Protein AF-A0A0D2M598-F1 (afdb_monomer_lite)

Sequence (951 aa):
MISFLEQTLTQDGIIFDVVVFDSAASPRLDLKSVFWNADGSGKYRGYYMYPNLEAIGDLTKAEVLTIWDYQAKTGVRSAKFGVWVTTLGFYPKFDASGSQELGMQFTPVAPLGTSDVPVTAALTAKGLWRTPGDAAQPLTTCAIWANDFALTGIAPGCKPTPMVTLNADPTLGTAFAVPSITGVTVAYDDGRETMGFVHDCAAWSPTCLTLAHVAADWMRNAPNVTVDASTVPVKPPAKNVVMDHRVLVLTVPGFTATDFLERTLRAYGTPYDLYRFDKDASPRLDLQWLLWNADGSGKYSSYIMYPNLEALGHLTKAEVAIVWDYQKKTGARSVKFAAWPSNVGWEPNFSGCSANAGTMTFTAAAPFGISGVRAGAQLSTAGLYRCPGLKTNGPLPTCGMWASDFSDTGIVPACTATSILEVPEGVVGTLVKYGDGRESMAFVFDCATWSTACSLISHVVVAWMNQNIIPGQRRSLLTVQMDDFFLSTACTSCPLKPDGTVSESYQASVADMRSQIAFQEVTVKSWPNTPPGTDIRLDLPYNGNGVLETAYNNGVNSGYLTVPDGGCADNDMYSQLGCNCWAVGWQNCPASAPEYCRTCTKDRPKPLGTGADRVPPLTSLPNGWPKAILSGDPRAVAIMADVDGSGITNKFFWSHHTFTHENLDNATVYDAAQQVRLGNLIASSAHLNLASKPTFSSKCMVTPQISGLVNGDALSGLKSQGIECTTGDNTWAHLRNLANPYQMLYSNVEKNGYDGFAFLPRFATEIYFNCSTAAHIESVYNTLYQSYYGAYSTIDDIVKREAVRVVREGLLAMRHDPYMMHQANMVVDSTGQSLVSRWLKAVLTEFHSVVNWPVQSKKLDDLYAIFKEREARDACKLSYRLEVTPDKKVKTVTVSSGGGACTAPLTTPPGTTADQGTFEAVGADAPTLKVPLAAGGSASFSVGGLSWSLP

Foldseek 3Di:
DCVLLVVLCVVVVHDDDDDDFDLPDVVGDDLLVVQADPVGFGDDLEEEDPAPCQAAASDAPVSVVSVVVSCLVFLFEYEHEQDDCLLLFFDFLDDKDQPDKWWKFFDPPACQDPLPQDRGDTAISHRKIFGWGDPVGGHQWNWGQHDNQNPPIDTFGKDKDATMKTAADCVVDPSRNHITGAWIWIQTPSSYIYIYGGIHDDNVGPNSSSVSSSSVNVRVPRPRGGHPPVDPPPPPAPAWAKEWAEEEEEAAPPDDQCVLLVLLCVLQVGHYDYDHQYLPDVVGDDVLPVQADPVGHGHYLEYEYVAPCVQAVSDAPVSVVSVVVSCQRRVFEYEHEQDAQLLQFFDWDPVPFDQAWFWKAFDPPQQQAQLQWDNGFIFISHRKGFTAGDPPVPGHQWNWGAYPNQNPPTDTFGWHWDATMATPSHGFWIWIQTPSGHIYIYGNIGHHLVGPRSLLVSSSVQCVSSVQKGFGDFAFAEEAEAAAALHWFAAPQADADPVRHGDRTDHFDPVLLVLVLCCQVPVQVPPPLAFFLFHDAYEYAYAQLSLLVLLVVLPFNRPRDDFDQDALCPDPVCVVQVADCQPVDLVPGDPPRPVSSSLRYQFDADDAPDADARGPPCPVAPLHTQQVSSVSGNVLVQLQVCPPCPGSLVRHAYEHAFHHNHAQQRHALVNLLVRLVNVCSCCPPSHSVNVVDPRYDQQEHEYRVQHLQQY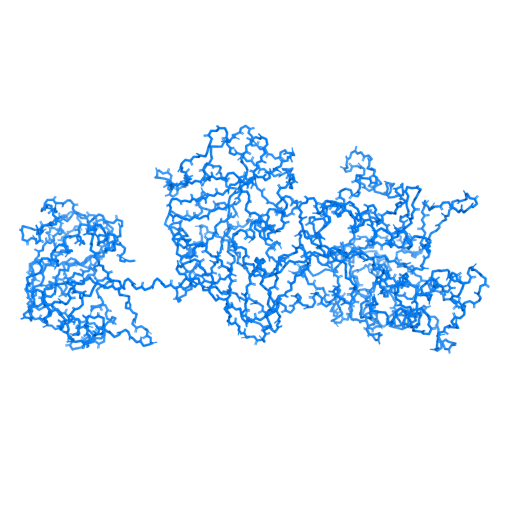LRNLNSPVVRRHQEYEHEPVDPVQADPVRNLAWDFDDCVRRVHGRRTYFYAYEALQDANDQDQVSSQVVCCVVPCVVVVHRDGLLRRLLVRLSVCLSVRRSSVRNHYYYYHSSQSHQDPVSDGNVSSNVVNNCVSNSSTRSHHYHYDHPNVSVVVSVLSVQSVQQVKIKMFTAGPVQFTFKIKIWGPGAWHWTKIFRAPPKDKPAADWDDRRSRGIIGTHTAHTRGMDMITMPPGGRRND

pLDDT: mean 91.68, std 8.37, range [36.38, 98.75]

Radius of gyration: 38.38 Å; chains: 1; bounding box: 100×69×110 Å

Organism: NCBI:txid145388

InterPro domains:
  IPR050788 Yeast SRP1/TIP1 Cell Wall [PTHR31002] (531-928)
  IPR056826 Agd3, deacetylase domain [PF25115] (603-879)
  IPR056827 Agd3, CBM87 [PF25116] (245-464)

Structure (mmCIF, N/CA/C/O backbone):
data_AF-A0A0D2M598-F1
#
_entry.id   AF-A0A0D2M598-F1
#
loop_
_atom_site.group_PDB
_atom_site.id
_atom_site.type_symbol
_atom_site.label_atom_id
_atom_site.label_alt_id
_atom_site.label_comp_id
_atom_site.label_asym_id
_atom_site.label_entity_id
_atom_site.label_seq_id
_atom_site.pdbx_PDB_ins_code
_atom_site.Cartn_x
_atom_site.Cartn_y
_atom_site.Cartn_z
_atom_site.occupancy
_atom_site.B_iso_or_equiv
_atom_site.auth_seq_id
_atom_site.auth_comp_id
_atom_site.auth_asym_id
_atom_site.auth_atom_id
_atom_site.pdbx_PDB_model_num
ATOM 1 N N . MET A 1 1 ? -25.830 -10.371 30.924 1.00 66.12 1 MET A N 1
ATOM 2 C CA . MET A 1 1 ? -26.979 -10.978 31.635 1.00 66.12 1 MET A CA 1
ATOM 3 C C . MET A 1 1 ? -27.139 -10.439 33.058 1.00 66.12 1 MET A C 1
ATOM 5 O O . MET A 1 1 ? -28.248 -10.070 33.401 1.00 66.12 1 MET A O 1
ATOM 9 N N . ILE A 1 2 ? -26.076 -10.304 33.861 1.00 84.94 2 ILE A N 1
ATOM 10 C CA . ILE A 1 2 ? -26.172 -9.863 35.272 1.00 84.94 2 ILE A CA 1
ATOM 11 C C . ILE A 1 2 ? -26.084 -8.342 35.517 1.00 84.94 2 ILE A C 1
ATOM 13 O O . ILE A 1 2 ? -26.041 -7.919 36.666 1.00 84.94 2 ILE A O 1
ATOM 17 N N . SER A 1 3 ? -26.052 -7.502 34.479 1.00 82.31 3 SER A N 1
ATOM 18 C CA . SER A 1 3 ? -25.755 -6.066 34.628 1.00 82.31 3 SER A CA 1
ATOM 19 C C . SER A 1 3 ? -26.746 -5.303 35.516 1.00 82.31 3 SER A C 1
ATOM 21 O O . SER A 1 3 ? -26.381 -4.280 36.083 1.00 82.31 3 SER A O 1
ATOM 23 N N . PHE A 1 4 ? -27.979 -5.800 35.677 1.00 88.75 4 PHE A N 1
ATOM 24 C CA . PHE A 1 4 ? -28.943 -5.229 36.622 1.00 88.75 4 PHE A CA 1
ATOM 25 C C . PHE A 1 4 ? -28.482 -5.394 38.081 1.00 88.75 4 PHE A C 1
ATOM 27 O O . PHE A 1 4 ? -28.639 -4.473 38.870 1.00 88.75 4 PHE A O 1
ATOM 34 N N . LEU A 1 5 ? -27.850 -6.525 38.420 1.00 92.38 5 LEU A N 1
ATOM 35 C CA . LEU A 1 5 ? -27.268 -6.763 39.741 1.00 92.38 5 LEU A CA 1
ATOM 36 C C . LEU A 1 5 ? -26.047 -5.879 39.954 1.00 92.38 5 LEU A C 1
ATOM 38 O O . LEU A 1 5 ? -25.955 -5.208 40.973 1.00 92.38 5 LEU A O 1
ATOM 42 N N . GLU A 1 6 ? -25.132 -5.839 38.984 1.00 86.38 6 GLU A N 1
ATOM 43 C CA . GLU A 1 6 ? -23.928 -5.004 39.077 1.00 86.38 6 GLU A CA 1
ATOM 44 C C . GLU A 1 6 ? -24.300 -3.529 39.274 1.00 86.38 6 GLU A C 1
ATOM 46 O O . GLU A 1 6 ? -23.731 -2.854 40.133 1.00 86.38 6 GLU A O 1
ATOM 51 N N . GLN A 1 7 ? -25.295 -3.046 38.522 1.00 83.06 7 GLN A N 1
ATOM 52 C CA . GLN A 1 7 ? -25.815 -1.688 38.640 1.00 83.06 7 GLN A CA 1
ATOM 53 C C . GLN A 1 7 ? -26.393 -1.423 40.032 1.00 83.06 7 GLN A C 1
ATOM 55 O O . GLN A 1 7 ? -25.989 -0.448 40.662 1.00 83.06 7 GLN A O 1
ATOM 60 N N . THR A 1 8 ? -27.289 -2.281 40.524 1.00 86.19 8 THR A N 1
ATOM 61 C CA . THR A 1 8 ? -27.897 -2.124 41.852 1.00 86.19 8 THR A CA 1
ATOM 62 C C . THR A 1 8 ? -26.851 -2.175 42.964 1.00 86.19 8 THR A C 1
ATOM 64 O O . THR A 1 8 ? -26.790 -1.275 43.792 1.00 86.19 8 THR A O 1
ATOM 67 N N . LEU A 1 9 ? -25.963 -3.172 42.963 1.00 88.12 9 LEU A N 1
ATOM 68 C CA . LEU A 1 9 ? -24.944 -3.315 44.008 1.00 88.12 9 LEU A CA 1
ATOM 69 C C . LEU A 1 9 ? -23.963 -2.141 44.020 1.00 88.12 9 LEU A C 1
ATOM 71 O O . LEU A 1 9 ? -23.585 -1.668 45.091 1.00 88.12 9 LEU A O 1
ATOM 75 N N . THR A 1 10 ? -23.605 -1.625 42.842 1.00 81.19 10 THR A N 1
ATOM 76 C CA . THR A 1 10 ? -22.786 -0.411 42.726 1.00 81.19 10 THR A CA 1
ATOM 77 C C . THR A 1 10 ? -23.517 0.812 43.280 1.00 81.19 10 THR A C 1
ATOM 79 O O . THR A 1 10 ? -22.912 1.604 44.001 1.00 81.19 10 THR A O 1
ATOM 82 N N . GLN A 1 11 ? -24.809 0.970 42.971 1.00 79.81 11 GLN A N 1
ATOM 83 C CA . GLN A 1 11 ? -25.634 2.067 43.492 1.00 79.81 11 GLN A CA 1
ATOM 84 C C . GLN A 1 11 ? -25.767 2.014 45.021 1.00 79.81 11 GLN A C 1
ATOM 86 O O . GLN A 1 11 ? -25.699 3.055 45.671 1.00 79.81 11 GLN A O 1
ATOM 91 N N . ASP A 1 12 ? -25.849 0.813 45.591 1.00 81.44 12 ASP A N 1
ATOM 92 C CA . ASP A 1 12 ? -26.006 0.583 47.034 1.00 81.44 12 ASP A CA 1
ATOM 93 C C . ASP A 1 12 ? -24.686 0.639 47.819 1.00 81.44 12 ASP A C 1
ATOM 95 O O . ASP A 1 12 ? -24.660 0.362 49.028 1.00 81.44 12 ASP A O 1
ATOM 99 N N . GLY A 1 13 ? -23.577 0.939 47.132 1.00 82.38 13 GLY A N 1
ATOM 100 C CA . GLY A 1 13 ? -22.233 0.961 47.706 1.00 82.38 13 GLY A CA 1
ATOM 101 C C . GLY A 1 13 ? -21.770 -0.404 48.221 1.00 82.38 13 GLY A C 1
ATOM 102 O O . GLY A 1 13 ? -20.957 -0.469 49.144 1.00 82.38 13 GLY A O 1
ATOM 103 N N . ILE A 1 14 ? -22.305 -1.497 47.673 1.00 83.69 14 ILE A N 1
ATOM 104 C CA . ILE A 1 14 ? -21.955 -2.861 48.066 1.00 83.69 14 ILE A CA 1
ATOM 105 C C . ILE A 1 14 ? -20.732 -3.305 47.269 1.00 83.69 14 ILE A C 1
ATOM 107 O O . ILE A 1 14 ? -20.705 -3.229 46.044 1.00 83.69 14 ILE A O 1
ATOM 111 N N . ILE A 1 15 ? -19.722 -3.816 47.970 1.00 82.06 15 ILE A N 1
ATOM 112 C CA . ILE A 1 15 ? -18.577 -4.482 47.346 1.00 82.06 15 ILE A CA 1
ATOM 113 C C . ILE A 1 15 ? -19.002 -5.905 46.979 1.00 82.06 15 ILE A C 1
ATOM 115 O O . ILE A 1 15 ? -19.527 -6.629 47.826 1.00 82.06 15 ILE A O 1
ATOM 119 N N . PHE A 1 16 ? -18.776 -6.308 45.730 1.00 86.38 16 PHE A N 1
ATOM 120 C CA . PHE A 1 16 ? -19.166 -7.621 45.223 1.00 86.38 16 PHE A CA 1
ATOM 121 C C . PHE A 1 16 ? -18.102 -8.213 44.298 1.00 86.38 16 PHE A C 1
ATOM 123 O O . PHE A 1 16 ? -17.341 -7.483 43.664 1.00 86.38 16 PHE A O 1
ATOM 130 N N . ASP A 1 17 ? -18.114 -9.542 44.192 1.00 84.56 17 ASP A N 1
ATOM 131 C CA . ASP A 1 17 ? -17.384 -10.301 43.181 1.00 84.56 17 ASP A CA 1
ATOM 132 C C . ASP A 1 17 ? -18.367 -10.895 42.169 1.00 84.56 17 ASP A C 1
ATOM 134 O O . ASP A 1 17 ? -19.483 -11.288 42.515 1.00 84.56 17 ASP A O 1
ATOM 138 N N . VAL A 1 18 ? -17.931 -10.997 40.914 1.00 84.25 18 VAL A N 1
ATOM 139 C CA . VAL A 1 18 ? -18.656 -11.727 39.871 1.00 84.25 18 VAL A CA 1
ATOM 140 C C . VAL A 1 18 ? -17.933 -13.033 39.602 1.00 84.25 18 VAL A C 1
ATOM 142 O O . VAL A 1 18 ? -16.811 -13.049 39.093 1.00 84.25 18 VAL A O 1
ATOM 145 N N . VAL A 1 19 ? -18.607 -14.136 39.909 1.00 82.62 19 VAL A N 1
ATOM 146 C CA . VAL A 1 19 ? -18.120 -15.483 39.628 1.00 82.62 19 VAL A CA 1
ATOM 147 C C . VAL A 1 19 ? -18.883 -16.027 38.429 1.00 82.62 19 VAL A C 1
ATOM 149 O O . VAL A 1 19 ? -20.076 -16.307 38.517 1.00 82.62 19 VAL A O 1
ATOM 152 N N . VAL A 1 20 ? -18.193 -16.160 37.295 1.00 81.62 20 VAL A N 1
ATOM 153 C CA . VAL A 1 20 ? -18.745 -16.813 36.103 1.00 81.62 20 VAL A CA 1
ATOM 154 C C . VAL A 1 20 ? -18.414 -18.295 36.181 1.00 81.62 20 VAL A C 1
ATOM 156 O O . VAL A 1 20 ? -17.242 -18.668 36.227 1.00 81.62 20 VAL A O 1
ATOM 159 N N . PHE A 1 21 ? -19.454 -19.122 36.212 1.00 78.00 21 PHE A N 1
ATOM 160 C CA . PHE A 1 21 ? -19.320 -20.568 36.177 1.00 78.00 21 PHE A CA 1
ATOM 161 C C . PHE A 1 21 ? -19.436 -21.059 34.734 1.00 78.00 21 PHE A C 1
ATOM 163 O O . PHE A 1 21 ? -20.406 -20.734 34.054 1.00 78.00 21 PHE A O 1
ATOM 170 N N . ASP A 1 22 ? -18.452 -21.830 34.282 1.00 79.00 22 ASP A N 1
ATOM 171 C CA . ASP A 1 22 ? -18.467 -22.500 32.984 1.00 79.00 22 ASP A CA 1
ATOM 172 C C . ASP A 1 22 ? -18.407 -24.008 33.230 1.00 79.00 22 ASP A C 1
ATOM 174 O O . ASP A 1 22 ? -17.420 -24.527 33.764 1.00 79.00 22 ASP A O 1
ATOM 178 N N . SER A 1 23 ? -19.483 -24.707 32.866 1.00 77.00 23 SER A N 1
ATOM 179 C CA . SER A 1 23 ? -19.599 -26.147 33.074 1.00 77.00 23 SER A CA 1
ATOM 180 C C . SER A 1 23 ? -18.596 -26.951 32.235 1.00 77.00 23 SER A C 1
ATOM 182 O O . SER A 1 23 ? -18.265 -28.076 32.626 1.00 77.00 23 SER A O 1
ATOM 184 N N . ALA A 1 24 ? -18.045 -26.365 31.163 1.00 76.44 24 ALA A N 1
ATOM 185 C CA . ALA A 1 24 ? -17.050 -26.966 30.275 1.00 76.44 24 ALA A CA 1
ATOM 186 C C . ALA A 1 24 ? -15.587 -26.613 30.621 1.00 76.44 24 ALA A C 1
ATOM 188 O O . ALA A 1 24 ? -14.666 -27.154 30.001 1.00 76.44 24 ALA A O 1
ATOM 189 N N . ALA A 1 25 ? -15.340 -25.734 31.600 1.00 70.88 25 ALA A N 1
ATOM 190 C CA . ALA A 1 25 ? -13.988 -25.303 31.954 1.00 70.88 25 ALA A CA 1
ATOM 191 C C . ALA A 1 25 ? -13.120 -26.448 32.512 1.00 70.88 25 ALA A C 1
ATOM 193 O O . ALA A 1 25 ? -13.571 -27.267 33.315 1.00 70.88 25 ALA A O 1
ATOM 194 N N . SER A 1 26 ? -11.837 -26.470 32.127 1.00 69.62 26 SER A N 1
ATOM 195 C CA . SER A 1 26 ? -10.838 -27.421 32.630 1.00 69.62 26 SER A CA 1
ATOM 196 C C . SER A 1 26 ? -9.553 -26.692 33.066 1.00 69.62 26 SER A C 1
ATOM 198 O O . SER A 1 26 ? -8.838 -26.180 32.201 1.00 69.62 26 SER A O 1
ATOM 200 N N . PRO A 1 27 ? -9.216 -26.670 34.373 1.00 74.56 27 PRO A N 1
ATOM 201 C CA . PRO A 1 27 ? -9.972 -27.269 35.476 1.00 74.56 27 PRO A CA 1
ATOM 202 C C . PRO A 1 27 ? -11.294 -26.528 35.749 1.00 74.56 27 PRO A C 1
ATOM 204 O O . PRO A 1 27 ? -11.369 -25.311 35.575 1.00 74.56 27 PRO A O 1
ATOM 207 N N . ARG A 1 28 ? -12.322 -27.260 36.209 1.00 78.19 28 ARG A N 1
ATOM 208 C CA . ARG A 1 28 ? -13.562 -26.650 36.724 1.00 78.19 28 ARG A CA 1
ATOM 209 C C . ARG A 1 28 ? -13.243 -25.757 37.920 1.00 78.19 28 ARG A C 1
ATOM 211 O O . ARG A 1 28 ? -12.304 -26.014 38.676 1.00 78.19 28 ARG A O 1
ATOM 218 N N . LEU A 1 29 ? -14.054 -24.720 38.096 1.00 82.62 29 LEU A N 1
ATOM 219 C CA . LEU A 1 29 ? -13.936 -23.801 39.219 1.00 82.62 29 LEU A CA 1
ATOM 220 C C . LEU A 1 29 ? -14.186 -24.530 40.550 1.00 82.62 29 LEU A C 1
ATOM 222 O O . LEU A 1 29 ? -15.255 -25.101 40.756 1.00 82.62 29 LEU A O 1
ATOM 226 N N . ASP A 1 30 ? -13.230 -24.463 41.478 1.00 87.69 30 ASP A N 1
ATOM 227 C CA . ASP A 1 30 ? -13.405 -25.004 42.829 1.00 87.69 30 ASP A CA 1
ATOM 228 C C . ASP A 1 30 ? -14.284 -24.074 43.679 1.00 87.69 30 ASP A C 1
ATOM 230 O O . ASP A 1 30 ? -13.799 -23.129 44.311 1.00 87.69 30 ASP A O 1
ATOM 234 N N . LEU A 1 31 ? -15.584 -24.368 43.730 1.00 87.75 31 LEU A N 1
ATOM 235 C CA . LEU A 1 31 ? -16.558 -23.598 44.506 1.00 87.75 31 LEU A CA 1
ATOM 236 C C . LEU A 1 31 ? -16.271 -23.580 46.010 1.00 87.75 31 LEU A C 1
ATOM 238 O O . LEU A 1 31 ? -16.665 -22.629 46.686 1.00 87.75 31 LEU A O 1
ATOM 242 N N . LYS A 1 32 ? -15.548 -24.563 46.557 1.00 88.44 32 LYS A N 1
ATOM 243 C CA . LYS A 1 32 ? -15.158 -24.513 47.968 1.00 88.44 32 LYS A CA 1
ATOM 244 C C . LYS A 1 32 ? -14.199 -23.351 48.201 1.00 88.44 32 LYS A C 1
ATOM 246 O O . LYS A 1 32 ? -14.426 -22.555 49.106 1.00 88.44 32 LYS A O 1
ATOM 251 N N . SER A 1 33 ? -13.182 -23.211 47.352 1.00 86.50 33 SER A N 1
ATOM 252 C CA . SER A 1 33 ? -12.244 -22.084 47.410 1.00 86.50 33 SER A CA 1
ATOM 253 C C . SER A 1 33 ? -12.900 -20.733 47.115 1.00 86.50 33 SER A C 1
ATOM 255 O O . SER A 1 33 ? -12.413 -19.706 47.587 1.00 86.50 33 SER A O 1
ATOM 257 N N . VAL A 1 34 ? -14.005 -20.713 46.362 1.00 88.00 34 VAL A N 1
ATOM 258 C CA . VAL A 1 34 ? -14.767 -19.487 46.090 1.00 88.00 34 VAL A CA 1
ATOM 259 C C . VAL A 1 34 ? -15.427 -18.980 47.365 1.00 88.00 34 VAL A C 1
ATOM 261 O O . VAL A 1 34 ? -15.239 -17.822 47.711 1.00 88.00 34 VAL A O 1
ATOM 264 N N . PHE A 1 35 ? -16.159 -19.831 48.085 1.00 88.62 35 PHE A N 1
ATOM 265 C CA . PHE A 1 35 ? -16.960 -19.402 49.237 1.00 88.62 35 PHE A CA 1
ATOM 266 C C . PHE A 1 35 ? -16.198 -19.385 50.570 1.00 88.62 35 PHE A C 1
ATOM 268 O O . PHE A 1 35 ? -16.558 -18.629 51.477 1.00 88.62 35 PHE A O 1
ATOM 275 N N . TRP A 1 36 ? -15.134 -20.180 50.689 1.00 86.62 36 TRP A N 1
ATOM 276 C CA . TRP A 1 36 ? -14.396 -20.374 51.934 1.00 86.62 36 TRP A CA 1
ATOM 277 C C . TRP A 1 36 ? -12.954 -19.871 51.846 1.00 86.62 36 TRP A C 1
ATOM 279 O O . TRP A 1 36 ? -12.265 -20.029 50.834 1.00 86.62 36 TRP A O 1
ATOM 289 N N . ASN A 1 37 ? -12.476 -19.289 52.941 1.00 83.62 37 ASN A N 1
ATOM 290 C CA . ASN A 1 37 ? -11.058 -19.074 53.195 1.00 83.62 37 ASN A CA 1
ATOM 291 C C . ASN A 1 37 ? -10.379 -20.392 53.600 1.00 83.62 37 ASN A C 1
ATOM 293 O O . ASN A 1 37 ? -11.028 -21.357 54.011 1.00 83.62 37 ASN A O 1
ATOM 297 N N . ALA A 1 38 ? -9.048 -20.433 53.503 1.00 81.69 38 ALA A N 1
ATOM 298 C CA . ALA A 1 38 ? -8.265 -21.618 53.864 1.00 81.69 38 ALA A CA 1
ATOM 299 C C . ALA A 1 38 ? -8.375 -21.986 55.358 1.00 81.69 38 ALA A C 1
ATOM 301 O O . ALA A 1 38 ? -8.193 -23.147 55.715 1.00 81.69 38 ALA A O 1
ATOM 302 N N . ASP A 1 39 ? -8.697 -21.015 56.216 1.00 83.44 39 ASP A N 1
ATOM 303 C CA . ASP A 1 39 ? -8.928 -21.196 57.654 1.00 83.44 39 ASP A CA 1
ATOM 304 C C . ASP A 1 39 ? -10.354 -21.673 57.997 1.00 83.44 39 ASP A C 1
ATOM 306 O O . ASP A 1 39 ? -10.672 -21.890 59.165 1.00 83.44 39 ASP A O 1
ATOM 310 N N . GLY A 1 40 ? -11.211 -21.860 56.988 1.00 82.81 40 GLY A N 1
ATOM 311 C CA . GLY A 1 40 ? -12.597 -22.286 57.157 1.00 82.81 40 GLY A CA 1
ATOM 312 C C . GLY A 1 40 ? -13.577 -21.157 57.482 1.00 82.81 40 GLY A C 1
ATOM 313 O O . GLY A 1 40 ? -14.751 -21.445 57.703 1.00 82.81 40 GLY A O 1
ATOM 314 N N . SER A 1 41 ? -13.147 -19.892 57.487 1.00 86.31 41 SER A N 1
ATOM 315 C CA . SER A 1 41 ? -14.058 -18.746 57.556 1.00 86.31 41 SER A CA 1
ATOM 316 C C . SER A 1 41 ? -14.738 -18.490 56.204 1.00 86.31 41 SER A C 1
ATOM 318 O O . SER A 1 41 ? -14.197 -18.794 55.137 1.00 86.31 41 SER A O 1
ATOM 320 N N . GLY A 1 42 ? -15.965 -17.967 56.230 1.00 87.81 42 GLY A N 1
ATOM 321 C CA . GLY A 1 42 ? -16.692 -17.617 55.011 1.00 87.81 42 GLY A CA 1
ATOM 322 C C . GLY A 1 42 ? -16.267 -16.271 54.421 1.00 87.81 42 GLY A C 1
ATOM 323 O O . GLY A 1 42 ? -15.949 -15.360 55.181 1.00 87.81 42 GLY A O 1
ATOM 324 N N . LYS A 1 43 ? -16.318 -16.129 53.087 1.00 87.31 43 LYS A N 1
ATOM 325 C CA . LYS A 1 43 ? -15.870 -14.918 52.359 1.00 87.31 43 LYS A CA 1
ATOM 326 C C . LYS A 1 43 ? -16.945 -13.859 52.084 1.00 87.31 43 LYS A C 1
ATOM 328 O O . LYS A 1 43 ? -16.646 -12.672 52.057 1.00 87.31 43 LYS A O 1
ATOM 333 N N . TYR A 1 44 ? -18.191 -14.265 51.851 1.00 89.75 44 TYR A N 1
ATOM 334 C CA . TYR A 1 44 ? -19.263 -13.410 51.330 1.00 89.75 44 TYR A CA 1
ATOM 335 C C . TYR A 1 44 ? -20.445 -13.283 52.296 1.00 89.75 44 TYR A C 1
ATOM 337 O O . TYR A 1 44 ? -20.967 -14.272 52.782 1.00 89.75 44 TYR A O 1
ATOM 345 N N . ARG A 1 45 ? -20.969 -12.074 52.531 1.00 89.31 45 ARG A N 1
ATOM 346 C CA . ARG A 1 45 ? -22.171 -11.888 53.382 1.00 89.31 45 ARG A CA 1
ATOM 347 C C . ARG A 1 45 ? -23.496 -12.328 52.744 1.00 89.31 45 ARG A C 1
ATOM 349 O O . ARG A 1 45 ? -24.516 -12.367 53.424 1.00 89.31 45 ARG A O 1
ATOM 356 N N . GLY A 1 46 ? -23.486 -12.640 51.458 1.00 92.25 46 GLY A N 1
ATOM 357 C CA . GLY A 1 46 ? -24.630 -13.109 50.688 1.00 92.25 46 GLY A CA 1
ATOM 358 C C . GLY A 1 46 ? -24.209 -13.329 49.242 1.00 92.25 46 GLY A C 1
ATOM 359 O O . GLY A 1 46 ? -23.119 -12.910 48.846 1.00 92.25 46 GLY A O 1
ATOM 360 N N . TYR A 1 47 ? -25.046 -13.993 48.453 1.00 93.88 47 TYR A N 1
ATOM 361 C CA . TYR A 1 47 ? -24.758 -14.203 47.036 1.00 93.88 47 TYR A CA 1
ATOM 362 C C . TYR A 1 47 ? -26.018 -14.161 46.176 1.00 93.88 47 TYR A C 1
ATOM 364 O O . TYR A 1 47 ? -27.113 -14.538 46.601 1.00 93.88 47 TYR A O 1
ATOM 372 N N . TYR A 1 48 ? -25.823 -13.727 44.933 1.00 95.00 48 TYR A N 1
ATOM 373 C CA . TYR A 1 48 ? -26.822 -13.803 43.878 1.00 95.00 48 TYR A CA 1
ATOM 374 C C . TYR A 1 48 ? -26.534 -14.982 42.956 1.00 95.00 48 TYR A C 1
ATOM 376 O O . TYR A 1 48 ? -25.378 -15.352 42.761 1.00 95.00 48 TYR A O 1
ATOM 384 N N . MET A 1 49 ? -27.576 -15.531 42.339 1.00 92.62 49 MET A N 1
ATOM 385 C CA . MET A 1 49 ? -27.440 -16.534 41.287 1.00 92.62 49 MET A CA 1
ATOM 386 C C . MET A 1 49 ? -28.344 -16.185 40.102 1.00 92.62 49 MET A C 1
ATOM 388 O O . MET A 1 49 ? -29.560 -16.037 40.268 1.00 92.62 49 MET A O 1
ATOM 392 N N . TYR A 1 50 ? -27.744 -16.027 38.917 1.00 90.06 50 TYR A N 1
ATOM 393 C CA . TYR A 1 50 ? -28.470 -15.785 37.671 1.00 90.06 50 TYR A CA 1
ATOM 394 C C . TYR A 1 50 ? -27.715 -16.308 36.431 1.00 90.06 50 TYR A C 1
ATOM 396 O O . TYR A 1 50 ? -26.577 -15.883 36.207 1.00 90.06 50 TYR A O 1
ATOM 404 N N . PRO A 1 51 ? -28.349 -17.151 35.592 1.00 85.50 51 PRO A N 1
ATOM 405 C CA . PRO A 1 51 ? -29.591 -17.885 35.883 1.00 85.50 51 PRO A CA 1
ATOM 406 C C . PRO A 1 51 ? -29.412 -18.830 37.088 1.00 85.50 51 PRO A C 1
ATOM 408 O O . PRO A 1 51 ? -28.318 -18.934 37.642 1.00 85.50 51 PRO A O 1
ATOM 411 N N . ASN A 1 52 ? -30.474 -19.503 37.536 1.00 87.00 52 ASN A N 1
ATOM 412 C CA . ASN A 1 52 ? -30.394 -20.443 38.659 1.00 87.00 52 ASN A CA 1
ATOM 413 C C . ASN A 1 52 ? -29.564 -21.699 38.312 1.00 87.00 52 ASN A C 1
ATOM 415 O O . ASN A 1 52 ? -30.125 -22.735 37.950 1.00 87.00 52 ASN A O 1
ATOM 419 N N . LEU A 1 53 ? -28.237 -21.601 38.455 1.00 87.06 53 LEU A N 1
ATOM 420 C CA . LEU A 1 53 ? -27.252 -22.640 38.119 1.00 87.06 53 LEU A CA 1
ATOM 421 C C . LEU A 1 53 ? -27.557 -23.996 38.776 1.00 87.06 53 LEU A C 1
ATOM 423 O O . LEU A 1 53 ? -27.301 -25.043 38.186 1.00 87.06 53 LEU A O 1
ATOM 427 N N . GLU A 1 54 ? -28.144 -23.983 39.977 1.00 86.94 54 GLU A N 1
ATOM 428 C CA . GLU A 1 54 ? -28.532 -25.198 40.703 1.00 86.94 54 GLU A CA 1
ATOM 429 C C . GLU A 1 54 ? -29.617 -26.005 39.975 1.00 86.94 54 GLU A C 1
ATOM 431 O O . GLU A 1 54 ? -29.618 -27.230 40.049 1.00 86.94 54 GLU A O 1
ATOM 436 N N . ALA A 1 55 ? -30.544 -25.334 39.283 1.00 79.62 55 ALA A N 1
ATOM 437 C CA . ALA A 1 55 ? -31.712 -25.969 38.670 1.00 79.62 55 ALA A CA 1
ATOM 438 C C . ALA A 1 55 ? -31.568 -26.206 37.164 1.00 79.62 55 ALA A C 1
ATOM 440 O O . ALA A 1 55 ? -32.209 -27.110 36.637 1.00 79.62 55 ALA A O 1
ATOM 441 N N . ILE A 1 56 ? -30.730 -25.428 36.473 1.00 80.25 56 ILE A N 1
ATOM 442 C CA . ILE A 1 56 ? -30.500 -25.605 35.029 1.00 80.25 56 ILE A CA 1
ATOM 443 C C . ILE A 1 56 ? -29.498 -26.726 34.708 1.00 80.25 56 ILE A C 1
ATOM 445 O O . ILE A 1 56 ? -29.386 -27.130 33.556 1.00 80.25 56 ILE A O 1
ATOM 449 N N . GLY A 1 57 ? -28.813 -27.265 35.723 1.00 75.88 57 GLY A N 1
ATOM 450 C CA . GLY A 1 57 ? -27.948 -28.441 35.587 1.00 75.88 57 GLY A CA 1
ATOM 451 C C . GLY A 1 57 ? -26.490 -28.160 35.252 1.00 75.88 57 GLY A C 1
ATOM 452 O O . GLY A 1 57 ? -25.794 -29.093 34.877 1.00 75.88 57 GLY A O 1
ATOM 453 N N . ASP A 1 58 ? -26.016 -26.924 35.420 1.00 85.56 58 ASP A N 1
ATOM 454 C CA . ASP A 1 58 ? -24.590 -26.599 35.257 1.00 85.56 58 ASP A CA 1
ATOM 455 C C . ASP A 1 58 ? -23.740 -27.011 36.472 1.00 85.56 58 ASP A C 1
ATOM 457 O O . ASP A 1 58 ? -22.528 -27.229 36.354 1.00 85.56 58 ASP A O 1
ATOM 461 N N . LEU A 1 59 ? -24.374 -27.136 37.642 1.00 87.62 59 LEU A N 1
ATOM 462 C CA . LEU A 1 59 ? -23.747 -27.607 38.873 1.00 87.62 59 LEU A CA 1
ATOM 463 C C . LEU A 1 59 ? -24.032 -29.091 39.104 1.00 87.62 59 LEU A C 1
ATOM 465 O O . LEU A 1 59 ? -25.171 -29.549 39.033 1.00 87.62 59 LEU A O 1
ATOM 469 N N . THR A 1 60 ? -22.997 -29.821 39.498 1.00 88.06 60 THR A N 1
ATOM 470 C CA . THR A 1 60 ? -23.112 -31.183 40.016 1.00 88.06 60 THR A CA 1
ATOM 471 C C . THR A 1 60 ? -23.771 -31.183 41.398 1.00 88.06 60 THR A C 1
ATOM 473 O O . THR A 1 60 ? -23.758 -30.189 42.130 1.00 88.06 60 THR A O 1
ATOM 476 N N . LYS A 1 61 ? -24.279 -32.344 41.832 1.00 87.81 61 LYS A N 1
ATOM 477 C CA . LYS A 1 61 ? -24.879 -32.504 43.169 1.00 87.81 61 LYS A CA 1
ATOM 478 C C . LYS A 1 61 ? -23.940 -32.061 44.303 1.00 87.81 61 LYS A C 1
ATOM 480 O O . LYS A 1 61 ? -24.387 -31.439 45.260 1.00 87.81 61 LYS A O 1
ATOM 485 N N . ALA A 1 62 ? -22.645 -32.371 44.201 1.00 88.06 62 ALA A N 1
ATOM 486 C CA . ALA A 1 62 ? -21.652 -32.019 45.219 1.00 88.06 62 ALA A CA 1
ATOM 487 C C . ALA A 1 62 ? -21.383 -30.507 45.283 1.00 88.06 62 ALA A C 1
ATOM 489 O O . ALA A 1 62 ? -21.205 -29.950 46.365 1.00 88.06 62 ALA A O 1
ATOM 490 N N . GLU A 1 63 ? -21.395 -29.833 44.136 1.00 91.56 63 GLU A N 1
ATOM 491 C CA . GLU A 1 63 ? -21.228 -28.383 44.039 1.00 91.56 63 GLU A CA 1
ATOM 492 C C . GLU A 1 63 ? -22.438 -27.641 44.616 1.00 91.56 63 GLU A C 1
ATOM 494 O O . GLU A 1 63 ? -22.256 -26.725 45.417 1.00 91.56 63 GLU A O 1
ATOM 499 N N . VAL A 1 64 ? -23.664 -28.092 44.320 1.00 91.38 64 VAL A N 1
ATOM 500 C CA . VAL A 1 64 ? -24.883 -27.547 44.949 1.00 91.38 64 VAL A CA 1
ATOM 501 C C . VAL A 1 64 ? -24.813 -27.693 46.471 1.00 91.38 64 VAL A C 1
ATOM 503 O O . VAL A 1 64 ? -25.003 -26.721 47.200 1.00 91.38 64 VAL A O 1
ATOM 506 N N . LEU A 1 65 ? -24.455 -28.884 46.962 1.00 91.12 65 LEU A N 1
ATOM 507 C CA . LEU A 1 65 ? -24.288 -29.126 48.397 1.00 91.12 65 LEU A CA 1
ATOM 508 C C . LEU A 1 65 ? -23.163 -28.283 49.015 1.00 91.12 65 LEU A C 1
ATOM 510 O O . LEU A 1 65 ? -23.272 -27.910 50.176 1.00 91.12 65 LEU A O 1
ATOM 514 N N . THR A 1 66 ? -22.120 -27.931 48.258 1.00 92.31 66 THR A N 1
ATOM 515 C CA . THR A 1 66 ? -21.041 -27.041 48.726 1.00 92.31 66 THR A CA 1
ATOM 516 C C . THR A 1 66 ? -21.548 -25.616 48.957 1.00 92.31 66 THR A C 1
ATOM 518 O O . THR A 1 66 ? -21.227 -25.003 49.976 1.00 92.31 66 THR A O 1
ATOM 521 N N . ILE A 1 67 ? -22.377 -25.098 48.047 1.00 93.50 67 ILE A N 1
ATOM 522 C CA . ILE A 1 67 ? -23.012 -23.778 48.187 1.00 93.50 67 ILE A CA 1
ATOM 523 C C . ILE A 1 67 ? -24.019 -23.786 49.347 1.00 93.50 67 ILE A C 1
ATOM 525 O O . ILE A 1 67 ? -24.116 -22.829 50.114 1.00 93.50 67 ILE A O 1
ATOM 529 N N . TRP A 1 68 ? -24.774 -24.871 49.508 1.00 93.06 68 TRP A N 1
ATOM 530 C CA . TRP A 1 68 ? -25.751 -24.992 50.589 1.00 93.06 68 TRP A CA 1
ATOM 531 C C . TRP A 1 68 ? -25.085 -25.132 51.960 1.00 93.06 68 TRP A C 1
ATOM 533 O O . TRP A 1 68 ? -25.508 -24.476 52.909 1.00 93.06 68 TRP A O 1
ATOM 543 N N . ASP A 1 69 ? -24.011 -25.916 52.059 1.00 92.56 69 ASP A N 1
ATOM 544 C CA . ASP A 1 69 ? -23.194 -26.035 53.270 1.00 92.56 69 ASP A CA 1
ATOM 545 C C . ASP A 1 69 ? -22.650 -24.671 53.712 1.00 92.56 69 ASP A C 1
ATOM 547 O O . ASP A 1 69 ? -22.677 -24.347 54.899 1.00 92.56 69 ASP A O 1
ATOM 551 N N . TYR A 1 70 ? -22.247 -23.833 52.749 1.00 94.00 70 TYR A N 1
ATOM 552 C CA . TYR A 1 70 ? -21.857 -22.451 53.007 1.00 94.00 70 TYR A CA 1
ATOM 553 C C . TYR A 1 70 ? -22.972 -21.647 53.677 1.00 94.00 70 TYR A C 1
ATOM 555 O O . TYR A 1 70 ? -22.750 -21.076 54.746 1.00 94.00 70 TYR A O 1
ATOM 563 N N . GLN A 1 71 ? -24.182 -21.654 53.112 1.00 93.94 71 GLN A N 1
ATOM 564 C CA . GLN A 1 71 ? -25.328 -20.960 53.708 1.00 93.94 71 GLN A CA 1
ATOM 565 C C . GLN A 1 71 ? -25.670 -21.467 55.105 1.00 93.94 71 GLN A C 1
ATOM 567 O O . GLN A 1 71 ? -25.816 -20.666 56.025 1.00 93.94 71 GLN A O 1
ATOM 572 N N . ALA A 1 72 ? -25.770 -22.786 55.269 1.00 92.00 72 ALA A N 1
ATOM 573 C CA . ALA A 1 72 ? -26.192 -23.398 56.524 1.00 92.00 72 ALA A CA 1
ATOM 574 C C . ALA A 1 72 ? -25.202 -23.115 57.666 1.00 92.00 72 ALA A C 1
ATOM 576 O O . ALA A 1 72 ? -25.612 -22.865 58.797 1.00 92.00 72 ALA A O 1
ATOM 577 N N . LYS A 1 73 ? -23.894 -23.114 57.381 1.00 91.44 73 LYS A N 1
ATOM 578 C CA . LYS A 1 73 ? -22.852 -22.883 58.395 1.00 91.44 73 LYS A CA 1
ATOM 579 C C . LYS A 1 73 ? -22.599 -21.414 58.714 1.00 91.44 73 LYS A C 1
ATOM 581 O O . LYS A 1 73 ? -22.150 -21.119 59.818 1.00 91.44 73 LYS A O 1
ATOM 586 N N . THR A 1 74 ? -22.827 -20.516 57.756 1.00 92.12 74 THR A N 1
ATOM 587 C CA . THR A 1 74 ? -22.494 -19.088 57.913 1.00 92.12 74 THR A CA 1
ATOM 588 C C . THR A 1 74 ? -23.712 -18.205 58.167 1.00 92.12 74 THR A C 1
ATOM 590 O O . THR A 1 74 ? -23.546 -17.030 58.478 1.00 92.12 74 THR A O 1
ATOM 593 N N . GLY A 1 75 ? -24.931 -18.735 58.015 1.00 92.19 75 GLY A N 1
ATOM 594 C CA . GLY A 1 75 ? -26.176 -17.972 58.145 1.00 92.19 75 GLY A CA 1
ATOM 595 C C . GLY A 1 75 ? -26.432 -16.995 56.993 1.00 92.19 75 GLY A C 1
ATOM 596 O O . GLY A 1 75 ? -27.315 -16.144 57.093 1.00 92.19 75 GLY A O 1
ATOM 597 N N . VAL A 1 76 ? -25.661 -17.069 55.902 1.00 94.38 76 VAL A N 1
ATOM 598 C CA . VAL A 1 76 ? -25.808 -16.137 54.776 1.00 94.38 76 VAL A CA 1
ATOM 599 C C . VAL A 1 76 ? -27.040 -16.452 53.932 1.00 94.38 76 VAL A C 1
ATOM 601 O O . VAL A 1 76 ? -27.346 -17.598 53.583 1.00 94.38 76 VAL A O 1
ATOM 604 N N . ARG A 1 77 ? -27.728 -15.384 53.543 1.00 96.12 77 ARG A N 1
ATOM 605 C CA . ARG A 1 77 ? -28.887 -15.425 52.652 1.00 96.12 77 ARG A CA 1
ATOM 606 C C . ARG A 1 77 ? -28.460 -15.423 51.186 1.00 96.12 77 ARG A C 1
ATOM 608 O O . ARG A 1 77 ? -27.368 -14.965 50.849 1.00 96.12 77 ARG A O 1
ATOM 615 N N . SER A 1 78 ? -29.338 -15.915 50.315 1.00 96.25 78 SER A N 1
ATOM 616 C CA . SER A 1 78 ? -29.130 -15.876 48.864 1.00 96.25 78 SER A CA 1
ATOM 617 C C . SER A 1 78 ? -30.321 -15.316 48.108 1.00 96.25 78 SER A C 1
ATOM 619 O O . SER A 1 78 ? -31.460 -15.430 48.559 1.00 96.25 78 SER A O 1
ATOM 621 N N . ALA A 1 79 ? -30.066 -14.737 46.938 1.00 96.25 79 ALA A N 1
ATOM 622 C CA . ALA A 1 79 ? -31.101 -14.264 46.031 1.00 96.25 79 ALA A CA 1
ATOM 623 C C . ALA A 1 79 ? -30.939 -14.880 44.638 1.00 96.25 79 ALA A C 1
ATOM 625 O O . ALA A 1 79 ? -29.834 -14.964 44.103 1.00 96.25 79 ALA A O 1
ATOM 626 N N . LYS A 1 80 ? -32.038 -15.333 44.037 1.00 94.44 80 LYS A N 1
ATOM 627 C CA . LYS A 1 80 ? -32.023 -16.077 42.772 1.00 94.44 80 LYS A CA 1
ATOM 628 C C . LYS A 1 80 ? -33.052 -15.506 41.803 1.00 94.44 80 LYS A C 1
ATOM 630 O O . LYS A 1 80 ? -34.194 -15.269 42.189 1.00 94.44 80 LYS A O 1
ATOM 635 N N . PHE A 1 81 ? -32.651 -15.322 40.550 1.00 93.50 81 PHE A N 1
ATOM 636 C CA . PHE A 1 81 ? -33.506 -14.833 39.460 1.00 93.50 81 PHE A CA 1
ATOM 637 C C . PHE A 1 81 ? -33.605 -15.886 38.348 1.00 93.50 81 PHE A C 1
ATOM 639 O O . PHE A 1 81 ? -32.724 -16.743 38.238 1.00 93.50 81 PHE A O 1
ATOM 646 N N . GLY A 1 82 ? -34.662 -15.840 37.532 1.00 89.12 82 GLY A N 1
ATOM 647 C CA . GLY A 1 82 ? -34.905 -16.846 36.487 1.00 89.12 82 GLY A CA 1
ATOM 648 C C . GLY A 1 82 ? -35.108 -18.252 37.062 1.00 89.12 82 GLY A C 1
ATOM 649 O O . GLY A 1 82 ? -34.575 -19.234 36.548 1.00 89.12 82 GLY A O 1
ATOM 650 N N . VAL A 1 83 ? -35.788 -18.349 38.207 1.00 89.00 83 VAL A N 1
ATOM 651 C CA . VAL A 1 83 ? -35.920 -19.596 38.970 1.00 89.00 83 VAL A CA 1
ATOM 652 C C . VAL A 1 83 ? -37.192 -20.348 38.583 1.00 89.00 83 VAL A C 1
ATOM 654 O O . VAL A 1 83 ? -38.271 -19.765 38.530 1.00 89.00 83 VAL A O 1
ATOM 657 N N . TRP A 1 84 ? -37.107 -21.668 38.419 1.00 87.12 84 TRP A N 1
ATOM 658 C CA . TRP A 1 84 ? -38.304 -22.504 38.312 1.00 87.12 84 TRP A CA 1
ATOM 659 C C . TRP A 1 84 ? -39.080 -22.539 39.632 1.00 87.12 84 TRP A C 1
ATOM 661 O O . TRP A 1 84 ? -38.537 -22.850 40.688 1.00 87.12 84 TRP A O 1
ATOM 671 N N . VAL A 1 85 ? -40.380 -22.260 39.581 1.00 88.69 85 VAL A N 1
ATOM 672 C CA . VAL A 1 85 ? -41.207 -22.052 40.784 1.00 88.69 85 VAL A CA 1
ATOM 673 C C . VAL A 1 85 ? -41.304 -23.260 41.726 1.00 88.69 85 VAL A C 1
ATOM 675 O O . VAL A 1 85 ? -41.436 -23.093 42.939 1.00 88.69 85 VAL A O 1
ATOM 678 N N . THR A 1 86 ? -41.122 -24.474 41.208 1.00 88.62 86 THR A N 1
ATOM 679 C CA . THR A 1 86 ? -41.064 -25.702 42.015 1.00 88.62 86 THR A CA 1
ATOM 680 C C . THR A 1 86 ? -39.869 -25.726 42.964 1.00 88.62 86 THR A C 1
ATOM 682 O O . THR A 1 86 ? -39.990 -26.229 44.082 1.00 88.62 86 THR A O 1
ATOM 685 N N . THR A 1 87 ? -38.739 -25.114 42.589 1.00 89.38 87 THR A N 1
ATOM 686 C CA . THR A 1 87 ? -37.571 -24.996 43.478 1.00 89.38 87 THR A CA 1
ATOM 687 C C . THR A 1 87 ? -37.784 -23.947 44.570 1.00 89.38 87 THR A C 1
ATOM 689 O O . THR A 1 87 ? -36.959 -23.827 45.469 1.00 89.38 87 THR A O 1
ATOM 692 N N . LEU A 1 88 ? -38.871 -23.173 44.491 1.00 92.19 88 LEU A N 1
ATOM 693 C CA . LEU A 1 88 ? -39.303 -22.204 45.500 1.00 92.19 88 LEU A CA 1
ATOM 694 C C . LEU A 1 88 ? -40.556 -22.663 46.254 1.00 92.19 88 LEU A C 1
ATOM 696 O O . LEU A 1 88 ? -41.143 -21.874 46.987 1.00 92.19 88 LEU A O 1
ATOM 700 N N . GLY A 1 89 ? -40.963 -23.922 46.087 1.00 92.50 89 GLY A N 1
ATOM 701 C CA . GLY A 1 89 ? -42.006 -24.528 46.905 1.00 92.50 89 GLY A CA 1
ATOM 702 C C . GLY A 1 89 ? -43.437 -24.286 46.419 1.00 92.50 89 GLY A C 1
ATOM 703 O O . GLY A 1 89 ? -44.351 -24.288 47.236 1.00 92.50 89 GLY A O 1
ATOM 704 N N . PHE A 1 90 ? -43.663 -24.101 45.117 1.00 93.62 90 PHE A N 1
ATOM 705 C CA . PHE A 1 90 ? -45.013 -24.018 44.544 1.00 93.62 90 PHE A CA 1
ATOM 706 C C . PHE A 1 90 ? -45.121 -24.796 43.232 1.00 93.62 90 PHE A C 1
ATOM 708 O O . PHE A 1 90 ? -44.168 -24.844 42.452 1.00 93.62 90 PHE A O 1
ATOM 715 N N . TYR A 1 91 ? -46.292 -25.370 42.952 1.00 91.75 91 TYR A N 1
ATOM 716 C CA . TYR A 1 91 ? -46.585 -25.882 41.611 1.00 91.75 91 TYR A CA 1
ATOM 717 C C . TYR A 1 91 ? -46.728 -24.726 40.604 1.00 91.75 91 TYR A C 1
ATOM 719 O O . TYR A 1 91 ? -47.214 -23.650 40.971 1.00 91.75 91 TYR A O 1
ATOM 727 N N . PRO A 1 92 ? -46.305 -24.912 39.340 1.00 90.19 92 PRO A N 1
ATOM 728 C CA . PRO A 1 92 ? -46.502 -23.908 38.305 1.00 90.19 92 PRO A CA 1
ATOM 729 C C . PRO A 1 92 ? -47.990 -23.746 38.011 1.00 90.19 92 PRO A C 1
ATOM 731 O O . PRO A 1 92 ? -48.715 -24.724 37.842 1.00 90.19 92 PRO A O 1
ATOM 734 N N . LYS A 1 93 ? -48.443 -22.496 37.937 1.00 87.06 93 LYS A N 1
ATOM 735 C CA . LYS A 1 93 ? -49.837 -22.168 37.634 1.00 87.06 93 LYS A CA 1
ATOM 736 C C . LYS A 1 93 ? -50.142 -22.257 36.141 1.00 87.06 93 LYS A C 1
ATOM 738 O O . LYS A 1 93 ? -51.235 -22.653 35.751 1.00 87.06 93 LYS A O 1
ATOM 743 N N . PHE A 1 94 ? -49.186 -21.846 35.315 1.00 83.50 94 PHE A N 1
ATOM 744 C CA . PHE A 1 94 ? -49.224 -21.950 33.862 1.00 83.50 94 PHE A CA 1
ATOM 745 C C . PHE A 1 94 ? -47.802 -21.912 33.299 1.00 83.50 94 PHE A C 1
ATOM 747 O O . PHE A 1 94 ? -46.875 -21.426 33.956 1.00 83.50 94 PHE A O 1
ATOM 754 N N . ASP A 1 95 ? -47.651 -22.440 32.085 1.00 69.38 95 ASP A N 1
ATOM 755 C CA . ASP A 1 95 ? -46.377 -22.478 31.375 1.00 69.38 95 ASP A CA 1
ATOM 756 C C . ASP A 1 95 ? -45.891 -21.084 30.986 1.00 69.38 95 ASP A C 1
ATOM 758 O O . ASP A 1 95 ? -46.645 -20.112 30.900 1.00 69.38 95 ASP A O 1
ATOM 762 N N . ALA A 1 96 ? -44.587 -20.993 30.771 1.00 64.88 96 ALA A N 1
ATOM 763 C CA . ALA A 1 96 ? -43.903 -19.726 30.759 1.00 64.88 96 ALA A CA 1
ATOM 764 C C . ALA A 1 96 ? -44.307 -18.784 29.617 1.00 64.88 96 ALA A C 1
ATOM 766 O O . ALA A 1 96 ? -44.386 -19.181 28.453 1.00 64.88 96 ALA A O 1
ATOM 767 N N . SER A 1 97 ? -44.494 -17.503 29.940 1.00 63.47 97 SER A N 1
ATOM 768 C CA . SER A 1 97 ? -44.963 -16.502 28.980 1.00 63.47 97 SER A CA 1
ATOM 769 C C . SER A 1 97 ? -44.323 -15.129 29.212 1.00 63.47 97 SER A C 1
ATOM 771 O O . SER A 1 97 ? -44.372 -14.606 30.324 1.00 63.47 97 SER A O 1
ATOM 773 N N . GLY A 1 98 ? -43.761 -14.518 28.163 1.00 60.81 98 GLY A N 1
ATOM 774 C CA . GLY A 1 98 ? -43.212 -13.150 28.200 1.00 60.81 98 GLY A CA 1
ATOM 775 C C . GLY A 1 98 ? -44.081 -12.089 27.509 1.00 60.81 98 GLY A C 1
ATOM 776 O O . GLY A 1 98 ? -43.738 -10.912 27.541 1.00 60.81 98 GLY A O 1
ATOM 777 N N . SER A 1 99 ? -45.185 -12.487 26.867 1.00 63.16 99 SER A N 1
ATOM 778 C CA . SER A 1 99 ? -45.969 -11.624 25.968 1.00 63.16 99 SER A CA 1
ATOM 779 C C . SER A 1 99 ? -47.057 -10.797 26.654 1.00 63.16 99 SER A C 1
ATOM 781 O O . SER A 1 99 ? -47.587 -9.872 26.046 1.00 63.16 99 SER A O 1
ATOM 783 N N . GLN A 1 100 ? -47.432 -11.133 27.889 1.00 76.31 100 GLN A N 1
ATOM 784 C CA . GLN A 1 100 ? -48.518 -10.470 28.609 1.00 76.31 100 GLN A CA 1
ATOM 785 C C . GLN A 1 100 ? -47.976 -9.390 29.543 1.00 76.31 100 GLN A C 1
ATOM 787 O O . GLN A 1 100 ? -47.054 -9.622 30.327 1.00 76.31 100 GLN A O 1
ATOM 792 N N . GLU A 1 101 ? -48.609 -8.228 29.503 1.00 81.06 101 GLU A N 1
ATOM 793 C CA . GLU A 1 101 ? -48.312 -7.086 30.358 1.00 81.06 101 GLU A CA 1
ATOM 794 C C . GLU A 1 101 ? -49.128 -7.187 31.647 1.00 81.06 101 GLU A C 1
ATOM 796 O O . GLU A 1 101 ? -50.296 -6.816 31.682 1.00 81.06 101 GLU A O 1
ATOM 801 N N . LEU A 1 102 ? -48.523 -7.721 32.708 1.00 86.38 102 LEU A N 1
ATOM 802 C CA . LEU A 1 102 ? -49.167 -7.849 34.015 1.00 86.38 102 LEU A CA 1
ATOM 803 C C . LEU A 1 102 ? -48.464 -6.969 35.041 1.00 86.38 102 LEU A C 1
ATOM 805 O O . LEU A 1 102 ? -47.235 -6.972 35.142 1.00 86.38 102 LEU A O 1
ATOM 809 N N . GLY A 1 103 ? -49.252 -6.248 35.837 1.00 90.94 103 GLY A N 1
ATOM 810 C CA . GLY A 1 103 ? -48.737 -5.578 37.027 1.00 90.94 103 GLY A CA 1
ATOM 811 C C . GLY A 1 103 ? -48.259 -6.594 38.065 1.00 90.94 103 GLY A C 1
ATOM 812 O O . GLY A 1 103 ? -48.780 -7.708 38.150 1.00 90.94 103 GLY A O 1
ATOM 813 N N . MET A 1 104 ? -47.270 -6.200 38.858 1.00 94.00 104 MET A N 1
ATOM 814 C CA . MET A 1 104 ? -46.786 -6.953 40.011 1.00 94.00 104 MET A CA 1
ATOM 815 C C . MET A 1 104 ? -46.936 -6.115 41.279 1.00 94.00 104 MET A C 1
ATOM 817 O O . MET A 1 104 ? -46.893 -4.885 41.229 1.00 94.00 104 MET A O 1
ATOM 821 N N . GLN A 1 105 ? -47.116 -6.781 42.415 1.00 94.50 105 GLN A N 1
ATOM 822 C CA . GLN A 1 105 ? -47.295 -6.129 43.711 1.00 94.50 105 GLN A CA 1
ATOM 823 C C . GLN A 1 105 ? -46.581 -6.896 44.816 1.00 94.50 105 GLN A C 1
ATOM 825 O O . GLN A 1 105 ? -46.609 -8.133 44.850 1.00 94.50 105 GLN A O 1
ATOM 830 N N . PHE A 1 106 ? -45.978 -6.152 45.744 1.00 96.75 106 PHE A N 1
ATOM 831 C CA . PHE A 1 106 ? -45.510 -6.717 47.001 1.00 96.75 106 PHE A CA 1
ATOM 832 C C . PHE A 1 106 ? -46.698 -7.113 47.876 1.00 96.75 106 PHE A C 1
ATOM 834 O O . PHE A 1 106 ? -47.702 -6.408 47.966 1.00 96.75 106 PHE A O 1
ATOM 841 N N . THR A 1 107 ? -46.574 -8.251 48.546 1.00 94.81 107 THR A N 1
ATOM 842 C CA . THR A 1 107 ? -47.528 -8.653 49.581 1.00 94.81 107 THR A CA 1
ATOM 843 C C . THR A 1 107 ? -47.242 -7.901 50.889 1.00 94.81 107 THR A C 1
ATOM 845 O O . THR A 1 107 ? -46.114 -7.449 51.100 1.00 94.81 107 THR A O 1
ATOM 848 N N . PRO A 1 108 ? -48.203 -7.830 51.830 1.00 93.12 108 PRO A N 1
ATOM 849 C CA . PRO A 1 108 ? -47.968 -7.239 53.151 1.00 93.12 108 PRO A CA 1
ATOM 850 C C . PRO A 1 108 ? -46.864 -7.920 53.975 1.00 93.12 108 PRO A C 1
ATOM 852 O O . PRO A 1 108 ? -46.384 -7.337 54.941 1.00 93.12 108 PRO A O 1
ATOM 855 N N . VAL A 1 109 ? -46.478 -9.150 53.617 1.00 92.94 109 VAL A N 1
ATOM 856 C CA . VAL A 1 109 ? -45.424 -9.926 54.291 1.00 92.94 109 VAL A CA 1
ATOM 857 C C . VAL A 1 109 ? -44.079 -9.862 53.558 1.00 92.94 109 VAL A C 1
ATOM 859 O O . VAL A 1 109 ? -43.135 -10.543 53.953 1.00 92.94 109 VAL A O 1
ATOM 862 N N . ALA A 1 110 ? -43.971 -9.062 52.489 1.00 94.38 110 ALA A N 1
ATOM 863 C CA . ALA A 1 110 ? -42.717 -8.875 51.773 1.00 94.38 110 ALA A CA 1
ATOM 864 C C . ALA A 1 110 ? -41.652 -8.266 52.705 1.00 94.38 110 ALA A C 1
ATOM 866 O O . ALA A 1 110 ? -41.923 -7.259 53.367 1.00 94.38 110 ALA A O 1
ATOM 867 N N . PRO A 1 111 ? -40.434 -8.832 52.766 1.00 92.94 111 PRO A N 1
ATOM 868 C CA . PRO A 1 111 ? -39.392 -8.353 53.666 1.00 92.94 111 PRO A CA 1
ATOM 869 C C . PRO A 1 111 ? -38.684 -7.128 53.069 1.00 92.94 111 PRO A C 1
ATOM 871 O O . PRO A 1 111 ? -37.524 -7.197 52.678 1.00 92.94 111 PRO A O 1
ATOM 874 N N . LEU A 1 112 ? -39.400 -6.005 52.990 1.00 92.12 112 LEU A N 1
ATOM 875 C CA . LEU A 1 112 ? -38.902 -4.753 52.407 1.00 92.12 112 LEU A CA 1
ATOM 876 C C . LEU A 1 112 ? -37.836 -4.070 53.279 1.00 92.12 112 LEU A C 1
ATOM 878 O O . LEU A 1 112 ? -37.090 -3.235 52.779 1.00 92.12 112 LEU A O 1
ATOM 882 N N . GLY A 1 113 ? -37.742 -4.443 54.559 1.00 86.31 113 GLY A N 1
ATOM 883 C CA . GLY A 1 113 ? -36.638 -4.064 55.440 1.00 86.31 113 GLY A CA 1
ATOM 884 C C . GLY A 1 113 ? -36.360 -2.559 55.467 1.00 86.31 113 GLY A C 1
ATOM 885 O O . GLY A 1 113 ? -37.268 -1.758 55.684 1.00 86.31 113 GLY A O 1
ATOM 886 N N . THR A 1 114 ? -35.096 -2.202 55.253 1.00 87.31 114 THR A N 1
ATOM 887 C CA . THR A 1 114 ? -34.589 -0.822 55.167 1.00 87.31 114 THR A CA 1
ATOM 888 C C . THR A 1 114 ? -34.322 -0.383 53.726 1.00 87.31 114 THR A C 1
ATOM 890 O O . THR A 1 114 ? -33.615 0.591 53.507 1.00 87.31 114 THR A O 1
ATOM 893 N N . SER A 1 115 ? -34.896 -1.076 52.737 1.00 88.56 115 SER A N 1
ATOM 894 C CA . SER A 1 115 ? -34.669 -0.798 51.308 1.00 88.56 115 SER A CA 1
ATOM 895 C C . SER A 1 115 ? -35.292 0.507 50.793 1.00 88.56 115 SER A C 1
ATOM 897 O O . SER A 1 115 ? -35.185 0.802 49.610 1.00 88.56 115 SER A O 1
ATOM 899 N N . ASP A 1 116 ? -36.036 1.244 51.623 1.00 89.19 116 ASP A N 1
ATOM 900 C CA . ASP A 1 116 ? -36.845 2.408 51.226 1.00 89.19 116 ASP A CA 1
ATOM 901 C C . ASP A 1 116 ? -37.869 2.143 50.094 1.00 89.19 116 ASP A C 1
ATOM 903 O O . ASP A 1 116 ? -38.535 3.063 49.610 1.00 89.19 116 ASP A O 1
ATOM 907 N N . VAL A 1 117 ? -38.072 0.880 49.694 1.00 92.56 117 VAL A N 1
ATOM 908 C CA . VAL A 1 117 ? -39.078 0.482 48.706 1.00 92.56 117 VAL A CA 1
ATOM 909 C C . VAL A 1 117 ? -40.434 0.338 49.403 1.00 92.56 117 VAL A C 1
ATOM 911 O O . VAL A 1 117 ? -40.587 -0.517 50.278 1.00 92.56 117 VAL A O 1
ATOM 914 N N . PRO A 1 118 ? -41.461 1.126 49.030 1.00 92.94 118 PRO A N 1
ATOM 915 C CA . PRO A 1 118 ? -42.782 0.990 49.626 1.00 92.94 118 PRO A CA 1
ATOM 916 C C . PRO A 1 118 ? -43.490 -0.272 49.115 1.00 92.94 118 PRO A C 1
ATOM 918 O O . PRO A 1 118 ? -43.337 -0.663 47.959 1.00 92.94 118 PRO A O 1
ATOM 921 N N . VAL A 1 119 ? -44.371 -0.857 49.935 1.00 93.31 119 VAL A N 1
ATOM 922 C CA . VAL A 1 119 ? -45.215 -2.005 49.527 1.00 93.31 119 VAL A CA 1
ATOM 923 C C . VAL A 1 119 ? -46.099 -1.691 48.308 1.00 93.31 119 VAL A C 1
ATOM 925 O O . VAL A 1 119 ? -46.508 -2.585 47.575 1.00 93.31 119 VAL A O 1
ATOM 928 N N . THR A 1 120 ? -46.357 -0.405 48.055 1.00 92.31 120 THR A N 1
ATOM 929 C CA . THR A 1 120 ? -47.121 0.115 46.914 1.00 92.31 120 THR A CA 1
ATOM 930 C C . THR A 1 120 ? -46.273 0.392 45.667 1.00 92.31 120 THR A C 1
ATOM 932 O O . THR A 1 120 ? -46.788 0.982 44.716 1.00 92.31 120 THR A O 1
ATOM 935 N N . ALA A 1 121 ? -44.989 0.013 45.647 1.00 90.75 121 ALA A N 1
ATOM 936 C CA . ALA A 1 121 ? -44.114 0.222 44.496 1.00 90.75 121 ALA A CA 1
ATOM 937 C C . ALA A 1 121 ? -44.730 -0.357 43.211 1.00 90.75 121 ALA A C 1
ATOM 939 O O . ALA A 1 121 ? -45.181 -1.502 43.174 1.00 90.75 121 ALA A O 1
ATOM 940 N N . ALA A 1 122 ? -44.746 0.450 42.147 1.00 87.00 122 ALA A N 1
ATOM 941 C CA . ALA A 1 122 ? -45.301 0.053 40.861 1.00 87.00 122 ALA A CA 1
ATOM 942 C C . ALA A 1 122 ? -44.337 -0.903 40.145 1.00 87.00 122 ALA A C 1
ATOM 944 O O . ALA A 1 122 ? -43.342 -0.477 39.558 1.00 87.00 122 ALA A O 1
ATOM 945 N N . LEU A 1 123 ? -44.636 -2.200 40.196 1.00 94.06 123 LEU A N 1
ATOM 946 C CA . LEU A 1 123 ? -43.871 -3.238 39.512 1.00 94.06 123 LEU A CA 1
ATOM 947 C C . LEU A 1 123 ? -44.628 -3.739 38.275 1.00 94.06 123 LEU A C 1
ATOM 949 O O . LEU A 1 123 ? -45.861 -3.755 38.239 1.00 94.06 123 LEU A O 1
ATOM 953 N N . THR A 1 124 ? -43.893 -4.173 37.252 1.00 90.50 124 THR A N 1
ATOM 954 C CA . THR A 1 124 ? -44.467 -4.694 36.006 1.00 90.50 124 THR A CA 1
ATOM 955 C C . THR A 1 124 ? -43.672 -5.876 35.473 1.00 90.50 124 THR A C 1
ATOM 957 O O . THR A 1 124 ? -42.444 -5.899 35.528 1.00 90.50 124 THR A O 1
ATOM 960 N N . ALA A 1 125 ? -44.386 -6.859 34.930 1.00 86.94 125 ALA A N 1
ATOM 961 C CA . ALA A 1 125 ? -43.813 -8.017 34.253 1.00 86.94 125 ALA A CA 1
ATOM 962 C C . ALA A 1 125 ? -43.596 -7.790 32.748 1.00 86.94 125 ALA A C 1
ATOM 964 O O . ALA A 1 125 ? -43.320 -8.743 32.016 1.00 86.94 125 ALA A O 1
ATOM 965 N N . LYS A 1 126 ? -43.713 -6.537 32.291 1.00 84.25 126 LYS A N 1
ATOM 966 C CA . LYS A 1 126 ? -43.440 -6.102 30.918 1.00 84.25 126 LYS A CA 1
ATOM 967 C C . LYS A 1 126 ? -42.146 -6.692 30.384 1.00 84.25 126 LYS A C 1
ATOM 969 O O . LYS A 1 126 ? -41.086 -6.381 30.917 1.00 84.25 126 LYS A O 1
ATOM 974 N N . GLY A 1 127 ? -42.232 -7.510 29.335 1.00 82.44 127 GLY A N 1
ATOM 975 C CA . GLY A 1 127 ? -41.073 -8.101 28.655 1.00 82.44 127 GLY A CA 1
ATOM 976 C C . GLY A 1 127 ? -40.228 -9.071 29.493 1.00 82.44 127 GLY A C 1
ATOM 977 O O . GLY A 1 127 ? -39.131 -9.422 29.064 1.00 82.44 127 GLY A O 1
ATOM 978 N N . LEU A 1 128 ? -40.701 -9.497 30.672 1.00 85.19 128 LEU A N 1
ATOM 979 C CA . LEU A 1 128 ? -40.011 -10.470 31.524 1.00 85.19 128 LEU A CA 1
ATOM 980 C C . LEU A 1 128 ? -40.633 -11.858 31.348 1.00 85.19 128 LEU A C 1
ATOM 982 O O . LEU A 1 128 ? -41.803 -12.073 31.685 1.00 85.19 128 LEU A O 1
ATOM 986 N N . TRP A 1 129 ? -39.847 -12.806 30.840 1.00 86.12 129 TRP A N 1
ATOM 987 C CA . TRP A 1 129 ? -40.234 -14.217 30.802 1.00 86.12 129 TRP A CA 1
ATOM 988 C C . TRP A 1 129 ? -40.353 -14.764 32.226 1.00 86.12 129 TRP A C 1
ATOM 990 O O . TRP A 1 129 ? -39.570 -14.372 33.090 1.00 86.12 129 TRP A O 1
ATOM 1000 N N . ARG A 1 130 ? -41.347 -15.619 32.498 1.00 86.94 130 ARG A N 1
ATOM 1001 C CA . ARG A 1 130 ? -41.674 -16.057 33.865 1.00 86.94 130 ARG A CA 1
ATOM 1002 C C . ARG A 1 130 ? -42.483 -17.343 33.929 1.00 86.94 130 ARG A C 1
ATOM 1004 O O . ARG A 1 130 ? -43.285 -17.586 33.032 1.00 86.94 130 ARG A O 1
ATOM 1011 N N . THR A 1 131 ? -42.368 -18.070 35.042 1.00 87.00 131 THR A N 1
ATOM 1012 C CA . THR A 1 131 ? -43.181 -19.257 35.390 1.00 87.00 131 THR A CA 1
ATOM 1013 C C . THR A 1 131 ? -43.881 -19.068 36.742 1.00 87.00 131 THR A C 1
ATOM 1015 O O . THR A 1 131 ? -43.312 -19.421 37.776 1.00 87.00 131 THR A O 1
ATOM 1018 N N . PRO A 1 132 ? -45.084 -18.472 36.794 1.00 90.25 132 PRO A N 1
ATOM 1019 C CA . PRO A 1 132 ? -45.719 -18.128 38.065 1.00 90.25 132 PRO A CA 1
ATOM 1020 C C . PRO A 1 132 ? -46.187 -19.342 38.871 1.00 90.25 132 PRO A C 1
ATOM 1022 O O . PRO A 1 132 ? -46.635 -20.340 38.311 1.00 90.25 132 PRO A O 1
ATOM 1025 N N . GLY A 1 133 ? -46.134 -19.232 40.197 1.00 92.00 133 GLY A N 1
ATOM 1026 C CA . GLY A 1 133 ? -46.594 -20.266 41.125 1.00 92.00 133 GLY A CA 1
ATOM 1027 C C . GLY A 1 133 ? -48.078 -20.163 41.454 1.00 92.00 133 GLY A C 1
ATOM 1028 O O . GLY A 1 133 ? -48.638 -19.061 41.516 1.00 92.00 133 GLY A O 1
ATOM 1029 N N . ASP A 1 134 ? -48.711 -21.306 41.700 1.00 91.62 134 ASP A N 1
ATOM 1030 C CA . ASP A 1 134 ? -50.081 -21.381 42.199 1.00 91.62 134 ASP A CA 1
ATOM 1031 C C . ASP A 1 134 ? -50.108 -21.282 43.732 1.00 91.62 134 ASP A C 1
ATOM 1033 O O . ASP A 1 134 ? -49.660 -22.179 44.446 1.00 91.62 134 ASP A O 1
ATOM 1037 N N . ALA A 1 135 ? -50.673 -20.188 44.247 1.00 86.12 135 ALA A N 1
ATOM 1038 C CA . ALA A 1 135 ? -50.802 -19.957 45.684 1.00 86.12 135 ALA A CA 1
ATOM 1039 C C . ALA A 1 135 ? -51.703 -20.982 46.391 1.00 86.12 135 ALA A C 1
ATOM 1041 O O . ALA A 1 135 ? -51.573 -21.164 47.600 1.00 86.12 135 ALA A O 1
ATOM 1042 N N . ALA A 1 136 ? -52.595 -21.659 45.660 1.00 87.75 136 ALA A N 1
ATOM 1043 C CA . ALA A 1 136 ? -53.437 -22.718 46.209 1.00 87.75 136 ALA A CA 1
ATOM 1044 C C . ALA A 1 136 ? -52.694 -24.056 46.369 1.00 87.75 136 ALA A C 1
ATOM 1046 O O . ALA A 1 136 ? -53.230 -24.975 46.989 1.00 87.75 136 ALA A O 1
ATOM 1047 N N . GLN A 1 137 ? -51.478 -24.178 45.824 1.00 90.19 137 GLN A N 1
ATOM 1048 C CA . GLN A 1 137 ? -50.718 -25.428 45.793 1.00 90.19 137 GLN A CA 1
ATOM 1049 C C . GLN A 1 137 ? -49.266 -25.245 46.282 1.00 90.19 137 GLN A C 1
ATOM 1051 O O . GLN A 1 137 ? -48.318 -25.423 45.506 1.00 90.19 137 GLN A O 1
ATOM 1056 N N . PRO A 1 138 ? -49.059 -24.895 47.570 1.00 91.50 138 PRO A N 1
ATOM 1057 C CA . PRO A 1 138 ? -47.728 -24.892 48.164 1.00 91.50 138 PRO A CA 1
ATOM 1058 C C . PRO A 1 138 ? -47.174 -26.319 48.274 1.00 91.50 138 PRO A C 1
ATOM 1060 O O . PRO A 1 138 ? -47.890 -27.271 48.588 1.00 91.50 138 PRO A O 1
ATOM 1063 N N . LEU A 1 139 ? -45.871 -26.454 48.058 1.00 91.69 139 LEU A N 1
ATOM 1064 C CA . LEU A 1 139 ? -45.106 -27.674 48.280 1.00 91.69 139 LEU A CA 1
ATOM 1065 C C . LEU A 1 139 ? -44.483 -27.650 49.677 1.00 91.69 139 LEU A C 1
ATOM 1067 O O . LEU A 1 139 ? -44.057 -26.608 50.168 1.00 91.69 139 LEU A O 1
ATOM 1071 N N . THR A 1 140 ? -44.358 -28.824 50.294 1.00 89.00 140 THR A N 1
ATOM 1072 C CA . THR A 1 140 ? -43.636 -29.000 51.568 1.00 89.00 140 THR A CA 1
ATOM 1073 C C . THR A 1 140 ? -42.129 -29.201 51.378 1.00 89.00 140 THR A C 1
ATOM 1075 O O . THR A 1 140 ? -41.379 -29.234 52.351 1.00 89.00 140 THR A O 1
ATOM 1078 N N . THR A 1 141 ? -41.677 -29.360 50.131 1.00 91.00 141 THR A N 1
ATOM 1079 C CA . THR A 1 141 ? -40.270 -29.550 49.760 1.00 91.00 141 THR A CA 1
ATOM 1080 C C . THR A 1 141 ? -39.909 -28.673 48.570 1.00 91.00 141 THR A C 1
ATOM 1082 O O . THR A 1 141 ? -40.647 -28.639 47.584 1.00 91.00 141 THR A O 1
ATOM 1085 N N . CYS A 1 142 ? -38.742 -28.040 48.618 1.00 90.25 142 CYS A N 1
ATOM 1086 C CA . CYS A 1 142 ? -38.228 -27.182 47.551 1.00 90.25 142 CYS A CA 1
ATOM 1087 C C . CYS A 1 142 ? -37.196 -27.971 46.749 1.00 90.25 142 CYS A C 1
ATOM 1089 O O . CYS A 1 142 ? -35.988 -27.829 46.941 1.00 90.25 142 CYS A O 1
ATOM 1091 N N . ALA A 1 143 ? -37.693 -28.894 45.926 1.00 85.81 143 ALA A N 1
ATOM 1092 C CA . ALA A 1 143 ? -36.858 -29.893 45.280 1.00 85.81 143 ALA A CA 1
ATOM 1093 C C . ALA A 1 143 ? -36.143 -29.353 44.038 1.00 85.81 143 ALA A C 1
ATOM 1095 O O . ALA A 1 143 ? -36.737 -28.658 43.214 1.00 85.81 143 ALA A O 1
ATOM 1096 N N . ILE A 1 144 ? -34.878 -29.740 43.890 1.00 85.88 144 ILE A N 1
ATOM 1097 C CA . ILE A 1 144 ? -34.069 -29.499 42.699 1.00 85.88 144 ILE A CA 1
ATOM 1098 C C . ILE A 1 144 ? -33.824 -30.830 41.994 1.00 85.88 144 ILE A C 1
ATOM 1100 O O . ILE A 1 144 ? -33.290 -31.777 42.581 1.00 85.88 144 ILE A O 1
ATOM 1104 N N . TRP A 1 145 ? -34.205 -30.869 40.720 1.00 81.75 145 TRP A N 1
ATOM 1105 C CA . TRP A 1 145 ? -34.005 -31.989 39.810 1.00 81.75 145 TRP A CA 1
ATOM 1106 C C . TRP A 1 145 ? -33.286 -31.446 38.577 1.00 81.75 145 TRP A C 1
ATOM 1108 O O . TRP A 1 145 ? -33.914 -30.824 37.727 1.00 81.75 145 TRP A O 1
ATOM 1118 N N . ALA A 1 146 ? -31.968 -31.621 38.516 1.00 79.19 146 ALA A N 1
ATOM 1119 C CA . ALA A 1 146 ? -31.140 -31.120 37.421 1.00 79.19 146 ALA A CA 1
ATOM 1120 C C . ALA A 1 146 ? -30.380 -32.272 36.748 1.00 79.19 146 ALA A C 1
ATOM 1122 O O . ALA A 1 146 ? -30.217 -33.324 37.366 1.00 79.19 146 ALA A O 1
ATOM 1123 N N . ASN A 1 147 ? -29.940 -32.088 35.498 1.00 69.94 147 ASN A N 1
ATOM 1124 C CA . ASN A 1 147 ? -29.466 -33.155 34.598 1.00 69.94 147 ASN A CA 1
ATOM 1125 C C . ASN A 1 147 ? -28.546 -34.194 35.268 1.00 69.94 147 ASN A C 1
ATOM 1127 O O . ASN A 1 147 ? -28.832 -35.390 35.214 1.00 69.94 147 ASN A O 1
ATOM 1131 N N . ASP A 1 148 ? -27.520 -33.747 35.992 1.00 68.06 148 ASP A N 1
ATOM 1132 C CA . ASP A 1 148 ? -26.513 -34.623 36.608 1.00 68.06 148 ASP A CA 1
ATOM 1133 C C . ASP A 1 148 ? -27.014 -35.415 37.832 1.00 68.06 148 ASP A C 1
ATOM 1135 O O . ASP A 1 148 ? -26.339 -36.321 38.324 1.00 68.06 148 ASP A O 1
ATOM 1139 N N . PHE A 1 149 ? -28.198 -35.093 38.359 1.00 77.94 149 PHE A N 1
ATOM 1140 C CA . PHE A 1 149 ? -28.803 -35.781 39.504 1.00 77.94 149 PHE A CA 1
ATOM 1141 C C . PHE A 1 149 ? -30.330 -35.906 39.410 1.00 77.94 149 PHE A C 1
ATOM 1143 O O . PHE A 1 149 ? -30.997 -36.080 40.433 1.00 77.94 149 PHE A O 1
ATOM 1150 N N . ALA A 1 150 ? -30.884 -35.914 38.195 1.00 76.00 150 ALA A N 1
ATOM 1151 C CA . ALA A 1 150 ? -32.325 -35.919 37.934 1.00 76.00 150 ALA A CA 1
ATOM 1152 C C . ALA A 1 150 ? -33.067 -37.125 38.541 1.00 76.00 150 ALA A C 1
ATOM 1154 O O . ALA A 1 150 ? -34.252 -37.030 38.834 1.00 76.00 150 ALA A O 1
ATOM 1155 N N . LEU A 1 151 ? -32.376 -38.248 38.775 1.00 76.38 151 LEU A N 1
ATOM 1156 C CA . LEU A 1 151 ? -32.957 -39.446 39.398 1.00 76.38 151 LEU A CA 1
ATOM 1157 C C . LEU A 1 151 ? -32.880 -39.453 40.929 1.00 76.38 151 LEU A C 1
ATOM 1159 O O . LEU A 1 151 ? -33.648 -40.162 41.572 1.00 76.38 151 LEU A O 1
ATOM 1163 N N . THR A 1 152 ? -31.938 -38.713 41.521 1.00 79.69 152 THR A N 1
ATOM 1164 C CA . THR A 1 152 ? -31.732 -38.728 42.983 1.00 79.69 152 THR A CA 1
ATOM 1165 C C . THR A 1 152 ? -32.239 -37.468 43.666 1.00 79.69 152 THR A C 1
ATOM 1167 O O . THR A 1 152 ? -32.559 -37.531 44.849 1.00 79.69 152 THR A O 1
ATOM 1170 N N . GLY A 1 153 ? -32.307 -36.352 42.933 1.00 81.12 153 GLY A N 1
ATOM 1171 C CA . GLY A 1 153 ? -32.771 -35.055 43.406 1.00 81.12 153 GLY A CA 1
ATOM 1172 C C . GLY A 1 153 ? -32.017 -34.513 44.619 1.00 81.12 153 GLY A C 1
ATOM 1173 O O . GLY A 1 153 ? -31.156 -35.165 45.229 1.00 81.12 153 GLY A O 1
ATOM 1174 N N . ILE A 1 154 ? -32.373 -33.290 44.991 1.00 86.50 154 ILE A N 1
ATOM 1175 C CA . ILE A 1 154 ? -32.176 -32.776 46.345 1.00 86.50 154 ILE A CA 1
ATOM 1176 C C . ILE A 1 154 ? -33.493 -32.126 46.769 1.00 86.50 154 ILE A C 1
ATOM 1178 O O . ILE A 1 154 ? -33.905 -31.140 46.167 1.00 86.50 154 ILE A O 1
ATOM 1182 N N . ALA A 1 155 ? -34.174 -32.690 47.768 1.00 87.06 155 ALA A N 1
ATOM 1183 C CA . ALA A 1 155 ? -35.513 -32.267 48.187 1.00 87.06 155 ALA A CA 1
ATOM 1184 C C . ALA A 1 155 ? -35.538 -31.872 49.674 1.00 87.06 155 ALA A C 1
ATOM 1186 O O . ALA A 1 155 ? -36.070 -32.618 50.497 1.00 87.06 155 ALA A O 1
ATOM 1187 N N . PRO A 1 156 ? -34.931 -30.731 50.048 1.00 89.69 156 PRO A N 1
ATOM 1188 C CA . PRO A 1 156 ? -35.003 -30.238 51.416 1.00 89.69 156 PRO A CA 1
ATOM 1189 C C . PRO A 1 156 ? -36.443 -29.832 51.755 1.00 89.69 156 PRO A C 1
ATOM 1191 O O . PRO A 1 156 ? -37.168 -29.296 50.907 1.00 89.69 156 PRO A O 1
ATOM 1194 N N . GLY A 1 157 ? -36.842 -30.057 53.007 1.00 92.81 157 GLY A N 1
ATOM 1195 C CA . GLY A 1 157 ? -38.057 -29.455 53.539 1.00 92.81 157 GLY A CA 1
ATOM 1196 C C . GLY A 1 157 ? -37.922 -27.933 53.551 1.00 92.81 157 GLY A C 1
ATOM 1197 O O . GLY A 1 157 ? -36.838 -27.391 53.802 1.00 92.81 157 GLY A O 1
ATOM 1198 N N . CYS A 1 158 ? -38.998 -27.242 53.180 1.00 93.88 158 CYS A N 1
ATOM 1199 C CA . CYS A 1 158 ? -38.993 -25.790 53.074 1.00 93.88 158 CYS A CA 1
ATOM 1200 C C . CYS A 1 158 ? -40.341 -25.169 53.441 1.00 93.88 158 CYS A C 1
ATOM 1202 O O . CYS A 1 158 ? -41.393 -25.806 53.375 1.00 93.88 158 CYS A O 1
ATOM 1204 N N . LYS A 1 159 ? -40.294 -23.890 53.813 1.00 95.94 159 LYS A N 1
ATOM 1205 C CA . LYS A 1 159 ? -41.442 -23.047 54.147 1.00 95.94 159 LYS A CA 1
ATOM 1206 C C . LYS A 1 159 ? -41.431 -21.822 53.234 1.00 95.94 159 LYS A C 1
ATOM 1208 O O . LYS A 1 159 ? -40.758 -20.835 53.547 1.00 95.94 159 LYS A O 1
ATOM 1213 N N . PRO A 1 160 ? -42.115 -21.891 52.082 1.00 95.31 160 PRO A N 1
ATOM 1214 C CA . PRO A 1 160 ? -42.149 -20.789 51.139 1.00 95.31 160 PRO A CA 1
ATOM 1215 C C . PRO A 1 160 ? -43.176 -19.729 51.567 1.00 95.31 160 PRO A C 1
ATOM 1217 O O . PRO A 1 160 ? -44.306 -20.042 51.936 1.00 95.31 160 PRO A O 1
ATOM 1220 N N . THR A 1 161 ? -42.783 -18.460 51.503 1.00 95.81 161 THR A N 1
ATOM 1221 C CA . THR A 1 161 ? -43.607 -17.293 51.835 1.00 95.81 161 THR A CA 1
ATOM 1222 C C . THR A 1 161 ? -43.715 -16.396 50.600 1.00 95.81 161 THR A C 1
ATOM 1224 O O . THR A 1 161 ? -42.714 -15.806 50.182 1.00 95.81 161 THR A O 1
ATOM 1227 N N . PRO A 1 162 ? -44.898 -16.289 49.970 1.00 95.38 162 PRO A N 1
ATOM 1228 C CA . PRO A 1 162 ? -45.095 -15.406 48.826 1.00 95.38 162 PRO A CA 1
ATOM 1229 C C . PRO A 1 162 ? -44.845 -13.951 49.215 1.00 95.38 162 PRO A C 1
ATOM 1231 O O . PRO A 1 162 ? -45.462 -13.448 50.148 1.00 95.38 162 PRO A O 1
ATOM 1234 N N . MET A 1 163 ? -43.972 -13.266 48.479 1.00 95.69 163 MET A N 1
ATOM 1235 C CA . MET A 1 163 ? -43.650 -11.856 48.725 1.00 95.69 163 MET A CA 1
ATOM 1236 C C . MET A 1 163 ? -43.991 -10.944 47.547 1.00 95.69 163 MET A C 1
ATOM 1238 O O . MET A 1 163 ? -44.301 -9.780 47.776 1.00 95.69 163 MET A O 1
ATOM 1242 N N . VAL A 1 164 ? -43.998 -11.459 46.313 1.00 96.06 164 VAL A N 1
ATOM 1243 C CA . VAL A 1 164 ? -44.427 -10.718 45.119 1.00 96.06 164 VAL A CA 1
ATOM 1244 C C . VAL A 1 164 ? -45.467 -11.543 44.379 1.00 96.06 164 VAL A C 1
ATOM 1246 O O . VAL A 1 164 ? -45.270 -12.737 44.128 1.00 96.06 164 VAL A O 1
ATOM 1249 N N . THR A 1 165 ? -46.565 -10.896 44.008 1.00 94.50 165 THR A N 1
ATOM 1250 C CA . THR A 1 165 ? -47.646 -11.497 43.224 1.00 94.50 165 THR A CA 1
ATOM 1251 C C . THR A 1 165 ? -47.822 -10.770 41.900 1.00 94.50 165 THR A C 1
ATOM 1253 O O . THR A 1 165 ? -47.578 -9.570 41.800 1.00 94.50 165 THR A O 1
ATOM 1256 N N . LEU A 1 166 ? -48.225 -11.512 40.876 1.00 92.25 166 LEU A N 1
ATOM 1257 C CA . LEU A 1 166 ? -48.759 -10.983 39.629 1.00 92.25 166 LEU A CA 1
ATOM 1258 C C . LEU A 1 166 ? -50.241 -10.685 39.819 1.00 92.25 166 LEU A C 1
ATOM 1260 O O . LEU A 1 166 ? -50.975 -11.506 40.380 1.00 92.25 166 LEU A O 1
ATOM 1264 N N . ASN A 1 167 ? -50.669 -9.534 39.317 1.00 91.62 167 ASN A N 1
ATOM 1265 C CA . ASN A 1 167 ? -52.063 -9.122 39.347 1.00 91.62 167 ASN A CA 1
ATOM 1266 C C . ASN A 1 167 ? -52.927 -10.077 38.516 1.00 91.62 167 ASN A C 1
ATOM 1268 O O . ASN A 1 167 ? -52.490 -10.597 37.488 1.00 91.62 167 ASN A O 1
ATOM 1272 N N . ALA A 1 168 ? -54.169 -10.273 38.956 1.00 89.50 168 ALA A N 1
ATOM 1273 C CA . ALA A 1 168 ? -55.161 -10.973 38.158 1.00 89.50 168 ALA A CA 1
ATOM 1274 C C . ALA A 1 168 ? -55.584 -10.110 36.963 1.00 89.50 168 ALA A C 1
ATOM 1276 O O . ALA A 1 168 ? -55.864 -8.921 37.122 1.00 89.50 168 ALA A O 1
ATOM 1277 N N . ASP A 1 169 ? -55.697 -10.732 35.798 1.00 89.06 169 ASP A N 1
ATOM 1278 C CA . ASP A 1 169 ? -56.321 -10.149 34.619 1.00 89.06 169 ASP A CA 1
ATOM 1279 C C . ASP A 1 169 ? -57.206 -11.207 33.943 1.00 89.06 169 ASP A C 1
ATOM 1281 O O . ASP A 1 169 ? -56.734 -11.996 33.118 1.00 89.06 169 ASP A O 1
ATOM 1285 N N . PRO A 1 170 ? -58.508 -11.254 34.285 1.00 88.12 170 PRO A N 1
ATOM 1286 C CA . PRO A 1 170 ? -59.440 -12.209 33.695 1.00 88.12 170 PRO A CA 1
ATOM 1287 C C . PRO A 1 170 ? -59.560 -12.101 32.168 1.00 88.12 170 PRO A C 1
ATOM 1289 O O . PRO A 1 170 ? -60.007 -13.057 31.535 1.00 88.12 170 PRO A O 1
ATOM 1292 N N . THR A 1 171 ? -59.167 -10.971 31.561 1.00 88.06 171 THR A N 1
ATOM 1293 C CA . THR A 1 171 ? -59.250 -10.774 30.104 1.00 88.06 171 THR A CA 1
ATOM 1294 C C . THR A 1 171 ? -58.239 -11.624 29.335 1.00 88.06 171 THR A C 1
ATOM 1296 O O . THR A 1 171 ? -58.461 -11.934 28.166 1.00 88.06 171 THR A O 1
ATOM 1299 N N . LEU A 1 172 ? -57.172 -12.074 30.001 1.00 83.38 172 LEU A N 1
ATOM 1300 C CA . LEU A 1 172 ? -56.124 -12.914 29.417 1.00 83.38 172 LEU A CA 1
ATOM 1301 C C . LEU A 1 172 ? -56.428 -14.420 29.515 1.00 83.38 172 LEU A C 1
ATOM 1303 O O . LEU A 1 172 ? -55.640 -15.240 29.043 1.00 83.38 172 LEU A O 1
ATOM 1307 N N . GLY A 1 173 ? -57.568 -14.797 30.105 1.00 86.12 173 GLY A N 1
ATOM 1308 C CA . GLY A 1 173 ? -58.028 -16.180 30.242 1.00 86.12 173 GLY A CA 1
ATOM 1309 C C . GLY A 1 173 ? -58.070 -16.679 31.689 1.00 86.12 173 GLY A C 1
ATOM 1310 O O . GLY A 1 173 ? -57.613 -16.026 32.626 1.00 86.12 173 GLY A O 1
ATOM 1311 N N . THR A 1 174 ? -58.623 -17.878 31.884 1.00 84.56 174 THR A N 1
ATOM 1312 C CA . THR A 1 174 ? -58.885 -18.458 33.216 1.00 84.56 174 THR A CA 1
ATOM 1313 C C . THR A 1 174 ? -57.623 -18.648 34.063 1.00 84.56 174 THR A C 1
ATOM 1315 O O . THR A 1 174 ? -57.691 -18.515 35.283 1.00 84.56 174 THR A O 1
ATOM 1318 N N . ALA A 1 175 ? -56.463 -18.875 33.438 1.00 79.62 175 ALA A N 1
ATOM 1319 C CA . ALA A 1 175 ? -55.172 -18.993 34.121 1.00 79.62 175 ALA A CA 1
ATOM 1320 C C . ALA A 1 175 ? -54.727 -17.691 34.826 1.00 79.62 175 ALA A C 1
ATOM 1322 O O . ALA A 1 175 ? -54.035 -17.740 35.847 1.00 79.62 175 ALA A O 1
ATOM 1323 N N . PHE A 1 176 ? -55.175 -16.533 34.326 1.00 85.75 176 PHE A N 1
ATOM 1324 C CA . PHE A 1 176 ? -54.845 -15.198 34.837 1.00 85.75 176 PHE A CA 1
ATOM 1325 C C . PHE A 1 176 ? -55.959 -14.593 35.701 1.00 85.75 176 PHE A C 1
ATOM 1327 O O . PHE A 1 176 ? -55.786 -13.516 36.262 1.00 85.75 176 PHE A O 1
ATOM 1334 N N . ALA A 1 177 ? -57.096 -15.279 35.853 1.00 85.62 177 ALA A N 1
ATOM 1335 C CA . ALA A 1 177 ? -58.268 -14.756 36.559 1.00 85.62 177 ALA A CA 1
ATOM 1336 C C . ALA A 1 177 ? -58.064 -14.567 38.074 1.00 85.62 177 ALA A C 1
ATOM 1338 O O . ALA A 1 177 ? -58.861 -13.896 38.727 1.00 85.62 177 ALA A O 1
ATOM 1339 N N . VAL A 1 178 ? -56.999 -15.141 38.636 1.00 87.12 178 VAL A N 1
ATOM 1340 C CA . VAL A 1 178 ? -56.605 -14.976 40.042 1.00 87.12 178 VAL A CA 1
ATOM 1341 C C . VAL A 1 178 ? -55.117 -14.635 40.135 1.00 87.12 178 VAL A C 1
ATOM 1343 O O . VAL A 1 178 ? -54.366 -15.016 39.231 1.00 87.12 178 VAL A O 1
ATOM 1346 N N . PRO A 1 179 ? -54.656 -13.959 41.203 1.00 89.94 179 PRO A N 1
ATOM 1347 C CA . PRO A 1 179 ? -53.241 -13.640 41.371 1.00 89.94 179 PRO A CA 1
ATOM 1348 C C . PRO A 1 179 ? -52.356 -14.891 41.372 1.00 89.94 179 PRO A C 1
ATOM 1350 O O . PRO A 1 179 ? -52.799 -15.994 41.711 1.00 89.94 179 PRO A O 1
ATOM 1353 N N . SER A 1 180 ? -51.100 -14.739 40.968 1.00 92.00 180 SER A N 1
ATOM 1354 C CA . SER A 1 180 ? -50.108 -15.823 40.965 1.00 92.00 180 SER A CA 1
ATOM 1355 C C . SER A 1 180 ? -48.797 -15.369 41.579 1.00 92.00 180 SER A C 1
ATOM 1357 O O . SER A 1 180 ? -48.488 -14.181 41.598 1.00 92.00 180 SER A O 1
ATOM 1359 N N . ILE A 1 181 ? -48.013 -16.306 42.088 1.00 93.81 181 ILE A N 1
ATOM 1360 C CA . ILE A 1 181 ? -46.793 -15.998 42.828 1.00 93.81 181 ILE A CA 1
ATOM 1361 C C . ILE A 1 181 ? -45.654 -15.770 41.846 1.00 93.81 181 ILE A C 1
ATOM 1363 O O . ILE A 1 181 ? -45.447 -16.576 40.943 1.00 93.81 181 ILE A O 1
ATOM 1367 N N . THR A 1 182 ? -44.902 -14.688 42.030 1.00 93.44 182 THR A N 1
ATOM 1368 C CA . THR A 1 182 ? -43.745 -14.383 41.180 1.00 93.44 182 THR A CA 1
ATOM 1369 C C . THR A 1 182 ? -42.460 -14.069 41.947 1.00 93.44 182 THR A C 1
ATOM 1371 O O . THR A 1 182 ? -41.382 -14.045 41.353 1.00 93.44 182 THR A O 1
ATOM 1374 N N . GLY A 1 183 ? -42.561 -13.882 43.263 1.00 95.69 183 GLY A N 1
ATOM 1375 C CA . GLY A 1 183 ? -41.427 -13.749 44.167 1.00 95.69 183 GLY A CA 1
ATOM 1376 C C . GLY A 1 183 ? -41.734 -14.402 45.510 1.00 95.69 183 GLY A C 1
ATOM 1377 O O . GLY A 1 183 ? -42.841 -14.248 46.036 1.00 95.69 183 GLY A O 1
ATOM 1378 N N . VAL A 1 184 ? -40.766 -15.129 46.062 1.00 96.25 184 VAL A N 1
ATOM 1379 C CA . VAL A 1 184 ? -40.913 -15.958 47.268 1.00 96.25 184 VAL A CA 1
ATOM 1380 C C . VAL A 1 184 ? -39.690 -15.798 48.163 1.00 96.25 184 VAL A C 1
ATOM 1382 O O . VAL A 1 184 ? -38.568 -15.792 47.662 1.00 96.25 184 VAL A O 1
ATOM 1385 N N . THR A 1 185 ? -39.878 -15.733 49.478 1.00 96.06 185 THR A N 1
ATOM 1386 C CA . THR A 1 185 ? -38.814 -16.071 50.433 1.00 96.06 185 THR A CA 1
ATOM 1387 C C . THR A 1 185 ? -38.999 -17.491 50.940 1.00 96.06 185 THR A C 1
ATOM 1389 O O . THR A 1 185 ? -40.102 -17.913 51.273 1.00 96.06 185 THR A O 1
ATOM 1392 N N . VAL A 1 186 ? -37.921 -18.260 50.970 1.00 95.69 186 VAL A N 1
ATOM 1393 C CA . VAL A 1 186 ? -37.926 -19.676 51.326 1.00 95.69 186 VAL A CA 1
ATOM 1394 C C . VAL A 1 186 ? -37.017 -19.868 52.527 1.00 95.69 186 VAL A C 1
ATOM 1396 O O . VAL A 1 186 ? -35.820 -19.597 52.429 1.00 95.69 186 VAL A O 1
ATOM 1399 N N . ALA A 1 187 ? -37.578 -20.356 53.631 1.00 95.00 187 ALA A N 1
ATOM 1400 C CA . ALA A 1 187 ? -36.811 -20.866 54.765 1.00 95.00 187 ALA A CA 1
ATOM 1401 C C . ALA A 1 187 ? -36.718 -22.393 54.663 1.00 95.00 187 ALA A C 1
ATOM 1403 O O . ALA A 1 187 ? -37.743 -23.062 54.522 1.00 95.00 187 ALA A O 1
ATOM 1404 N N . TYR A 1 188 ? -35.511 -22.943 54.714 1.00 94.62 188 TYR A N 1
ATOM 1405 C CA . TYR A 1 188 ? -35.261 -24.383 54.644 1.00 94.62 188 TYR A CA 1
ATOM 1406 C C . TYR A 1 188 ? -35.075 -24.972 56.046 1.00 94.62 188 TYR A C 1
ATOM 1408 O O . TYR A 1 188 ? -34.628 -24.286 56.967 1.00 94.62 188 TYR A O 1
ATOM 1416 N N . ASP A 1 189 ? -35.381 -26.259 56.211 1.00 91.50 189 ASP A N 1
ATOM 1417 C CA . ASP A 1 189 ? -35.258 -26.948 57.508 1.00 91.50 189 ASP A CA 1
ATOM 1418 C C . ASP A 1 189 ? -33.807 -27.033 58.021 1.00 91.50 189 ASP A C 1
ATOM 1420 O O . ASP A 1 189 ? -33.576 -27.195 59.217 1.00 91.50 189 ASP A O 1
ATOM 1424 N N . ASP A 1 190 ? -32.826 -26.891 57.127 1.00 89.38 190 ASP A N 1
ATOM 1425 C CA . ASP A 1 190 ? -31.390 -26.853 57.433 1.00 89.38 190 ASP A CA 1
ATOM 1426 C C . ASP A 1 190 ? -30.877 -25.445 57.802 1.00 89.38 190 ASP A C 1
ATOM 1428 O O . ASP A 1 190 ? -29.670 -25.234 57.925 1.00 89.38 190 ASP A O 1
ATOM 1432 N N . GLY A 1 191 ? -31.783 -24.479 57.993 1.00 89.31 191 GLY A N 1
ATOM 1433 C CA . GLY A 1 191 ? -31.469 -23.112 58.409 1.00 89.31 191 GLY A CA 1
ATOM 1434 C C . GLY A 1 191 ? -31.102 -22.165 57.268 1.00 89.31 191 GLY A C 1
ATOM 1435 O O . GLY A 1 191 ? -30.872 -20.983 57.519 1.00 89.31 191 GLY A O 1
ATOM 1436 N N . ARG A 1 192 ? -31.064 -22.635 56.014 1.00 94.19 192 ARG A N 1
ATOM 1437 C CA . ARG A 1 192 ? -30.836 -21.756 54.861 1.00 94.19 192 ARG A CA 1
ATOM 1438 C C . ARG A 1 192 ? -32.044 -20.868 54.595 1.00 94.19 192 ARG A C 1
ATOM 1440 O O . ARG A 1 192 ? -33.191 -21.254 54.818 1.00 94.19 192 ARG A O 1
ATOM 1447 N N . GLU A 1 193 ? -31.781 -19.705 54.013 1.00 95.50 193 GLU A N 1
ATOM 1448 C CA . GLU A 1 193 ? -32.808 -18.782 53.539 1.00 95.50 193 GLU A CA 1
ATOM 1449 C C . GLU A 1 193 ? -32.480 -18.303 52.113 1.00 95.50 193 GLU A C 1
ATOM 1451 O O . GLU A 1 193 ? -31.339 -17.932 51.808 1.00 95.50 193 GLU A O 1
ATOM 1456 N N . THR A 1 194 ? -33.487 -18.282 51.235 1.00 95.75 194 THR A N 1
ATOM 1457 C CA . THR A 1 194 ? -33.356 -17.792 49.853 1.00 95.75 194 THR A CA 1
ATOM 1458 C C . THR A 1 194 ? -34.528 -16.904 49.458 1.00 95.75 194 THR A C 1
ATOM 1460 O O . THR A 1 194 ? -35.681 -17.245 49.699 1.00 95.75 194 THR A O 1
ATOM 1463 N N . MET A 1 195 ? -34.239 -15.805 48.771 1.00 97.06 195 MET A N 1
ATOM 1464 C CA . MET A 1 195 ? -35.212 -15.005 48.039 1.00 97.06 195 MET A CA 1
ATOM 1465 C C . MET A 1 195 ? -35.185 -15.411 46.562 1.00 97.06 195 MET A C 1
ATOM 1467 O O . MET A 1 195 ? -34.145 -15.342 45.916 1.00 97.06 195 MET A O 1
ATOM 1471 N N . GLY A 1 196 ? -36.304 -15.874 46.020 1.00 95.56 196 GLY A N 1
ATOM 1472 C CA . GLY A 1 196 ? -36.391 -16.366 44.649 1.00 95.56 196 GLY A CA 1
ATOM 1473 C C . GLY A 1 196 ? -37.402 -15.596 43.815 1.00 95.56 196 GLY A C 1
ATOM 1474 O O . GLY A 1 196 ? -38.518 -15.337 44.267 1.00 95.56 196 GLY A O 1
ATOM 1475 N N . PHE A 1 197 ? -37.020 -15.289 42.579 1.00 95.06 197 PHE A N 1
ATOM 1476 C CA . PHE A 1 197 ? -37.863 -14.660 41.570 1.00 95.06 197 PHE A CA 1
ATOM 1477 C C . PHE A 1 197 ? -38.002 -15.587 40.367 1.00 95.06 197 PHE A C 1
ATOM 1479 O O . PHE A 1 197 ? -37.008 -16.044 39.798 1.00 95.06 197 PHE A O 1
ATOM 1486 N N . VAL A 1 198 ? -39.245 -15.858 39.971 1.00 92.06 198 VAL A N 1
ATOM 1487 C CA . VAL A 1 198 ? -39.559 -16.838 38.910 1.00 92.06 198 VAL A CA 1
ATOM 1488 C C . VAL A 1 198 ? -39.565 -16.237 37.508 1.00 92.06 198 VAL A C 1
ATOM 1490 O O . VAL A 1 198 ? -40.085 -16.839 36.570 1.00 92.06 198 VAL A O 1
ATOM 1493 N N . HIS A 1 199 ? -39.041 -15.022 37.381 1.00 89.31 199 HIS A N 1
ATOM 1494 C CA . HIS A 1 199 ? -38.914 -14.305 36.127 1.00 89.31 199 HIS A CA 1
ATOM 1495 C C . HIS A 1 199 ? -37.446 -14.018 35.820 1.00 89.31 199 HIS A C 1
ATOM 1497 O O . HIS A 1 199 ? -36.627 -13.834 36.729 1.00 89.31 199 HIS A O 1
ATOM 1503 N N . ASP A 1 200 ? -37.131 -13.947 34.534 1.00 86.38 200 ASP A N 1
ATOM 1504 C CA . ASP A 1 200 ? -35.843 -13.458 34.064 1.00 86.38 200 ASP A CA 1
ATOM 1505 C C . ASP A 1 200 ? -35.677 -11.977 34.397 1.00 86.38 200 ASP A C 1
ATOM 1507 O O . ASP A 1 200 ? -36.640 -11.270 34.723 1.00 86.38 200 ASP A O 1
ATOM 1511 N N . CYS A 1 201 ? -34.434 -11.504 34.329 1.00 88.19 201 CYS A N 1
ATOM 1512 C CA . CYS A 1 201 ? -34.129 -10.110 34.587 1.00 88.19 201 CYS A CA 1
ATOM 1513 C C . CYS A 1 201 ? -33.136 -9.492 33.611 1.00 88.19 201 CYS A C 1
ATOM 1515 O O . CYS A 1 201 ? -32.269 -10.147 33.032 1.00 88.19 201 CYS A O 1
ATOM 1517 N N . ALA A 1 202 ? -33.286 -8.180 33.437 1.00 81.31 202 ALA A N 1
ATOM 1518 C CA . ALA A 1 202 ? -32.478 -7.370 32.544 1.00 81.31 202 ALA A CA 1
ATOM 1519 C C . ALA A 1 202 ? -32.353 -5.938 33.076 1.00 81.31 202 ALA A C 1
ATOM 1521 O O . ALA A 1 202 ? -33.261 -5.428 33.731 1.00 81.31 202 ALA A O 1
ATOM 1522 N N . ALA A 1 203 ? -31.241 -5.271 32.753 1.00 82.75 203 ALA A N 1
ATOM 1523 C CA . ALA A 1 203 ? -30.930 -3.931 33.268 1.00 82.75 203 ALA A CA 1
ATOM 1524 C C . ALA A 1 203 ? -31.881 -2.827 32.782 1.00 82.75 203 ALA A C 1
ATOM 1526 O O . ALA A 1 203 ? -31.963 -1.776 33.404 1.00 82.75 203 ALA A O 1
ATOM 1527 N N . TRP A 1 204 ? -32.621 -3.057 31.693 1.00 82.81 204 TRP A N 1
ATOM 1528 C CA . TRP A 1 204 ? -33.627 -2.105 31.223 1.00 82.81 204 TRP A CA 1
ATOM 1529 C C . TRP A 1 204 ? -34.907 -2.116 32.071 1.00 82.81 204 TRP A C 1
ATOM 1531 O O . TRP A 1 204 ? -35.695 -1.181 31.956 1.00 82.81 204 TRP A O 1
ATOM 1541 N N . SER A 1 205 ? -35.141 -3.151 32.889 1.00 86.88 205 SER A N 1
ATOM 1542 C CA . SER A 1 205 ? -36.371 -3.299 33.672 1.00 86.88 205 SER A CA 1
ATOM 1543 C C . SER A 1 205 ? -36.232 -2.624 35.039 1.00 86.88 205 SER A C 1
ATOM 1545 O O . SER A 1 205 ? -35.469 -3.114 35.879 1.00 86.88 205 SER A O 1
ATOM 1547 N N . PRO A 1 206 ? -37.008 -1.558 35.327 1.00 88.88 206 PRO A N 1
ATOM 1548 C CA . PRO A 1 206 ? -37.019 -0.942 36.651 1.00 88.88 206 PRO A CA 1
ATOM 1549 C C . PRO A 1 206 ? -37.418 -1.939 37.737 1.00 88.88 206 PRO A C 1
ATOM 1551 O O . PRO A 1 206 ? -36.869 -1.908 38.831 1.00 88.88 206 PRO A O 1
ATOM 1554 N N . THR A 1 207 ? -38.313 -2.880 37.420 1.00 93.62 207 THR A N 1
ATOM 1555 C CA . THR A 1 207 ? -38.702 -3.933 38.359 1.00 93.62 207 THR A CA 1
ATOM 1556 C C . THR A 1 207 ? -37.521 -4.815 38.748 1.00 93.62 207 THR A C 1
ATOM 1558 O O . THR A 1 207 ? -37.349 -5.089 39.929 1.00 93.62 207 THR A O 1
ATOM 1561 N N . CYS A 1 208 ? -36.657 -5.203 37.810 1.00 93.56 208 CYS A N 1
ATOM 1562 C CA . CYS A 1 208 ? -35.470 -5.991 38.147 1.00 93.56 208 CYS A CA 1
ATOM 1563 C C . CYS A 1 208 ? -34.491 -5.234 39.045 1.00 93.56 208 CYS A C 1
ATOM 1565 O O . CYS A 1 208 ? -33.958 -5.826 39.981 1.00 93.56 208 CYS A O 1
ATOM 1567 N N . LEU A 1 209 ? -34.299 -3.933 38.810 1.00 92.12 209 LEU A N 1
ATOM 1568 C CA . LEU A 1 209 ? -33.472 -3.086 39.674 1.00 92.12 209 LEU A CA 1
ATOM 1569 C C . LEU A 1 209 ? -34.074 -2.966 41.083 1.00 92.12 209 LEU A C 1
ATOM 1571 O O . LEU A 1 209 ? -33.359 -3.133 42.068 1.00 92.12 209 LEU A O 1
ATOM 1575 N N . THR A 1 210 ? -35.391 -2.753 41.192 1.00 94.56 210 THR A N 1
ATOM 1576 C CA . THR A 1 210 ? -36.099 -2.684 42.482 1.00 94.56 210 THR A CA 1
ATOM 1577 C C . THR A 1 210 ? -36.026 -4.004 43.247 1.00 94.56 210 THR A C 1
ATOM 1579 O O . THR A 1 210 ? -35.732 -4.010 44.438 1.00 94.56 210 THR A O 1
ATOM 1582 N N . LEU A 1 211 ? -36.264 -5.136 42.583 1.00 96.06 211 LEU A N 1
ATOM 1583 C CA . LEU A 1 211 ? -36.222 -6.453 43.222 1.00 96.06 211 LEU A CA 1
ATOM 1584 C C . LEU A 1 211 ? -34.800 -6.848 43.634 1.00 96.06 211 LEU A C 1
ATOM 1586 O O . LEU A 1 211 ? -34.621 -7.430 44.702 1.00 96.06 211 LEU A O 1
ATOM 1590 N N . ALA A 1 212 ? -33.788 -6.491 42.836 1.00 95.44 212 ALA A N 1
ATOM 1591 C CA . ALA A 1 212 ? -32.388 -6.642 43.221 1.00 95.44 212 ALA A CA 1
ATOM 1592 C C . ALA A 1 212 ? -32.050 -5.804 44.462 1.00 95.44 212 ALA A C 1
ATOM 1594 O O . ALA A 1 212 ? -31.355 -6.293 45.346 1.00 95.44 212 ALA A O 1
ATOM 1595 N N . HIS A 1 213 ? -32.582 -4.584 44.563 1.00 94.12 213 HIS A N 1
ATOM 1596 C CA . HIS A 1 213 ? -32.339 -3.703 45.705 1.00 94.12 213 HIS A CA 1
ATOM 1597 C C . HIS A 1 213 ? -32.974 -4.250 46.993 1.00 94.12 213 HIS A C 1
ATOM 1599 O O . HIS A 1 213 ? -32.312 -4.355 48.025 1.00 94.12 213 HIS A O 1
ATOM 1605 N N . VAL A 1 214 ? -34.228 -4.715 46.918 1.00 95.62 214 VAL A N 1
ATOM 1606 C CA . VAL A 1 214 ? -34.905 -5.392 48.042 1.00 95.62 214 VAL A CA 1
ATOM 1607 C C . VAL A 1 214 ? -34.142 -6.648 48.471 1.00 95.62 214 VAL A C 1
ATOM 1609 O O . VAL A 1 214 ? -33.952 -6.885 49.663 1.00 95.62 214 VAL A O 1
ATOM 1612 N N . ALA A 1 215 ? -33.658 -7.443 47.514 1.00 95.88 215 ALA A N 1
ATOM 1613 C CA . ALA A 1 215 ? -32.841 -8.614 47.809 1.00 95.88 215 ALA A CA 1
ATOM 1614 C C . ALA A 1 215 ? -31.511 -8.243 48.487 1.00 95.88 215 ALA A C 1
ATOM 1616 O O . ALA A 1 215 ? -31.093 -8.926 49.425 1.00 95.88 215 ALA A O 1
ATOM 1617 N N . ALA A 1 216 ? -30.866 -7.156 48.055 1.00 94.00 216 ALA A N 1
ATOM 1618 C CA . ALA A 1 216 ? -29.619 -6.665 48.633 1.00 94.00 216 ALA A CA 1
ATOM 1619 C C . ALA A 1 216 ? -29.799 -6.262 50.099 1.00 94.00 216 ALA A C 1
ATOM 1621 O O . ALA A 1 216 ? -29.011 -6.680 50.951 1.00 94.00 216 ALA A O 1
ATOM 1622 N N . ASP A 1 217 ? -30.852 -5.497 50.399 1.00 93.94 217 ASP A N 1
ATOM 1623 C CA . ASP A 1 217 ? -31.203 -5.098 51.764 1.00 93.94 217 ASP A CA 1
ATOM 1624 C C . ASP A 1 217 ? -31.519 -6.316 52.643 1.00 93.94 217 ASP A C 1
ATOM 1626 O O . ASP A 1 217 ? -30.949 -6.486 53.725 1.00 93.94 217 ASP A O 1
ATOM 1630 N N . TRP A 1 218 ? -32.353 -7.230 52.145 1.00 94.62 218 TRP A N 1
ATOM 1631 C CA . TRP A 1 218 ? -32.742 -8.429 52.883 1.00 94.62 218 TRP A CA 1
ATOM 1632 C C . TRP A 1 218 ? -31.552 -9.337 53.217 1.00 94.62 218 TRP A C 1
ATOM 1634 O O . TRP A 1 218 ? -31.471 -9.868 54.331 1.00 94.62 218 TRP A O 1
ATOM 1644 N N . MET A 1 219 ? -30.608 -9.501 52.285 1.00 93.75 219 MET A N 1
ATOM 1645 C CA . MET A 1 219 ? -29.379 -10.260 52.527 1.00 93.75 219 MET A CA 1
ATOM 1646 C C . MET A 1 219 ? -28.441 -9.547 53.503 1.00 93.75 219 MET A C 1
ATOM 1648 O O . MET A 1 219 ? -27.877 -10.192 54.385 1.00 93.75 219 MET A O 1
ATOM 1652 N N . ARG A 1 220 ? -28.305 -8.218 53.398 1.00 88.81 220 ARG A N 1
ATOM 1653 C CA . ARG A 1 220 ? -27.487 -7.403 54.314 1.00 88.81 220 ARG A CA 1
ATOM 1654 C C . ARG A 1 220 ? -27.962 -7.530 55.765 1.00 88.81 220 ARG A C 1
ATOM 1656 O O . ARG A 1 220 ? -27.135 -7.578 56.675 1.00 88.81 220 ARG A O 1
ATOM 1663 N N . ASN A 1 221 ? -29.275 -7.640 55.950 1.00 88.38 221 ASN A N 1
ATOM 1664 C CA . ASN A 1 221 ? -29.958 -7.734 57.239 1.00 88.38 221 ASN A CA 1
ATOM 1665 C C . ASN A 1 221 ? -30.162 -9.186 57.732 1.00 88.38 221 ASN A C 1
ATOM 1667 O O . ASN A 1 221 ? -31.044 -9.450 58.554 1.00 88.38 221 ASN A O 1
ATOM 1671 N N . ALA A 1 222 ? -29.378 -10.150 57.234 1.00 88.00 222 ALA A N 1
ATOM 1672 C CA . ALA A 1 222 ? -29.397 -11.528 57.722 1.00 88.00 222 ALA A CA 1
ATOM 1673 C C . ALA A 1 222 ? -28.958 -11.613 59.205 1.00 88.00 222 ALA A C 1
ATOM 1675 O O . ALA A 1 222 ? -27.892 -11.095 59.561 1.00 88.00 222 ALA A O 1
ATOM 1676 N N . PRO A 1 223 ? -29.744 -12.257 60.090 1.00 77.56 223 PRO A N 1
ATOM 1677 C CA . PRO A 1 223 ? -29.358 -12.441 61.483 1.00 77.56 223 PRO A CA 1
ATOM 1678 C C . PRO A 1 223 ? -28.236 -13.485 61.598 1.00 77.56 223 PRO A C 1
ATOM 1680 O O . PRO A 1 223 ? -28.251 -14.497 60.909 1.00 77.56 223 PRO A O 1
ATOM 1683 N N . ASN A 1 224 ? -27.293 -13.268 62.521 1.00 79.75 224 ASN A N 1
ATOM 1684 C CA . ASN A 1 224 ? -26.255 -14.244 62.896 1.00 79.75 224 ASN A CA 1
ATOM 1685 C C . ASN A 1 224 ? -25.300 -14.683 61.764 1.00 79.75 224 ASN A C 1
ATOM 1687 O O . ASN A 1 224 ? -24.900 -15.843 61.715 1.00 79.75 224 ASN A O 1
ATOM 1691 N N . VAL A 1 225 ? -24.891 -13.759 60.885 1.00 83.62 225 VAL A N 1
ATOM 1692 C CA . VAL A 1 225 ? -23.910 -14.057 59.827 1.00 83.62 225 VAL A CA 1
ATOM 1693 C C . VAL A 1 225 ? -22.489 -14.202 60.384 1.00 83.62 225 VAL A C 1
ATOM 1695 O O . VAL A 1 225 ? -21.935 -13.247 60.936 1.00 83.62 225 VAL A O 1
ATOM 1698 N N . THR A 1 226 ? -21.872 -15.364 60.175 1.00 82.25 226 THR A N 1
ATOM 1699 C CA . THR A 1 226 ? -20.496 -15.698 60.580 1.00 82.25 226 THR A CA 1
ATOM 1700 C C . THR A 1 226 ? -19.570 -15.789 59.362 1.00 82.25 226 THR A C 1
ATOM 1702 O O . THR A 1 226 ? -19.318 -16.857 58.809 1.00 82.25 226 THR A O 1
ATOM 1705 N N . VAL A 1 227 ? -19.038 -14.639 58.939 1.00 80.81 227 VAL A N 1
ATOM 1706 C CA . VAL A 1 227 ? -18.052 -14.517 57.846 1.00 80.81 227 VAL A CA 1
ATOM 1707 C C . VAL A 1 227 ? -16.888 -13.628 58.276 1.00 80.81 227 VAL A C 1
ATOM 1709 O O . VAL A 1 227 ? -17.071 -12.746 59.119 1.00 80.81 227 VAL A O 1
ATOM 1712 N N . ASP A 1 228 ? -15.705 -13.836 57.701 1.00 77.75 228 ASP A N 1
ATOM 1713 C CA . ASP A 1 228 ? -14.566 -12.948 57.934 1.00 77.75 228 ASP A CA 1
ATOM 1714 C C . ASP A 1 228 ? -14.715 -11.683 57.077 1.00 77.75 228 ASP A C 1
ATOM 1716 O O . ASP A 1 228 ? -14.460 -11.676 55.876 1.00 77.75 228 ASP A O 1
ATOM 1720 N N . ALA A 1 229 ? -15.163 -10.597 57.707 1.00 56.78 229 ALA A N 1
ATOM 1721 C CA . ALA A 1 229 ? -15.316 -9.298 57.057 1.00 56.78 229 ALA A CA 1
ATOM 1722 C C . ALA A 1 229 ? -14.007 -8.481 57.001 1.00 56.78 229 ALA A C 1
ATOM 1724 O O . ALA A 1 229 ? -14.027 -7.351 56.511 1.00 56.78 229 ALA A O 1
ATOM 1725 N N . SER A 1 230 ? -12.888 -8.999 57.529 1.00 54.75 230 SER A N 1
ATOM 1726 C CA . SER A 1 230 ? -11.607 -8.279 57.588 1.00 54.75 230 SER A CA 1
ATOM 1727 C C . SER A 1 230 ? -10.799 -8.365 56.289 1.00 54.75 230 SER A C 1
ATOM 1729 O O . SER A 1 230 ? -9.990 -7.478 56.004 1.00 54.75 230 SER A O 1
ATOM 1731 N N . THR A 1 231 ? -11.068 -9.363 55.446 1.00 49.06 231 THR A N 1
ATOM 1732 C CA . THR A 1 231 ? -10.519 -9.433 54.092 1.00 49.06 231 THR A CA 1
ATOM 1733 C C . THR A 1 231 ? -11.413 -8.647 53.139 1.00 49.06 231 THR A C 1
ATOM 1735 O O . THR A 1 231 ? -12.373 -9.184 52.590 1.00 49.06 231 THR A O 1
ATOM 1738 N N . VAL A 1 232 ? -11.102 -7.366 52.917 1.00 47.41 232 VAL A N 1
ATO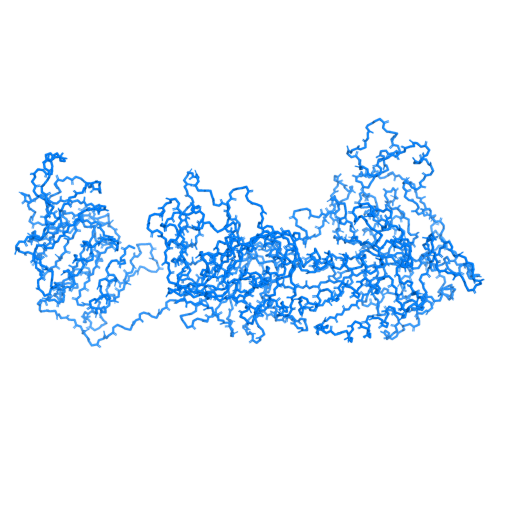M 1739 C CA . VAL A 1 232 ? -11.611 -6.660 51.731 1.00 47.41 232 VAL A CA 1
ATOM 1740 C C . VAL A 1 232 ? -11.147 -7.471 50.517 1.00 47.41 232 VAL A C 1
ATOM 1742 O O . VAL A 1 232 ? -9.933 -7.657 50.375 1.00 47.41 232 VAL A O 1
ATOM 1745 N N . PRO A 1 233 ? -12.048 -7.982 49.659 1.00 41.59 233 PRO A N 1
ATOM 1746 C CA . PRO A 1 233 ? -11.634 -8.674 48.452 1.00 41.59 233 PRO A CA 1
ATOM 1747 C C . PRO A 1 233 ? -10.734 -7.731 47.658 1.00 41.59 233 PRO A C 1
ATOM 1749 O O . PRO A 1 233 ? -11.132 -6.620 47.299 1.00 41.59 233 PRO A O 1
ATOM 1752 N N . VAL A 1 234 ? -9.485 -8.140 47.428 1.00 38.97 234 VAL A N 1
ATOM 1753 C CA . VAL A 1 234 ? -8.634 -7.461 46.454 1.00 38.97 234 VAL A CA 1
ATOM 1754 C C . VAL A 1 234 ? -9.399 -7.550 45.144 1.00 38.97 234 VAL A C 1
ATOM 1756 O O . VAL A 1 234 ? -9.598 -8.660 44.650 1.00 38.97 234 VAL A O 1
ATOM 1759 N N . LYS A 1 235 ? -9.857 -6.400 44.618 1.00 36.59 235 LYS A N 1
ATOM 1760 C CA . LYS A 1 235 ? -10.468 -6.298 43.287 1.00 36.59 235 LYS A CA 1
ATOM 1761 C C . LYS A 1 235 ? -9.666 -7.216 42.364 1.00 36.59 235 LYS A C 1
ATOM 1763 O O . LYS A 1 235 ? -8.458 -6.972 42.250 1.00 36.59 235 LYS A O 1
ATOM 1768 N N . PRO A 1 236 ? -10.273 -8.263 41.766 1.00 36.38 236 PRO A N 1
ATOM 1769 C CA . PRO A 1 236 ? -9.553 -9.162 40.882 1.00 36.38 236 PRO A CA 1
ATOM 1770 C C . PRO A 1 236 ? -8.732 -8.306 39.919 1.00 36.38 236 PRO A C 1
ATOM 1772 O O . PRO A 1 236 ? -9.294 -7.345 39.371 1.00 36.38 236 PRO A O 1
ATOM 1775 N N . PRO A 1 237 ? -7.414 -8.549 39.780 1.00 40.81 237 PRO A N 1
ATOM 1776 C CA . PRO A 1 237 ? -6.595 -7.737 38.899 1.00 40.81 237 PRO A CA 1
ATOM 1777 C C . PRO A 1 237 ? -7.298 -7.695 37.549 1.00 40.81 237 PRO A C 1
ATOM 1779 O O . PRO A 1 237 ? -7.722 -8.735 37.035 1.00 40.81 237 PRO A O 1
ATOM 1782 N N . ALA A 1 238 ? -7.522 -6.481 37.043 1.00 55.56 238 ALA A N 1
ATOM 1783 C CA . ALA A 1 238 ? -8.218 -6.307 35.783 1.00 55.56 238 ALA A CA 1
ATOM 1784 C C . ALA A 1 238 ? -7.531 -7.203 34.742 1.00 55.56 238 ALA A C 1
ATOM 1786 O O . ALA A 1 238 ? -6.302 -7.229 34.640 1.00 55.56 238 ALA A O 1
ATOM 1787 N N . LYS A 1 239 ? -8.320 -8.035 34.060 1.00 71.38 239 LYS A N 1
ATOM 1788 C CA . LYS A 1 239 ? -7.771 -8.980 33.090 1.00 71.38 239 LYS A CA 1
ATOM 1789 C C . LYS A 1 239 ? -7.178 -8.200 31.925 1.00 71.38 239 LYS A C 1
ATOM 1791 O O . LYS A 1 239 ? -7.701 -7.153 31.543 1.00 71.38 239 LYS A O 1
ATOM 1796 N N . ASN A 1 240 ? -6.104 -8.733 31.357 1.00 87.56 240 ASN A N 1
ATOM 1797 C CA . ASN A 1 240 ? -5.556 -8.191 30.126 1.00 87.56 240 ASN A CA 1
ATOM 1798 C C . ASN A 1 240 ? -6.603 -8.323 29.015 1.00 87.56 240 ASN A C 1
ATOM 1800 O O . ASN A 1 240 ? -7.284 -9.345 28.903 1.00 87.56 240 ASN A O 1
ATOM 1804 N N . VAL A 1 241 ? -6.727 -7.284 28.200 1.00 92.75 241 VAL A N 1
ATOM 1805 C CA . VAL A 1 241 ? -7.537 -7.304 26.988 1.00 92.75 241 VAL A CA 1
ATOM 1806 C C . VAL A 1 241 ? -6.731 -8.022 25.916 1.00 92.75 241 VAL A C 1
ATOM 1808 O O . VAL A 1 241 ? -5.620 -7.609 25.586 1.00 92.75 241 VAL A O 1
ATOM 1811 N N . VAL A 1 242 ? -7.291 -9.097 25.368 1.00 94.44 242 VAL A N 1
ATOM 1812 C CA . VAL A 1 242 ? -6.694 -9.837 24.255 1.00 94.44 242 VAL A CA 1
ATOM 1813 C C . VAL A 1 242 ? -7.535 -9.599 23.012 1.00 94.44 242 VAL A C 1
ATOM 1815 O O . VAL A 1 242 ? -8.759 -9.740 23.052 1.00 94.44 242 VAL A O 1
ATOM 1818 N N . MET A 1 243 ? -6.887 -9.238 21.909 1.00 96.06 243 MET A N 1
ATOM 1819 C CA . MET A 1 243 ? -7.574 -9.020 20.638 1.00 96.06 243 MET A CA 1
ATOM 1820 C C . MET A 1 243 ? -6.675 -9.287 19.437 1.00 96.06 243 MET A C 1
ATOM 1822 O O . MET A 1 243 ? -5.463 -9.063 19.481 1.00 96.06 243 MET A O 1
ATOM 1826 N N . ASP A 1 244 ? -7.282 -9.718 18.341 1.00 98.12 244 ASP A N 1
ATOM 1827 C CA . ASP A 1 244 ? -6.624 -9.844 17.052 1.00 98.12 244 ASP A CA 1
ATOM 1828 C C . ASP A 1 244 ? -6.370 -8.447 16.466 1.00 98.12 244 ASP A C 1
ATOM 1830 O O . ASP A 1 244 ? -7.247 -7.579 16.411 1.00 98.12 244 ASP A O 1
ATOM 1834 N N . HIS A 1 245 ? -5.134 -8.214 16.028 1.00 98.12 245 HIS A N 1
ATOM 1835 C CA . HIS A 1 245 ? -4.707 -6.953 15.438 1.00 98.12 245 HIS A CA 1
ATOM 1836 C C . HIS A 1 245 ? -5.052 -6.913 13.955 1.00 98.12 245 HIS A C 1
ATOM 1838 O O . HIS A 1 245 ? -4.215 -7.121 13.072 1.00 98.12 245 HIS A O 1
ATOM 1844 N N . ARG A 1 246 ? -6.344 -6.718 13.710 1.00 97.75 246 ARG A N 1
ATOM 1845 C CA . ARG A 1 246 ? -6.985 -6.764 12.401 1.00 97.75 246 ARG A CA 1
ATOM 1846 C C . ARG A 1 246 ? -7.992 -5.629 12.268 1.00 97.75 246 ARG A C 1
ATOM 1848 O O . ARG A 1 246 ? -8.668 -5.275 13.232 1.00 97.75 246 ARG A O 1
ATOM 1855 N N . VAL A 1 247 ? -8.120 -5.091 11.059 1.00 98.69 247 VAL A N 1
ATOM 1856 C CA . VAL A 1 247 ? -9.068 -4.013 10.743 1.00 98.69 247 VAL A CA 1
ATOM 1857 C C . VAL A 1 247 ? -10.376 -4.594 10.208 1.00 98.69 247 VAL A C 1
ATOM 1859 O O . VAL A 1 247 ? -10.360 -5.396 9.277 1.00 98.69 247 VAL A O 1
ATOM 1862 N N . LEU A 1 248 ? -11.517 -4.155 10.728 1.00 98.62 248 LEU A N 1
ATOM 1863 C CA . LEU A 1 248 ? -12.825 -4.450 10.138 1.00 98.62 248 LEU A CA 1
ATOM 1864 C C . LEU A 1 248 ? -13.295 -3.283 9.260 1.00 98.62 248 LEU A C 1
ATOM 1866 O O . LEU A 1 248 ? -13.489 -2.177 9.752 1.00 98.62 248 LEU A O 1
ATOM 1870 N N . VAL A 1 249 ? -13.536 -3.512 7.972 1.00 98.31 249 VAL A N 1
ATOM 1871 C CA . VAL A 1 249 ? -14.217 -2.563 7.082 1.00 98.31 249 VAL A CA 1
ATOM 1872 C C . VAL A 1 249 ? -15.681 -2.981 6.970 1.00 98.31 249 VAL A C 1
ATOM 1874 O O . VAL A 1 249 ? -15.998 -4.009 6.374 1.00 98.31 249 VAL A O 1
ATOM 1877 N N . LEU A 1 250 ? -16.574 -2.184 7.552 1.00 96.81 250 LEU A N 1
ATOM 1878 C CA . LEU A 1 250 ? -18.021 -2.346 7.462 1.00 96.81 250 LEU A CA 1
ATOM 1879 C C . LEU A 1 250 ? -18.585 -1.410 6.394 1.00 96.81 250 LEU A C 1
ATOM 1881 O O . LEU A 1 250 ? -18.434 -0.188 6.456 1.00 96.81 250 LEU A O 1
ATOM 1885 N N . THR A 1 251 ? -19.265 -1.993 5.419 1.00 96.69 251 THR A N 1
ATOM 1886 C CA . THR A 1 251 ? -19.973 -1.267 4.361 1.00 96.69 251 THR A CA 1
ATOM 1887 C C . THR A 1 251 ? -21.298 -1.964 4.051 1.00 96.69 251 THR A C 1
ATOM 1889 O O . THR A 1 251 ? -21.714 -2.840 4.804 1.00 96.69 251 THR A O 1
ATOM 1892 N N . VAL A 1 252 ? -21.981 -1.595 2.972 1.00 95.94 252 VAL A N 1
ATOM 1893 C CA . VAL A 1 252 ? -23.270 -2.174 2.558 1.00 95.94 252 VAL A CA 1
ATOM 1894 C C . VAL A 1 252 ? -23.155 -2.882 1.200 1.00 95.94 252 VAL A C 1
ATOM 1896 O O . VAL A 1 252 ? -22.212 -2.616 0.444 1.00 95.94 252 VAL A O 1
ATOM 1899 N N . PRO A 1 253 ? -24.072 -3.807 0.856 1.00 95.81 253 PRO A N 1
ATOM 1900 C CA . PRO A 1 253 ? -24.109 -4.428 -0.467 1.00 95.81 253 PRO A CA 1
ATOM 1901 C C . PRO A 1 253 ? -24.101 -3.394 -1.603 1.00 95.81 253 PRO A C 1
ATOM 1903 O O . PRO A 1 253 ? -24.770 -2.368 -1.529 1.00 95.81 253 PRO A O 1
ATOM 1906 N N . GLY A 1 254 ? -23.321 -3.657 -2.655 1.00 92.06 254 GLY A N 1
ATOM 1907 C CA . GLY A 1 254 ? -23.206 -2.775 -3.825 1.00 92.06 254 GLY A CA 1
ATOM 1908 C C . GLY A 1 254 ? -22.339 -1.521 -3.642 1.00 92.06 254 GLY A C 1
ATOM 1909 O O . GLY A 1 254 ? -22.016 -0.876 -4.635 1.00 92.06 254 GLY A O 1
ATOM 1910 N N . PHE A 1 255 ? -21.906 -1.186 -2.422 1.00 91.94 255 PHE A N 1
ATOM 1911 C CA . PHE A 1 255 ? -21.032 -0.036 -2.184 1.00 91.94 255 PHE A CA 1
ATOM 1912 C C . PHE A 1 255 ? -19.567 -0.369 -2.515 1.00 91.94 255 PHE A C 1
ATOM 1914 O O . PHE A 1 255 ? -19.038 -1.396 -2.077 1.00 91.94 255 PHE A O 1
ATOM 1921 N N . THR A 1 256 ? -18.913 0.488 -3.307 1.00 88.38 256 THR A N 1
ATOM 1922 C CA . THR A 1 256 ? -17.564 0.238 -3.858 1.00 88.38 256 THR A CA 1
ATOM 1923 C C . THR A 1 256 ? -16.517 1.285 -3.477 1.00 88.38 256 THR A C 1
ATOM 1925 O O . THR A 1 256 ? -15.337 1.077 -3.742 1.00 88.38 256 THR A O 1
ATOM 1928 N N . ALA A 1 257 ? -16.904 2.391 -2.836 1.00 91.50 257 ALA A N 1
ATOM 1929 C CA . ALA A 1 257 ? -15.994 3.499 -2.523 1.00 91.50 257 ALA A CA 1
ATOM 1930 C C . ALA A 1 257 ? -15.036 3.215 -1.339 1.00 91.50 257 ALA A C 1
ATOM 1932 O O . ALA A 1 257 ? -14.355 4.107 -0.844 1.00 91.50 257 ALA A O 1
ATOM 1933 N N . THR A 1 258 ? -14.960 1.968 -0.863 1.00 94.25 258 THR A N 1
ATOM 1934 C CA . THR A 1 258 ? -13.977 1.510 0.138 1.00 94.25 258 THR A CA 1
ATOM 1935 C C . THR A 1 258 ? -12.598 1.220 -0.460 1.00 94.25 258 THR A C 1
ATOM 1937 O O . THR A 1 258 ? -11.627 1.032 0.277 1.00 94.25 258 THR A O 1
ATOM 1940 N N . ASP A 1 259 ? -12.495 1.236 -1.789 1.00 93.19 259 ASP A N 1
ATOM 1941 C CA . ASP A 1 259 ? -11.312 0.882 -2.569 1.00 93.19 259 ASP A CA 1
ATOM 1942 C C . ASP A 1 259 ? -10.027 1.615 -2.140 1.00 93.19 259 ASP A C 1
ATOM 1944 O O . ASP A 1 259 ? -8.943 1.026 -2.148 1.00 93.19 259 ASP A O 1
ATOM 1948 N N . PHE A 1 260 ? -10.116 2.879 -1.713 1.00 94.88 260 PHE A N 1
ATOM 1949 C CA . PHE A 1 260 ? -8.938 3.660 -1.314 1.00 94.88 260 PHE A CA 1
ATOM 1950 C C . PHE A 1 260 ? -8.336 3.177 0.007 1.00 94.88 260 PHE A C 1
ATOM 1952 O O . PHE A 1 260 ? -7.114 3.168 0.151 1.00 94.88 260 PHE A O 1
ATOM 1959 N N . LEU A 1 261 ? -9.177 2.728 0.943 1.00 95.31 261 LEU A N 1
ATOM 1960 C CA . LEU A 1 261 ? -8.750 2.155 2.220 1.00 95.31 261 LEU A CA 1
ATOM 1961 C C . LEU A 1 261 ? -8.210 0.748 2.018 1.00 95.31 261 LEU A C 1
ATOM 1963 O O . LEU A 1 261 ? -7.145 0.419 2.539 1.00 95.31 261 LEU A O 1
ATOM 1967 N N . GLU A 1 262 ? -8.916 -0.063 1.229 1.00 96.00 262 GLU A N 1
ATOM 1968 C CA . GLU A 1 262 ? -8.485 -1.416 0.880 1.00 96.00 262 GLU A CA 1
ATOM 1969 C C . GLU A 1 262 ? -7.119 -1.386 0.195 1.00 96.00 262 GLU A C 1
ATOM 1971 O O . GLU A 1 262 ? -6.232 -2.159 0.561 1.00 96.00 262 GLU A O 1
ATOM 1976 N N . ARG A 1 263 ? -6.905 -0.452 -0.743 1.00 96.06 263 ARG A N 1
ATOM 1977 C CA . ARG A 1 263 ? -5.601 -0.240 -1.381 1.00 96.06 263 ARG A CA 1
ATOM 1978 C C . ARG A 1 263 ? -4.523 0.029 -0.339 1.00 96.06 263 ARG A C 1
ATOM 1980 O O . ARG A 1 263 ? -3.510 -0.659 -0.352 1.00 96.06 263 ARG A O 1
ATOM 1987 N N . THR A 1 264 ? -4.742 0.959 0.585 1.00 97.38 264 THR A N 1
ATOM 1988 C CA . THR A 1 264 ? -3.746 1.302 1.610 1.00 97.38 264 THR A CA 1
ATOM 1989 C C . THR A 1 264 ? -3.469 0.140 2.562 1.00 97.38 264 THR A C 1
ATOM 1991 O O . THR A 1 264 ? -2.307 -0.197 2.783 1.00 97.38 264 THR A O 1
ATOM 1994 N N . LEU A 1 265 ? -4.497 -0.549 3.065 1.00 97.81 265 LEU A N 1
ATOM 1995 C CA . LEU A 1 265 ? -4.333 -1.723 3.936 1.00 97.81 265 LEU A CA 1
ATOM 1996 C C . LEU A 1 265 ? -3.556 -2.846 3.231 1.00 97.81 265 LEU A C 1
ATOM 1998 O O . LEU A 1 265 ? -2.592 -3.383 3.785 1.00 97.81 265 LEU A O 1
ATOM 2002 N N . ARG A 1 266 ? -3.897 -3.145 1.969 1.00 96.62 266 ARG A N 1
ATOM 2003 C CA . ARG A 1 266 ? -3.169 -4.117 1.130 1.00 96.62 266 ARG A CA 1
ATOM 2004 C C . ARG A 1 266 ? -1.736 -3.688 0.836 1.00 96.62 266 ARG A C 1
ATOM 2006 O O . ARG A 1 266 ? -0.861 -4.550 0.733 1.00 96.62 266 ARG A O 1
ATOM 2013 N N . ALA A 1 267 ? -1.498 -2.391 0.683 1.00 96.88 267 ALA A N 1
ATOM 2014 C CA . ALA A 1 267 ? -0.179 -1.835 0.443 1.00 96.88 267 ALA A CA 1
ATOM 2015 C C . ALA A 1 267 ? 0.742 -2.095 1.648 1.00 96.88 267 ALA A C 1
ATOM 2017 O O . ALA A 1 267 ? 1.819 -2.666 1.472 1.00 96.88 267 ALA A O 1
ATOM 2018 N N . TYR A 1 268 ? 0.283 -1.789 2.872 1.00 97.56 268 TYR A N 1
ATOM 2019 C CA . TYR A 1 268 ? 1.015 -2.121 4.105 1.00 97.56 268 TYR A CA 1
ATOM 2020 C C . TYR A 1 268 ? 1.174 -3.639 4.284 1.00 97.56 268 TYR A C 1
ATOM 2022 O O . TYR A 1 268 ? 2.211 -4.120 4.751 1.00 97.56 268 TYR A O 1
ATOM 2030 N N . GLY A 1 269 ? 0.161 -4.408 3.873 1.00 96.38 269 GLY A N 1
ATOM 2031 C CA . GLY A 1 269 ? -0.001 -5.815 4.243 1.00 96.38 269 GLY A CA 1
ATOM 2032 C C . GLY A 1 269 ? -0.736 -5.995 5.572 1.00 96.38 269 GLY A C 1
ATOM 2033 O O . GLY A 1 269 ? -0.598 -7.039 6.200 1.00 96.38 269 GLY A O 1
ATOM 2034 N N . THR A 1 270 ? -1.487 -4.981 6.010 1.00 97.38 270 THR A N 1
ATOM 2035 C CA . THR A 1 270 ? -2.282 -5.028 7.239 1.00 97.38 270 THR A CA 1
ATOM 2036 C C . THR A 1 270 ? -3.476 -5.965 7.051 1.00 97.38 270 THR A C 1
ATOM 2038 O O . THR A 1 270 ? -4.258 -5.750 6.120 1.00 97.38 270 THR A O 1
ATOM 2041 N N . PRO A 1 271 ? -3.661 -6.984 7.913 1.00 97.38 271 PRO A N 1
ATOM 2042 C CA . PRO A 1 271 ? -4.830 -7.848 7.855 1.00 97.38 271 PRO A CA 1
ATOM 2043 C C . PRO A 1 271 ? -6.116 -7.044 8.043 1.00 97.38 271 PRO A C 1
ATOM 2045 O O . PRO A 1 271 ? -6.242 -6.249 8.978 1.00 97.38 271 PRO A O 1
ATOM 2048 N N . TYR A 1 272 ? -7.096 -7.289 7.178 1.00 98.12 272 TYR A N 1
ATOM 2049 C CA . TYR A 1 272 ? -8.423 -6.703 7.305 1.00 98.12 272 TYR A CA 1
ATOM 2050 C C . TYR A 1 272 ? -9.509 -7.680 6.858 1.00 98.12 272 TYR A C 1
ATOM 2052 O O . TYR A 1 272 ? -9.221 -8.676 6.191 1.00 98.12 272 TYR A O 1
ATOM 2060 N N . ASP A 1 273 ? -10.740 -7.425 7.281 1.00 97.88 273 ASP A N 1
ATOM 2061 C CA . ASP A 1 273 ? -11.956 -8.023 6.734 1.00 97.88 273 ASP A CA 1
ATOM 2062 C C . ASP A 1 273 ? -12.806 -6.937 6.086 1.00 97.88 273 ASP A C 1
ATOM 2064 O O . ASP A 1 273 ? -12.898 -5.832 6.615 1.00 97.88 273 ASP A O 1
ATOM 2068 N N . LEU A 1 274 ? -13.466 -7.266 4.978 1.00 96.88 274 LEU A N 1
ATOM 2069 C CA . LEU A 1 274 ? -14.504 -6.433 4.382 1.00 96.88 274 LEU A CA 1
ATOM 2070 C C . LEU A 1 274 ? -15.850 -7.138 4.539 1.00 96.88 274 LEU A C 1
ATOM 2072 O O . LEU A 1 274 ? -16.113 -8.132 3.862 1.00 96.88 274 LEU A O 1
ATOM 2076 N N . TYR A 1 275 ? -16.711 -6.600 5.397 1.00 96.50 275 TYR A N 1
ATOM 2077 C CA . TYR A 1 275 ? -18.074 -7.085 5.585 1.00 96.50 275 TYR A CA 1
ATOM 2078 C C . TYR A 1 275 ? -19.076 -6.110 4.977 1.00 96.50 275 TYR A C 1
ATOM 2080 O O . TYR A 1 275 ? -19.124 -4.927 5.319 1.00 96.50 275 TYR A O 1
ATOM 2088 N N . ARG A 1 276 ? -19.905 -6.635 4.071 1.00 95.44 276 ARG A N 1
ATOM 2089 C CA . ARG A 1 276 ? -21.042 -5.924 3.484 1.00 95.44 276 ARG A CA 1
ATOM 2090 C C . ARG A 1 276 ? -22.282 -6.253 4.301 1.00 95.44 276 ARG A C 1
ATOM 2092 O O . ARG A 1 276 ? -22.893 -7.298 4.105 1.00 95.44 276 ARG A O 1
ATOM 2099 N N . PHE A 1 277 ? -22.596 -5.388 5.254 1.00 95.62 277 PHE A N 1
ATOM 2100 C CA . PHE A 1 277 ? -23.738 -5.525 6.137 1.00 95.62 277 PHE A CA 1
ATOM 2101 C C . PHE A 1 277 ? -25.033 -5.285 5.359 1.00 95.62 277 PHE A C 1
ATOM 2103 O O . PHE A 1 277 ? -25.352 -4.155 4.983 1.00 95.62 277 PHE A O 1
ATOM 2110 N N . ASP A 1 278 ? -25.771 -6.360 5.114 1.00 95.31 278 ASP A N 1
ATOM 2111 C CA . ASP A 1 278 ? -27.102 -6.297 4.531 1.00 95.31 278 ASP A CA 1
ATOM 2112 C C . ASP A 1 278 ? -28.144 -6.214 5.647 1.00 95.31 278 ASP A C 1
ATOM 2114 O O . ASP A 1 278 ? -28.322 -7.150 6.431 1.00 95.31 278 ASP A O 1
ATOM 2118 N N . LYS A 1 279 ? -28.835 -5.073 5.721 1.00 92.31 279 LYS A N 1
ATOM 2119 C CA . LYS A 1 279 ? -29.867 -4.859 6.734 1.00 92.31 279 LYS A CA 1
ATOM 2120 C C . LYS A 1 279 ? -31.107 -5.739 6.508 1.00 92.31 279 LYS A C 1
ATOM 2122 O O . LYS A 1 279 ? -31.863 -5.956 7.452 1.00 92.31 279 LYS A O 1
ATOM 2127 N N . ASP A 1 280 ? -31.308 -6.235 5.292 1.00 93.06 280 ASP A N 1
ATOM 2128 C CA . ASP A 1 280 ? -32.489 -7.003 4.896 1.00 93.06 280 ASP A CA 1
ATOM 2129 C C . ASP A 1 280 ? -32.205 -8.519 4.830 1.00 93.06 280 ASP A C 1
ATOM 2131 O O . ASP A 1 280 ? -33.095 -9.307 4.504 1.00 93.06 280 ASP A O 1
ATOM 2135 N N . ALA A 1 281 ? -30.985 -8.953 5.175 1.00 91.94 281 ALA A N 1
ATOM 2136 C CA . ALA A 1 281 ? -30.614 -10.366 5.204 1.00 91.94 281 ALA A CA 1
ATOM 2137 C C . ALA A 1 281 ? -31.353 -11.161 6.298 1.00 91.94 281 ALA A C 1
ATOM 2139 O O . ALA A 1 281 ? -31.581 -10.675 7.408 1.00 91.94 281 ALA A O 1
ATOM 2140 N N . SER A 1 282 ? -31.664 -12.427 5.994 1.00 89.12 282 SER A N 1
ATOM 2141 C CA . SER A 1 282 ? -32.301 -13.381 6.910 1.00 89.12 282 SER A CA 1
ATOM 2142 C C . SER A 1 282 ? -31.563 -14.736 6.899 1.00 89.12 282 SER A C 1
ATOM 2144 O O . SER A 1 282 ? -31.606 -15.424 5.877 1.00 89.12 282 SER A O 1
ATOM 2146 N N . PRO A 1 283 ? -30.927 -15.159 8.012 1.00 86.62 283 PRO A N 1
ATOM 2147 C CA . PRO A 1 283 ? -30.797 -14.414 9.261 1.00 86.62 283 PRO A CA 1
ATOM 2148 C C . PRO A 1 283 ? -29.893 -13.187 9.094 1.00 86.62 283 PRO A C 1
ATOM 2150 O O . PRO A 1 283 ? -28.976 -13.166 8.272 1.00 86.62 283 PRO A O 1
ATOM 2153 N N . ARG A 1 284 ? -30.162 -12.165 9.904 1.00 86.12 284 ARG A N 1
ATOM 2154 C CA . ARG A 1 284 ? -29.338 -10.961 9.985 1.00 86.12 284 ARG A CA 1
ATOM 2155 C C . ARG A 1 284 ? -27.984 -11.295 10.624 1.00 86.12 284 ARG A C 1
ATOM 2157 O O . ARG A 1 284 ? -27.903 -12.207 11.446 1.00 86.12 284 ARG A O 1
ATOM 2164 N N . LEU A 1 285 ? -26.921 -10.584 10.239 1.00 88.62 285 LEU A N 1
ATOM 2165 C CA . LEU A 1 285 ? -25.570 -10.846 10.747 1.00 88.62 285 LEU A CA 1
ATOM 2166 C C . LEU A 1 285 ? -25.489 -10.601 12.261 1.00 88.62 285 LEU A C 1
ATOM 2168 O O . LEU A 1 285 ? -25.745 -9.493 12.725 1.00 88.62 285 LEU A O 1
ATOM 2172 N N . ASP A 1 286 ? -25.059 -11.613 13.014 1.00 88.44 286 ASP A N 1
ATOM 2173 C CA . ASP A 1 286 ? -24.791 -11.483 14.445 1.00 88.44 286 ASP A CA 1
ATOM 2174 C C . ASP A 1 286 ? -23.499 -10.680 14.682 1.00 88.44 286 ASP A C 1
ATOM 2176 O O . ASP A 1 286 ? -22.385 -11.156 14.444 1.00 88.44 286 ASP A O 1
ATOM 2180 N N . LEU A 1 287 ? -23.651 -9.446 15.168 1.00 86.69 287 LEU A N 1
ATOM 2181 C CA . LEU A 1 287 ? -22.525 -8.565 15.476 1.00 86.69 287 LEU A CA 1
ATOM 2182 C C . LEU A 1 287 ? -21.716 -9.017 16.695 1.00 86.69 287 LEU A C 1
ATOM 2184 O O . LEU A 1 287 ? -20.524 -8.718 16.765 1.00 86.69 287 LEU A O 1
ATOM 2188 N N . GLN A 1 288 ? -22.313 -9.749 17.639 1.00 87.56 288 GLN A N 1
ATOM 2189 C CA . GLN A 1 288 ? -21.574 -10.306 18.770 1.00 87.56 288 GLN A CA 1
ATOM 2190 C C . GLN A 1 288 ? -20.604 -11.375 18.264 1.00 87.56 288 GLN A C 1
ATOM 2192 O O . GLN A 1 288 ? -19.417 -11.331 18.589 1.00 87.56 288 GLN A O 1
ATOM 2197 N N . TRP A 1 289 ? -21.085 -12.276 17.403 1.00 87.94 289 TRP A N 1
ATOM 2198 C CA . TRP A 1 289 ? -20.235 -13.253 16.726 1.00 87.94 289 TRP A CA 1
ATOM 2199 C C . TRP A 1 289 ? -19.204 -12.592 15.811 1.00 87.94 289 TRP A C 1
ATOM 2201 O O . TRP A 1 289 ? -18.058 -13.036 15.774 1.00 87.94 289 TRP A O 1
ATOM 2211 N N . LEU A 1 290 ? -19.566 -11.532 15.080 1.00 94.50 290 LEU A N 1
ATOM 2212 C CA . LEU A 1 290 ? -18.624 -10.821 14.213 1.00 94.50 290 LEU A CA 1
ATOM 2213 C C . LEU A 1 290 ? -17.450 -10.254 15.013 1.00 94.50 290 LEU A C 1
ATOM 2215 O O . LEU A 1 290 ? -16.310 -10.383 14.585 1.00 94.50 290 LEU A O 1
ATOM 2219 N N . LEU A 1 291 ? -17.722 -9.624 16.155 1.00 94.00 291 LEU A N 1
ATOM 2220 C CA . LEU A 1 291 ? -16.733 -8.843 16.898 1.00 94.00 291 LEU A CA 1
ATOM 2221 C C . LEU A 1 291 ? -15.917 -9.672 17.897 1.00 94.00 291 LEU A C 1
ATOM 2223 O O . LEU A 1 291 ? -14.787 -9.297 18.205 1.00 94.00 291 LEU A O 1
ATOM 2227 N N . TRP A 1 292 ? -16.448 -10.796 18.384 1.00 91.88 292 TRP A N 1
ATOM 2228 C CA . TRP A 1 292 ? -15.815 -11.596 19.433 1.00 91.88 292 TRP A CA 1
ATOM 2229 C C . TRP A 1 292 ? -15.463 -13.011 18.972 1.00 91.88 292 TRP A C 1
ATOM 2231 O O . TRP A 1 292 ? -16.191 -13.661 18.217 1.00 91.88 292 TRP A O 1
ATOM 2241 N N . ASN A 1 293 ? -14.327 -13.505 19.453 1.00 82.25 293 ASN A N 1
ATOM 2242 C CA . ASN A 1 293 ? -13.981 -14.919 19.421 1.00 82.25 293 ASN A CA 1
ATOM 2243 C C . ASN A 1 293 ? -14.729 -15.670 20.534 1.00 82.25 293 ASN A C 1
ATOM 2245 O O . ASN A 1 293 ? -15.166 -15.080 21.522 1.00 82.25 293 ASN A O 1
ATOM 2249 N N . ALA A 1 294 ? -14.857 -16.991 20.386 1.00 75.75 294 ALA A N 1
ATOM 2250 C CA . ALA A 1 294 ? -15.541 -17.838 21.368 1.00 75.75 294 ALA A CA 1
ATOM 2251 C C . ALA A 1 294 ? -14.860 -17.833 22.753 1.00 75.75 294 ALA A C 1
ATOM 2253 O O . ALA A 1 294 ? -15.526 -18.035 23.761 1.00 75.75 294 ALA A O 1
ATOM 2254 N N . ASP A 1 295 ? -13.553 -17.556 22.803 1.00 74.75 295 ASP A N 1
ATOM 2255 C CA . ASP A 1 295 ? -12.768 -17.418 24.037 1.00 74.75 295 ASP A CA 1
ATOM 2256 C C . ASP A 1 295 ? -12.930 -16.046 24.725 1.00 74.75 295 ASP A C 1
ATOM 2258 O O . ASP A 1 295 ? -12.303 -15.783 25.752 1.00 74.75 295 ASP A O 1
ATOM 2262 N N . GLY A 1 296 ? -13.756 -15.157 24.163 1.00 78.62 296 GLY A N 1
ATOM 2263 C CA . GLY A 1 296 ? -13.981 -13.806 24.671 1.00 78.62 296 GLY A CA 1
ATOM 2264 C C . GLY A 1 296 ? -12.914 -12.784 24.270 1.00 78.62 296 GLY A C 1
ATOM 2265 O O . GLY A 1 296 ? -12.991 -11.643 24.723 1.00 78.62 296 GLY A O 1
ATOM 2266 N N . SER A 1 297 ? -11.939 -13.138 23.425 1.00 86.31 297 SER A N 1
ATOM 2267 C CA . SER A 1 297 ? -11.015 -12.167 22.821 1.00 86.31 297 SER A CA 1
ATOM 2268 C C . SER A 1 297 ? -11.676 -11.386 21.678 1.00 86.31 297 SER A C 1
ATOM 2270 O O . SER A 1 297 ? -12.590 -11.876 21.010 1.00 86.31 297 SER A O 1
ATOM 2272 N N . GLY A 1 298 ? -11.236 -10.148 21.448 1.00 94.12 298 GLY A N 1
ATOM 2273 C CA . GLY A 1 298 ? -11.745 -9.328 20.343 1.00 94.12 298 GLY A CA 1
ATOM 2274 C C . GLY A 1 298 ? -11.175 -9.762 18.989 1.00 94.12 298 GLY A C 1
ATOM 2275 O O . GLY A 1 298 ? -9.992 -10.070 18.895 1.00 94.12 298 GLY A O 1
ATOM 2276 N N . LYS A 1 299 ? -11.978 -9.755 17.922 1.00 97.06 299 LYS A N 1
ATOM 2277 C CA . LYS A 1 299 ? -11.532 -10.102 16.552 1.00 97.06 299 LYS A CA 1
ATOM 2278 C C . LYS A 1 299 ? -10.872 -8.951 15.793 1.00 97.06 299 LYS A C 1
ATOM 2280 O O . LYS A 1 299 ? -10.237 -9.175 14.764 1.00 97.06 299 LYS A O 1
ATOM 2285 N N . TYR A 1 300 ? -11.052 -7.721 16.269 1.00 98.56 300 TYR A N 1
ATOM 2286 C CA . TYR A 1 300 ? -10.621 -6.517 15.563 1.00 98.56 300 TYR A CA 1
ATOM 2287 C C . TYR A 1 300 ? -10.071 -5.452 16.504 1.00 98.56 300 TYR A C 1
ATOM 2289 O O . TYR A 1 300 ? -10.719 -5.042 17.464 1.00 98.56 300 TYR A O 1
ATOM 2297 N N . SER A 1 301 ? -8.908 -4.912 16.184 1.00 97.44 301 SER A N 1
ATOM 2298 C CA . SER A 1 301 ? -8.301 -3.819 16.944 1.00 97.44 301 SER A CA 1
ATOM 2299 C C . SER A 1 301 ? -8.834 -2.445 16.530 1.00 97.44 301 SER A C 1
ATOM 2301 O O . SER A 1 301 ? -8.651 -1.453 17.234 1.00 97.44 301 SER A O 1
ATOM 2303 N N . SER A 1 302 ? -9.499 -2.368 15.377 1.00 98.31 302 SER A N 1
ATOM 2304 C CA . SER A 1 302 ? -10.129 -1.157 14.857 1.00 98.31 302 SER A CA 1
ATOM 2305 C C . SER A 1 302 ? -11.187 -1.494 13.811 1.00 98.31 302 SER A C 1
ATOM 2307 O O . SER A 1 302 ? -11.190 -2.589 13.240 1.00 98.31 302 SER A O 1
ATOM 2309 N N . TYR A 1 303 ? -12.083 -0.546 13.538 1.00 98.44 303 TYR A N 1
ATOM 2310 C CA . TYR A 1 303 ? -13.043 -0.690 12.448 1.00 98.44 303 TYR A CA 1
ATOM 2311 C C . TYR A 1 303 ? -13.316 0.618 11.709 1.00 98.44 303 TYR A C 1
ATOM 2313 O O . TYR A 1 303 ? -13.178 1.715 12.248 1.00 98.44 303 TYR A O 1
ATOM 2321 N N . ILE A 1 304 ? -13.726 0.493 10.453 1.00 98.44 304 ILE A N 1
ATOM 2322 C CA . ILE A 1 304 ? -14.076 1.591 9.560 1.00 98.44 304 ILE A CA 1
ATOM 2323 C C . ILE A 1 304 ? -15.515 1.386 9.088 1.00 98.44 304 ILE A C 1
ATOM 2325 O O . ILE A 1 304 ? -15.898 0.269 8.754 1.00 98.44 304 ILE A O 1
ATOM 2329 N N . MET A 1 305 ? -16.295 2.460 9.027 1.00 97.38 305 MET A N 1
ATOM 2330 C CA . MET A 1 305 ? -17.617 2.490 8.405 1.00 97.38 305 MET A CA 1
ATOM 2331 C C . MET A 1 305 ? -17.611 3.480 7.241 1.00 97.38 305 MET A C 1
ATOM 2333 O O . MET A 1 305 ? -17.380 4.678 7.440 1.00 97.38 305 MET A O 1
ATOM 2337 N N . TYR A 1 306 ? -17.863 2.983 6.029 1.00 95.62 306 TYR A N 1
ATOM 2338 C CA . TYR A 1 306 ? -18.127 3.837 4.873 1.00 95.62 306 TYR A CA 1
ATOM 2339 C C . TYR A 1 306 ? -19.245 3.230 4.007 1.00 95.62 306 TYR A C 1
ATOM 2341 O O . TYR A 1 306 ? -19.012 2.188 3.388 1.00 95.62 306 TYR A O 1
ATOM 2349 N N . PRO A 1 307 ? -20.454 3.829 3.976 1.00 93.12 307 PRO A N 1
ATOM 2350 C CA . PRO A 1 307 ? -20.896 5.024 4.720 1.00 93.12 307 PRO A CA 1
ATOM 2351 C C . PRO A 1 307 ? -21.046 4.790 6.236 1.00 93.12 307 PRO A C 1
ATOM 2353 O O . PRO A 1 307 ? -20.754 3.711 6.743 1.00 93.12 307 PRO A O 1
ATOM 2356 N N . ASN A 1 308 ? -21.478 5.802 6.994 1.00 93.31 308 ASN A N 1
ATOM 2357 C CA . ASN A 1 308 ? -21.742 5.673 8.432 1.00 93.31 308 ASN A CA 1
ATOM 2358 C C . ASN A 1 308 ? -23.014 4.835 8.702 1.00 93.31 308 ASN A C 1
ATOM 2360 O O . ASN A 1 308 ? -24.104 5.386 8.859 1.00 93.31 308 ASN A O 1
ATOM 2364 N N . LEU A 1 309 ? -22.868 3.504 8.757 1.00 94.69 309 LEU A N 1
ATOM 2365 C CA . LEU A 1 309 ? -23.967 2.536 8.921 1.00 94.69 309 LEU A CA 1
ATOM 2366 C C . LEU A 1 309 ? -24.857 2.803 10.148 1.00 94.69 309 LEU A C 1
ATOM 2368 O O . LEU A 1 309 ? -26.063 2.570 10.077 1.00 94.69 309 LEU A O 1
ATOM 2372 N N . GLU A 1 310 ? -24.275 3.289 11.251 1.00 94.25 310 GLU A N 1
ATOM 2373 C CA . GLU A 1 310 ? -25.009 3.627 12.480 1.00 94.25 310 GLU A CA 1
ATOM 2374 C C . GLU A 1 310 ? -26.015 4.756 12.219 1.00 94.25 310 GLU A C 1
ATOM 2376 O O . GLU A 1 310 ? -27.208 4.612 12.469 1.00 94.25 310 GLU A O 1
ATOM 2381 N N . ALA A 1 311 ? -25.542 5.875 11.665 1.00 93.19 311 ALA A N 1
ATOM 2382 C CA . ALA A 1 311 ? -26.375 7.059 11.468 1.00 93.19 311 ALA A CA 1
ATOM 2383 C C . ALA A 1 311 ? -27.349 6.930 10.291 1.00 93.19 311 ALA A C 1
ATOM 2385 O O . ALA A 1 311 ? -28.376 7.601 10.281 1.00 93.19 311 ALA A O 1
ATOM 2386 N N . LEU A 1 312 ? -27.047 6.071 9.314 1.00 93.00 312 LEU A N 1
ATOM 2387 C CA . LEU A 1 312 ? -27.939 5.795 8.186 1.00 93.00 312 LEU A CA 1
ATOM 2388 C C . LEU A 1 312 ? -29.037 4.767 8.505 1.00 93.00 312 LEU A C 1
ATOM 2390 O O . LEU A 1 312 ? -29.870 4.488 7.647 1.00 93.00 312 LEU A O 1
ATOM 2394 N N . GLY A 1 313 ? -29.054 4.190 9.712 1.00 91.81 313 GLY A N 1
ATOM 2395 C CA . GLY A 1 313 ? -30.070 3.208 10.102 1.00 91.81 313 GLY A CA 1
ATOM 2396 C C . GLY A 1 313 ? -29.898 1.835 9.469 1.00 91.81 313 GLY A C 1
ATOM 2397 O O . GLY A 1 313 ? -30.860 1.073 9.395 1.00 91.81 313 GLY A O 1
ATOM 2398 N N . HIS A 1 314 ? -28.693 1.503 8.998 1.00 94.56 314 HIS A N 1
ATOM 2399 C CA . HIS A 1 314 ? -28.401 0.125 8.612 1.00 94.56 314 HIS A CA 1
ATOM 2400 C C . HIS A 1 314 ? -28.327 -0.769 9.843 1.00 94.56 314 HIS A C 1
ATOM 2402 O O . HIS A 1 314 ? -28.780 -1.906 9.763 1.00 94.56 314 HIS A O 1
ATOM 2408 N N . LEU A 1 315 ? -27.810 -0.254 10.962 1.00 93.81 315 LEU A N 1
ATOM 2409 C CA . LEU A 1 315 ? -27.809 -0.918 12.265 1.00 93.81 315 LEU A CA 1
ATOM 2410 C C . LEU A 1 315 ? -29.002 -0.451 13.109 1.00 93.81 315 LEU A C 1
ATOM 2412 O O . LEU A 1 315 ? -29.316 0.739 13.144 1.00 93.81 315 LEU A O 1
ATOM 2416 N N . THR A 1 316 ? -29.629 -1.384 13.818 1.00 91.94 316 THR A N 1
ATOM 2417 C CA . THR A 1 316 ? -30.631 -1.099 14.854 1.00 91.94 316 THR A CA 1
ATOM 2418 C C . THR A 1 316 ? -29.973 -0.477 16.086 1.00 91.94 316 THR A C 1
ATOM 2420 O O . THR A 1 316 ? -28.767 -0.615 16.310 1.00 91.94 316 THR A O 1
ATOM 2423 N N . LYS A 1 317 ? -30.759 0.159 16.958 1.00 87.94 317 LYS A N 1
ATOM 2424 C CA . LYS A 1 317 ? -30.269 0.750 18.215 1.00 87.94 317 LYS A CA 1
ATOM 2425 C C . LYS A 1 317 ? -29.547 -0.270 19.104 1.00 87.94 317 LYS A C 1
ATOM 2427 O O . LYS A 1 317 ? -28.544 0.065 19.733 1.00 87.94 317 LYS A O 1
ATOM 2432 N N . ALA A 1 318 ? -30.035 -1.511 19.144 1.00 85.50 318 ALA A N 1
ATOM 2433 C CA . ALA A 1 318 ? -29.415 -2.594 19.906 1.00 85.50 318 ALA A CA 1
ATOM 2434 C C . ALA A 1 318 ? -28.055 -3.006 19.318 1.00 85.50 318 ALA A C 1
ATOM 2436 O O . ALA A 1 318 ? -27.090 -3.200 20.053 1.00 85.50 318 ALA A O 1
ATOM 2437 N N . GLU A 1 319 ? -27.946 -3.075 17.994 1.00 92.00 319 GLU A N 1
ATOM 2438 C CA . GLU A 1 319 ? -26.695 -3.393 17.300 1.00 92.00 319 GLU A CA 1
ATOM 2439 C C . GLU A 1 319 ? -25.644 -2.292 17.440 1.00 92.00 319 GLU A C 1
ATOM 2441 O O . GLU A 1 319 ? -24.473 -2.592 17.667 1.00 92.00 319 GLU A O 1
ATOM 2446 N N . VAL A 1 320 ? -26.054 -1.020 17.388 1.00 93.94 320 VAL A N 1
ATOM 2447 C CA . VAL A 1 320 ? -25.168 0.111 17.707 1.00 93.94 320 VAL A CA 1
ATOM 2448 C C . VAL A 1 320 ? -24.597 -0.048 19.121 1.00 93.94 320 VAL A C 1
ATOM 2450 O O . VAL A 1 320 ? -23.393 0.114 19.324 1.00 93.94 320 VAL A O 1
ATOM 2453 N N . ALA A 1 321 ? -25.424 -0.443 20.096 1.00 89.31 321 ALA A N 1
ATOM 2454 C CA . ALA A 1 321 ? -24.963 -0.682 21.462 1.00 89.31 321 ALA A CA 1
ATOM 2455 C C . ALA A 1 321 ? -23.950 -1.839 21.565 1.00 89.31 321 ALA A C 1
ATOM 2457 O O . ALA A 1 321 ? -23.002 -1.723 22.342 1.00 89.31 321 ALA A O 1
ATOM 2458 N N . ILE A 1 322 ? -24.093 -2.909 20.769 1.00 91.19 322 ILE A N 1
ATOM 2459 C CA . ILE A 1 322 ? -23.118 -4.018 20.700 1.00 91.19 322 ILE A CA 1
ATOM 2460 C C . ILE A 1 322 ? -21.760 -3.514 20.192 1.00 91.19 322 ILE A C 1
ATOM 2462 O O . ILE A 1 322 ? -20.726 -3.777 20.808 1.00 91.19 322 ILE A O 1
ATOM 2466 N N . VAL A 1 323 ? -21.753 -2.742 19.101 1.00 96.25 323 VAL A N 1
ATOM 2467 C CA . VAL A 1 323 ? -20.520 -2.172 18.530 1.00 96.25 323 VAL A CA 1
ATOM 2468 C C . VAL A 1 323 ? -19.849 -1.211 19.520 1.00 96.25 323 VAL A C 1
ATOM 2470 O O . VAL A 1 323 ? -18.629 -1.223 19.687 1.00 96.25 323 VAL A O 1
ATOM 2473 N N . TRP A 1 324 ? -20.626 -0.391 20.227 1.00 95.00 324 TRP A N 1
ATOM 2474 C CA . TRP A 1 324 ? -20.087 0.546 21.215 1.00 95.00 324 TRP A CA 1
ATOM 2475 C C . TRP A 1 324 ? -19.557 -0.160 22.464 1.00 95.00 324 TRP A C 1
ATOM 2477 O O . TRP A 1 324 ? -18.523 0.236 23.003 1.00 95.00 324 TRP A O 1
ATOM 2487 N N . ASP A 1 325 ? -20.223 -1.219 22.922 1.00 91.75 325 ASP A N 1
ATOM 2488 C CA . ASP A 1 325 ? -19.723 -2.063 24.008 1.00 91.75 325 ASP A CA 1
ATOM 2489 C C . ASP A 1 325 ? -18.390 -2.724 23.642 1.00 91.75 325 ASP A C 1
ATOM 2491 O O . ASP A 1 325 ? -17.456 -2.720 24.448 1.00 91.75 325 ASP A O 1
ATOM 2495 N N . TYR A 1 326 ? -18.252 -3.177 22.393 1.00 94.81 326 TYR A N 1
ATOM 2496 C CA . TYR A 1 326 ? -16.987 -3.678 21.865 1.00 94.81 326 TYR A CA 1
ATOM 2497 C C . TYR A 1 326 ? -15.859 -2.646 21.970 1.00 94.81 326 TYR A C 1
ATOM 2499 O O . TYR A 1 326 ? -14.801 -2.960 22.518 1.00 94.81 326 TYR A O 1
ATOM 2507 N N . GLN A 1 327 ? -16.082 -1.404 21.518 1.00 96.56 327 GLN A N 1
ATOM 2508 C CA . GLN A 1 327 ? -15.085 -0.328 21.639 1.00 96.56 327 GLN A CA 1
ATOM 2509 C C . GLN A 1 327 ? -14.664 -0.078 23.087 1.00 96.56 327 GLN A C 1
ATOM 2511 O O . GLN A 1 327 ? -13.479 0.102 23.355 1.00 96.56 327 GLN A O 1
ATOM 2516 N N . LYS A 1 328 ? -15.617 -0.067 24.025 1.00 93.56 328 LYS A N 1
ATOM 2517 C CA . LYS A 1 328 ? -15.328 0.167 25.449 1.00 93.56 328 LYS A CA 1
ATOM 2518 C C . LYS A 1 328 ? -14.468 -0.933 26.054 1.00 93.56 328 LYS A C 1
ATOM 2520 O O . LYS A 1 328 ? -13.576 -0.645 26.840 1.00 93.56 328 LYS A O 1
ATOM 2525 N N . LYS A 1 329 ? -14.724 -2.186 25.680 1.00 90.00 329 LYS A N 1
ATOM 2526 C CA . LYS A 1 329 ? -14.017 -3.343 26.240 1.00 90.00 329 LYS A CA 1
ATOM 2527 C C . LYS A 1 329 ? -12.647 -3.582 25.615 1.00 90.00 329 LYS A C 1
ATOM 2529 O O . LYS A 1 329 ? -11.780 -4.135 26.279 1.00 90.00 329 LYS A O 1
ATOM 2534 N N . THR A 1 330 ? -12.452 -3.191 24.356 1.00 95.06 330 THR A N 1
ATOM 2535 C CA . THR A 1 330 ? -11.205 -3.466 23.620 1.00 95.06 330 THR A CA 1
ATOM 2536 C C . THR A 1 330 ? -10.338 -2.234 23.395 1.00 95.06 330 THR A C 1
ATOM 2538 O O . THR A 1 330 ? -9.154 -2.356 23.084 1.00 95.06 330 THR A O 1
ATOM 2541 N N . GLY A 1 331 ? -10.910 -1.035 23.513 1.00 96.12 331 GLY A N 1
ATOM 2542 C CA . GLY A 1 331 ? -10.245 0.192 23.094 1.00 96.12 331 GLY A CA 1
ATOM 2543 C C . GLY A 1 331 ? -10.146 0.363 21.579 1.00 96.12 331 GLY A C 1
ATOM 2544 O O . GLY A 1 331 ? -9.385 1.210 21.106 1.00 96.12 331 GLY A O 1
ATOM 2545 N N . ALA A 1 332 ? -10.883 -0.440 20.805 1.00 98.00 332 ALA A N 1
ATOM 2546 C CA . ALA A 1 332 ? -10.884 -0.340 19.355 1.00 98.00 332 ALA A CA 1
ATOM 2547 C C . ALA A 1 332 ? -11.369 1.041 18.890 1.00 98.00 332 ALA A C 1
ATOM 2549 O O . ALA A 1 332 ? -12.445 1.522 19.267 1.00 98.00 332 ALA A O 1
ATOM 2550 N N . ARG A 1 333 ? -10.576 1.678 18.026 1.00 98.50 333 ARG A N 1
ATOM 2551 C CA . ARG A 1 333 ? -10.918 2.965 17.412 1.00 98.50 333 ARG A CA 1
ATOM 2552 C C . ARG A 1 333 ? -11.782 2.763 16.177 1.00 98.50 333 ARG A C 1
ATOM 2554 O O . ARG A 1 333 ? -11.542 1.850 15.387 1.00 98.50 333 ARG A O 1
ATOM 2561 N N . SER A 1 334 ? -12.752 3.654 15.994 1.00 98.25 334 SER A N 1
ATOM 2562 C CA . SER A 1 334 ? -13.629 3.649 14.821 1.00 98.25 334 SER A CA 1
ATOM 2563 C C . SER A 1 334 ? -13.274 4.772 13.849 1.00 98.25 334 SER A C 1
ATOM 2565 O O . SER A 1 334 ? -12.997 5.889 14.294 1.00 98.25 334 SER A O 1
ATOM 2567 N N . VAL A 1 335 ? -13.389 4.544 12.546 1.00 98.62 335 VAL A N 1
ATOM 2568 C CA . VAL A 1 335 ? -13.260 5.598 11.529 1.00 98.62 335 VAL A CA 1
ATOM 2569 C C . VAL A 1 335 ? -14.516 5.677 10.673 1.00 98.62 335 VAL A C 1
ATOM 2571 O O . VAL A 1 335 ? -15.093 4.650 10.331 1.00 98.62 335 VAL A O 1
ATOM 2574 N N . LYS A 1 336 ? -14.957 6.890 10.334 1.00 97.44 336 LYS A N 1
ATOM 2575 C CA . LYS A 1 336 ? -16.189 7.127 9.572 1.00 97.44 336 LYS A CA 1
ATOM 2576 C C . LYS A 1 336 ? -15.924 8.046 8.383 1.00 97.44 336 LYS A C 1
ATOM 2578 O O . LYS A 1 336 ? -15.367 9.127 8.557 1.00 97.44 336 LYS A O 1
ATOM 2583 N N . PHE A 1 337 ? -16.355 7.642 7.196 1.00 96.06 337 PHE A N 1
ATOM 2584 C CA . PHE A 1 337 ? -16.367 8.493 6.000 1.00 96.06 337 PHE A CA 1
ATOM 2585 C C . PHE A 1 337 ? -17.806 8.812 5.593 1.00 96.06 337 PHE A C 1
ATOM 2587 O O . PHE A 1 337 ? -18.725 8.066 5.943 1.00 96.06 337 PHE A O 1
ATOM 2594 N N . ALA A 1 338 ? -17.992 9.937 4.895 1.00 93.69 338 ALA A N 1
ATOM 2595 C CA . ALA A 1 338 ? -19.303 10.525 4.613 1.00 93.69 338 ALA A CA 1
ATOM 2596 C C . ALA A 1 338 ? -20.215 10.596 5.851 1.00 93.69 338 ALA A C 1
ATOM 2598 O O . ALA A 1 338 ? -21.407 10.287 5.802 1.00 93.69 338 ALA A O 1
ATOM 2599 N N . ALA A 1 339 ? -19.644 10.970 6.998 1.00 96.00 339 ALA A N 1
ATOM 2600 C CA . ALA A 1 339 ? -20.439 11.249 8.183 1.00 96.00 339 ALA A CA 1
ATOM 2601 C C . ALA A 1 339 ? -21.224 12.554 7.985 1.00 96.00 339 ALA A C 1
ATOM 2603 O O . ALA A 1 339 ? -20.722 13.500 7.381 1.00 96.00 339 ALA A O 1
ATOM 2604 N N . TRP A 1 340 ? -22.435 12.637 8.533 1.00 96.31 340 TRP A N 1
ATOM 2605 C CA . TRP A 1 340 ? -23.137 13.915 8.603 1.00 96.31 340 TRP A CA 1
ATOM 2606 C C . TRP A 1 340 ? -22.577 14.753 9.769 1.00 96.31 340 TRP A C 1
ATOM 2608 O O . TRP A 1 340 ? -22.335 14.178 10.837 1.00 96.31 340 TRP A O 1
ATOM 2618 N N . PRO A 1 341 ? -22.382 16.083 9.625 1.00 97.12 341 PRO A N 1
ATOM 2619 C CA . PRO A 1 341 ? -21.732 16.915 10.645 1.00 97.12 341 PRO A CA 1
ATOM 2620 C C . PRO A 1 341 ? -22.286 16.755 12.065 1.00 97.12 341 PRO A C 1
ATOM 2622 O O . PRO A 1 341 ? -21.513 16.613 13.015 1.00 97.12 341 PRO A O 1
ATOM 2625 N N . SER A 1 342 ? -23.611 16.682 12.227 1.00 95.50 342 SER A N 1
ATOM 2626 C CA . SER A 1 342 ? -24.219 16.589 13.561 1.00 95.50 342 SER A CA 1
ATOM 2627 C C . SER A 1 342 ? -23.977 15.241 14.243 1.00 95.50 342 SER A C 1
ATOM 2629 O O . SER A 1 342 ? -23.952 15.176 15.471 1.00 95.50 342 SER A O 1
ATOM 2631 N N . ASN A 1 343 ? -23.712 14.172 13.480 1.00 95.75 343 ASN A N 1
ATOM 2632 C CA . ASN A 1 343 ? -23.330 12.877 14.054 1.00 95.75 343 ASN A CA 1
ATOM 2633 C C . ASN A 1 343 ? -21.928 12.898 14.669 1.00 95.75 343 ASN A C 1
ATOM 2635 O O . ASN A 1 343 ? -21.546 11.951 15.354 1.00 95.75 343 ASN A O 1
ATOM 2639 N N . VAL A 1 344 ? -21.143 13.934 14.377 1.00 96.69 344 VAL A N 1
ATOM 2640 C CA . VAL A 1 344 ? -19.733 14.042 14.761 1.00 96.69 344 VAL A CA 1
ATOM 2641 C C . VAL A 1 344 ? -19.432 15.371 15.453 1.00 96.69 344 VAL A C 1
ATOM 2643 O O . VAL A 1 344 ? -18.286 15.811 15.487 1.00 96.69 344 VAL A O 1
ATOM 2646 N N . GLY A 1 345 ? -20.467 15.984 16.034 1.00 96.88 345 GLY A N 1
ATOM 2647 C CA . GLY A 1 345 ? -20.340 17.111 16.952 1.00 96.88 345 GLY A CA 1
ATOM 2648 C C . GLY A 1 345 ? -20.236 18.480 16.284 1.00 96.88 345 GLY A C 1
ATOM 2649 O O . GLY A 1 345 ? -19.663 19.385 16.883 1.00 96.88 345 GLY A O 1
ATOM 2650 N N . TRP A 1 346 ? -20.779 18.661 15.077 1.00 98.06 346 TRP A N 1
ATOM 2651 C CA . TRP A 1 346 ? -20.797 19.958 14.389 1.00 98.06 346 TRP A CA 1
ATOM 2652 C C . TRP A 1 346 ? -22.169 20.285 13.799 1.00 98.06 346 TRP A C 1
ATOM 2654 O O . TRP A 1 346 ? -22.858 19.412 13.276 1.00 98.06 346 TRP A O 1
ATOM 2664 N N . GLU A 1 347 ? -22.563 21.557 13.813 1.00 97.25 347 GLU A N 1
ATOM 2665 C CA . GLU A 1 347 ? -23.729 22.000 13.042 1.00 97.25 347 GLU A CA 1
ATOM 2666 C C . GLU A 1 347 ? -23.398 22.004 11.541 1.00 97.25 347 GLU A C 1
ATOM 2668 O O . GLU A 1 347 ? -22.306 22.433 11.169 1.00 97.25 347 GLU A O 1
ATOM 2673 N N . PRO A 1 348 ? -24.283 21.528 10.650 1.00 97.12 348 PRO A N 1
ATOM 2674 C CA . PRO A 1 348 ? -23.998 21.502 9.217 1.00 97.12 348 PRO A CA 1
ATOM 2675 C C . PRO A 1 348 ? -23.982 22.911 8.601 1.00 97.12 348 PRO A C 1
ATOM 2677 O O . PRO A 1 348 ? -24.916 23.692 8.775 1.00 97.12 348 PRO A O 1
ATOM 2680 N N . ASN A 1 349 ? -22.959 23.212 7.796 1.00 97.06 349 ASN A N 1
ATOM 2681 C CA . ASN A 1 349 ? -22.927 24.383 6.923 1.00 97.06 349 ASN A CA 1
ATOM 2682 C C . ASN A 1 349 ? -23.523 24.036 5.550 1.00 97.06 349 ASN A C 1
ATOM 2684 O O . ASN A 1 349 ? -22.796 23.696 4.615 1.00 97.06 349 ASN A O 1
ATOM 2688 N N . PHE A 1 350 ? -24.843 24.162 5.403 1.00 96.12 350 PHE A N 1
ATOM 2689 C CA . PHE A 1 350 ? -25.526 23.863 4.137 1.00 96.12 350 PHE A CA 1
ATOM 2690 C C . PHE A 1 350 ? -25.018 24.703 2.956 1.00 96.12 350 PHE A C 1
ATOM 2692 O O . PHE A 1 350 ? -24.892 24.186 1.850 1.00 96.12 350 PHE A O 1
ATOM 2699 N N . SER A 1 351 ? -24.672 25.976 3.184 1.00 95.44 351 SER A N 1
ATOM 2700 C CA . SER A 1 351 ? -24.123 26.840 2.128 1.00 95.44 351 SER A CA 1
ATOM 2701 C C . SER A 1 351 ? -22.716 26.442 1.674 1.00 95.44 351 SER A C 1
ATOM 2703 O O . SER A 1 351 ? -22.299 26.817 0.582 1.00 95.44 351 SER A O 1
ATOM 2705 N N . GLY A 1 352 ? -21.995 25.671 2.494 1.00 94.31 352 GLY A N 1
ATOM 2706 C CA . GLY A 1 352 ? -20.664 25.153 2.185 1.00 94.31 352 GLY A CA 1
ATOM 2707 C C . GLY A 1 352 ? -20.667 23.791 1.486 1.00 94.31 352 GLY A C 1
ATOM 2708 O O . GLY A 1 352 ? -19.590 23.286 1.163 1.00 94.31 352 GLY A O 1
ATOM 2709 N N . CYS A 1 353 ? -21.834 23.170 1.272 1.00 96.88 353 CYS A N 1
ATOM 2710 C CA . CYS A 1 353 ? -21.907 21.872 0.609 1.00 96.88 353 CYS A CA 1
ATOM 2711 C C . CYS A 1 353 ? -21.503 21.986 -0.868 1.00 96.88 353 CYS A C 1
ATOM 2713 O O . CYS A 1 353 ? -22.084 22.766 -1.623 1.00 96.88 353 CYS A O 1
ATOM 2715 N N . SER A 1 354 ? -20.499 21.222 -1.303 1.00 96.19 354 SER A N 1
ATOM 2716 C CA . SER A 1 354 ? -19.963 21.341 -2.663 1.00 96.19 354 SER A CA 1
ATOM 2717 C C . SER A 1 354 ? -19.064 20.169 -3.060 1.00 96.19 354 SER A C 1
ATOM 2719 O O . SER A 1 354 ? -18.465 19.521 -2.209 1.00 96.19 354 SER A O 1
ATOM 2721 N N . ALA A 1 355 ? -18.899 19.952 -4.366 1.00 95.94 355 ALA A N 1
ATOM 2722 C CA . ALA A 1 355 ? -17.818 19.142 -4.943 1.00 95.94 355 ALA A CA 1
ATOM 2723 C C . ALA A 1 355 ? -16.765 20.005 -5.675 1.00 95.94 355 ALA A C 1
ATOM 2725 O O . ALA A 1 355 ? -15.857 19.479 -6.324 1.00 95.94 355 ALA A O 1
ATOM 2726 N N . ASN A 1 356 ? -16.878 21.336 -5.583 1.00 95.38 356 ASN A N 1
ATOM 2727 C CA . ASN A 1 356 ? -15.983 22.269 -6.258 1.00 95.38 356 ASN A CA 1
ATOM 2728 C C . ASN A 1 356 ? -14.549 22.122 -5.747 1.00 95.38 356 ASN A C 1
ATOM 2730 O O . ASN A 1 356 ? -14.315 21.881 -4.553 1.00 95.38 356 ASN A O 1
ATOM 2734 N N . ALA A 1 357 ? -13.609 22.323 -6.672 1.00 94.38 357 ALA A N 1
ATOM 2735 C CA . ALA A 1 357 ? -12.186 22.355 -6.391 1.00 94.38 357 ALA A CA 1
ATOM 2736 C C . ALA A 1 357 ? -11.828 23.462 -5.390 1.00 94.38 357 ALA A C 1
ATOM 2738 O O . ALA A 1 357 ? -12.418 24.539 -5.372 1.00 94.38 357 ALA A O 1
ATOM 2739 N N . GLY A 1 358 ? -10.839 23.161 -4.563 1.00 95.31 358 GLY A N 1
ATOM 2740 C CA . GLY A 1 358 ? -10.378 23.967 -3.445 1.00 95.31 358 GLY A CA 1
ATOM 2741 C C . GLY A 1 358 ? -9.333 23.183 -2.656 1.00 95.31 358 GLY A C 1
ATOM 2742 O O . GLY A 1 358 ? -8.847 22.144 -3.122 1.00 95.31 358 GLY A O 1
ATOM 2743 N N . THR A 1 359 ? -9.008 23.673 -1.462 1.00 96.19 359 THR A N 1
ATOM 2744 C CA . THR A 1 359 ? -7.945 23.113 -0.622 1.00 96.19 359 THR A CA 1
ATOM 2745 C C . THR A 1 359 ? -8.461 22.799 0.777 1.00 96.19 359 THR A C 1
ATOM 2747 O O . THR A 1 359 ? -9.151 23.611 1.388 1.00 96.19 359 THR A O 1
ATOM 2750 N N . MET A 1 360 ? -8.081 21.629 1.284 1.00 96.25 360 MET A N 1
ATOM 2751 C CA . MET A 1 360 ? -8.168 21.224 2.680 1.00 96.25 360 MET A CA 1
ATOM 2752 C C . MET A 1 360 ? -6.801 21.329 3.346 1.00 96.25 360 MET A C 1
ATOM 2754 O O . MET A 1 360 ? -5.781 20.982 2.741 1.00 96.25 360 MET A O 1
ATOM 2758 N N . THR A 1 361 ? -6.790 21.742 4.608 1.00 97.62 361 THR A N 1
ATOM 2759 C CA . THR A 1 361 ? -5.583 21.820 5.434 1.00 97.62 361 THR A CA 1
ATOM 2760 C C . THR A 1 361 ? -5.788 21.106 6.760 1.00 97.62 361 THR A C 1
ATOM 2762 O O . THR A 1 361 ? -6.865 21.149 7.359 1.00 97.62 361 THR A O 1
ATOM 2765 N N . PHE A 1 362 ? -4.743 20.424 7.226 1.00 98.38 362 PHE A N 1
ATOM 2766 C CA . PHE A 1 362 ? -4.753 19.836 8.559 1.00 98.38 362 PHE A CA 1
ATOM 2767 C C . PHE A 1 362 ? -4.658 20.922 9.632 1.00 98.38 362 PHE A C 1
ATOM 2769 O O . PHE A 1 362 ? -3.963 21.926 9.465 1.00 98.38 362 PHE A O 1
ATOM 2776 N N . THR A 1 363 ? -5.320 20.701 10.764 1.00 97.88 363 THR A N 1
ATOM 2777 C CA . THR A 1 363 ? -5.137 21.540 11.955 1.00 97.88 363 THR A CA 1
ATOM 2778 C C . THR A 1 363 ? -3.978 21.015 12.807 1.00 97.88 363 THR A C 1
ATOM 2780 O O . THR A 1 363 ? -3.509 19.888 12.637 1.00 97.88 363 THR A O 1
ATOM 2783 N N . ALA A 1 364 ? -3.557 21.797 13.804 1.00 97.06 364 ALA A N 1
ATOM 2784 C CA . ALA A 1 364 ? -2.575 21.356 14.797 1.00 97.06 364 ALA A CA 1
ATOM 2785 C C . ALA A 1 364 ? -3.025 20.135 15.630 1.00 97.06 364 ALA A C 1
ATOM 2787 O O . ALA A 1 364 ? -2.189 19.493 16.259 1.00 97.06 364 ALA A O 1
ATOM 2788 N N . ALA A 1 365 ? -4.321 19.803 15.639 1.00 97.62 365 ALA A N 1
ATOM 2789 C CA . ALA A 1 365 ? -4.855 18.652 16.366 1.00 97.62 365 ALA A CA 1
ATOM 2790 C C . ALA A 1 365 ? -4.850 17.348 15.545 1.00 97.62 365 ALA A C 1
ATOM 2792 O O . ALA A 1 365 ? -5.227 16.298 16.068 1.00 97.62 365 ALA A O 1
ATOM 2793 N N . ALA A 1 366 ? -4.455 17.391 14.268 1.00 98.31 366 ALA A N 1
ATOM 2794 C CA . ALA A 1 366 ? -4.422 16.211 13.413 1.00 98.31 366 ALA A CA 1
ATOM 2795 C C . ALA A 1 366 ? -3.433 15.149 13.946 1.00 98.31 366 ALA A C 1
ATOM 2797 O O . ALA A 1 366 ? -2.253 15.442 14.160 1.00 98.31 366 ALA A O 1
ATOM 2798 N N . PRO A 1 367 ? -3.872 13.893 14.155 1.00 97.06 367 PRO A N 1
ATOM 2799 C CA . PRO A 1 367 ? -3.055 12.885 14.819 1.00 97.06 367 PRO A CA 1
ATOM 2800 C C . PRO A 1 367 ? -2.200 12.105 13.811 1.00 97.06 367 PRO A C 1
ATOM 2802 O O . PRO A 1 367 ? -2.461 10.938 13.526 1.00 97.06 367 PRO A O 1
ATOM 2805 N N . PHE A 1 368 ? -1.159 12.737 13.265 1.00 97.50 368 PHE A N 1
ATOM 2806 C CA . PHE A 1 368 ? -0.324 12.116 12.226 1.00 97.50 368 PHE A CA 1
ATOM 2807 C C . PHE A 1 368 ? 0.350 10.816 12.677 1.00 97.50 368 PHE A C 1
ATOM 2809 O O . PHE A 1 368 ? 0.520 9.907 11.864 1.00 97.50 368 PHE A O 1
ATOM 2816 N N . GLY A 1 369 ? 0.733 10.710 13.953 1.00 95.94 369 GLY A N 1
ATOM 2817 C CA . GLY A 1 369 ? 1.382 9.513 14.482 1.00 95.94 369 GLY A CA 1
ATOM 2818 C C . GLY A 1 369 ? 2.600 9.092 13.650 1.00 95.94 369 GLY A C 1
ATOM 2819 O O . GLY A 1 369 ? 3.385 9.931 13.211 1.00 95.94 369 GLY A O 1
ATOM 2820 N N . ILE A 1 370 ? 2.728 7.792 13.376 1.00 96.88 370 ILE A N 1
ATOM 2821 C CA . ILE A 1 370 ? 3.792 7.226 12.523 1.00 96.88 370 ILE A CA 1
ATOM 2822 C C . ILE A 1 370 ? 3.472 7.260 11.015 1.00 96.88 370 ILE A C 1
ATOM 2824 O O . ILE A 1 370 ? 4.214 6.702 10.199 1.00 96.88 370 ILE A O 1
ATOM 2828 N N . SER A 1 371 ? 2.376 7.913 10.602 1.00 97.12 371 SER A N 1
ATOM 2829 C CA . SER A 1 371 ? 1.980 7.979 9.183 1.00 97.12 371 SER A CA 1
ATOM 2830 C C . SER A 1 371 ? 3.013 8.682 8.306 1.00 97.12 371 SER A C 1
ATOM 2832 O O . SER A 1 371 ? 3.050 8.432 7.107 1.00 97.12 371 SER A O 1
ATOM 2834 N N . GLY A 1 372 ? 3.851 9.550 8.881 1.00 95.75 372 GLY A N 1
ATOM 2835 C CA . GLY A 1 372 ? 4.819 10.359 8.141 1.00 95.75 372 GLY A CA 1
ATOM 2836 C C . GLY A 1 372 ? 4.191 11.411 7.217 1.00 95.75 372 GLY A C 1
ATOM 2837 O O . GLY A 1 372 ? 4.892 12.024 6.417 1.00 95.75 372 GLY A O 1
ATOM 2838 N N . VAL A 1 373 ? 2.876 11.633 7.307 1.00 97.25 373 VAL A N 1
ATOM 2839 C CA . VAL A 1 373 ? 2.194 12.725 6.603 1.00 97.25 373 VAL A CA 1
ATOM 2840 C C . VAL A 1 373 ? 2.600 14.059 7.224 1.00 97.25 373 VAL A C 1
ATOM 2842 O O . VAL A 1 373 ? 2.703 14.188 8.446 1.00 97.25 373 VAL A O 1
ATOM 2845 N N . ARG A 1 374 ? 2.855 15.064 6.384 1.00 95.44 374 ARG A N 1
ATOM 2846 C CA . ARG A 1 374 ? 3.271 16.395 6.832 1.00 95.44 374 ARG A CA 1
ATOM 2847 C C . ARG A 1 374 ? 2.075 17.225 7.270 1.00 95.44 374 ARG A C 1
ATOM 2849 O O . ARG A 1 374 ? 1.091 17.335 6.549 1.00 95.44 374 ARG A O 1
ATOM 2856 N N . ALA A 1 375 ? 2.224 17.919 8.397 1.00 95.25 375 ALA A N 1
ATOM 2857 C CA . ALA A 1 375 ? 1.198 18.830 8.900 1.00 95.25 375 ALA A CA 1
ATOM 2858 C C . ALA A 1 375 ? 0.862 19.975 7.930 1.00 95.25 375 ALA A C 1
ATOM 2860 O O . ALA A 1 375 ? -0.280 20.411 7.869 1.00 95.25 375 ALA A O 1
ATOM 2861 N N . GLY A 1 376 ? 1.847 20.431 7.148 1.00 94.19 376 GLY A N 1
ATOM 2862 C CA . GLY A 1 376 ? 1.666 21.471 6.133 1.00 94.19 376 GLY A CA 1
ATOM 2863 C C . GLY A 1 376 ? 1.147 20.976 4.780 1.00 94.19 376 GLY A C 1
ATOM 2864 O O . GLY A 1 376 ? 1.100 21.773 3.846 1.00 94.19 376 GLY A O 1
ATOM 2865 N N . ALA A 1 377 ? 0.804 19.689 4.641 1.00 94.94 377 ALA A N 1
ATOM 2866 C CA . ALA A 1 377 ? 0.280 19.158 3.388 1.00 94.94 377 ALA A CA 1
ATOM 2867 C C . ALA A 1 377 ? -1.028 19.870 3.008 1.00 94.94 377 ALA A C 1
ATOM 2869 O O . ALA A 1 377 ? -1.936 20.006 3.831 1.00 94.94 377 ALA A O 1
ATOM 2870 N N . GLN A 1 378 ? -1.122 20.304 1.752 1.00 93.12 378 GLN A N 1
ATOM 2871 C CA . GLN A 1 378 ? -2.340 20.861 1.171 1.00 93.12 378 GLN A CA 1
ATOM 2872 C C . GLN A 1 378 ? -3.029 19.788 0.333 1.00 93.12 378 GLN A C 1
ATOM 2874 O O . GLN A 1 378 ? -2.395 19.140 -0.496 1.00 93.12 378 GLN A O 1
ATOM 2879 N N . LEU A 1 379 ? -4.325 19.584 0.557 1.00 95.81 379 LEU A N 1
ATOM 2880 C CA . LEU A 1 379 ? -5.082 18.497 -0.057 1.00 95.81 379 LEU A CA 1
ATOM 2881 C C . LEU A 1 379 ? -6.167 19.076 -0.960 1.00 95.81 379 LEU A C 1
ATOM 2883 O O . LEU A 1 379 ? -6.904 19.959 -0.542 1.00 95.81 379 LEU A O 1
ATOM 2887 N N . SER A 1 380 ? -6.307 18.574 -2.184 1.00 94.88 380 SER A N 1
ATOM 2888 C CA . SER A 1 380 ? -7.379 19.037 -3.073 1.00 94.88 380 SER A CA 1
ATOM 2889 C C . SER A 1 380 ? -8.751 18.514 -2.634 1.00 94.88 380 SER A C 1
ATOM 2891 O O . SER A 1 380 ? -8.886 17.348 -2.265 1.00 94.88 380 SER A O 1
ATOM 2893 N N . THR A 1 381 ? -9.778 19.358 -2.735 1.00 95.88 381 THR A N 1
ATOM 2894 C CA . THR A 1 381 ? -11.195 18.976 -2.579 1.00 95.88 381 THR A CA 1
ATOM 2895 C C . THR A 1 381 ? -11.896 18.665 -3.902 1.00 95.88 381 THR A C 1
ATOM 2897 O O . THR A 1 381 ? -13.094 18.382 -3.900 1.00 95.88 381 THR A O 1
ATOM 2900 N N . ALA A 1 382 ? -11.198 18.759 -5.038 1.00 94.88 382 ALA A N 1
ATOM 2901 C CA . ALA A 1 382 ? -11.812 18.639 -6.357 1.00 94.88 382 ALA A CA 1
ATOM 2902 C C . ALA A 1 382 ? -12.542 17.300 -6.517 1.00 94.88 382 ALA A C 1
ATOM 2904 O O . ALA A 1 382 ? -11.935 16.245 -6.352 1.00 94.88 382 ALA A O 1
ATOM 2905 N N . GLY A 1 383 ? -13.841 17.355 -6.826 1.00 94.88 383 GLY A N 1
ATOM 2906 C CA . GLY A 1 383 ? -14.693 16.180 -7.024 1.00 94.88 383 GLY A CA 1
ATOM 2907 C C . GLY A 1 383 ? -15.093 15.444 -5.739 1.00 94.88 383 GLY A C 1
ATOM 2908 O O . GLY A 1 383 ? -15.846 14.478 -5.821 1.00 94.88 383 GLY A O 1
ATOM 2909 N N . LEU A 1 384 ? -14.625 15.879 -4.563 1.00 95.38 384 LEU A N 1
ATOM 2910 C CA . LEU A 1 384 ? -15.015 15.305 -3.274 1.00 95.38 384 LEU A CA 1
ATOM 2911 C C . LEU A 1 384 ? -16.231 16.064 -2.746 1.00 95.38 384 LEU A C 1
ATOM 2913 O O . LEU A 1 384 ? -16.101 17.189 -2.244 1.00 95.38 384 LEU A O 1
ATOM 2917 N N . TYR A 1 385 ? -17.416 15.463 -2.884 1.00 96.38 385 TYR A N 1
ATOM 2918 C CA . TYR A 1 385 ? -18.623 16.034 -2.298 1.00 96.38 385 TYR A CA 1
ATOM 2919 C C . TYR A 1 385 ? -18.481 16.074 -0.776 1.00 96.38 385 TYR A C 1
ATOM 2921 O O . TYR A 1 385 ? -18.123 15.081 -0.137 1.00 96.38 385 TYR A O 1
ATOM 2929 N N . ARG A 1 386 ? -18.724 17.250 -0.203 1.00 95.69 386 ARG A N 1
ATOM 2930 C CA . ARG A 1 386 ? -18.553 17.534 1.224 1.00 95.69 386 ARG A CA 1
ATOM 2931 C C . ARG A 1 386 ? -19.667 18.435 1.715 1.00 95.69 386 ARG A C 1
ATOM 2933 O O . ARG A 1 386 ? -20.144 19.268 0.951 1.00 95.69 386 ARG A O 1
ATOM 2940 N N . CYS A 1 387 ? -19.998 18.322 2.995 1.00 96.88 387 CYS A N 1
ATOM 2941 C CA . CYS A 1 387 ? -20.842 19.272 3.717 1.00 96.88 387 CYS A CA 1
ATOM 2942 C C . CYS A 1 387 ? -20.135 19.644 5.026 1.00 96.88 387 CYS A C 1
ATOM 2944 O O . CYS A 1 387 ? -20.229 18.889 5.994 1.00 96.88 387 CYS A O 1
ATOM 2946 N N . PRO A 1 388 ? -19.375 20.754 5.061 1.00 97.81 388 PRO A N 1
ATOM 2947 C CA . PRO A 1 388 ? -18.562 21.113 6.219 1.00 97.81 388 PRO A CA 1
ATOM 2948 C C . PRO A 1 388 ? -19.397 21.396 7.474 1.00 97.81 388 PRO A C 1
ATOM 2950 O O . PRO A 1 388 ? -20.540 21.841 7.391 1.00 97.81 388 PRO A O 1
ATOM 2953 N N . GLY A 1 389 ? -18.808 21.190 8.649 1.00 98.06 389 GLY A N 1
ATOM 2954 C CA . GLY A 1 389 ? -19.340 21.661 9.926 1.00 98.06 389 GLY A CA 1
ATOM 2955 C C . GLY A 1 389 ? -19.055 23.151 10.155 1.00 98.06 389 GLY A C 1
ATOM 2956 O O . GLY A 1 389 ? -17.961 23.632 9.850 1.00 98.06 389 GLY A O 1
ATOM 2957 N N . LEU A 1 390 ? -20.011 23.888 10.721 1.00 96.94 390 LEU A N 1
ATOM 2958 C CA . LEU A 1 390 ? -19.883 25.299 11.085 1.00 96.94 390 LEU A CA 1
ATOM 2959 C C . LEU A 1 390 ? -18.898 25.475 12.242 1.00 96.94 390 LEU A C 1
ATOM 2961 O O . LEU A 1 390 ? -19.229 25.288 13.411 1.00 96.94 390 LEU A O 1
ATOM 2965 N N . LYS A 1 391 ? -17.676 25.900 11.918 1.00 94.06 391 LYS A N 1
ATOM 2966 C CA . LYS A 1 391 ? -16.630 26.153 12.918 1.00 94.06 391 LYS A CA 1
ATOM 2967 C C . LYS A 1 391 ? -16.955 27.337 13.838 1.00 94.06 391 LYS A C 1
ATOM 2969 O O . LYS A 1 391 ? -16.560 27.330 15.000 1.00 94.06 391 LYS A O 1
ATOM 2974 N N . THR A 1 392 ? -17.667 28.346 13.333 1.00 92.88 392 THR A N 1
ATOM 2975 C CA . THR A 1 392 ? -17.971 29.597 14.056 1.00 92.88 392 THR A CA 1
ATOM 2976 C C . THR A 1 392 ? -18.799 29.389 15.319 1.00 92.88 392 THR A C 1
ATOM 2978 O O . THR A 1 392 ? -18.679 30.182 16.247 1.00 92.88 392 THR A O 1
ATOM 2981 N N . ASN A 1 393 ? -19.602 28.324 15.368 1.00 92.25 393 ASN A N 1
ATOM 2982 C CA . ASN A 1 393 ? -20.505 28.040 16.484 1.00 92.25 393 ASN A CA 1
ATOM 2983 C C . ASN A 1 393 ? -19.847 27.150 17.555 1.00 92.25 393 ASN A C 1
ATOM 2985 O O . ASN A 1 393 ? -20.429 26.923 18.612 1.00 92.25 393 ASN A O 1
ATOM 2989 N N . GLY A 1 394 ? -18.616 26.685 17.309 1.00 93.56 394 GLY A N 1
ATOM 2990 C CA . GLY A 1 394 ? -17.935 25.710 18.156 1.00 93.56 394 GLY A CA 1
ATOM 2991 C C . GLY A 1 394 ? -18.507 24.289 18.021 1.00 93.56 394 GLY A C 1
ATOM 2992 O O . GLY A 1 394 ? -19.496 24.072 17.317 1.00 93.56 394 GLY A O 1
ATOM 2993 N N . PRO A 1 395 ? -17.861 23.293 18.655 1.00 96.81 395 PRO A N 1
ATOM 2994 C CA . PRO A 1 395 ? -18.350 21.921 18.647 1.00 96.81 395 PRO A CA 1
ATOM 2995 C C . PRO A 1 395 ? -19.618 21.777 19.501 1.00 96.81 395 PRO A C 1
ATOM 2997 O O . PRO A 1 395 ? -19.740 22.371 20.574 1.00 96.81 395 PRO A O 1
ATOM 3000 N N . LEU A 1 396 ? -20.540 20.932 19.048 1.00 97.56 396 LEU A N 1
ATOM 3001 C CA . LEU A 1 396 ? -21.729 20.538 19.799 1.00 97.56 396 LEU A CA 1
ATOM 3002 C C . LEU A 1 396 ? -21.340 19.671 21.014 1.00 97.56 396 LEU A C 1
ATOM 3004 O O . LEU A 1 396 ? -20.408 18.870 20.922 1.00 97.56 396 LEU A O 1
ATOM 3008 N N . PRO A 1 397 ? -22.084 19.748 22.136 1.00 96.81 397 PRO A N 1
ATOM 3009 C CA . PRO A 1 397 ? -21.819 18.928 23.325 1.00 96.81 397 PRO A CA 1
ATOM 3010 C C . PRO A 1 397 ? -22.235 17.456 23.156 1.00 96.81 397 PRO A C 1
ATOM 3012 O O . PRO A 1 397 ? -21.957 16.617 24.016 1.00 96.81 397 PRO A O 1
ATOM 3015 N N . THR A 1 398 ? -22.954 17.136 22.077 1.00 97.00 398 THR A N 1
ATOM 3016 C CA . THR A 1 398 ? -23.474 15.797 21.797 1.00 97.00 398 THR A CA 1
ATOM 3017 C C . THR A 1 398 ? -23.293 15.437 20.328 1.00 97.00 398 THR A C 1
ATOM 3019 O O . THR A 1 398 ? -23.263 16.305 19.456 1.00 97.00 398 THR A O 1
ATOM 3022 N N . CYS A 1 399 ? -23.185 14.138 20.064 1.00 96.06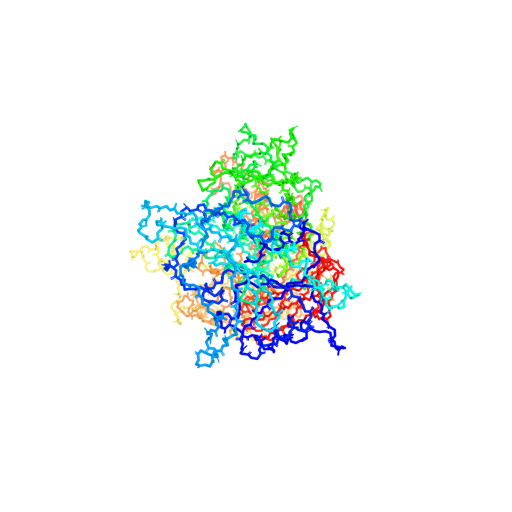 399 CYS A N 1
ATOM 3023 C CA . CYS A 1 399 ? -23.001 13.572 18.731 1.00 96.06 399 CYS A CA 1
ATOM 3024 C C . CYS A 1 399 ? -24.240 12.750 18.371 1.00 96.06 399 CYS A C 1
ATOM 3026 O O . CYS A 1 399 ? -24.221 11.521 18.408 1.00 96.06 399 CYS A O 1
ATOM 3028 N N . GLY A 1 400 ? -25.345 13.451 18.111 1.00 93.88 400 GLY A N 1
ATOM 3029 C CA . GLY A 1 400 ? -26.661 12.848 17.920 1.00 93.88 400 GLY A CA 1
ATOM 3030 C C . GLY A 1 400 ? -26.830 12.154 16.569 1.00 93.88 400 GLY A C 1
ATOM 3031 O O . GLY A 1 400 ? -26.399 12.656 15.528 1.00 93.88 400 GLY A O 1
ATOM 3032 N N . MET A 1 401 ? -27.506 11.008 16.575 1.00 94.62 401 MET A N 1
ATOM 3033 C CA . MET A 1 401 ? -27.956 10.309 15.373 1.00 94.62 401 MET A CA 1
ATOM 3034 C C . MET A 1 401 ? -29.430 9.923 15.477 1.00 94.62 401 MET A C 1
ATOM 3036 O O . MET A 1 401 ? -29.916 9.539 16.543 1.00 94.62 401 MET A O 1
ATOM 3040 N N . TRP A 1 402 ? -30.117 10.010 14.341 1.00 92.75 402 TRP A N 1
ATOM 3041 C CA . TRP A 1 402 ? -31.521 9.659 14.173 1.00 92.75 402 TRP A CA 1
ATOM 3042 C C . TRP A 1 402 ? -31.651 8.825 12.911 1.00 92.75 402 TRP A C 1
ATOM 3044 O O . TRP A 1 402 ? -31.179 9.228 11.851 1.00 92.75 402 TRP A O 1
ATOM 3054 N N . ALA A 1 403 ? -32.289 7.671 13.042 1.00 91.00 403 ALA A N 1
ATOM 3055 C CA . ALA A 1 403 ? -32.569 6.770 11.940 1.00 91.00 403 ALA A CA 1
ATOM 3056 C C . ALA A 1 403 ? -33.948 6.137 12.129 1.00 91.00 403 ALA A C 1
ATOM 3058 O O . ALA A 1 403 ? -34.556 6.303 13.181 1.00 91.00 403 ALA A O 1
ATOM 3059 N N . SER A 1 404 ? -34.438 5.407 11.130 1.00 85.81 404 SER A N 1
ATOM 3060 C CA . SER A 1 404 ? -35.788 4.823 11.122 1.00 85.81 404 SER A CA 1
ATOM 3061 C C . SER A 1 404 ? -36.131 4.008 12.380 1.00 85.81 404 SER A C 1
ATOM 3063 O O . SER A 1 404 ? -37.226 4.155 12.905 1.00 85.81 404 SER A O 1
ATOM 3065 N N . ASP A 1 405 ? -35.193 3.211 12.900 1.00 84.50 405 ASP A N 1
ATOM 3066 C CA . ASP A 1 405 ? -35.371 2.381 14.108 1.00 84.50 405 ASP A CA 1
ATOM 3067 C C . ASP A 1 405 ? -35.367 3.179 15.434 1.00 84.50 405 ASP A C 1
ATOM 3069 O O . ASP A 1 405 ? -35.788 2.691 16.479 1.00 84.50 405 ASP A O 1
ATOM 3073 N N . PHE A 1 406 ? -34.896 4.428 15.424 1.00 87.62 406 PHE A N 1
ATOM 3074 C CA . PHE A 1 406 ? -34.800 5.276 16.618 1.00 87.62 406 PHE A CA 1
ATOM 3075 C C . PHE A 1 406 ? -35.086 6.750 16.307 1.00 87.62 406 PHE A C 1
ATOM 3077 O O . PHE A 1 406 ? -34.448 7.645 16.866 1.00 87.62 406 PHE A O 1
ATOM 3084 N N . SER A 1 407 ? -36.062 7.013 15.435 1.00 90.00 407 SER A N 1
ATOM 3085 C CA . SER A 1 407 ? -36.396 8.361 14.952 1.00 90.00 407 SER A CA 1
ATOM 3086 C C . SER A 1 407 ? -36.886 9.279 16.064 1.00 90.00 407 SER A C 1
ATOM 3088 O O . SER A 1 407 ? -36.597 10.471 16.048 1.00 90.00 407 SER A O 1
ATOM 3090 N N . ASP A 1 408 ? -37.580 8.715 17.052 1.00 87.44 408 ASP A N 1
ATOM 3091 C CA . ASP A 1 408 ? -38.249 9.499 18.091 1.00 87.44 408 ASP A CA 1
ATOM 3092 C C . ASP A 1 408 ? -37.342 9.705 19.308 1.00 87.44 408 ASP A C 1
ATOM 3094 O O . ASP A 1 408 ? -37.316 10.776 19.909 1.00 87.44 408 ASP A O 1
ATOM 3098 N N . THR A 1 409 ? -36.560 8.681 19.668 1.00 86.50 409 THR A N 1
ATOM 3099 C CA . THR A 1 409 ? -35.668 8.743 20.839 1.00 86.50 409 THR A CA 1
ATOM 3100 C C . THR A 1 409 ? -34.261 9.232 20.509 1.00 86.50 409 THR A C 1
ATOM 3102 O O . THR A 1 409 ? -33.559 9.704 21.401 1.00 86.50 409 THR A O 1
ATOM 3105 N N . GLY A 1 410 ? -33.823 9.070 19.256 1.00 89.06 410 GLY A N 1
ATOM 3106 C CA . GLY A 1 410 ? -32.431 9.248 18.851 1.00 89.06 410 GLY A CA 1
ATOM 3107 C C . GLY A 1 410 ? -31.443 8.337 19.594 1.00 89.06 410 GLY A C 1
ATOM 3108 O O . GLY A 1 410 ? -31.794 7.529 20.467 1.00 89.06 410 GLY A O 1
ATOM 3109 N N . ILE A 1 411 ? -30.167 8.503 19.256 1.00 93.56 411 ILE A N 1
ATOM 3110 C CA . ILE A 1 411 ? -29.029 8.112 20.092 1.00 93.56 411 ILE A CA 1
ATOM 3111 C C . ILE A 1 411 ? -28.144 9.352 20.225 1.00 93.56 411 ILE A C 1
ATOM 3113 O O . ILE A 1 411 ? -27.595 9.832 19.236 1.00 93.56 411 ILE A O 1
ATOM 3117 N N . VAL A 1 412 ? -28.044 9.904 21.438 1.00 94.38 412 VAL A N 1
ATOM 3118 C CA . VAL A 1 412 ? -27.472 11.243 21.673 1.00 94.38 412 VAL A CA 1
ATOM 3119 C C . VAL A 1 412 ? -26.381 11.192 22.752 1.00 94.38 412 VAL A C 1
ATOM 3121 O O . VAL A 1 412 ? -26.575 11.683 23.864 1.00 94.38 412 VAL A O 1
ATOM 3124 N N . PRO A 1 413 ? -25.232 10.547 22.479 1.00 94.50 413 PRO A N 1
ATOM 3125 C CA . PRO A 1 413 ? -24.135 10.490 23.432 1.00 94.50 413 PRO A CA 1
ATOM 3126 C C . PRO A 1 413 ? -23.501 11.873 23.610 1.00 94.50 413 PRO A C 1
ATOM 3128 O O . PRO A 1 413 ? -23.313 12.618 22.642 1.00 94.50 413 PRO A O 1
ATOM 3131 N N . ALA A 1 414 ? -23.099 12.181 24.844 1.00 96.38 414 ALA A N 1
ATOM 3132 C CA . ALA A 1 414 ? -22.185 13.285 25.102 1.00 96.38 414 ALA A CA 1
ATOM 3133 C C . ALA A 1 414 ? -20.873 13.048 24.341 1.00 96.38 414 ALA A C 1
ATOM 3135 O O . ALA A 1 414 ? -20.366 11.920 24.308 1.00 96.38 414 ALA A O 1
ATOM 3136 N N . CYS A 1 415 ? -20.325 14.092 23.727 1.00 97.12 415 CYS A N 1
ATOM 3137 C CA . CYS A 1 415 ? -19.063 13.993 23.008 1.00 97.12 415 CYS A CA 1
ATOM 3138 C C . CYS A 1 415 ? -18.285 15.308 23.022 1.00 97.12 415 CYS A C 1
ATOM 3140 O O . CYS A 1 415 ? -18.815 16.383 23.289 1.00 97.12 415 CYS A O 1
ATOM 3142 N N . THR A 1 416 ? -16.998 15.208 22.719 1.00 98.00 416 THR A N 1
ATOM 3143 C CA . THR A 1 416 ? -16.122 16.335 22.420 1.00 98.00 416 THR A CA 1
ATOM 3144 C C . THR A 1 416 ? -15.565 16.134 21.022 1.00 98.00 416 THR A C 1
ATOM 3146 O O . THR A 1 416 ? -14.910 15.122 20.757 1.00 98.00 416 THR A O 1
ATOM 3149 N N . ALA A 1 417 ? -15.843 17.088 20.135 1.00 98.19 417 ALA A N 1
ATOM 3150 C CA . ALA A 1 417 ? -15.344 17.095 18.770 1.00 98.19 417 ALA A CA 1
ATOM 3151 C C . ALA A 1 417 ? -14.167 18.069 18.625 1.00 98.19 417 ALA A C 1
ATOM 3153 O O . ALA A 1 417 ? -14.228 19.216 19.070 1.00 98.19 417 ALA A O 1
ATOM 3154 N N . THR A 1 418 ? -13.105 17.611 17.970 1.00 98.44 418 THR A N 1
ATOM 3155 C CA . THR A 1 418 ? -11.892 18.384 17.700 1.00 98.44 418 THR A CA 1
ATOM 3156 C C . THR A 1 418 ? -11.626 18.379 16.202 1.00 98.44 418 THR A C 1
ATOM 3158 O O . THR A 1 418 ? -11.368 17.326 15.620 1.00 98.44 418 THR A O 1
ATOM 3161 N N . SER A 1 419 ? -11.655 19.558 15.578 1.00 98.44 419 SER A N 1
ATOM 3162 C CA . SER A 1 419 ? -11.347 19.725 14.154 1.00 98.44 419 SER A CA 1
ATOM 3163 C C . SER A 1 419 ? -9.913 19.283 13.847 1.00 98.44 419 SER A C 1
ATOM 3165 O O . SER A 1 419 ? -8.972 19.754 14.490 1.00 98.44 419 SER A O 1
ATOM 3167 N N . ILE A 1 420 ? -9.741 18.402 12.858 1.00 98.44 420 ILE A N 1
ATOM 3168 C CA . ILE A 1 420 ? -8.434 17.920 12.375 1.00 98.44 420 ILE A CA 1
ATOM 3169 C C . ILE A 1 420 ? -8.174 18.232 10.902 1.00 98.44 420 ILE A C 1
ATOM 3171 O O . ILE A 1 420 ? -7.025 18.176 10.469 1.00 98.44 420 ILE A O 1
ATOM 3175 N N . LEU A 1 421 ? -9.213 18.563 10.135 1.00 98.44 421 LEU A N 1
ATOM 3176 C CA . LEU A 1 421 ? -9.112 18.908 8.720 1.00 98.44 421 LEU A CA 1
ATOM 3177 C C . LEU A 1 421 ? -10.176 19.951 8.378 1.00 98.44 421 LEU A C 1
ATOM 3179 O O . LEU A 1 421 ? -11.346 19.779 8.730 1.00 98.44 421 LEU A O 1
ATOM 3183 N N . GLU A 1 422 ? -9.779 21.015 7.688 1.00 97.62 422 GLU A N 1
ATOM 3184 C CA . GLU A 1 422 ? -10.629 22.180 7.426 1.00 97.62 422 GLU A CA 1
ATOM 3185 C C . GLU A 1 422 ? -10.564 22.621 5.966 1.00 97.62 422 GLU A C 1
ATOM 3187 O O . GLU A 1 422 ? -9.556 22.434 5.289 1.00 97.62 422 GLU A O 1
ATOM 3192 N N . VAL A 1 423 ? -11.654 23.230 5.510 1.00 97.38 423 VAL A N 1
ATOM 3193 C CA . VAL A 1 423 ? -11.767 24.035 4.286 1.00 97.38 423 VAL A CA 1
ATOM 3194 C C . VAL A 1 423 ? -12.153 25.465 4.686 1.00 97.38 423 VAL A C 1
ATOM 3196 O O . VAL A 1 423 ? -12.582 25.670 5.826 1.00 97.38 423 VAL A O 1
ATOM 3199 N N . PRO A 1 424 ? -12.061 26.468 3.792 1.00 95.56 424 PRO A N 1
ATOM 3200 C CA . PRO A 1 424 ? -12.509 27.826 4.109 1.00 95.56 424 PRO A CA 1
ATOM 3201 C C . PRO A 1 424 ? -13.951 27.895 4.637 1.00 95.56 424 PRO A C 1
ATOM 3203 O O . PRO A 1 424 ? -14.260 28.732 5.482 1.00 95.56 424 PRO A O 1
ATOM 3206 N N . GLU A 1 425 ? -14.826 26.996 4.180 1.00 95.50 425 GLU A N 1
ATOM 3207 C CA . GLU A 1 425 ? -16.235 26.937 4.573 1.00 95.50 425 GLU A CA 1
ATOM 3208 C C . GLU A 1 425 ? -16.492 26.235 5.924 1.00 95.50 425 GLU A C 1
ATOM 3210 O O . GLU A 1 425 ? -17.617 26.297 6.426 1.00 95.50 425 GLU A O 1
ATOM 3215 N N . GLY A 1 426 ? -15.503 25.562 6.529 1.00 97.44 426 GLY A N 1
ATOM 3216 C CA . GLY A 1 426 ? -15.670 24.908 7.832 1.00 97.44 426 GLY A CA 1
ATOM 3217 C C . GLY A 1 426 ? -14.863 23.624 8.050 1.00 97.44 426 GLY A C 1
ATOM 3218 O O . GLY A 1 426 ? -13.851 23.361 7.403 1.00 97.44 426 GLY A O 1
ATOM 3219 N N . VAL A 1 427 ? -15.319 22.810 9.003 1.00 98.44 427 VAL A N 1
ATOM 3220 C CA . VAL A 1 427 ? -14.659 21.563 9.426 1.00 98.44 427 VAL A CA 1
ATOM 3221 C C . VAL A 1 427 ? -15.049 20.416 8.500 1.00 98.44 427 VAL A C 1
ATOM 3223 O O . VAL A 1 427 ? -16.233 20.157 8.310 1.00 98.44 427 VAL A O 1
ATOM 3226 N N . VAL A 1 428 ? -14.072 19.694 7.953 1.00 98.12 428 VAL A N 1
ATOM 3227 C CA . VAL A 1 428 ? -14.308 18.526 7.081 1.00 98.12 428 VAL A CA 1
ATOM 3228 C C . VAL A 1 428 ? -13.775 17.209 7.644 1.00 98.12 428 VAL A C 1
ATOM 3230 O O . VAL A 1 428 ? -14.172 16.139 7.186 1.00 98.12 428 VAL A O 1
ATOM 3233 N N . GLY A 1 429 ? -12.924 17.261 8.669 1.00 98.38 429 GLY A N 1
ATOM 3234 C CA . GLY A 1 429 ? -12.471 16.094 9.422 1.00 98.38 429 GLY A CA 1
ATOM 3235 C C . GLY A 1 429 ? -12.386 16.396 10.911 1.00 98.38 429 GLY A C 1
ATOM 3236 O O . GLY A 1 429 ? -11.967 17.484 11.308 1.00 98.38 429 GLY A O 1
ATOM 3237 N N . THR A 1 430 ? -12.766 15.432 11.745 1.00 98.50 430 THR A N 1
ATOM 3238 C CA . THR A 1 430 ? -12.866 15.602 13.198 1.00 98.50 430 THR A CA 1
ATOM 3239 C C . THR A 1 430 ? -12.411 14.355 13.956 1.00 98.50 430 THR A C 1
ATOM 3241 O O . THR A 1 430 ? -12.631 13.225 13.520 1.00 98.50 430 THR A O 1
ATOM 3244 N N . LEU A 1 431 ? -11.801 14.561 15.120 1.00 98.56 431 LEU A N 1
ATOM 3245 C CA . LEU A 1 431 ? -11.702 13.550 16.170 1.00 98.56 431 LEU A CA 1
ATOM 3246 C C . LEU A 1 431 ? -12.884 13.711 17.116 1.00 98.56 431 LEU A C 1
ATOM 3248 O O . LEU A 1 431 ? -13.241 14.829 17.473 1.00 98.56 431 LEU A O 1
ATOM 3252 N N . VAL A 1 432 ? -13.479 12.600 17.523 1.00 98.38 432 VAL A N 1
ATOM 3253 C CA . VAL A 1 432 ? -14.604 12.558 18.453 1.00 98.38 432 VAL A CA 1
ATOM 3254 C C . VAL A 1 432 ? -14.209 11.691 19.634 1.00 98.38 432 VAL A C 1
ATOM 3256 O O . VAL A 1 432 ? -13.870 10.520 19.459 1.00 98.38 432 VAL A O 1
ATOM 3259 N N . LYS A 1 433 ? -14.282 12.256 20.837 1.00 97.88 433 LYS A N 1
ATOM 3260 C CA . LYS A 1 433 ? -14.189 11.513 22.093 1.00 97.88 433 LYS A CA 1
ATOM 3261 C C . LYS A 1 433 ? -15.556 11.513 22.760 1.00 97.88 433 LYS A C 1
ATOM 3263 O O . LYS A 1 433 ? -16.086 12.582 23.054 1.00 97.88 433 LYS A O 1
ATOM 3268 N N . TYR A 1 434 ? -16.143 10.343 22.970 1.00 97.44 434 TYR A N 1
ATOM 3269 C CA . TYR A 1 434 ? -17.448 10.225 23.621 1.00 97.44 434 TYR A CA 1
ATOM 3270 C C . TYR A 1 434 ? -17.297 10.234 25.146 1.00 97.44 434 TYR A C 1
ATOM 3272 O O . TYR A 1 434 ? -16.234 9.912 25.681 1.00 97.44 434 TYR A O 1
ATOM 3280 N N . GLY A 1 435 ? -18.366 10.597 25.857 1.00 93.94 435 GLY A N 1
ATOM 3281 C CA . GLY A 1 435 ? -18.381 10.660 27.324 1.00 93.94 435 GLY A CA 1
ATOM 3282 C C . GLY A 1 435 ? -18.126 9.315 28.015 1.00 93.94 435 GLY A C 1
ATOM 3283 O O . GLY A 1 435 ? -17.731 9.293 29.174 1.00 93.94 435 GLY A O 1
ATOM 3284 N N . ASP A 1 436 ? -18.299 8.205 27.295 1.00 88.81 436 ASP A N 1
ATOM 3285 C CA . ASP A 1 436 ? -17.995 6.839 27.737 1.00 88.81 436 ASP A CA 1
ATOM 3286 C C . ASP A 1 436 ? -16.577 6.371 27.350 1.00 88.81 436 ASP A C 1
ATOM 3288 O O . ASP A 1 436 ? -16.272 5.186 27.446 1.00 88.81 436 ASP A O 1
ATOM 3292 N N . GLY A 1 437 ? -15.725 7.292 26.885 1.00 92.50 437 GLY A N 1
ATOM 3293 C CA . GLY A 1 437 ? -14.313 7.067 26.575 1.00 92.50 437 GLY A CA 1
ATOM 3294 C C . GLY A 1 437 ? -14.023 6.521 25.175 1.00 92.50 437 GLY A C 1
ATOM 3295 O O . GLY A 1 437 ? -12.856 6.502 24.781 1.00 92.50 437 GLY A O 1
ATOM 3296 N N . ARG A 1 438 ? -15.041 6.143 24.386 1.00 96.62 438 ARG A N 1
ATOM 3297 C CA . ARG A 1 438 ? -14.848 5.706 22.990 1.00 96.62 438 ARG A CA 1
ATOM 3298 C C . ARG A 1 438 ? -14.238 6.820 22.135 1.00 96.62 438 ARG A C 1
ATOM 3300 O O . ARG A 1 438 ? -14.481 8.007 22.367 1.00 96.62 438 ARG A O 1
ATOM 3307 N N . GLU A 1 439 ? -13.502 6.432 21.096 1.00 98.12 439 GLU A N 1
ATOM 3308 C CA . GLU A 1 439 ? -12.840 7.360 20.172 1.00 98.12 439 GLU A CA 1
ATOM 3309 C C . GLU A 1 439 ? -13.226 7.068 18.709 1.00 98.12 439 GLU A C 1
ATOM 3311 O O . GLU A 1 439 ? -13.164 5.920 18.248 1.00 98.12 439 GLU A O 1
ATOM 3316 N N . SER A 1 440 ? -13.578 8.116 17.955 1.00 98.31 440 SER A N 1
ATOM 3317 C CA . SER A 1 440 ? -13.777 8.066 16.500 1.00 98.31 440 SER A CA 1
ATOM 3318 C C . SER A 1 440 ? -12.945 9.117 15.764 1.00 98.31 440 SER A C 1
ATOM 3320 O O . SER A 1 440 ? -12.781 10.233 16.245 1.00 98.31 440 SER A O 1
ATOM 3322 N N . MET A 1 441 ? -12.500 8.796 14.551 1.00 98.75 441 MET A N 1
ATOM 3323 C CA . MET A 1 441 ? -12.084 9.782 13.549 1.00 98.75 441 MET A CA 1
ATOM 3324 C C . MET A 1 441 ? -13.143 9.815 12.452 1.00 98.75 441 MET A C 1
ATOM 3326 O O . MET A 1 441 ? -13.559 8.762 11.977 1.00 98.75 441 MET A O 1
ATOM 3330 N N . ALA A 1 442 ? -13.605 10.991 12.051 1.00 98.38 442 ALA A N 1
ATOM 3331 C CA . ALA A 1 442 ? -14.658 11.100 11.054 1.00 98.38 442 ALA A CA 1
ATOM 3332 C C . ALA A 1 442 ? -14.381 12.183 10.017 1.00 98.38 442 ALA A C 1
ATOM 3334 O O . ALA A 1 442 ? -13.827 13.233 10.336 1.00 98.38 442 ALA A O 1
ATOM 3335 N N . PHE A 1 443 ? -14.821 11.926 8.790 1.00 98.31 443 PHE A N 1
ATOM 3336 C CA . PHE A 1 443 ? -14.735 12.830 7.652 1.00 98.31 443 PHE A CA 1
ATOM 3337 C C . PHE A 1 443 ? -16.140 13.081 7.098 1.00 98.31 443 PHE A C 1
ATOM 3339 O O . PHE A 1 443 ? -16.902 12.135 6.883 1.00 98.31 443 PHE A O 1
ATOM 3346 N N . VAL A 1 444 ? -16.487 14.350 6.873 1.00 97.06 444 VAL A N 1
ATOM 3347 C CA . VAL A 1 444 ? -17.817 14.782 6.383 1.00 97.06 444 VAL A CA 1
ATOM 3348 C C . VAL A 1 444 ? -17.823 15.014 4.865 1.00 97.06 444 VAL A C 1
ATOM 3350 O O . VAL A 1 444 ? -18.438 15.945 4.338 1.00 97.06 444 VAL A O 1
ATOM 3353 N N . PHE A 1 445 ? -17.073 14.168 4.160 1.00 96.00 445 PHE A N 1
ATOM 3354 C CA . PHE A 1 445 ? -16.959 14.136 2.707 1.00 96.00 445 PHE A CA 1
ATOM 3355 C C . PHE A 1 445 ? -16.762 12.707 2.205 1.00 96.00 445 PHE A C 1
ATOM 3357 O O . PHE A 1 445 ? -16.349 11.818 2.961 1.00 96.00 445 PHE A O 1
ATOM 3364 N N . ASP A 1 446 ? -17.069 12.511 0.928 1.00 92.75 446 ASP A N 1
ATOM 3365 C CA . ASP A 1 446 ? -16.845 11.260 0.212 1.00 92.75 446 ASP A CA 1
ATOM 3366 C C . ASP A 1 446 ? -15.383 11.074 -0.187 1.00 92.75 446 ASP A C 1
ATOM 3368 O O . ASP A 1 446 ? -14.666 12.041 -0.436 1.00 92.75 446 ASP A O 1
ATOM 3372 N N . CYS A 1 447 ? -14.945 9.822 -0.301 1.00 94.12 447 CYS A N 1
ATOM 3373 C CA . CYS A 1 447 ? -13.592 9.487 -0.727 1.00 94.12 447 CYS A CA 1
ATOM 3374 C C . CYS A 1 447 ? -13.551 8.385 -1.784 1.00 94.12 447 CYS A C 1
ATOM 3376 O O . CYS A 1 447 ? -14.464 7.576 -1.895 1.00 94.12 447 CYS A O 1
ATOM 3378 N N . ALA A 1 448 ? -12.466 8.364 -2.563 1.00 90.75 448 ALA A N 1
ATOM 3379 C CA . ALA A 1 448 ? -12.243 7.390 -3.629 1.00 90.75 448 ALA A CA 1
ATOM 3380 C C . ALA A 1 448 ? -10.756 7.289 -4.014 1.00 90.75 448 ALA A C 1
ATOM 3382 O O . ALA A 1 448 ? -9.967 8.208 -3.762 1.00 90.75 448 ALA A O 1
ATOM 3383 N N . THR A 1 449 ? -10.367 6.191 -4.673 1.00 91.69 449 THR A N 1
ATOM 3384 C CA . THR A 1 449 ? -8.966 5.908 -5.063 1.00 91.69 449 THR A CA 1
ATOM 3385 C C . THR A 1 449 ? -8.338 6.906 -6.029 1.00 91.69 449 THR A C 1
ATOM 3387 O O . THR A 1 449 ? -7.108 7.044 -6.023 1.00 91.69 449 THR A O 1
ATOM 3390 N N . TRP A 1 450 ? -9.137 7.596 -6.849 1.00 92.00 450 TRP A N 1
ATOM 3391 C CA . TRP A 1 450 ? -8.656 8.585 -7.823 1.00 92.00 450 TRP A CA 1
ATOM 3392 C C . TRP A 1 450 ? -8.161 9.883 -7.163 1.00 92.00 450 TRP A C 1
ATOM 3394 O O . TRP A 1 450 ? -7.437 10.661 -7.793 1.00 92.00 450 TRP A O 1
ATOM 3404 N N . SER A 1 451 ? -8.491 10.104 -5.886 1.00 95.00 451 SER A N 1
ATOM 3405 C CA . SER A 1 451 ? -8.087 11.286 -5.128 1.00 95.00 451 SER A CA 1
ATOM 3406 C C . SER A 1 451 ? -6.770 11.071 -4.376 1.00 95.00 451 SER A C 1
ATOM 3408 O O . SER A 1 451 ? -6.636 10.187 -3.519 1.00 95.00 451 SER A O 1
ATOM 3410 N N . THR A 1 452 ? -5.789 11.935 -4.647 1.00 95.12 452 THR A N 1
ATOM 3411 C CA . THR A 1 452 ? -4.533 11.996 -3.882 1.00 95.12 452 THR A CA 1
ATOM 3412 C C . THR A 1 452 ? -4.796 12.359 -2.420 1.00 95.12 452 THR A C 1
ATOM 3414 O O . THR A 1 452 ? -4.159 11.797 -1.532 1.00 95.12 452 THR A O 1
ATOM 3417 N N . ALA A 1 453 ? -5.791 13.216 -2.149 1.00 96.50 453 ALA A N 1
ATOM 3418 C CA . ALA A 1 453 ? -6.175 13.593 -0.791 1.00 96.50 453 ALA A CA 1
ATOM 3419 C C . ALA A 1 453 ? -6.659 12.383 0.021 1.00 96.50 453 ALA A C 1
ATOM 3421 O O . ALA A 1 453 ? -6.168 12.143 1.121 1.00 96.50 453 ALA A O 1
ATOM 3422 N N . CYS A 1 454 ? -7.556 11.572 -0.548 1.00 97.00 454 CYS A N 1
ATOM 3423 C CA . CYS A 1 454 ? -8.052 10.355 0.105 1.00 97.00 454 CYS A CA 1
ATOM 3424 C C . CYS A 1 454 ? -6.942 9.321 0.316 1.00 97.00 454 CYS A C 1
ATOM 3426 O O . CYS A 1 454 ? -6.877 8.685 1.368 1.00 97.00 454 CYS A O 1
ATOM 3428 N N . SER A 1 455 ? -6.026 9.203 -0.651 1.00 95.69 455 SER A N 1
ATOM 3429 C CA . SER A 1 455 ? -4.839 8.352 -0.521 1.00 95.69 455 SER A CA 1
ATOM 3430 C C . SER A 1 455 ? -3.982 8.799 0.663 1.00 95.69 455 SER A C 1
ATOM 3432 O O . SER A 1 455 ? -3.712 8.001 1.552 1.00 95.69 455 SER A O 1
ATOM 3434 N N . LEU A 1 456 ? -3.649 10.088 0.758 1.00 96.94 456 LEU A N 1
ATOM 3435 C CA . LEU A 1 456 ? -2.855 10.632 1.860 1.00 96.94 456 LEU A CA 1
ATOM 3436 C C . LEU A 1 456 ? -3.541 10.453 3.226 1.00 96.94 456 LEU A C 1
ATOM 3438 O O . LEU A 1 456 ? -2.925 9.971 4.177 1.00 96.94 456 LEU A O 1
ATOM 3442 N N . ILE A 1 457 ? -4.831 10.789 3.314 1.00 97.88 457 ILE A N 1
ATOM 3443 C CA . ILE A 1 457 ? -5.634 10.671 4.541 1.00 97.88 457 ILE A CA 1
ATOM 3444 C C . ILE A 1 457 ? -5.697 9.224 5.029 1.00 97.88 457 ILE A C 1
ATOM 3446 O O . ILE A 1 457 ? -5.626 8.985 6.235 1.00 97.88 457 ILE A O 1
ATOM 3450 N N . SER A 1 458 ? -5.770 8.250 4.119 1.00 97.81 458 SER A N 1
ATOM 3451 C CA . SER A 1 458 ? -5.809 6.836 4.496 1.00 97.81 458 SER A CA 1
ATOM 3452 C C . SER A 1 458 ? -4.573 6.392 5.298 1.00 97.81 458 SER A C 1
ATOM 3454 O O . SER A 1 458 ? -4.700 5.552 6.186 1.00 97.81 458 SER A O 1
ATOM 3456 N N . HIS A 1 459 ? -3.397 7.000 5.088 1.00 98.12 459 HIS A N 1
ATOM 3457 C CA . HIS A 1 459 ? -2.204 6.708 5.896 1.00 98.12 459 HIS A CA 1
ATOM 3458 C C . HIS A 1 459 ? -2.301 7.281 7.316 1.00 98.12 459 HIS A C 1
ATOM 3460 O O . HIS A 1 459 ? -1.855 6.634 8.266 1.00 98.12 459 HIS A O 1
ATOM 3466 N N . VAL A 1 460 ? -2.909 8.463 7.484 1.00 98.44 460 VAL A N 1
ATOM 3467 C CA . VAL A 1 460 ? -3.203 9.038 8.812 1.00 98.44 460 VAL A CA 1
ATOM 3468 C C . VAL A 1 460 ? -4.213 8.162 9.549 1.00 98.44 460 VAL A C 1
ATOM 3470 O O . VAL A 1 460 ? -4.009 7.825 10.713 1.00 98.44 460 VAL A O 1
ATOM 3473 N N . VAL A 1 461 ? -5.261 7.730 8.846 1.00 98.56 461 VAL A N 1
ATOM 3474 C CA . VAL A 1 461 ? -6.289 6.807 9.345 1.00 98.56 461 VAL A CA 1
ATOM 3475 C C . VAL A 1 461 ? -5.667 5.502 9.835 1.00 98.56 461 VAL A C 1
ATOM 3477 O O . VAL A 1 461 ? -5.885 5.135 10.987 1.00 98.56 461 VAL A O 1
ATOM 3480 N N . VAL A 1 462 ? -4.849 4.836 9.010 1.00 98.44 462 VAL A N 1
ATOM 3481 C CA . VAL A 1 462 ? -4.201 3.563 9.368 1.00 98.44 462 VAL A CA 1
ATOM 3482 C C . VAL A 1 462 ? -3.300 3.712 10.589 1.00 98.44 462 VAL A C 1
ATOM 3484 O O . VAL A 1 462 ? -3.359 2.860 11.477 1.00 98.44 462 VAL A O 1
ATOM 3487 N N . ALA A 1 463 ? -2.513 4.787 10.677 1.00 98.25 463 ALA A N 1
ATOM 3488 C CA . ALA A 1 463 ? -1.669 5.038 11.842 1.00 98.25 463 ALA A CA 1
ATOM 3489 C C . ALA A 1 463 ? -2.498 5.298 13.108 1.00 98.25 463 ALA A C 1
ATOM 3491 O O . ALA A 1 463 ? -2.227 4.709 14.155 1.00 98.25 463 ALA A O 1
ATOM 3492 N N . TRP A 1 464 ? -3.525 6.145 13.024 1.00 98.62 464 TRP A N 1
ATOM 3493 C CA . TRP A 1 464 ? -4.327 6.522 14.185 1.00 98.62 464 TRP A CA 1
ATOM 3494 C C . TRP A 1 464 ? -5.201 5.378 14.702 1.00 98.62 464 TRP A C 1
ATOM 3496 O O . TRP A 1 464 ? -5.217 5.129 15.912 1.00 98.62 464 TRP A O 1
ATOM 3506 N N . MET A 1 465 ? -5.903 4.667 13.815 1.00 97.81 465 MET A N 1
ATOM 3507 C CA . MET A 1 465 ? -6.845 3.617 14.215 1.00 97.81 465 MET A CA 1
ATOM 3508 C C . MET A 1 465 ? -6.131 2.392 14.790 1.00 97.81 465 MET A C 1
ATOM 3510 O O . MET A 1 465 ? -6.606 1.813 15.758 1.00 97.81 465 MET A O 1
ATOM 3514 N N . ASN A 1 466 ? -4.941 2.069 14.270 1.00 97.94 466 ASN A N 1
ATOM 3515 C CA . ASN A 1 466 ? -4.086 1.012 14.811 1.00 97.94 466 ASN A CA 1
ATOM 3516 C C . ASN A 1 466 ? -3.153 1.504 15.932 1.00 97.94 466 ASN A C 1
ATOM 3518 O O . ASN A 1 466 ? -2.231 0.799 16.334 1.00 97.94 466 ASN A O 1
ATOM 3522 N N . GLN A 1 467 ? -3.361 2.730 16.421 1.00 97.75 467 GLN A N 1
ATOM 3523 C CA . GLN A 1 467 ? -2.629 3.322 17.543 1.00 97.75 467 GLN A CA 1
ATOM 3524 C C . GLN A 1 467 ? -1.100 3.288 17.381 1.00 97.75 467 GLN A C 1
ATOM 3526 O O . GLN A 1 467 ? -0.354 3.125 18.342 1.00 97.75 467 GLN A O 1
ATOM 3531 N N . ASN A 1 468 ? -0.633 3.497 16.148 1.00 97.94 468 ASN A N 1
ATOM 3532 C CA . ASN A 1 468 ? 0.768 3.456 15.720 1.00 97.94 468 ASN A CA 1
ATOM 3533 C C . ASN A 1 468 ? 1.453 2.084 15.789 1.00 97.94 468 ASN A C 1
ATOM 3535 O O . ASN A 1 468 ? 2.669 2.011 15.648 1.00 97.94 468 ASN A O 1
ATOM 3539 N N . ILE A 1 469 ? 0.699 1.004 15.964 1.00 98.12 469 ILE A N 1
ATOM 3540 C CA . ILE A 1 469 ? 1.196 -0.368 15.875 1.00 98.12 469 ILE A CA 1
ATOM 3541 C C . ILE A 1 469 ? 0.623 -0.913 14.575 1.00 98.12 469 ILE A C 1
ATOM 3543 O O . ILE A 1 469 ? -0.555 -1.214 14.534 1.00 98.12 469 ILE A O 1
ATOM 3547 N N . ILE A 1 470 ? 1.371 -0.990 13.482 1.00 98.19 470 ILE A N 1
ATOM 3548 C CA . ILE A 1 470 ? 0.806 -1.371 12.177 1.00 98.19 470 ILE A CA 1
ATOM 3549 C C . ILE A 1 470 ? 1.330 -2.758 11.797 1.00 98.19 470 ILE A C 1
ATOM 3551 O O . ILE A 1 470 ? 2.525 -2.893 11.532 1.00 98.19 470 ILE A O 1
ATOM 3555 N N . PRO A 1 471 ? 0.471 -3.794 11.724 1.00 97.75 471 PRO A N 1
ATOM 3556 C CA . PRO A 1 471 ? 0.823 -5.043 11.062 1.00 97.75 471 PRO A CA 1
ATOM 3557 C C . PRO A 1 471 ? 1.121 -4.743 9.599 1.00 97.75 471 PRO A C 1
ATOM 3559 O O . PRO A 1 471 ? 0.273 -4.180 8.903 1.00 97.75 471 PRO A O 1
ATOM 3562 N N . GLY A 1 472 ? 2.311 -5.079 9.123 1.00 96.94 472 GLY A N 1
ATOM 3563 C CA . GLY A 1 472 ? 2.754 -4.643 7.805 1.00 96.94 472 GLY A CA 1
ATOM 3564 C C . GLY A 1 472 ? 3.983 -3.750 7.859 1.00 96.94 472 GLY A C 1
ATOM 3565 O O . GLY A 1 472 ? 4.637 -3.604 8.889 1.00 96.94 472 GLY A O 1
ATOM 3566 N N . GLN A 1 473 ? 4.303 -3.183 6.700 1.00 96.00 473 GLN A N 1
ATOM 3567 C CA . GLN A 1 473 ? 5.433 -2.279 6.512 1.00 96.00 473 GLN A CA 1
ATOM 3568 C C . GLN A 1 473 ? 5.138 -1.247 5.434 1.00 96.00 473 GLN A C 1
ATOM 3570 O O . GLN A 1 473 ? 4.367 -1.508 4.511 1.00 96.00 473 GLN A O 1
ATOM 3575 N N . ARG A 1 474 ? 5.821 -0.107 5.513 1.00 95.44 474 ARG A N 1
ATOM 3576 C CA . ARG A 1 474 ? 5.847 0.911 4.463 1.00 95.44 474 ARG A CA 1
ATOM 3577 C C . ARG A 1 474 ? 7.221 0.944 3.808 1.00 95.44 474 ARG A C 1
ATOM 3579 O O . ARG A 1 474 ? 8.231 0.893 4.500 1.00 95.44 474 ARG A O 1
ATOM 3586 N N . ARG A 1 475 ? 7.249 1.044 2.478 1.00 93.69 475 ARG A N 1
ATOM 3587 C CA . ARG A 1 475 ? 8.470 1.277 1.696 1.00 93.69 475 ARG A CA 1
ATOM 3588 C C . ARG A 1 475 ? 8.114 2.019 0.413 1.00 93.69 475 ARG A C 1
ATOM 3590 O O . ARG A 1 475 ? 7.266 1.535 -0.337 1.00 93.69 475 ARG A O 1
ATOM 3597 N N . SER A 1 476 ? 8.787 3.138 0.156 1.00 96.00 476 SER A N 1
ATOM 3598 C CA . SER A 1 476 ? 8.614 3.940 -1.063 1.00 96.00 476 SER A CA 1
ATOM 3599 C C . SER A 1 476 ? 9.778 3.679 -2.013 1.00 96.00 476 SER A C 1
ATOM 3601 O O . SER A 1 476 ? 10.925 3.998 -1.690 1.00 96.00 476 SER A O 1
ATOM 3603 N N . LEU A 1 477 ? 9.494 3.090 -3.174 1.00 97.75 477 LEU A N 1
ATOM 3604 C CA . LEU A 1 477 ? 10.501 2.810 -4.194 1.00 97.75 477 LEU A CA 1
ATOM 3605 C C . LEU A 1 477 ? 10.251 3.657 -5.441 1.00 97.75 477 LEU A C 1
ATOM 3607 O O . LEU A 1 477 ? 9.117 3.770 -5.899 1.00 97.75 477 LEU A O 1
ATOM 3611 N N . LEU A 1 478 ? 11.318 4.242 -5.982 1.00 97.94 478 LEU A N 1
ATOM 3612 C CA . LEU A 1 478 ? 11.296 5.011 -7.225 1.00 97.94 478 LEU A CA 1
ATOM 3613 C C . LEU A 1 478 ? 12.503 4.605 -8.064 1.00 97.94 478 LEU A C 1
ATOM 3615 O O . LEU A 1 478 ? 13.575 5.203 -7.980 1.00 97.94 478 LEU A O 1
ATOM 3619 N N . THR A 1 479 ? 12.335 3.545 -8.845 1.00 98.06 479 THR A N 1
ATOM 3620 C CA . THR A 1 479 ? 13.343 3.084 -9.802 1.00 98.06 479 THR A CA 1
ATOM 3621 C C . THR A 1 479 ? 12.930 3.549 -11.189 1.00 98.06 479 THR A C 1
ATOM 3623 O O . THR A 1 479 ? 11.833 3.226 -11.636 1.00 98.06 479 THR A O 1
ATOM 3626 N N . VAL A 1 480 ? 13.796 4.297 -11.867 1.00 98.50 480 VAL A N 1
ATOM 3627 C CA . VAL A 1 480 ? 13.579 4.735 -13.251 1.00 98.50 480 VAL A CA 1
ATOM 3628 C C . VAL A 1 480 ? 14.576 4.002 -14.135 1.00 98.50 480 VAL A C 1
ATOM 3630 O O . VAL A 1 480 ? 15.782 4.064 -13.884 1.00 98.50 480 VAL A O 1
ATOM 3633 N N . GLN A 1 481 ? 14.057 3.288 -15.127 1.00 98.50 481 GLN A N 1
ATOM 3634 C CA . GLN A 1 481 ? 14.835 2.506 -16.079 1.00 98.50 481 GLN A CA 1
ATOM 3635 C C . GLN A 1 481 ? 14.998 3.305 -17.364 1.00 98.50 481 GLN A C 1
ATOM 3637 O O . GLN A 1 481 ? 14.005 3.786 -17.900 1.00 98.50 481 GLN A O 1
ATOM 3642 N N . MET A 1 482 ? 16.240 3.472 -17.808 1.00 98.12 482 MET A N 1
ATOM 3643 C CA . MET A 1 482 ? 16.614 4.107 -19.068 1.00 98.12 482 MET A CA 1
ATOM 3644 C C . MET A 1 482 ? 16.949 3.022 -20.074 1.00 98.12 482 MET A C 1
ATOM 3646 O O . MET A 1 482 ? 18.112 2.644 -20.225 1.00 98.12 482 MET A O 1
ATOM 3650 N N . ASP A 1 483 ? 15.909 2.513 -20.714 1.00 98.38 483 ASP A N 1
ATOM 3651 C CA . ASP A 1 483 ? 16.016 1.544 -21.793 1.00 98.38 483 ASP A CA 1
ATOM 3652 C C . ASP A 1 483 ? 16.896 2.108 -22.936 1.00 98.38 483 ASP A C 1
ATOM 3654 O O . ASP A 1 483 ? 17.191 3.310 -23.005 1.00 98.38 483 ASP A O 1
ATOM 3658 N N . ASP A 1 484 ? 17.327 1.232 -23.839 1.00 97.19 484 ASP A N 1
ATOM 3659 C CA . ASP A 1 484 ? 18.139 1.546 -25.025 1.00 97.19 484 ASP A CA 1
ATOM 3660 C C . ASP A 1 484 ? 19.555 2.076 -24.751 1.00 97.19 484 ASP A C 1
ATOM 3662 O O . ASP A 1 484 ? 20.174 2.7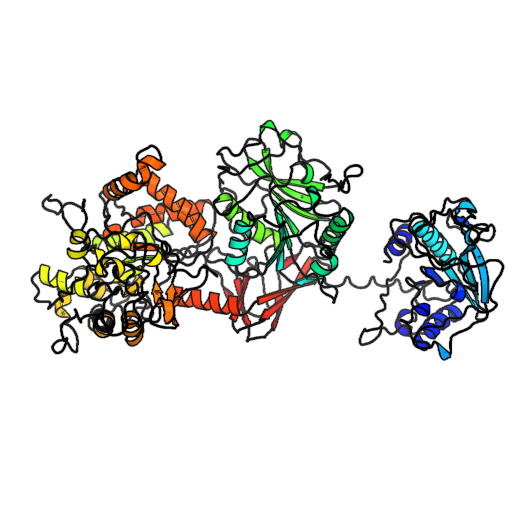04 -25.616 1.00 97.19 484 ASP A O 1
ATOM 3666 N N . PHE A 1 485 ? 20.123 1.860 -23.560 1.00 97.62 485 PHE A N 1
ATOM 3667 C CA . PHE A 1 485 ? 21.441 2.417 -23.264 1.00 97.62 485 PHE A CA 1
ATOM 3668 C C . PHE A 1 485 ? 22.527 1.819 -24.184 1.00 97.62 485 PHE A C 1
ATOM 3670 O O . PHE A 1 485 ? 22.647 0.602 -24.315 1.00 97.62 485 PHE A O 1
ATOM 3677 N N . PHE A 1 486 ? 23.345 2.699 -24.782 1.00 97.31 486 PHE A N 1
ATOM 3678 C CA . PHE A 1 486 ? 24.256 2.493 -25.929 1.00 97.31 486 PHE A CA 1
ATOM 3679 C C . PHE A 1 486 ? 23.631 2.486 -27.331 1.00 97.31 486 PHE A C 1
ATOM 3681 O O . PHE A 1 486 ? 24.396 2.569 -28.290 1.00 97.31 486 PHE A O 1
ATOM 3688 N N . LEU A 1 487 ? 22.313 2.459 -27.508 1.00 95.06 487 LEU A N 1
ATOM 3689 C CA . LEU A 1 487 ? 21.711 2.614 -28.838 1.00 95.06 487 LEU A CA 1
ATOM 3690 C C . LEU A 1 487 ? 21.567 4.084 -29.231 1.00 95.06 487 LEU A C 1
ATOM 3692 O O . LEU A 1 487 ? 21.505 4.978 -28.385 1.00 95.06 487 LEU A O 1
ATOM 3696 N N . SER A 1 488 ? 21.483 4.322 -30.537 1.00 90.88 488 SER A N 1
ATOM 3697 C CA . SER A 1 488 ? 21.023 5.591 -31.093 1.00 90.88 488 SER A CA 1
ATOM 3698 C C . SER A 1 488 ? 19.519 5.501 -31.351 1.00 90.88 488 SER A C 1
ATOM 3700 O O . SER A 1 488 ? 19.077 4.649 -32.114 1.00 90.88 488 SER A O 1
ATOM 3702 N N . THR A 1 489 ? 18.728 6.378 -30.736 1.00 87.06 489 THR A N 1
ATOM 3703 C CA . THR A 1 489 ? 17.268 6.412 -30.912 1.00 87.06 489 THR A CA 1
ATOM 3704 C C . THR A 1 489 ? 16.906 7.522 -31.889 1.00 87.06 489 THR A C 1
ATOM 3706 O O . THR A 1 489 ? 17.382 8.650 -31.745 1.00 87.06 489 THR A O 1
ATOM 3709 N N . ALA A 1 490 ? 16.057 7.229 -32.874 1.00 81.38 490 ALA A N 1
ATOM 3710 C CA . ALA A 1 490 ? 15.529 8.251 -33.771 1.00 81.38 490 ALA A CA 1
ATOM 3711 C C . ALA A 1 490 ? 14.744 9.312 -32.981 1.00 81.38 490 ALA A C 1
ATOM 3713 O O . ALA A 1 490 ? 13.933 8.984 -32.112 1.00 81.38 490 ALA A O 1
ATOM 3714 N N . CYS A 1 491 ? 14.958 10.587 -33.296 1.00 68.94 491 CYS A N 1
ATOM 3715 C CA . CYS A 1 491 ? 14.163 11.679 -32.747 1.00 68.94 491 CYS A CA 1
ATOM 3716 C C . CYS A 1 491 ? 13.788 12.666 -33.852 1.00 68.94 491 CYS A C 1
ATOM 3718 O O . CYS A 1 491 ? 14.600 13.081 -34.669 1.00 68.94 491 CYS A O 1
ATOM 3720 N N . THR A 1 492 ? 12.522 13.068 -33.870 1.00 58.66 492 THR A N 1
ATOM 3721 C CA . THR A 1 492 ? 11.974 14.024 -34.849 1.00 58.66 492 THR A CA 1
ATOM 3722 C C . THR A 1 492 ? 12.428 15.463 -34.583 1.00 58.66 492 THR A C 1
ATOM 3724 O O . THR A 1 492 ? 12.373 16.305 -35.474 1.00 58.66 492 THR A O 1
ATOM 3727 N N . SER A 1 493 ? 12.915 15.750 -33.372 1.00 65.25 493 SER A N 1
ATOM 3728 C CA . SER A 1 493 ? 13.511 17.033 -32.983 1.00 65.25 493 SER A CA 1
ATOM 3729 C C . SER A 1 493 ? 14.669 16.826 -32.000 1.00 65.25 493 SER A C 1
ATOM 3731 O O . SER A 1 493 ? 14.601 17.224 -30.829 1.00 65.25 493 SER A O 1
ATOM 3733 N N . CYS A 1 494 ? 15.712 16.133 -32.463 1.00 68.69 494 CYS A N 1
ATOM 3734 C CA . CYS A 1 494 ? 16.943 15.930 -31.703 1.00 68.69 494 CYS A CA 1
ATOM 3735 C C . CYS A 1 494 ? 17.707 17.250 -31.473 1.00 68.69 494 CYS A C 1
ATOM 3737 O O . CYS A 1 494 ? 17.519 18.214 -32.224 1.00 68.69 494 CYS A O 1
ATOM 3739 N N . PRO A 1 495 ? 18.626 17.296 -30.488 1.00 65.62 495 PRO A N 1
ATOM 3740 C CA . PRO A 1 495 ? 19.605 18.376 -30.391 1.00 65.62 495 PRO A CA 1
ATOM 3741 C C . PRO A 1 495 ? 20.371 18.578 -31.706 1.00 65.62 495 PRO A C 1
ATOM 3743 O O . PRO A 1 495 ? 20.634 17.619 -32.438 1.00 65.62 495 PRO A O 1
ATOM 3746 N N . LEU A 1 496 ? 20.749 19.828 -31.986 1.00 63.41 496 LEU A N 1
ATOM 3747 C CA . LEU A 1 496 ? 21.590 20.144 -33.139 1.00 63.41 496 LEU A CA 1
ATOM 3748 C C . LEU A 1 496 ? 22.971 19.500 -32.973 1.00 63.41 496 LEU A C 1
ATOM 3750 O O . LEU A 1 496 ? 23.537 19.477 -31.876 1.00 63.41 496 LEU A O 1
ATOM 3754 N N . LYS A 1 497 ? 23.533 19.016 -34.078 1.00 66.25 497 LYS A N 1
ATOM 3755 C CA . LYS A 1 497 ? 24.939 18.614 -34.148 1.00 66.25 497 LYS A CA 1
ATOM 3756 C C . LYS A 1 497 ? 25.844 19.834 -33.893 1.00 66.25 497 LYS A C 1
ATOM 3758 O O . LYS A 1 497 ? 25.397 20.972 -34.061 1.00 66.25 497 LYS A O 1
ATOM 3763 N N . PRO A 1 498 ? 27.131 19.639 -33.540 1.00 63.84 498 PRO A N 1
ATOM 3764 C CA . PRO A 1 498 ? 28.073 20.748 -33.347 1.00 63.84 498 PRO A CA 1
ATOM 3765 C C . PRO A 1 498 ? 28.206 21.696 -34.553 1.00 63.84 498 PRO A C 1
ATOM 3767 O O . PRO A 1 498 ? 28.606 22.843 -34.383 1.00 63.84 498 PRO A O 1
ATOM 3770 N N . ASP A 1 499 ? 27.863 21.229 -35.757 1.00 67.31 499 ASP A N 1
ATOM 3771 C CA . ASP A 1 499 ? 27.849 22.005 -37.004 1.00 67.31 499 ASP A CA 1
ATOM 3772 C C . ASP A 1 499 ? 26.539 22.789 -37.251 1.00 67.31 499 ASP A C 1
ATOM 3774 O O . ASP A 1 499 ? 26.406 23.460 -38.273 1.00 67.31 499 ASP A O 1
ATOM 3778 N N . GLY A 1 500 ? 25.576 22.724 -36.326 1.00 60.75 500 GLY A N 1
ATOM 3779 C CA . GLY A 1 500 ? 24.286 23.411 -36.406 1.00 60.75 500 GLY A CA 1
ATOM 3780 C C . GLY A 1 500 ? 23.196 22.669 -37.189 1.00 60.75 500 GLY A C 1
ATOM 3781 O O . GLY A 1 500 ? 22.091 23.197 -37.308 1.00 60.75 500 GLY A O 1
ATOM 3782 N N . THR A 1 501 ? 23.458 21.465 -37.709 1.00 64.62 501 THR A N 1
ATOM 3783 C CA . THR A 1 501 ? 22.450 20.662 -38.425 1.00 64.62 501 THR A CA 1
ATOM 3784 C C . THR A 1 501 ? 21.538 19.882 -37.474 1.00 64.62 501 THR A C 1
ATOM 3786 O O . THR A 1 501 ? 21.928 19.530 -36.359 1.00 64.62 501 THR A O 1
ATOM 3789 N N . VAL A 1 502 ? 20.301 19.602 -37.902 1.00 62.75 502 VAL A N 1
ATOM 3790 C CA . VAL A 1 502 ? 19.358 18.766 -37.141 1.00 62.75 502 VAL A CA 1
ATOM 3791 C C . VAL A 1 502 ? 19.869 17.325 -37.143 1.00 62.75 502 VAL A C 1
ATOM 3793 O O . VAL A 1 502 ? 20.167 16.771 -38.201 1.00 62.75 502 VAL A O 1
ATOM 3796 N N . SER A 1 503 ? 20.008 16.721 -35.962 1.00 70.19 503 SER A N 1
ATOM 3797 C CA . SER A 1 503 ? 20.258 15.282 -35.875 1.00 70.19 503 SER A CA 1
ATOM 3798 C C . SER A 1 503 ? 18.947 14.521 -36.081 1.00 70.19 503 SER A C 1
ATOM 3800 O O . SER A 1 503 ? 17.905 14.967 -35.612 1.00 70.19 503 SER A O 1
ATOM 3802 N N . GLU A 1 504 ? 18.990 13.386 -36.778 1.00 74.94 504 GLU A N 1
ATOM 3803 C CA . GLU A 1 504 ? 17.825 12.498 -36.971 1.00 74.94 504 GLU A CA 1
ATOM 3804 C C . GLU A 1 504 ? 17.742 11.417 -35.881 1.00 74.94 504 GLU A C 1
ATOM 3806 O O . GLU A 1 504 ? 16.726 10.743 -35.713 1.00 74.94 504 GLU A O 1
ATOM 3811 N N . SER A 1 505 ? 18.813 11.270 -35.100 1.00 82.31 505 SER A N 1
ATOM 3812 C CA . SER A 1 505 ? 18.894 10.360 -33.967 1.00 82.31 505 SER A CA 1
ATOM 3813 C C . SER A 1 505 ? 19.758 10.935 -32.851 1.00 82.31 505 SER A C 1
ATOM 3815 O O . SER A 1 505 ? 20.574 11.840 -33.065 1.00 82.31 505 SER A O 1
ATOM 3817 N N . TYR A 1 506 ? 19.609 10.396 -31.649 1.00 86.00 506 TYR A N 1
ATOM 3818 C CA . TYR A 1 506 ? 20.406 10.777 -30.498 1.00 86.00 506 TYR A CA 1
ATOM 3819 C C . TYR A 1 506 ? 20.841 9.558 -29.689 1.00 86.00 506 TYR A C 1
ATOM 3821 O O . TYR A 1 506 ? 20.082 8.608 -29.510 1.00 86.00 506 TYR A O 1
ATOM 3829 N N . GLN A 1 507 ? 22.052 9.635 -29.146 1.00 90.06 507 GLN A N 1
ATOM 3830 C CA . GLN A 1 507 ? 22.642 8.640 -28.264 1.00 90.06 507 GLN A CA 1
ATOM 3831 C C . GLN A 1 507 ? 23.251 9.357 -27.054 1.00 90.06 507 GLN A C 1
ATOM 3833 O O . GLN A 1 507 ? 24.069 10.265 -27.222 1.00 90.06 507 GLN A O 1
ATOM 3838 N N . ALA A 1 508 ? 22.877 8.938 -25.845 1.00 91.75 508 ALA A N 1
ATOM 3839 C CA . ALA A 1 508 ? 23.334 9.529 -24.594 1.00 91.75 508 ALA A CA 1
ATOM 3840 C C . ALA A 1 508 ? 24.863 9.609 -24.547 1.00 91.75 508 ALA A C 1
ATOM 3842 O O . ALA A 1 508 ? 25.576 8.679 -24.941 1.00 91.75 508 ALA A O 1
ATOM 3843 N N . SER A 1 509 ? 25.384 10.734 -24.067 1.00 92.81 509 SER A N 1
ATOM 3844 C CA . SER A 1 509 ? 26.820 10.971 -23.969 1.00 92.81 509 SER A CA 1
ATOM 3845 C C . SER A 1 509 ? 27.336 10.775 -22.541 1.00 92.81 509 SER A C 1
ATOM 3847 O O . SER A 1 509 ? 26.586 10.728 -21.564 1.00 92.81 509 SER A O 1
ATOM 3849 N N . VAL A 1 510 ? 28.663 10.737 -22.393 1.00 94.62 510 VAL A N 1
ATOM 3850 C CA . VAL A 1 510 ? 29.318 10.768 -21.072 1.00 94.62 510 VAL A CA 1
ATOM 3851 C C . VAL A 1 510 ? 28.960 12.044 -20.295 1.00 94.62 510 VAL A C 1
ATOM 3853 O O . VAL A 1 510 ? 28.922 12.022 -19.064 1.00 94.62 510 VAL A O 1
ATOM 3856 N N . ALA A 1 511 ? 28.690 13.159 -20.983 1.00 93.44 511 ALA A N 1
ATOM 3857 C CA . ALA A 1 511 ? 28.283 14.404 -20.337 1.00 93.44 511 ALA A CA 1
ATOM 3858 C C . ALA A 1 511 ? 26.875 14.291 -19.733 1.00 93.44 511 ALA A C 1
ATOM 3860 O O . ALA A 1 511 ? 26.678 14.712 -18.593 1.00 93.44 511 ALA A O 1
ATOM 3861 N N . ASP A 1 512 ? 25.938 13.648 -20.434 1.00 94.81 512 ASP A N 1
ATOM 3862 C CA . ASP A 1 512 ? 24.586 13.402 -19.919 1.00 94.81 512 ASP A CA 1
ATOM 3863 C C . ASP A 1 512 ? 24.636 12.499 -18.691 1.00 94.81 512 ASP A C 1
ATOM 3865 O O . ASP A 1 512 ? 24.061 12.834 -17.657 1.00 94.81 512 ASP A O 1
ATOM 3869 N N . MET A 1 513 ? 25.419 11.415 -18.743 1.00 95.88 513 MET A N 1
ATOM 3870 C CA . MET A 1 513 ? 25.644 10.548 -17.582 1.00 95.88 513 MET A CA 1
ATOM 3871 C C . MET A 1 513 ? 26.205 11.329 -16.383 1.00 95.88 513 MET A C 1
ATOM 3873 O O . MET A 1 513 ? 25.701 11.202 -15.269 1.00 95.88 513 MET A O 1
ATOM 3877 N N . ARG A 1 514 ? 27.225 12.173 -16.588 1.00 94.81 514 ARG A N 1
ATOM 3878 C CA . ARG A 1 514 ? 27.787 13.017 -15.515 1.00 94.81 514 ARG A CA 1
ATOM 3879 C C . ARG A 1 514 ? 26.762 14.002 -14.959 1.00 94.81 514 ARG A C 1
ATOM 3881 O O . ARG A 1 514 ? 26.753 14.231 -13.752 1.00 94.81 514 ARG A O 1
ATOM 3888 N N . SER A 1 515 ? 25.894 14.549 -15.807 1.00 95.06 515 SER A N 1
ATOM 3889 C CA . SER A 1 515 ? 24.810 15.426 -15.367 1.00 95.06 515 SER A CA 1
ATOM 3890 C C . SER A 1 515 ? 23.792 14.678 -14.505 1.00 95.06 515 SER A C 1
ATOM 3892 O O . SER A 1 515 ? 23.434 15.162 -13.432 1.00 95.06 515 SER A O 1
ATOM 3894 N N . GLN A 1 516 ? 23.412 13.449 -14.878 1.00 96.00 516 GLN A N 1
ATOM 3895 C CA . GLN A 1 516 ? 22.534 12.628 -14.035 1.00 96.00 516 GLN A CA 1
ATOM 3896 C C . GLN A 1 516 ? 23.183 12.278 -12.693 1.00 96.00 516 GLN A C 1
ATOM 3898 O O . GLN A 1 516 ? 22.516 12.324 -11.663 1.00 96.00 516 GLN A O 1
ATOM 3903 N N . ILE A 1 517 ? 24.490 12.000 -12.662 1.00 95.19 517 ILE A N 1
ATOM 3904 C CA . ILE A 1 517 ? 25.219 11.792 -11.400 1.00 95.19 517 ILE A CA 1
ATOM 3905 C C . ILE A 1 517 ? 25.148 13.042 -10.526 1.00 95.19 517 ILE A C 1
ATOM 3907 O O . ILE A 1 517 ? 24.785 12.943 -9.355 1.00 95.19 517 ILE A O 1
ATOM 3911 N N . ALA A 1 518 ? 25.447 14.215 -11.088 1.00 94.75 518 ALA A N 1
ATOM 3912 C CA . ALA A 1 518 ? 25.367 15.475 -10.357 1.00 94.75 518 ALA A CA 1
ATOM 3913 C C . ALA A 1 518 ? 23.943 15.731 -9.833 1.00 94.75 518 ALA A C 1
ATOM 3915 O O . ALA A 1 518 ? 23.771 16.110 -8.675 1.00 94.75 518 ALA A O 1
ATOM 3916 N N . PHE A 1 519 ? 22.916 15.450 -10.635 1.00 95.12 519 PHE A N 1
ATOM 3917 C CA . PHE A 1 519 ? 21.526 15.572 -10.209 1.00 95.12 519 PHE A CA 1
ATOM 3918 C C . PHE A 1 519 ? 21.192 14.628 -9.041 1.00 95.12 519 PHE A C 1
ATOM 3920 O O . PHE A 1 519 ? 20.684 15.077 -8.014 1.00 95.12 519 PHE A O 1
ATOM 3927 N N . GLN A 1 520 ? 21.517 13.337 -9.148 1.00 94.44 520 GLN A N 1
ATOM 3928 C CA . GLN A 1 520 ? 21.256 12.336 -8.104 1.00 94.44 520 GLN A CA 1
ATOM 3929 C C . GLN A 1 520 ? 22.021 12.620 -6.802 1.00 94.44 520 GLN A C 1
ATOM 3931 O O . GLN A 1 520 ? 21.461 12.521 -5.711 1.00 94.44 520 GLN A O 1
ATOM 3936 N N . GLU A 1 521 ? 23.313 12.948 -6.892 1.00 92.12 521 GLU A N 1
ATOM 3937 C CA . GLU A 1 521 ? 24.194 13.034 -5.722 1.00 92.12 521 GLU A CA 1
ATOM 3938 C C . GLU A 1 521 ? 24.249 14.422 -5.093 1.00 92.12 521 GLU A C 1
ATOM 3940 O O . GLU A 1 521 ? 24.489 14.526 -3.891 1.00 92.12 521 GLU A O 1
ATOM 3945 N N . VAL A 1 522 ? 24.016 15.476 -5.875 1.00 91.00 522 VAL A N 1
ATOM 3946 C CA . VAL A 1 522 ? 24.045 16.858 -5.387 1.00 91.00 522 VAL A CA 1
ATOM 3947 C C . VAL A 1 522 ? 22.631 17.403 -5.306 1.00 91.00 522 VAL A C 1
ATOM 3949 O O . VAL A 1 522 ? 22.182 17.755 -4.216 1.00 91.00 522 VAL A O 1
ATOM 3952 N N . THR A 1 523 ? 21.901 17.456 -6.422 1.00 92.00 523 THR A N 1
ATOM 3953 C CA . THR A 1 523 ? 20.599 18.139 -6.464 1.00 92.00 523 THR A CA 1
ATOM 3954 C C . THR A 1 523 ? 19.562 17.450 -5.586 1.00 92.00 523 THR A C 1
ATOM 3956 O O . THR A 1 523 ? 18.996 18.109 -4.724 1.00 92.00 523 THR A O 1
ATOM 3959 N N . VAL A 1 524 ? 19.343 16.140 -5.737 1.00 92.56 524 VAL A N 1
ATOM 3960 C CA . VAL A 1 524 ? 18.358 15.399 -4.929 1.00 92.56 524 VAL A CA 1
ATOM 3961 C C . VAL A 1 524 ? 18.747 15.407 -3.451 1.00 92.56 524 VAL A C 1
ATOM 3963 O O . VAL A 1 524 ? 17.919 15.727 -2.604 1.00 92.56 524 VAL A O 1
ATOM 3966 N N . LYS A 1 525 ? 20.013 15.121 -3.118 1.00 87.44 525 LYS A N 1
ATOM 3967 C CA . LYS A 1 525 ? 20.456 15.052 -1.713 1.00 87.44 525 LYS A CA 1
ATOM 3968 C C . LYS A 1 525 ? 20.414 16.400 -0.986 1.00 87.44 525 LYS A C 1
ATOM 3970 O O . LYS A 1 525 ? 20.194 16.417 0.220 1.00 87.44 525 LYS A O 1
ATOM 3975 N N . SER A 1 526 ? 20.614 17.512 -1.696 1.00 87.31 526 SER A N 1
ATOM 3976 C CA . SER A 1 526 ? 20.517 18.870 -1.130 1.00 87.31 526 SER A CA 1
ATOM 3977 C C . SER A 1 526 ? 19.117 19.485 -1.226 1.00 87.31 526 SER A C 1
ATOM 3979 O O . SER A 1 526 ? 18.898 20.591 -0.730 1.00 87.31 526 SER A O 1
ATOM 3981 N N . TRP A 1 527 ? 18.160 18.789 -1.847 1.00 88.19 527 TRP A N 1
ATOM 3982 C CA . TRP A 1 527 ? 16.831 19.326 -2.100 1.00 88.19 527 TRP A CA 1
ATOM 3983 C C . TRP A 1 527 ? 16.055 19.562 -0.786 1.00 88.19 527 TRP A C 1
ATOM 3985 O O . TRP A 1 527 ? 16.026 18.667 0.070 1.00 88.19 527 TRP A O 1
ATOM 3995 N N . PRO A 1 528 ? 15.384 20.720 -0.605 1.00 82.50 528 PRO A N 1
ATOM 3996 C CA . PRO A 1 528 ? 14.648 21.029 0.620 1.00 82.50 528 PRO A CA 1
ATOM 3997 C C . PRO A 1 528 ? 13.598 19.974 0.969 1.00 82.50 528 PRO A C 1
ATOM 3999 O O . PRO A 1 528 ? 12.848 19.521 0.112 1.00 82.50 528 PRO A O 1
ATOM 4002 N N . ASN A 1 529 ? 13.482 19.630 2.250 1.00 83.88 529 ASN A N 1
ATOM 4003 C CA . ASN A 1 529 ? 12.542 18.621 2.751 1.00 83.88 529 ASN A CA 1
ATOM 4004 C C . ASN A 1 529 ? 12.808 17.178 2.295 1.00 83.88 529 ASN A C 1
ATOM 4006 O O . ASN A 1 529 ? 11.995 16.316 2.630 1.00 83.88 529 ASN A O 1
ATOM 4010 N N . THR A 1 530 ? 13.923 16.887 1.615 1.00 90.25 530 THR A N 1
ATOM 4011 C CA . THR A 1 530 ? 14.308 15.508 1.283 1.00 90.25 530 THR A CA 1
ATOM 4012 C C . THR A 1 530 ? 14.553 14.706 2.556 1.00 90.25 530 THR A C 1
ATOM 4014 O O . THR A 1 530 ? 15.452 15.048 3.330 1.00 90.25 530 THR A O 1
ATOM 4017 N N . PRO A 1 531 ? 13.765 13.651 2.819 1.00 93.25 531 PRO A N 1
ATOM 4018 C CA . PRO A 1 531 ? 13.931 12.865 4.028 1.00 93.25 531 PRO A CA 1
ATOM 4019 C C . PRO A 1 531 ? 15.268 12.114 4.026 1.00 93.25 531 PRO A C 1
ATOM 4021 O O . PRO A 1 531 ? 15.647 11.552 2.988 1.00 93.25 531 PRO A O 1
ATOM 4024 N N . PRO A 1 532 ? 15.969 12.044 5.176 1.00 93.38 532 PRO A N 1
ATOM 4025 C CA . PRO A 1 532 ? 17.103 11.145 5.347 1.00 93.38 532 PRO A CA 1
ATOM 4026 C C . PRO A 1 532 ? 16.750 9.732 4.887 1.00 93.38 532 PRO A C 1
ATOM 4028 O O . PRO A 1 532 ? 15.641 9.265 5.142 1.00 93.38 532 PRO A O 1
ATOM 4031 N N . GLY A 1 533 ? 17.689 9.055 4.224 1.00 93.44 533 GLY A N 1
ATOM 4032 C CA . GLY A 1 533 ? 17.477 7.727 3.637 1.00 93.44 533 GLY A CA 1
ATOM 4033 C C . GLY A 1 533 ? 16.978 7.736 2.187 1.00 93.44 533 GLY A C 1
ATOM 4034 O O . GLY A 1 533 ? 16.945 6.668 1.575 1.00 93.44 533 GLY A O 1
ATOM 4035 N N . THR A 1 534 ? 16.639 8.906 1.630 1.00 95.81 534 THR A N 1
ATOM 4036 C CA . THR A 1 534 ? 16.369 9.054 0.192 1.00 95.81 534 THR A CA 1
ATOM 4037 C C . THR A 1 534 ? 17.645 8.819 -0.617 1.00 95.81 534 THR A C 1
ATOM 4039 O O . THR A 1 534 ? 18.649 9.498 -0.400 1.00 95.81 534 THR A O 1
ATOM 4042 N N . ASP A 1 535 ? 17.601 7.873 -1.553 1.00 94.62 535 ASP A N 1
ATOM 4043 C CA . ASP A 1 535 ? 18.711 7.525 -2.443 1.00 94.62 535 ASP A CA 1
ATOM 4044 C C . ASP A 1 535 ? 18.169 7.176 -3.832 1.00 94.62 535 ASP A C 1
ATOM 4046 O O . ASP A 1 535 ? 17.518 6.145 -4.020 1.00 94.62 535 ASP A O 1
ATOM 4050 N N . ILE A 1 536 ? 18.411 8.063 -4.799 1.00 96.19 536 ILE A N 1
ATOM 4051 C CA . ILE A 1 536 ? 17.940 7.915 -6.177 1.00 96.19 536 ILE A CA 1
ATOM 4052 C C . ILE A 1 536 ? 19.101 7.499 -7.067 1.00 96.19 536 ILE A C 1
ATOM 4054 O O . ILE A 1 536 ? 20.158 8.134 -7.075 1.00 96.19 536 ILE A O 1
ATOM 4058 N N . ARG A 1 537 ? 18.872 6.444 -7.844 1.00 96.69 537 ARG A N 1
ATOM 4059 C CA . ARG A 1 537 ? 19.819 5.914 -8.816 1.00 96.69 537 ARG A CA 1
ATOM 4060 C C . ARG A 1 537 ? 19.078 5.374 -10.033 1.00 96.69 537 ARG A C 1
ATOM 4062 O O . ARG A 1 537 ? 18.243 4.483 -9.895 1.00 96.69 537 ARG A O 1
ATOM 4069 N N . LEU A 1 538 ? 19.400 5.903 -11.208 1.00 98.31 538 LEU A N 1
ATOM 4070 C CA . LEU A 1 538 ? 18.881 5.413 -12.480 1.00 98.31 538 LEU A CA 1
ATOM 4071 C C . LEU A 1 538 ? 19.421 4.006 -12.770 1.00 98.31 538 LEU A C 1
ATOM 4073 O O . LEU A 1 538 ? 20.582 3.697 -12.481 1.00 98.31 538 LEU A O 1
ATOM 4077 N N . ASP A 1 539 ? 18.565 3.169 -13.342 1.00 98.38 539 ASP A N 1
ATOM 4078 C CA . ASP A 1 539 ? 18.908 1.856 -13.887 1.00 98.38 539 ASP A CA 1
ATOM 4079 C C . ASP A 1 539 ? 19.081 1.999 -15.400 1.00 98.38 539 ASP A C 1
ATOM 4081 O O . ASP A 1 539 ? 18.228 2.592 -16.057 1.00 98.38 539 ASP A O 1
ATOM 4085 N N . LEU A 1 540 ? 20.196 1.514 -15.941 1.00 98.50 540 LEU A N 1
ATOM 4086 C CA . LEU A 1 540 ? 20.560 1.609 -17.354 1.00 98.50 540 LEU A CA 1
ATOM 4087 C C . LEU A 1 540 ? 20.539 0.204 -17.987 1.00 98.50 540 LEU A C 1
ATOM 4089 O O . LEU A 1 540 ? 21.595 -0.436 -18.101 1.00 98.50 540 LEU A O 1
ATOM 4093 N N . PRO A 1 541 ? 19.357 -0.317 -18.371 1.00 98.50 541 PRO A N 1
ATOM 4094 C CA . PRO A 1 541 ? 19.265 -1.467 -19.258 1.00 98.50 541 PRO A CA 1
ATOM 4095 C C . PRO A 1 541 ? 20.080 -1.231 -20.540 1.00 98.50 541 PRO A C 1
ATOM 4097 O O . PRO A 1 541 ? 19.831 -0.272 -21.268 1.00 98.50 541 PRO A O 1
ATOM 4100 N N . TYR A 1 542 ? 21.079 -2.076 -20.809 1.00 98.31 542 TYR A N 1
ATOM 4101 C CA . TYR A 1 542 ? 22.060 -1.833 -21.876 1.00 98.31 542 TYR A CA 1
ATOM 4102 C C . TYR A 1 542 ? 21.907 -2.772 -23.076 1.00 98.31 542 TYR A C 1
ATOM 4104 O O . TYR A 1 542 ? 21.582 -3.955 -22.927 1.00 98.31 542 TYR A O 1
ATOM 4112 N N . ASN A 1 543 ? 22.272 -2.255 -24.252 1.00 98.31 543 ASN A N 1
ATOM 4113 C CA . ASN A 1 543 ? 22.403 -2.998 -25.501 1.00 98.31 543 ASN A CA 1
ATOM 4114 C C . ASN A 1 543 ? 23.860 -3.052 -25.952 1.00 98.31 543 ASN A C 1
ATOM 4116 O O . ASN A 1 543 ? 24.432 -2.082 -26.449 1.00 98.31 543 ASN A O 1
ATOM 4120 N N . GLY A 1 544 ? 24.481 -4.217 -25.788 1.00 96.19 544 GLY A N 1
ATOM 4121 C CA . GLY A 1 544 ? 25.909 -4.388 -26.047 1.00 96.19 544 GLY A CA 1
ATOM 4122 C C . GLY A 1 544 ? 26.355 -4.083 -27.476 1.00 96.19 544 GLY A C 1
ATOM 4123 O O . GLY A 1 544 ? 27.469 -3.598 -27.677 1.00 96.19 544 GLY A O 1
ATOM 4124 N N . ASN A 1 545 ? 25.498 -4.336 -28.464 1.00 96.50 545 ASN A N 1
ATOM 4125 C CA . ASN A 1 545 ? 25.825 -4.119 -29.869 1.00 96.50 545 ASN A CA 1
ATOM 4126 C C . ASN A 1 545 ? 26.021 -2.634 -30.193 1.00 96.50 545 ASN A C 1
ATOM 4128 O O . ASN A 1 545 ? 26.865 -2.310 -31.022 1.00 96.50 545 ASN A O 1
ATOM 4132 N N . GLY A 1 546 ? 25.327 -1.736 -29.483 1.00 96.38 546 GLY A N 1
ATOM 4133 C CA . GLY A 1 546 ? 25.463 -0.288 -29.662 1.00 96.38 546 GLY A CA 1
ATOM 4134 C C . GLY A 1 546 ? 26.872 0.229 -29.349 1.00 96.38 546 GLY A C 1
ATOM 4135 O O . GLY A 1 546 ? 27.353 1.168 -29.986 1.00 96.38 546 GLY A O 1
ATOM 4136 N N . VAL A 1 547 ? 27.595 -0.440 -28.441 1.00 96.50 547 VAL A N 1
ATOM 4137 C CA . VAL A 1 547 ? 29.017 -0.151 -28.177 1.00 96.50 547 VAL A CA 1
ATOM 4138 C C . VAL A 1 547 ? 29.861 -0.423 -29.420 1.00 96.50 547 VAL A C 1
ATOM 4140 O O . VAL A 1 547 ? 30.714 0.378 -29.805 1.00 96.50 547 VAL A O 1
ATOM 4143 N N . LEU A 1 548 ? 29.624 -1.569 -30.058 1.00 96.00 548 LEU A N 1
ATOM 4144 C CA . LEU A 1 548 ? 30.368 -1.998 -31.236 1.00 96.00 548 LEU A CA 1
ATOM 4145 C C . LEU A 1 548 ? 30.005 -1.160 -32.455 1.00 96.00 548 LEU A C 1
ATOM 4147 O O . LEU A 1 548 ? 30.891 -0.781 -33.217 1.00 96.00 548 LEU A O 1
ATOM 4151 N N . GLU A 1 549 ? 28.726 -0.851 -32.631 1.00 95.38 549 GLU A N 1
ATOM 4152 C CA . GLU A 1 549 ? 28.250 0.026 -33.695 1.00 95.38 549 GLU A CA 1
ATOM 4153 C C . GLU A 1 549 ? 28.859 1.427 -33.560 1.00 95.38 549 GLU A C 1
ATOM 4155 O O . GLU A 1 549 ? 29.381 1.975 -34.528 1.00 95.38 549 GLU A O 1
ATOM 4160 N N . THR A 1 550 ? 28.920 1.979 -32.344 1.00 95.81 550 THR A N 1
ATOM 4161 C CA . THR A 1 550 ? 29.588 3.269 -32.110 1.00 95.81 550 THR A CA 1
ATOM 4162 C C . THR A 1 550 ? 31.079 3.194 -32.439 1.00 95.81 550 THR A C 1
ATOM 4164 O O . THR A 1 550 ? 31.608 4.079 -33.110 1.00 95.81 550 THR A O 1
ATOM 4167 N N . ALA A 1 551 ? 31.766 2.129 -32.019 1.00 95.56 551 ALA A N 1
ATOM 4168 C CA . ALA A 1 551 ? 33.171 1.934 -32.363 1.00 95.56 551 ALA A CA 1
ATOM 4169 C C . ALA A 1 551 ? 33.383 1.861 -33.889 1.00 95.56 551 ALA A C 1
ATOM 4171 O O . ALA A 1 551 ? 34.317 2.483 -34.399 1.00 95.56 551 ALA A O 1
ATOM 4172 N N . TYR A 1 552 ? 32.488 1.181 -34.613 1.00 95.00 552 TYR A N 1
ATOM 4173 C CA . TYR A 1 552 ? 32.486 1.133 -36.078 1.00 95.00 552 TYR A CA 1
ATOM 4174 C C . TYR A 1 552 ? 32.315 2.512 -36.706 1.00 95.00 552 TYR A C 1
ATOM 4176 O O . TYR A 1 552 ? 33.132 2.913 -37.537 1.00 95.00 552 TYR A O 1
ATOM 4184 N N . ASN A 1 553 ? 31.320 3.272 -36.249 1.00 92.56 553 ASN A N 1
ATOM 4185 C CA . ASN A 1 553 ? 31.065 4.634 -36.716 1.00 92.56 553 ASN A CA 1
ATOM 4186 C C . ASN A 1 553 ? 32.247 5.581 -36.437 1.00 92.56 553 ASN A C 1
ATOM 4188 O O . ASN A 1 553 ? 32.467 6.530 -37.184 1.00 92.56 553 ASN A O 1
ATOM 4192 N N . ASN A 1 554 ? 33.061 5.278 -35.420 1.00 93.31 554 ASN A N 1
ATOM 4193 C CA . ASN A 1 554 ? 34.302 5.987 -35.097 1.00 93.31 554 ASN A CA 1
ATOM 4194 C C . ASN A 1 554 ? 35.556 5.393 -35.774 1.00 93.31 554 ASN A C 1
ATOM 4196 O O . ASN A 1 554 ? 36.682 5.714 -35.390 1.00 93.31 554 ASN A O 1
ATOM 4200 N N . GLY A 1 555 ? 35.388 4.543 -36.791 1.00 93.44 555 GLY A N 1
ATOM 4201 C CA . GLY A 1 555 ? 36.472 4.033 -37.637 1.00 93.44 555 GLY A CA 1
ATOM 4202 C C . GLY A 1 555 ? 37.191 2.786 -37.112 1.00 93.44 555 GLY A C 1
ATOM 4203 O O . GLY A 1 555 ? 38.227 2.408 -37.660 1.00 93.44 555 GLY A O 1
ATOM 4204 N N . VAL A 1 556 ? 36.673 2.125 -36.073 1.00 91.75 556 VAL A N 1
ATOM 4205 C CA . VAL A 1 556 ? 37.228 0.871 -35.538 1.00 91.75 556 VAL A CA 1
ATOM 4206 C C . VAL A 1 556 ? 36.486 -0.318 -36.141 1.00 91.75 556 VAL A C 1
ATOM 4208 O O . VAL A 1 556 ? 35.279 -0.436 -35.974 1.00 91.75 556 VAL A O 1
ATOM 4211 N N . ASN A 1 557 ? 37.182 -1.262 -36.782 1.00 88.12 557 ASN A N 1
ATOM 4212 C CA . ASN A 1 557 ? 36.539 -2.502 -37.233 1.00 88.12 557 ASN A CA 1
ATOM 4213 C C . ASN A 1 557 ? 36.106 -3.352 -36.024 1.00 88.12 557 ASN A C 1
ATOM 4215 O O . ASN A 1 557 ? 36.901 -4.109 -35.464 1.00 88.12 557 ASN A O 1
ATOM 4219 N N . SER A 1 558 ? 34.854 -3.180 -35.606 1.00 88.44 558 SER A N 1
ATOM 4220 C CA . SER A 1 558 ? 34.312 -3.745 -34.374 1.00 88.44 558 SER A CA 1
ATOM 4221 C C . SER A 1 558 ? 33.590 -5.073 -34.570 1.00 88.44 558 SER A C 1
ATOM 4223 O O . SER A 1 558 ? 33.338 -5.763 -33.588 1.00 88.44 558 SER A O 1
ATOM 4225 N N . GLY A 1 559 ? 33.248 -5.436 -35.811 1.00 86.81 559 GLY A N 1
ATOM 4226 C CA . GLY A 1 559 ? 32.417 -6.606 -36.096 1.00 86.81 559 GLY A CA 1
ATOM 4227 C C . GLY A 1 559 ? 31.051 -6.554 -35.401 1.00 86.81 559 GLY A C 1
ATOM 4228 O O . GLY A 1 559 ? 30.615 -7.576 -34.867 1.00 86.81 559 GLY A O 1
ATOM 4229 N N . TYR A 1 560 ? 30.420 -5.372 -35.345 1.00 90.06 560 TYR A N 1
ATOM 4230 C CA . TYR A 1 560 ? 29.052 -5.225 -34.841 1.00 90.06 560 TYR A CA 1
ATOM 4231 C C . TYR A 1 560 ? 28.071 -6.072 -35.665 1.00 90.06 560 TYR A C 1
ATOM 4233 O O . TYR A 1 560 ? 28.283 -6.322 -36.854 1.00 90.06 560 TYR A O 1
ATOM 4241 N N . LEU A 1 561 ? 27.004 -6.543 -35.024 1.00 91.25 561 LEU A N 1
ATOM 4242 C CA . LEU A 1 561 ? 26.000 -7.380 -35.670 1.00 91.25 561 LEU A CA 1
ATOM 4243 C C . LEU A 1 561 ? 24.891 -6.512 -36.260 1.00 91.25 561 LEU A C 1
ATOM 4245 O O . LEU A 1 561 ? 24.415 -5.581 -35.618 1.00 91.25 561 LEU A O 1
ATOM 4249 N N . THR A 1 562 ? 24.447 -6.842 -37.470 1.00 90.56 562 THR A N 1
ATOM 4250 C CA . THR A 1 562 ? 23.245 -6.250 -38.071 1.00 90.56 562 THR A CA 1
ATOM 4251 C C . THR A 1 562 ? 22.114 -7.264 -37.961 1.00 90.56 562 THR A C 1
ATOM 4253 O O . THR A 1 562 ? 22.050 -8.209 -38.744 1.00 90.56 562 THR A O 1
ATOM 4256 N N . VAL A 1 563 ? 21.259 -7.093 -36.954 1.00 91.38 563 VAL A N 1
ATOM 4257 C CA . VAL A 1 563 ? 20.086 -7.941 -36.701 1.00 91.38 563 VAL A CA 1
ATOM 4258 C C . VAL A 1 563 ? 18.850 -7.045 -36.787 1.00 91.38 563 VAL A C 1
ATOM 4260 O O . VAL A 1 563 ? 18.814 -6.052 -36.063 1.00 91.38 563 VAL A O 1
ATOM 4263 N N . PRO A 1 564 ? 17.860 -7.345 -37.650 1.00 85.88 564 PRO A N 1
ATOM 4264 C CA . PRO A 1 564 ? 16.634 -6.555 -37.736 1.00 85.88 564 PRO A CA 1
ATOM 4265 C C . PRO A 1 564 ? 15.898 -6.500 -36.392 1.00 85.88 564 PRO A C 1
ATOM 4267 O O . PRO A 1 564 ? 15.488 -7.537 -35.860 1.00 85.88 564 PRO A O 1
ATOM 4270 N N . ASP A 1 565 ? 15.713 -5.290 -35.876 1.00 83.12 565 ASP A N 1
ATOM 4271 C CA . ASP A 1 565 ? 15.148 -4.986 -34.558 1.00 83.12 565 ASP A CA 1
ATOM 4272 C C . ASP A 1 565 ? 13.655 -4.630 -34.590 1.00 83.12 565 ASP A C 1
ATOM 4274 O O . ASP A 1 565 ? 12.974 -4.754 -33.573 1.00 83.12 565 ASP A O 1
ATOM 4278 N N . GLY A 1 566 ? 13.133 -4.256 -35.762 1.00 82.94 566 GLY A N 1
ATOM 4279 C CA . GLY A 1 566 ? 11.727 -3.926 -35.976 1.00 82.94 566 GLY A CA 1
ATOM 4280 C C . GLY A 1 566 ? 10.761 -5.035 -35.551 1.00 82.94 566 GLY A C 1
ATOM 4281 O O . GLY A 1 566 ? 10.968 -6.233 -35.815 1.00 82.94 566 GLY A O 1
ATOM 4282 N N . GLY A 1 567 ? 9.676 -4.614 -34.903 1.00 83.44 567 GLY A N 1
ATOM 4283 C CA . GLY A 1 567 ? 8.541 -5.465 -34.597 1.00 83.44 567 GLY A CA 1
ATOM 4284 C C . GLY A 1 567 ? 7.737 -5.788 -35.851 1.00 83.44 567 GLY A C 1
ATOM 4285 O O . GLY A 1 567 ? 7.963 -5.272 -36.944 1.00 83.44 567 GLY A O 1
ATOM 4286 N N . CYS A 1 568 ? 6.745 -6.658 -35.701 1.00 82.19 568 CYS A N 1
ATOM 4287 C CA . CYS A 1 568 ? 5.881 -7.010 -36.822 1.00 82.19 568 CYS A CA 1
ATOM 4288 C C . CYS A 1 568 ? 5.105 -5.789 -37.378 1.00 82.19 568 CYS A C 1
ATOM 4290 O O . CYS A 1 568 ? 4.898 -5.701 -38.585 1.00 82.19 568 CYS A O 1
ATOM 4292 N N . ALA A 1 569 ? 4.729 -4.827 -36.526 1.00 81.94 569 ALA A N 1
ATOM 4293 C CA . ALA A 1 569 ? 4.021 -3.616 -36.949 1.00 81.94 569 ALA A CA 1
ATOM 4294 C C . ALA A 1 569 ? 4.896 -2.642 -37.763 1.00 81.94 569 ALA A C 1
ATOM 4296 O O . ALA A 1 569 ? 4.357 -1.827 -38.508 1.00 81.94 569 ALA A O 1
ATOM 4297 N N . ASP A 1 570 ? 6.223 -2.760 -37.656 1.00 82.38 570 ASP A N 1
ATOM 4298 C CA . ASP A 1 570 ? 7.192 -1.924 -38.377 1.00 82.38 570 ASP A CA 1
ATOM 4299 C C . ASP A 1 570 ? 7.522 -2.482 -39.771 1.00 82.38 570 ASP A C 1
ATOM 4301 O O . ASP A 1 570 ? 8.251 -1.868 -40.545 1.00 82.38 570 ASP A O 1
ATOM 4305 N N . ASN A 1 571 ? 7.014 -3.669 -40.106 1.00 84.56 571 ASN A N 1
ATOM 4306 C CA . ASN A 1 571 ? 7.240 -4.290 -41.401 1.00 84.56 571 ASN A CA 1
ATOM 4307 C C . ASN A 1 571 ? 6.336 -3.663 -42.473 1.00 84.56 571 ASN A C 1
ATOM 4309 O O . ASN A 1 571 ? 5.131 -3.526 -42.263 1.00 84.56 571 ASN A O 1
ATOM 4313 N N . ASP A 1 572 ? 6.878 -3.404 -43.665 1.00 86.62 572 ASP A N 1
ATOM 4314 C CA . ASP A 1 572 ? 6.125 -2.845 -44.798 1.00 86.62 572 ASP A CA 1
ATOM 4315 C C . ASP A 1 572 ? 4.855 -3.639 -45.149 1.00 86.62 572 ASP A C 1
ATOM 4317 O O . ASP A 1 572 ? 3.864 -3.070 -45.613 1.00 86.62 572 ASP A O 1
ATOM 4321 N N . MET A 1 573 ? 4.839 -4.956 -44.913 1.00 86.25 573 MET A N 1
ATOM 4322 C CA . MET A 1 573 ? 3.644 -5.777 -45.119 1.00 86.25 573 MET A CA 1
ATOM 4323 C C . MET A 1 573 ? 2.482 -5.364 -44.212 1.00 86.25 573 MET A C 1
ATOM 4325 O O . MET A 1 573 ? 1.329 -5.490 -44.623 1.00 86.25 573 MET A O 1
ATOM 4329 N N . TYR A 1 574 ? 2.750 -4.871 -42.999 1.00 87.19 574 TYR A N 1
ATOM 4330 C CA . TYR A 1 574 ? 1.712 -4.455 -42.057 1.00 87.19 574 TYR A CA 1
ATOM 4331 C C . TYR A 1 574 ? 0.892 -3.291 -42.626 1.00 87.19 574 TYR A C 1
ATOM 4333 O O . TYR A 1 574 ? -0.341 -3.335 -42.659 1.00 87.19 574 TYR A O 1
ATOM 4341 N N . SER A 1 575 ? 1.577 -2.279 -43.156 1.00 87.25 575 SER A N 1
ATOM 4342 C CA . SER A 1 575 ? 0.970 -1.122 -43.818 1.00 87.25 575 SER A CA 1
ATOM 4343 C C . SER A 1 575 ? 0.361 -1.486 -45.176 1.00 87.25 575 SER A C 1
ATOM 4345 O O . SER A 1 575 ? -0.762 -1.069 -45.458 1.00 87.25 575 SER A O 1
ATOM 4347 N N . GLN A 1 576 ? 1.024 -2.313 -45.992 1.00 92.62 576 GLN A N 1
ATOM 4348 C CA . GLN A 1 576 ? 0.491 -2.765 -47.291 1.00 92.62 576 GLN A CA 1
ATOM 4349 C C . GLN A 1 576 ? -0.824 -3.545 -47.167 1.00 92.62 576 GLN A C 1
ATOM 4351 O O . GLN A 1 576 ? -1.696 -3.434 -48.028 1.00 92.62 576 GLN A O 1
ATOM 4356 N N . LEU A 1 577 ? -0.978 -4.326 -46.097 1.00 91.94 577 LEU A N 1
ATOM 4357 C CA . LEU A 1 577 ? -2.186 -5.103 -45.818 1.00 91.94 577 LEU A CA 1
ATOM 4358 C C . LEU A 1 577 ? -3.263 -4.304 -45.067 1.00 91.94 577 LEU A C 1
ATOM 4360 O O . LEU A 1 577 ? -4.327 -4.854 -44.779 1.00 91.94 577 LEU A O 1
ATOM 4364 N N . GLY A 1 578 ? -3.010 -3.030 -44.740 1.00 89.62 578 GLY A N 1
ATOM 4365 C CA . GLY A 1 578 ? -3.939 -2.192 -43.980 1.00 89.62 578 GLY A CA 1
ATOM 4366 C C . GLY A 1 578 ? -4.229 -2.742 -42.581 1.00 89.62 578 GLY A C 1
ATOM 4367 O O . GLY A 1 578 ? -5.359 -2.641 -42.098 1.00 89.62 578 GLY A O 1
ATOM 4368 N N . CYS A 1 579 ? -3.243 -3.379 -41.944 1.00 89.50 579 CYS A N 1
ATOM 4369 C CA . CYS A 1 579 ? -3.429 -4.027 -40.654 1.00 89.50 579 CYS A CA 1
ATOM 4370 C C . CYS A 1 579 ? -3.775 -3.013 -39.546 1.00 89.50 579 CYS A C 1
ATOM 4372 O O . CYS A 1 579 ? -3.140 -1.970 -39.406 1.00 89.50 579 CYS A O 1
ATOM 4374 N N . ASN A 1 580 ? -4.745 -3.354 -38.691 1.00 88.50 580 ASN A N 1
ATOM 4375 C CA . ASN A 1 580 ? -5.116 -2.569 -37.501 1.00 88.50 580 ASN A CA 1
ATOM 4376 C C . ASN A 1 580 ? -5.137 -3.396 -36.199 1.00 88.50 580 ASN A C 1
ATOM 4378 O O . ASN A 1 580 ? -5.494 -2.885 -35.139 1.00 88.50 580 ASN A O 1
ATOM 4382 N N . CYS A 1 581 ? -4.743 -4.669 -36.275 1.00 87.81 581 CYS A N 1
ATOM 4383 C CA . CYS A 1 581 ? -4.879 -5.632 -35.187 1.00 87.81 581 CYS A CA 1
ATOM 4384 C C . CYS A 1 581 ? -3.926 -5.389 -34.014 1.00 87.81 581 CYS A C 1
ATOM 4386 O O . CYS A 1 581 ? -4.281 -5.708 -32.881 1.00 87.81 581 CYS A O 1
ATOM 4388 N N . TRP A 1 582 ? -2.772 -4.760 -34.254 1.00 85.69 582 TRP A N 1
ATOM 4389 C CA . TRP A 1 582 ? -1.823 -4.389 -33.202 1.00 85.69 582 TRP A CA 1
ATOM 4390 C C . TRP A 1 582 ? -2.469 -3.551 -32.093 1.00 85.69 582 TRP A C 1
ATOM 4392 O O . TRP A 1 582 ? -2.260 -3.814 -30.913 1.00 85.69 582 TRP A O 1
ATOM 4402 N N . ALA A 1 583 ? -3.293 -2.568 -32.474 1.00 79.44 583 ALA A N 1
ATOM 4403 C CA . ALA A 1 583 ? -3.899 -1.621 -31.541 1.00 79.44 583 ALA A CA 1
ATOM 4404 C C . ALA A 1 583 ? -5.094 -2.202 -30.767 1.00 79.44 583 ALA A C 1
ATOM 4406 O O . ALA A 1 583 ? -5.383 -1.753 -29.661 1.00 79.44 583 ALA A O 1
ATOM 4407 N N . VAL A 1 584 ? -5.803 -3.176 -31.346 1.00 83.44 584 VAL A N 1
ATOM 4408 C CA . VAL A 1 584 ? -7.032 -3.741 -30.755 1.00 83.44 584 VAL A CA 1
ATOM 4409 C C . VAL A 1 584 ? -6.801 -5.071 -30.027 1.00 83.44 584 VAL A C 1
ATOM 4411 O O . VAL A 1 584 ? -7.643 -5.474 -29.220 1.00 83.44 584 VAL A O 1
ATOM 4414 N N . GLY A 1 585 ? -5.667 -5.732 -30.277 1.00 86.25 585 GLY A N 1
ATOM 4415 C CA . GLY A 1 585 ? -5.327 -7.046 -29.731 1.00 86.25 585 GLY A CA 1
ATOM 4416 C C . GLY A 1 585 ? -5.948 -8.209 -30.511 1.00 86.25 585 GLY A C 1
ATOM 4417 O O . GLY A 1 585 ? -6.849 -8.034 -31.335 1.00 86.25 585 GLY A O 1
ATOM 4418 N N . TRP A 1 586 ? -5.472 -9.423 -30.240 1.00 87.00 586 TRP A N 1
ATOM 4419 C CA . TRP A 1 586 ? -5.859 -10.665 -30.916 1.00 87.00 586 TRP A CA 1
ATOM 4420 C C . TRP A 1 586 ? -7.361 -10.921 -30.855 1.00 87.00 586 TRP A C 1
ATOM 4422 O O . TRP A 1 586 ? -7.975 -11.250 -31.869 1.00 87.00 586 TRP A O 1
ATOM 4432 N N . GLN A 1 587 ? -7.962 -10.751 -29.675 1.00 85.94 587 GLN A N 1
ATOM 4433 C CA . GLN A 1 587 ? -9.379 -11.063 -29.461 1.00 85.94 587 GLN A CA 1
ATOM 4434 C C . GLN A 1 587 ? -10.319 -10.129 -30.231 1.00 85.94 587 GLN A C 1
ATOM 4436 O O . GLN A 1 587 ? -11.374 -10.568 -30.681 1.00 85.94 587 GLN A O 1
ATOM 4441 N N . ASN A 1 588 ? -9.938 -8.860 -30.401 1.00 89.50 588 ASN A N 1
ATOM 4442 C CA . ASN A 1 588 ? -10.761 -7.859 -31.086 1.00 89.50 588 ASN A CA 1
ATOM 4443 C C . ASN A 1 588 ? -10.362 -7.665 -32.556 1.00 89.50 588 ASN A C 1
ATOM 4445 O O . ASN A 1 588 ? -11.026 -6.933 -33.290 1.00 89.50 588 ASN A O 1
ATOM 4449 N N . CYS A 1 589 ? -9.279 -8.304 -32.996 1.00 90.69 589 CYS A N 1
ATOM 4450 C CA . CYS A 1 589 ? -8.852 -8.302 -34.384 1.00 90.69 589 CYS A CA 1
ATOM 4451 C C . CYS A 1 589 ? -9.881 -9.064 -35.250 1.00 90.69 589 CYS A C 1
ATOM 4453 O O . CYS A 1 589 ? -10.184 -10.227 -34.960 1.00 90.69 589 CYS A O 1
ATOM 4455 N N . PRO A 1 590 ? -10.427 -8.455 -36.324 1.00 92.06 590 PRO A N 1
ATOM 4456 C CA . PRO A 1 590 ? -11.442 -9.095 -37.156 1.00 92.06 590 PRO A CA 1
ATOM 4457 C C . PRO A 1 590 ? -10.972 -10.434 -37.731 1.00 92.06 590 PRO A C 1
ATOM 4459 O O . PRO A 1 590 ? -9.871 -10.540 -38.268 1.00 92.06 590 PRO A O 1
ATOM 4462 N N . ALA A 1 591 ? -11.838 -11.451 -37.711 1.00 90.50 591 ALA A N 1
ATOM 4463 C CA . ALA A 1 591 ? -11.533 -12.757 -38.307 1.00 90.50 591 ALA A CA 1
ATOM 4464 C C . ALA A 1 591 ? -11.260 -12.683 -39.825 1.00 90.50 591 ALA A C 1
ATOM 4466 O O . ALA A 1 591 ? -10.614 -13.568 -40.375 1.00 90.50 591 ALA A O 1
ATOM 4467 N N . SER A 1 592 ? -11.738 -11.626 -40.491 1.00 92.88 592 SER A N 1
ATOM 4468 C CA . SER A 1 592 ? -11.490 -11.339 -41.906 1.00 92.88 592 SER A CA 1
ATOM 4469 C C . SER A 1 592 ? -10.142 -10.667 -42.184 1.00 92.88 592 SER A C 1
ATOM 4471 O O . SER A 1 592 ? -9.787 -10.514 -43.351 1.00 92.88 592 SER A O 1
ATOM 4473 N N . ALA A 1 593 ? -9.413 -10.210 -41.160 1.00 92.00 593 ALA A N 1
ATOM 4474 C CA . ALA A 1 593 ? -8.103 -9.599 -41.356 1.00 92.00 593 ALA A CA 1
ATOM 4475 C C . ALA A 1 593 ? -7.090 -10.653 -41.855 1.00 92.00 593 ALA A C 1
ATOM 4477 O O . ALA A 1 593 ? -7.168 -11.812 -41.437 1.00 92.00 593 ALA A O 1
ATOM 4478 N N . PRO A 1 594 ? -6.126 -10.280 -42.719 1.00 91.94 594 PRO A N 1
ATOM 4479 C CA . PRO A 1 594 ? -5.074 -11.191 -43.168 1.00 91.94 594 PRO A CA 1
ATOM 4480 C C . PRO A 1 594 ? -4.362 -11.861 -41.991 1.00 91.94 594 PRO A C 1
ATOM 4482 O O . PRO A 1 594 ? -4.073 -11.197 -40.997 1.00 91.94 594 PRO A O 1
ATOM 4485 N N . GLU A 1 595 ? -4.029 -13.151 -42.107 1.00 87.00 595 GLU A N 1
ATOM 4486 C CA . GLU A 1 595 ? -3.427 -13.910 -40.996 1.00 87.00 595 GLU A CA 1
ATOM 4487 C C . GLU A 1 595 ? -2.161 -13.236 -40.454 1.00 87.00 595 GLU A C 1
ATOM 4489 O O . GLU A 1 595 ? -1.990 -13.177 -39.243 1.00 87.00 595 GLU A O 1
ATOM 4494 N N . TYR A 1 596 ? -1.353 -12.621 -41.326 1.00 87.50 596 TYR A N 1
ATOM 4495 C CA . TYR A 1 596 ? -0.217 -11.789 -40.927 1.00 87.50 596 TYR A CA 1
ATOM 4496 C C . TYR A 1 596 ? -0.614 -10.673 -39.943 1.00 87.50 596 TYR A C 1
ATOM 4498 O O . TYR A 1 596 ? -0.039 -10.568 -38.862 1.00 87.50 596 TYR A O 1
ATOM 4506 N N . CYS A 1 597 ? -1.654 -9.890 -40.255 1.00 88.56 597 CYS A N 1
ATOM 4507 C CA . CYS A 1 597 ? -2.173 -8.855 -39.359 1.00 88.56 597 CYS A CA 1
ATOM 4508 C C . CYS A 1 597 ? -2.627 -9.451 -38.026 1.00 88.56 597 CYS A C 1
ATOM 4510 O O . CYS A 1 597 ? -2.349 -8.893 -36.968 1.00 88.56 597 CYS A O 1
ATOM 4512 N N . ARG A 1 598 ? -3.304 -10.604 -38.069 1.00 86.38 598 ARG A N 1
ATOM 4513 C CA . ARG A 1 598 ? -3.798 -11.276 -36.865 1.00 86.38 598 ARG A CA 1
ATOM 4514 C C . ARG A 1 598 ? -2.659 -11.883 -36.035 1.00 86.38 598 ARG A C 1
ATOM 4516 O O . ARG A 1 598 ? -2.793 -12.006 -34.828 1.00 86.38 598 ARG A O 1
ATOM 4523 N N . THR A 1 599 ? -1.536 -12.283 -36.635 1.00 82.12 599 THR A N 1
ATOM 4524 C CA . THR A 1 599 ? -0.325 -12.704 -35.896 1.00 82.12 599 THR A CA 1
ATOM 4525 C C . THR A 1 599 ? 0.432 -11.534 -35.275 1.00 82.12 599 THR A C 1
ATOM 4527 O O . THR A 1 599 ? 1.243 -11.733 -34.380 1.00 82.12 599 THR A O 1
ATOM 4530 N N . CYS A 1 600 ? 0.161 -10.319 -35.740 1.00 85.19 600 CYS A N 1
ATOM 4531 C CA . CYS A 1 600 ? 0.875 -9.108 -35.382 1.00 85.19 600 CYS A CA 1
ATOM 4532 C C . CYS A 1 600 ? 0.250 -8.411 -34.165 1.00 85.19 600 CYS A C 1
ATOM 4534 O O . CYS A 1 600 ? -0.216 -7.274 -34.258 1.00 85.19 600 CYS A O 1
ATOM 4536 N N . THR A 1 601 ? 0.172 -9.109 -33.031 1.00 85.44 601 THR A N 1
ATOM 4537 C CA . THR A 1 601 ? -0.391 -8.574 -31.781 1.00 85.44 601 THR A CA 1
ATOM 4538 C C . THR A 1 601 ? 0.469 -8.973 -30.582 1.00 85.44 601 THR A C 1
ATOM 4540 O O . THR A 1 601 ? 1.147 -9.997 -30.608 1.00 85.44 601 THR A O 1
ATOM 4543 N N . LYS A 1 602 ? 0.436 -8.176 -29.506 1.00 83.44 602 LYS A N 1
ATOM 4544 C CA . LYS A 1 602 ? 1.227 -8.423 -28.280 1.00 83.44 602 LYS A CA 1
ATOM 4545 C C . LYS A 1 602 ? 0.605 -9.412 -27.290 1.00 83.44 602 LYS A C 1
ATOM 4547 O O . LYS A 1 602 ? 1.140 -9.641 -26.206 1.00 83.44 602 LYS A O 1
ATOM 4552 N N . ASP A 1 603 ? -0.561 -9.946 -27.619 1.00 87.31 603 ASP A N 1
ATOM 4553 C CA . ASP A 1 603 ? -1.384 -10.801 -26.762 1.00 87.31 603 ASP A CA 1
ATOM 4554 C C . ASP A 1 603 ? -1.666 -12.178 -27.386 1.00 87.31 603 ASP A C 1
ATOM 4556 O O . ASP A 1 603 ? -2.379 -12.985 -26.786 1.00 87.31 603 ASP A O 1
ATOM 4560 N N . ARG A 1 604 ? -1.098 -12.472 -28.566 1.00 87.94 604 ARG A N 1
ATOM 4561 C CA . ARG A 1 604 ? -1.178 -13.789 -29.202 1.00 87.94 604 ARG A CA 1
ATOM 4562 C C . ARG A 1 604 ? 0.097 -14.593 -28.926 1.00 87.94 604 ARG A C 1
ATOM 4564 O O . ARG A 1 604 ? 1.174 -14.149 -29.319 1.00 87.94 604 ARG A O 1
ATOM 4571 N N . PRO A 1 605 ? -0.009 -15.806 -28.357 1.00 89.12 605 PRO A N 1
ATOM 4572 C CA . PRO A 1 605 ? 1.142 -16.681 -28.229 1.00 89.12 605 PRO A CA 1
ATOM 4573 C C . PRO A 1 605 ? 1.719 -17.067 -29.594 1.00 89.12 605 PRO A C 1
ATOM 4575 O O . PRO A 1 605 ? 0.986 -17.529 -30.478 1.00 89.12 605 PRO A O 1
ATOM 4578 N N . LYS A 1 606 ? 3.036 -16.922 -29.762 1.00 90.75 606 LYS A N 1
ATOM 4579 C CA . LYS A 1 606 ? 3.739 -17.430 -30.948 1.00 90.75 606 LYS A CA 1
ATOM 4580 C C . LYS A 1 606 ? 3.647 -18.967 -30.978 1.00 90.75 606 LYS A C 1
ATOM 4582 O O . LYS A 1 606 ? 3.924 -19.598 -29.955 1.00 90.75 606 LYS A O 1
ATOM 4587 N N . PRO A 1 607 ? 3.317 -19.602 -32.120 1.00 91.94 607 PRO A N 1
ATOM 4588 C CA . PRO A 1 607 ? 3.432 -21.052 -32.253 1.00 91.94 607 PRO A CA 1
ATOM 4589 C C . PRO A 1 607 ? 4.873 -21.519 -31.988 1.00 91.94 607 PRO A C 1
ATOM 4591 O O . PRO A 1 607 ? 5.808 -21.067 -32.653 1.00 91.94 607 PRO A O 1
ATOM 4594 N N . LEU A 1 608 ? 5.049 -22.422 -31.022 1.00 95.81 608 LEU A N 1
ATOM 4595 C CA . LEU A 1 608 ? 6.370 -22.902 -30.602 1.00 95.81 608 LEU A CA 1
ATOM 4596 C C . LEU A 1 608 ? 7.129 -23.573 -31.754 1.00 95.81 608 LEU A C 1
ATOM 4598 O O . LEU A 1 608 ? 6.538 -24.275 -32.578 1.00 95.81 608 LEU A O 1
ATOM 4602 N N . GLY A 1 609 ? 8.444 -23.364 -31.801 1.00 95.38 609 GLY A N 1
ATOM 4603 C CA . GLY A 1 609 ? 9.333 -23.922 -32.823 1.00 95.38 609 GLY A CA 1
ATOM 4604 C C . GLY A 1 609 ? 9.236 -23.257 -34.200 1.00 95.38 609 GLY A C 1
ATOM 4605 O O . GLY A 1 609 ? 9.899 -23.706 -35.132 1.00 95.38 609 GLY A O 1
ATOM 4606 N N . THR A 1 610 ? 8.425 -22.206 -34.352 1.00 93.00 610 THR A N 1
ATOM 4607 C CA . THR A 1 610 ? 8.361 -21.404 -35.586 1.00 93.00 610 THR A CA 1
ATOM 4608 C C . THR A 1 610 ? 9.329 -20.213 -35.534 1.00 93.00 610 THR A C 1
ATOM 4610 O O . THR A 1 610 ? 10.100 -20.070 -34.586 1.00 93.00 610 THR A O 1
ATOM 4613 N N . GLY A 1 611 ? 9.309 -19.337 -36.541 1.00 88.75 611 GLY A N 1
ATOM 4614 C CA . GLY A 1 611 ? 10.273 -18.240 -36.679 1.00 88.75 611 GLY A CA 1
ATOM 4615 C C . GLY A 1 611 ? 11.529 -18.658 -37.447 1.00 88.75 611 GLY A C 1
ATOM 4616 O O . GLY A 1 611 ? 11.657 -19.803 -37.881 1.00 88.75 611 GLY A O 1
ATOM 4617 N N . ALA A 1 612 ? 12.432 -17.708 -37.660 1.00 91.56 612 ALA A N 1
ATOM 4618 C CA . ALA A 1 612 ? 13.701 -17.928 -38.344 1.00 91.56 612 ALA A CA 1
ATOM 4619 C C . ALA A 1 612 ? 14.797 -17.160 -37.613 1.00 91.56 612 ALA A C 1
ATOM 4621 O O . ALA A 1 612 ? 14.563 -16.010 -37.242 1.00 91.56 612 ALA A O 1
ATOM 4622 N N . ASP A 1 613 ? 15.953 -17.802 -37.445 1.00 94.62 613 ASP A N 1
ATOM 4623 C CA . ASP A 1 613 ? 17.109 -17.200 -36.786 1.00 94.62 613 ASP A CA 1
ATOM 4624 C C . ASP A 1 613 ? 17.540 -15.936 -37.545 1.00 94.62 613 ASP A C 1
ATOM 4626 O O . ASP A 1 613 ? 17.847 -15.985 -38.743 1.00 94.62 613 ASP A O 1
ATOM 4630 N N . ARG A 1 614 ? 17.542 -14.798 -36.852 1.00 93.12 614 ARG A N 1
ATOM 4631 C CA . ARG A 1 614 ? 18.048 -13.513 -37.354 1.00 93.12 614 ARG A CA 1
ATOM 4632 C C . ARG A 1 614 ? 19.478 -13.263 -36.909 1.00 93.12 614 ARG A C 1
ATOM 4634 O O . ARG A 1 614 ? 20.210 -12.542 -37.591 1.00 93.12 614 ARG A O 1
ATOM 4641 N N . VAL A 1 615 ? 19.894 -13.846 -35.786 1.00 93.56 615 VAL A N 1
ATOM 4642 C CA . VAL A 1 615 ? 21.282 -13.789 -35.340 1.00 93.56 615 VAL A CA 1
ATOM 4643 C C . VAL A 1 615 ? 22.110 -14.716 -36.240 1.00 93.56 615 VAL A C 1
ATOM 4645 O O . VAL A 1 615 ? 21.811 -15.906 -36.347 1.00 93.56 615 VAL A O 1
ATOM 4648 N N . PRO A 1 616 ? 23.165 -14.217 -36.910 1.00 91.31 616 PRO A N 1
ATOM 4649 C CA . PRO A 1 616 ? 23.986 -15.065 -37.763 1.00 91.31 616 PRO A CA 1
ATOM 4650 C C . PRO A 1 616 ? 24.754 -16.103 -36.926 1.00 91.31 616 PRO A C 1
ATOM 4652 O O . PRO A 1 616 ? 25.092 -15.827 -35.773 1.00 91.31 616 PRO A O 1
ATOM 4655 N N . PRO A 1 617 ? 25.125 -17.265 -37.498 1.00 88.94 617 PRO A N 1
ATOM 4656 C CA . PRO A 1 617 ? 25.943 -18.252 -36.801 1.00 88.94 617 PRO A CA 1
ATOM 4657 C C . PRO A 1 617 ? 27.239 -17.647 -36.238 1.00 88.94 617 PRO A C 1
ATOM 4659 O O . PRO A 1 617 ? 28.109 -17.183 -36.972 1.00 88.94 617 PRO A O 1
ATOM 4662 N N . LEU A 1 618 ? 27.398 -17.694 -34.915 1.00 87.00 618 LEU A N 1
ATOM 4663 C CA . LEU A 1 618 ? 28.499 -17.040 -34.191 1.00 87.00 618 LEU A CA 1
ATOM 4664 C C . LEU A 1 618 ? 29.779 -17.895 -34.096 1.00 87.00 618 LEU A C 1
ATOM 4666 O O . LEU A 1 618 ? 30.559 -17.758 -33.151 1.00 87.00 618 LEU A O 1
ATOM 4670 N N . THR A 1 619 ? 30.019 -18.796 -35.052 1.00 78.38 619 THR A N 1
ATOM 4671 C CA . THR A 1 619 ? 31.140 -19.760 -35.017 1.00 78.38 619 THR A CA 1
ATOM 4672 C C . THR A 1 619 ? 32.520 -19.096 -34.991 1.00 78.38 619 THR A C 1
ATOM 4674 O O . THR A 1 619 ? 33.479 -19.698 -34.515 1.00 78.38 619 THR A O 1
ATOM 4677 N N . SER A 1 620 ? 32.630 -17.853 -35.467 1.00 72.62 620 SER A N 1
ATOM 4678 C CA . SER A 1 620 ? 33.858 -17.046 -35.452 1.00 72.62 620 SER A CA 1
ATOM 4679 C C . SER A 1 620 ? 34.030 -16.171 -34.201 1.00 72.62 620 SER A C 1
ATOM 4681 O O . SER A 1 620 ? 35.086 -15.561 -34.042 1.00 72.62 620 SER A O 1
ATOM 4683 N N . LEU A 1 621 ? 33.039 -16.113 -33.300 1.00 77.31 621 LEU A N 1
ATOM 4684 C CA . LEU A 1 621 ? 33.037 -15.261 -32.099 1.00 77.31 621 LEU A CA 1
ATOM 4685 C C . LEU A 1 621 ? 32.829 -16.066 -30.797 1.00 77.31 621 LEU A C 1
ATOM 4687 O O . LEU A 1 621 ? 31.958 -15.730 -29.988 1.00 77.31 621 LEU A O 1
ATOM 4691 N N . PRO A 1 622 ? 33.624 -17.124 -30.526 1.00 70.38 622 PRO A N 1
ATOM 4692 C CA . PRO A 1 622 ? 33.424 -17.951 -29.336 1.00 70.38 622 PRO A CA 1
ATOM 4693 C C . PRO A 1 622 ? 33.640 -17.169 -28.029 1.00 70.38 622 PRO A C 1
ATOM 4695 O O . PRO A 1 622 ? 32.891 -17.383 -27.075 1.00 70.38 622 PRO A O 1
ATOM 4698 N N . ASN A 1 623 ? 34.601 -16.233 -28.029 1.00 75.62 623 ASN A N 1
ATOM 4699 C CA . ASN A 1 623 ? 35.030 -15.428 -26.875 1.00 75.62 623 ASN A CA 1
ATOM 4700 C C . ASN A 1 623 ? 34.656 -13.933 -26.999 1.00 75.62 623 ASN A C 1
ATOM 4702 O O . ASN A 1 623 ? 35.203 -13.097 -26.280 1.00 75.62 623 ASN A O 1
ATOM 4706 N N . GLY A 1 624 ? 33.756 -13.582 -27.924 1.00 81.94 624 GLY A N 1
ATOM 4707 C CA . GLY A 1 624 ? 33.388 -12.192 -28.208 1.00 81.94 624 GLY A CA 1
ATOM 4708 C C . GLY A 1 624 ? 34.493 -11.401 -28.922 1.00 81.94 624 GLY A C 1
ATOM 4709 O O . GLY A 1 624 ? 35.225 -11.942 -29.751 1.00 81.94 624 GLY A O 1
ATOM 4710 N N . TRP A 1 625 ? 34.590 -10.107 -28.612 1.00 89.19 625 TRP A N 1
ATOM 4711 C CA . TRP A 1 625 ? 35.430 -9.135 -29.325 1.00 89.19 625 TRP A CA 1
ATOM 4712 C C . TRP A 1 625 ? 36.739 -8.817 -28.586 1.00 89.19 625 TRP A C 1
ATOM 4714 O O . TRP A 1 625 ? 36.761 -8.835 -27.355 1.00 89.19 625 TRP A O 1
ATOM 4724 N N . PRO A 1 626 ? 37.833 -8.453 -29.278 1.00 89.31 626 PRO A N 1
ATOM 4725 C CA . PRO A 1 626 ? 38.999 -7.860 -28.627 1.00 89.31 626 PRO A CA 1
ATOM 4726 C C . PRO A 1 626 ? 38.634 -6.637 -27.771 1.00 89.31 626 PRO A C 1
ATOM 4728 O O . PRO A 1 626 ? 38.009 -5.699 -28.264 1.00 89.31 626 PRO A O 1
ATOM 4731 N N . LYS A 1 627 ? 39.093 -6.591 -26.510 1.00 89.69 627 LYS A N 1
ATOM 4732 C CA . LYS A 1 627 ? 38.810 -5.477 -25.579 1.00 89.69 627 LYS A CA 1
ATOM 4733 C C . LYS A 1 627 ? 39.178 -4.100 -26.149 1.00 89.69 627 LYS A C 1
ATOM 4735 O O . LYS A 1 627 ? 38.497 -3.120 -25.869 1.00 89.69 627 LYS A O 1
ATOM 4740 N N . ALA A 1 628 ? 40.228 -4.029 -26.971 1.00 90.69 628 ALA A N 1
ATOM 4741 C CA . ALA A 1 628 ? 40.685 -2.792 -27.603 1.00 90.69 628 ALA A CA 1
ATOM 4742 C C . ALA A 1 628 ? 39.612 -2.112 -28.472 1.00 90.69 628 ALA A C 1
ATOM 4744 O O . ALA A 1 628 ? 39.629 -0.895 -28.589 1.00 90.69 628 ALA A O 1
ATOM 4745 N N . ILE A 1 629 ? 38.646 -2.856 -29.026 1.00 92.81 629 ILE A N 1
ATOM 4746 C CA . ILE A 1 629 ? 37.554 -2.278 -29.830 1.00 92.81 629 ILE A CA 1
ATOM 4747 C C . ILE A 1 629 ? 36.701 -1.307 -29.006 1.00 92.81 629 ILE A C 1
ATOM 4749 O O . ILE A 1 629 ? 36.217 -0.306 -29.530 1.00 92.81 629 ILE A O 1
ATOM 4753 N N . LEU A 1 630 ? 36.566 -1.555 -27.700 1.00 93.44 630 LEU A N 1
ATOM 4754 C CA . LEU A 1 630 ? 35.759 -0.731 -26.802 1.00 93.44 630 LEU A CA 1
ATOM 4755 C C . LEU A 1 630 ? 36.315 0.692 -26.635 1.00 93.44 630 LEU A C 1
ATOM 4757 O O . LEU A 1 630 ? 35.589 1.566 -26.172 1.00 93.44 630 LEU A O 1
ATOM 4761 N N . SER A 1 631 ? 37.569 0.961 -27.030 1.00 93.12 631 SER A N 1
ATOM 4762 C CA . SER A 1 631 ? 38.103 2.329 -27.040 1.00 93.12 631 SER A CA 1
ATOM 4763 C C . SER A 1 631 ? 37.446 3.224 -28.092 1.00 93.12 631 SER A C 1
ATOM 4765 O O . SER A 1 631 ? 37.598 4.440 -28.027 1.00 93.12 631 SER A O 1
ATOM 4767 N N . GLY A 1 632 ? 36.737 2.633 -29.060 1.00 94.44 632 GLY A N 1
ATOM 4768 C CA . GLY A 1 632 ? 35.963 3.359 -30.063 1.00 94.44 632 GLY A CA 1
ATOM 4769 C C . GLY A 1 632 ? 34.664 3.965 -29.524 1.00 94.44 632 GLY A C 1
ATOM 4770 O O . GLY A 1 632 ? 34.074 4.792 -30.210 1.00 94.44 632 GLY A O 1
ATOM 4771 N N . ASP A 1 633 ? 34.223 3.611 -28.311 1.00 96.38 633 ASP A N 1
ATOM 4772 C CA . ASP A 1 633 ? 33.050 4.206 -27.662 1.00 96.38 633 ASP A CA 1
ATOM 4773 C C . ASP A 1 633 ? 33.464 4.986 -26.392 1.00 96.38 633 ASP A C 1
ATOM 4775 O O . ASP A 1 633 ? 33.898 4.384 -25.403 1.00 96.38 633 ASP A O 1
ATOM 4779 N N . PRO A 1 634 ? 33.296 6.324 -26.357 1.00 95.12 634 PRO A N 1
ATOM 4780 C CA . PRO A 1 634 ? 33.640 7.144 -25.192 1.00 95.12 634 PRO A CA 1
ATOM 4781 C C . PRO A 1 634 ? 32.931 6.754 -23.885 1.00 95.12 634 PRO A C 1
ATOM 4783 O O . PRO A 1 634 ? 33.506 6.919 -22.806 1.00 95.12 634 PRO A O 1
ATOM 4786 N N . ARG A 1 635 ? 31.699 6.234 -23.943 1.00 95.81 635 ARG A N 1
ATOM 4787 C CA . ARG A 1 635 ? 30.969 5.741 -22.763 1.00 95.81 635 ARG A CA 1
ATOM 4788 C C . ARG A 1 635 ? 31.584 4.452 -22.253 1.00 95.81 635 ARG A C 1
ATOM 4790 O O . ARG A 1 635 ? 31.798 4.326 -21.051 1.00 95.81 635 ARG A O 1
ATOM 4797 N N . ALA A 1 636 ? 31.908 3.521 -23.153 1.00 95.75 636 ALA A N 1
ATOM 4798 C CA . ALA A 1 636 ? 32.585 2.282 -22.781 1.00 95.75 636 ALA A CA 1
ATOM 4799 C C . ALA A 1 636 ? 33.944 2.583 -22.135 1.00 95.75 636 ALA A C 1
ATOM 4801 O O . ALA A 1 636 ? 34.268 2.012 -21.095 1.00 95.75 636 ALA A O 1
ATOM 4802 N N . VAL A 1 637 ? 34.698 3.543 -22.684 1.00 94.69 637 VAL A N 1
ATOM 4803 C CA . VAL A 1 637 ? 35.942 4.047 -22.078 1.00 94.69 637 VAL A CA 1
ATOM 4804 C C . VAL A 1 637 ? 35.697 4.597 -20.673 1.00 94.69 637 VAL A C 1
ATOM 4806 O O . VAL A 1 637 ? 36.414 4.225 -19.745 1.00 94.69 637 VAL A O 1
ATOM 4809 N N . ALA A 1 638 ? 34.679 5.443 -20.488 1.00 94.00 638 ALA A N 1
ATOM 4810 C CA . ALA A 1 638 ? 34.355 6.014 -19.181 1.00 94.00 638 ALA A CA 1
ATOM 4811 C C . ALA A 1 638 ? 33.964 4.943 -18.145 1.00 94.00 638 ALA A C 1
ATOM 4813 O O . ALA A 1 638 ? 34.374 5.036 -16.990 1.00 94.00 638 ALA A O 1
ATOM 4814 N N . ILE A 1 639 ? 33.214 3.920 -18.561 1.00 94.38 639 ILE A N 1
ATOM 4815 C CA . ILE A 1 639 ? 32.788 2.796 -17.714 1.00 94.38 639 ILE A CA 1
ATOM 4816 C C . ILE A 1 639 ? 33.979 1.918 -17.322 1.00 94.38 639 ILE A C 1
ATOM 4818 O O . ILE A 1 639 ? 34.152 1.593 -16.147 1.00 94.38 639 ILE A O 1
ATOM 4822 N N . MET A 1 640 ? 34.834 1.565 -18.287 1.00 91.81 640 MET A N 1
ATOM 4823 C CA . MET A 1 640 ? 36.022 0.739 -18.046 1.00 91.81 640 MET A CA 1
ATOM 4824 C C . MET A 1 640 ? 37.078 1.446 -17.189 1.00 91.81 640 MET A C 1
ATOM 4826 O O . MET A 1 640 ? 37.856 0.772 -16.515 1.00 91.81 640 MET A O 1
ATOM 4830 N N . ALA A 1 641 ? 37.118 2.781 -17.207 1.00 89.75 641 ALA A N 1
ATOM 4831 C CA . ALA A 1 641 ? 38.016 3.564 -16.364 1.00 89.75 641 ALA A CA 1
ATOM 4832 C C . ALA A 1 641 ? 37.652 3.497 -14.864 1.00 89.75 641 ALA A C 1
ATOM 4834 O O . ALA A 1 641 ? 38.502 3.783 -14.023 1.00 89.75 641 ALA A O 1
ATOM 4835 N N . ASP A 1 642 ? 36.425 3.092 -14.512 1.00 83.06 642 ASP A N 1
ATOM 4836 C CA . ASP A 1 642 ? 35.960 2.952 -13.125 1.00 83.06 642 ASP A CA 1
ATOM 4837 C C . ASP A 1 642 ? 36.424 1.626 -12.483 1.00 83.06 642 ASP A C 1
ATOM 4839 O O . ASP A 1 642 ? 35.662 0.665 -12.288 1.00 83.06 642 ASP A O 1
ATOM 4843 N N . VAL A 1 643 ? 37.721 1.558 -12.182 1.00 74.94 643 VAL A N 1
ATOM 4844 C CA . VAL A 1 643 ? 38.378 0.361 -11.632 1.00 74.94 643 VAL A CA 1
ATOM 4845 C C . VAL A 1 643 ? 38.210 0.211 -10.118 1.00 74.94 643 VAL A C 1
ATOM 4847 O O . VAL A 1 643 ? 38.094 -0.917 -9.643 1.00 74.94 643 VAL A O 1
ATOM 4850 N N . ASP A 1 644 ? 38.140 1.313 -9.369 1.00 70.56 644 ASP A N 1
ATOM 4851 C CA . ASP A 1 644 ? 38.015 1.321 -7.902 1.00 70.56 644 ASP A CA 1
ATOM 4852 C C . ASP A 1 644 ? 36.564 1.451 -7.411 1.00 70.56 644 ASP A C 1
ATOM 4854 O O . ASP A 1 644 ? 36.286 1.288 -6.223 1.00 70.56 644 ASP A O 1
ATOM 4858 N N . GLY A 1 645 ? 35.622 1.696 -8.326 1.00 65.50 645 GLY A N 1
ATOM 4859 C CA . GLY A 1 645 ? 34.211 1.829 -8.007 1.00 65.50 645 GLY A CA 1
ATOM 4860 C C . GLY A 1 645 ? 33.797 3.209 -7.493 1.00 65.50 645 GLY A C 1
ATOM 4861 O O . GLY A 1 645 ? 32.669 3.353 -7.011 1.00 65.50 645 GLY A O 1
ATOM 4862 N N . SER A 1 646 ? 34.675 4.209 -7.567 1.00 71.62 646 SER A N 1
ATOM 4863 C CA . SER A 1 646 ? 34.361 5.608 -7.255 1.00 71.62 646 SER A CA 1
ATOM 4864 C C . SER A 1 646 ? 33.831 6.389 -8.465 1.00 71.62 646 SER A C 1
ATOM 4866 O O . SER A 1 646 ? 33.265 7.474 -8.300 1.00 71.62 646 SER A O 1
ATOM 4868 N N . GLY A 1 647 ? 33.998 5.838 -9.669 1.00 81.12 647 GLY A N 1
ATOM 4869 C CA . GLY A 1 647 ? 33.677 6.462 -10.945 1.00 81.12 647 GLY A CA 1
ATOM 4870 C C . GLY A 1 647 ? 32.229 6.273 -11.394 1.00 81.12 647 GLY A C 1
ATOM 4871 O O . GLY A 1 647 ? 31.314 6.068 -10.602 1.00 81.12 647 GLY A O 1
ATOM 4872 N N . ILE A 1 648 ? 32.017 6.411 -12.705 1.00 90.25 648 ILE A N 1
ATOM 4873 C CA . ILE A 1 648 ? 30.694 6.544 -13.330 1.00 90.25 648 ILE A CA 1
ATOM 4874 C C . ILE A 1 648 ? 29.832 5.277 -13.209 1.00 90.25 648 ILE A C 1
ATOM 4876 O O . ILE A 1 648 ? 28.612 5.372 -13.109 1.00 90.25 648 ILE A O 1
ATOM 4880 N N . THR A 1 649 ? 30.447 4.095 -13.180 1.00 91.19 649 THR A N 1
ATOM 4881 C CA . THR A 1 649 ? 29.764 2.800 -13.300 1.00 91.19 649 THR A CA 1
ATOM 4882 C C . THR A 1 649 ? 28.960 2.472 -12.049 1.00 91.19 649 THR A C 1
ATOM 4884 O O . THR A 1 649 ? 27.823 2.011 -12.144 1.00 91.19 649 THR A O 1
ATOM 4887 N N . ASN A 1 650 ? 29.498 2.760 -10.864 1.00 91.12 650 ASN A N 1
ATOM 4888 C CA . ASN A 1 650 ? 28.808 2.497 -9.596 1.00 91.12 650 ASN A CA 1
ATOM 4889 C C . ASN A 1 650 ? 27.716 3.524 -9.245 1.00 91.12 650 ASN A C 1
ATOM 4891 O O . ASN A 1 650 ? 26.983 3.333 -8.270 1.00 91.12 650 ASN A O 1
ATOM 4895 N N . LYS A 1 651 ? 27.580 4.601 -10.030 1.00 94.50 651 LYS A N 1
ATOM 4896 C CA . LYS A 1 651 ? 26.536 5.626 -9.851 1.00 94.50 651 LYS A CA 1
ATOM 4897 C C . LYS A 1 651 ? 25.233 5.313 -10.584 1.00 94.50 651 LYS A C 1
ATOM 4899 O O . LYS A 1 651 ? 24.287 6.089 -10.471 1.00 94.50 651 LYS A O 1
ATOM 4904 N N . PHE A 1 652 ? 25.184 4.183 -11.283 1.00 97.50 652 PHE A N 1
ATOM 4905 C CA . PHE A 1 652 ? 24.024 3.661 -11.998 1.00 97.50 652 PHE A CA 1
ATOM 4906 C C . PHE A 1 652 ? 23.811 2.187 -11.655 1.00 97.50 652 PHE A C 1
ATOM 4908 O O . PHE A 1 652 ? 24.753 1.500 -11.248 1.00 97.50 652 PHE A O 1
ATOM 4915 N N . PHE A 1 653 ? 22.576 1.710 -11.788 1.00 98.38 653 PHE A N 1
ATOM 4916 C CA . PHE A 1 653 ? 22.300 0.277 -11.888 1.00 98.38 653 PHE A CA 1
ATOM 4917 C C . PHE A 1 653 ? 22.399 -0.173 -13.345 1.00 98.38 653 PHE A C 1
ATOM 4919 O O . PHE A 1 653 ? 22.279 0.643 -14.254 1.00 98.38 653 PHE A O 1
ATOM 4926 N N . TRP A 1 654 ? 22.658 -1.461 -13.550 1.00 98.12 654 TRP A N 1
ATOM 4927 C CA . TRP A 1 654 ? 22.838 -2.047 -14.874 1.00 98.12 654 TRP A CA 1
ATOM 4928 C C . TRP A 1 654 ? 22.027 -3.329 -14.982 1.00 98.12 654 TRP A C 1
ATOM 4930 O O . TRP A 1 654 ? 22.024 -4.146 -14.059 1.00 98.12 654 TRP A O 1
ATOM 4940 N N . SER A 1 655 ? 21.380 -3.533 -16.119 1.00 98.06 655 SER A N 1
ATOM 4941 C CA . SER A 1 655 ? 20.634 -4.752 -16.430 1.00 98.06 655 SER A CA 1
ATOM 4942 C C . SER A 1 655 ? 20.652 -5.001 -17.935 1.00 98.06 655 SER A C 1
ATOM 4944 O O . SER A 1 655 ? 21.044 -4.139 -18.715 1.00 98.06 655 SER A O 1
ATOM 4946 N N . HIS A 1 656 ? 20.290 -6.201 -18.371 1.00 97.62 656 HIS A N 1
ATOM 4947 C CA . HIS A 1 656 ? 20.227 -6.492 -19.804 1.00 97.62 656 HIS A CA 1
ATOM 4948 C C . HIS A 1 656 ? 19.058 -5.778 -20.475 1.00 97.62 656 HIS A C 1
ATOM 4950 O O . HIS A 1 656 ? 17.959 -5.753 -19.919 1.00 97.62 656 HIS A O 1
ATOM 4956 N N . HIS A 1 657 ? 19.275 -5.323 -21.710 1.00 98.44 657 HIS A N 1
ATOM 4957 C CA . HIS A 1 657 ? 18.207 -4.925 -22.623 1.00 98.44 657 HIS A CA 1
ATOM 4958 C C . HIS A 1 657 ? 18.227 -5.686 -23.955 1.00 98.44 657 HIS A C 1
ATOM 4960 O O . HIS A 1 657 ? 17.756 -5.181 -24.966 1.00 98.44 657 HIS A O 1
ATOM 4966 N N . THR A 1 658 ? 18.752 -6.922 -23.953 1.00 98.06 658 THR A N 1
ATOM 4967 C CA . THR A 1 658 ? 19.227 -7.695 -25.129 1.00 98.06 658 THR A CA 1
ATOM 4968 C C . THR A 1 658 ? 20.466 -7.095 -25.788 1.00 98.06 658 THR A C 1
ATOM 4970 O O . THR A 1 658 ? 20.829 -5.951 -25.540 1.00 98.06 658 THR A O 1
ATOM 4973 N N . PHE A 1 659 ? 21.168 -7.869 -26.613 1.00 97.94 659 PHE A N 1
ATOM 4974 C CA . PHE A 1 659 ? 22.418 -7.420 -27.213 1.00 97.94 659 PHE A CA 1
ATOM 4975 C C . PHE A 1 659 ? 22.189 -6.434 -28.364 1.00 97.94 659 PHE A C 1
ATOM 4977 O O . PHE A 1 659 ? 22.784 -5.357 -28.349 1.00 97.94 659 PHE A O 1
ATOM 4984 N N . THR A 1 660 ? 21.330 -6.777 -29.327 1.00 97.19 660 THR A N 1
ATOM 4985 C CA . THR A 1 660 ? 21.072 -5.992 -30.548 1.00 97.19 660 THR A CA 1
ATOM 4986 C C . THR A 1 660 ? 19.735 -5.259 -30.545 1.00 97.19 660 THR A C 1
ATOM 4988 O O . THR A 1 660 ? 19.404 -4.675 -31.567 1.00 97.19 660 THR A O 1
ATOM 4991 N N . HIS A 1 661 ? 18.962 -5.323 -29.456 1.00 96.75 661 HIS A N 1
ATOM 4992 C CA . HIS A 1 661 ? 17.591 -4.797 -29.404 1.00 96.75 661 HIS A CA 1
ATOM 4993 C C . HIS A 1 661 ? 16.610 -5.525 -30.349 1.00 96.75 661 HIS A C 1
ATOM 4995 O O . HIS A 1 661 ? 15.597 -4.985 -30.774 1.00 96.75 661 HIS A O 1
ATOM 5001 N N . GLU A 1 662 ? 16.885 -6.791 -30.676 1.00 96.12 662 GLU A N 1
ATOM 5002 C CA . GLU A 1 662 ? 15.986 -7.595 -31.506 1.00 96.12 662 GLU A CA 1
ATOM 5003 C C . GLU A 1 662 ? 14.606 -7.768 -30.854 1.00 96.12 662 GLU A C 1
ATOM 5005 O O . GLU A 1 662 ? 14.511 -8.290 -29.742 1.00 96.12 662 GLU A O 1
ATOM 5010 N N . ASN A 1 663 ? 13.528 -7.401 -31.556 1.00 94.56 663 ASN A N 1
ATOM 5011 C CA . ASN A 1 663 ? 12.173 -7.702 -31.102 1.00 94.56 663 ASN A CA 1
ATOM 5012 C C . ASN A 1 663 ? 11.955 -9.225 -30.975 1.00 94.56 663 ASN A C 1
ATOM 5014 O O . ASN A 1 663 ? 12.110 -9.991 -31.929 1.00 94.56 663 ASN A O 1
ATOM 5018 N N . LEU A 1 664 ? 11.540 -9.655 -29.785 1.00 95.50 664 LEU A N 1
ATOM 5019 C CA . LEU A 1 664 ? 11.445 -11.057 -29.393 1.00 95.50 664 LEU A CA 1
ATOM 5020 C C . LEU A 1 664 ? 10.063 -11.685 -29.623 1.00 95.50 664 LEU A C 1
ATOM 5022 O O . LEU A 1 664 ? 9.884 -12.859 -29.300 1.00 95.50 664 LEU A O 1
ATOM 5026 N N . ASP A 1 665 ? 9.078 -10.973 -30.178 1.00 92.31 665 ASP A N 1
ATOM 5027 C CA . ASP A 1 665 ? 7.707 -11.494 -30.333 1.00 92.31 665 ASP A CA 1
ATOM 5028 C C . ASP A 1 665 ? 7.645 -12.699 -31.284 1.00 92.31 665 ASP A C 1
ATOM 5030 O O . ASP A 1 665 ? 6.861 -13.622 -31.069 1.00 92.31 665 ASP A O 1
ATOM 5034 N N . ASN A 1 666 ? 8.523 -12.738 -32.293 1.00 89.75 666 ASN A N 1
ATOM 5035 C CA . ASN A 1 666 ? 8.631 -13.853 -33.241 1.00 89.75 666 ASN A CA 1
ATOM 5036 C C . ASN A 1 666 ? 10.042 -14.472 -33.316 1.00 89.75 666 ASN A C 1
ATOM 5038 O O . ASN A 1 666 ? 10.319 -15.272 -34.212 1.00 89.75 666 ASN A O 1
ATOM 5042 N N . ALA A 1 667 ? 10.932 -14.111 -32.387 1.00 94.06 667 ALA A N 1
ATOM 5043 C CA . ALA A 1 667 ? 12.295 -14.637 -32.323 1.00 94.06 667 ALA A CA 1
ATOM 5044 C C . ALA A 1 667 ? 12.314 -16.137 -31.987 1.00 94.06 667 ALA A C 1
ATOM 5046 O O . ALA A 1 667 ? 11.379 -16.677 -31.373 1.00 94.06 667 ALA A O 1
ATOM 5047 N N . THR A 1 668 ? 13.374 -16.828 -32.395 1.00 97.38 668 THR A N 1
ATOM 5048 C CA . THR A 1 668 ? 13.596 -18.242 -32.066 1.00 97.38 668 THR A CA 1
ATOM 5049 C C . THR A 1 668 ? 14.227 -18.400 -30.678 1.00 97.38 668 THR A C 1
ATOM 5051 O O . THR A 1 668 ? 14.680 -17.434 -30.058 1.00 97.38 668 THR A O 1
ATOM 5054 N N . VAL A 1 669 ? 14.291 -19.642 -30.179 1.00 98.38 669 VAL A N 1
ATOM 5055 C CA . VAL A 1 669 ? 15.043 -19.964 -28.949 1.00 98.38 669 VAL A CA 1
ATOM 5056 C C . VAL A 1 669 ? 16.515 -19.571 -29.102 1.00 98.38 669 VAL A C 1
ATOM 5058 O O . VAL A 1 669 ? 17.123 -19.077 -28.150 1.00 98.38 669 VAL A O 1
ATOM 5061 N N . TYR A 1 670 ? 17.085 -19.803 -30.291 1.00 97.75 670 TYR A N 1
ATOM 5062 C CA . TYR A 1 670 ? 18.479 -19.496 -30.591 1.00 97.75 670 TYR A CA 1
ATOM 5063 C C . TYR A 1 670 ? 18.742 -17.996 -30.489 1.00 97.75 670 TYR A C 1
ATOM 5065 O O . TYR A 1 670 ? 19.622 -17.605 -29.720 1.00 97.75 670 TYR A O 1
ATOM 5073 N N . ASP A 1 671 ? 17.950 -17.177 -31.185 1.00 97.75 671 ASP A N 1
ATOM 5074 C CA . ASP A 1 671 ? 18.089 -15.720 -31.181 1.00 97.75 671 ASP A CA 1
ATOM 5075 C C . ASP A 1 671 ? 17.983 -15.167 -29.758 1.00 97.75 671 ASP A C 1
ATOM 5077 O O . ASP A 1 671 ? 18.925 -14.546 -29.261 1.00 97.75 671 ASP A O 1
ATOM 5081 N N . ALA A 1 672 ? 16.906 -15.497 -29.036 1.00 98.25 672 ALA A N 1
ATOM 5082 C CA . ALA A 1 672 ? 16.703 -15.030 -27.664 1.00 98.25 672 ALA A CA 1
ATOM 5083 C C . ALA A 1 672 ? 17.848 -15.443 -26.718 1.00 98.25 672 ALA A C 1
ATOM 5085 O O . ALA A 1 672 ? 18.287 -14.650 -25.880 1.00 98.25 672 ALA A O 1
ATOM 5086 N N . ALA A 1 673 ? 18.386 -16.660 -26.865 1.00 98.25 673 ALA A N 1
ATOM 5087 C CA . ALA A 1 673 ? 19.552 -17.093 -26.099 1.00 98.25 673 ALA A CA 1
ATOM 5088 C C . ALA A 1 673 ? 20.822 -16.313 -26.486 1.00 98.25 673 ALA A C 1
ATOM 5090 O O . ALA A 1 673 ? 21.589 -15.918 -25.604 1.00 98.25 673 ALA A O 1
ATOM 5091 N N . GLN A 1 674 ? 21.059 -16.047 -27.775 1.00 96.94 674 GLN A N 1
ATOM 5092 C CA . GLN A 1 674 ? 22.225 -15.269 -28.205 1.00 96.94 674 GLN A CA 1
ATOM 5093 C C . GLN A 1 674 ? 22.153 -13.813 -27.746 1.00 96.94 674 GLN A C 1
ATOM 5095 O O . GLN A 1 674 ? 23.177 -13.266 -27.333 1.00 96.94 674 GLN A O 1
ATOM 5100 N N . GLN A 1 675 ? 20.961 -13.214 -27.729 1.00 97.81 675 GLN A N 1
ATOM 5101 C CA . GLN A 1 675 ? 20.750 -11.857 -27.227 1.00 97.81 675 GLN A CA 1
ATOM 5102 C C . GLN A 1 675 ? 21.257 -11.684 -25.787 1.00 97.81 675 GLN A C 1
ATOM 5104 O O . GLN A 1 675 ? 21.925 -10.698 -25.480 1.00 97.81 675 GLN A O 1
ATOM 5109 N N . VAL A 1 676 ? 21.010 -12.650 -24.899 1.00 98.19 676 VAL A N 1
ATOM 5110 C CA . VAL A 1 676 ? 21.515 -12.588 -23.515 1.00 98.19 676 VAL A CA 1
ATOM 5111 C C . VAL A 1 676 ? 22.973 -13.036 -23.428 1.00 98.19 676 VAL A C 1
ATOM 5113 O O . VAL A 1 676 ? 23.772 -12.404 -22.734 1.00 98.19 676 VAL A O 1
ATOM 5116 N N . ARG A 1 677 ? 23.364 -14.096 -24.149 1.00 96.88 677 ARG A N 1
ATOM 5117 C CA . ARG A 1 677 ? 24.744 -14.613 -24.148 1.00 96.88 677 ARG A CA 1
ATOM 5118 C C . ARG A 1 677 ? 25.749 -13.536 -24.559 1.00 96.88 677 ARG A C 1
ATOM 5120 O O . ARG A 1 677 ? 26.750 -13.341 -23.872 1.00 96.88 677 ARG A O 1
ATOM 5127 N N . LEU A 1 678 ? 25.490 -12.833 -25.660 1.00 96.12 678 LEU A N 1
ATOM 5128 C CA . LEU A 1 678 ? 26.358 -11.765 -26.162 1.00 96.12 678 LEU A CA 1
ATOM 5129 C C . LEU A 1 678 ? 26.363 -10.546 -25.229 1.00 96.12 678 LEU A C 1
ATOM 5131 O O . LEU A 1 678 ? 27.424 -9.966 -24.992 1.00 96.12 678 LEU A O 1
ATOM 5135 N N . GLY A 1 679 ? 25.216 -10.212 -24.627 1.00 96.44 679 GLY A N 1
ATOM 5136 C CA . GLY A 1 679 ? 25.137 -9.220 -23.551 1.00 96.44 679 GLY A CA 1
ATOM 5137 C C . GLY A 1 679 ? 26.043 -9.581 -22.364 1.00 96.44 679 GLY A C 1
ATOM 5138 O O . GLY A 1 679 ? 26.842 -8.770 -21.903 1.00 96.44 679 GLY A O 1
ATOM 5139 N N . ASN A 1 680 ? 26.012 -10.840 -21.920 1.00 96.44 680 ASN A N 1
ATOM 5140 C CA . ASN A 1 680 ? 26.829 -11.311 -20.800 1.00 96.44 680 ASN A CA 1
ATOM 5141 C C . ASN A 1 680 ? 28.324 -11.224 -21.127 1.00 96.44 680 ASN A C 1
ATOM 5143 O O . ASN A 1 680 ? 29.124 -10.868 -20.262 1.00 96.44 680 ASN A O 1
ATOM 5147 N N . LEU A 1 681 ? 28.702 -11.507 -22.378 1.00 95.00 681 LEU A N 1
ATOM 5148 C CA . LEU A 1 681 ? 30.080 -11.360 -22.840 1.00 95.00 681 LEU A CA 1
ATOM 5149 C C . LEU A 1 681 ? 30.538 -9.898 -22.780 1.00 95.00 681 LEU A C 1
ATOM 5151 O O . LEU A 1 681 ? 31.567 -9.630 -22.161 1.00 95.00 681 LEU A O 1
ATOM 5155 N N . ILE A 1 682 ? 29.770 -8.947 -23.331 1.00 95.50 682 ILE A N 1
ATOM 5156 C CA . ILE A 1 682 ? 30.161 -7.525 -23.311 1.00 95.50 682 ILE A CA 1
ATOM 5157 C C . ILE A 1 682 ? 30.189 -6.943 -21.885 1.00 95.50 682 ILE A C 1
ATOM 5159 O O . ILE A 1 682 ? 30.999 -6.067 -21.588 1.00 95.50 682 ILE A O 1
ATOM 5163 N N . ALA A 1 683 ? 29.339 -7.437 -20.981 1.00 96.00 683 ALA A N 1
ATOM 5164 C CA . ALA A 1 683 ? 29.302 -7.011 -19.582 1.00 96.00 683 ALA A CA 1
ATOM 5165 C C . ALA A 1 683 ? 30.388 -7.661 -18.710 1.00 96.00 683 ALA A C 1
ATOM 5167 O O . ALA A 1 683 ? 30.611 -7.213 -17.583 1.00 96.00 683 ALA A O 1
ATOM 5168 N N . SER A 1 684 ? 31.062 -8.704 -19.198 1.00 94.88 684 SER A N 1
ATOM 5169 C CA . SER A 1 684 ? 32.065 -9.454 -18.440 1.00 94.88 684 SER A CA 1
ATOM 5170 C C . SER A 1 684 ? 33.293 -8.611 -18.070 1.00 94.88 684 SER A C 1
ATOM 5172 O O . SER A 1 684 ? 33.546 -7.544 -18.636 1.00 94.88 684 SER A O 1
ATOM 5174 N N . SER A 1 685 ? 34.114 -9.115 -17.146 1.00 91.44 685 SER A N 1
ATOM 5175 C CA . SER A 1 685 ? 35.380 -8.478 -16.751 1.00 91.44 685 SER A CA 1
ATOM 5176 C C . SER A 1 685 ? 36.412 -8.379 -17.881 1.00 91.44 685 SER A C 1
ATOM 5178 O O . SER A 1 685 ? 37.308 -7.530 -17.831 1.00 91.44 685 SER A O 1
ATOM 5180 N N . ALA A 1 686 ? 36.269 -9.194 -18.931 1.00 91.31 686 ALA A N 1
ATOM 5181 C CA . ALA A 1 686 ? 37.083 -9.098 -20.138 1.00 91.31 686 ALA A CA 1
ATOM 5182 C C . ALA A 1 686 ? 36.745 -7.853 -20.986 1.00 91.31 686 ALA A C 1
ATOM 5184 O O . ALA A 1 686 ? 37.572 -7.429 -21.793 1.00 91.31 686 ALA A O 1
ATOM 5185 N N . HIS A 1 687 ? 35.584 -7.229 -20.759 1.00 93.81 687 HIS A N 1
ATOM 5186 C CA . HIS A 1 687 ? 35.043 -6.114 -21.540 1.00 93.81 687 HIS A CA 1
ATOM 5187 C C . HIS A 1 687 ? 34.682 -4.934 -20.628 1.00 93.81 687 HIS A C 1
ATOM 5189 O O . HIS A 1 687 ? 35.589 -4.332 -20.045 1.00 93.81 687 HIS A O 1
ATOM 5195 N N . LEU A 1 688 ? 33.393 -4.594 -20.497 1.00 94.00 688 LEU A N 1
ATOM 5196 C CA . LEU A 1 688 ? 32.923 -3.437 -19.725 1.00 94.00 688 LEU A CA 1
ATOM 5197 C C . LEU A 1 688 ? 33.059 -3.620 -18.208 1.00 94.00 688 LEU A C 1
ATOM 5199 O O . LEU A 1 688 ? 33.006 -2.640 -17.471 1.00 94.00 688 LEU A O 1
ATOM 5203 N N . ASN A 1 689 ? 33.235 -4.857 -17.733 1.00 92.88 689 ASN A N 1
ATOM 5204 C CA . ASN A 1 689 ? 33.325 -5.199 -16.315 1.00 92.88 689 ASN A CA 1
ATOM 5205 C C . ASN A 1 689 ? 32.107 -4.739 -15.489 1.00 92.88 689 ASN A C 1
ATOM 5207 O O . ASN A 1 689 ? 32.242 -4.394 -14.317 1.00 92.88 689 ASN A O 1
ATOM 5211 N N . LEU A 1 690 ? 30.915 -4.736 -16.095 1.00 94.94 690 LEU A N 1
ATOM 5212 C CA . LEU A 1 690 ? 29.653 -4.441 -15.411 1.00 94.94 690 LEU A CA 1
ATOM 5213 C C . LEU A 1 690 ? 29.242 -5.603 -14.504 1.00 94.94 690 LEU A C 1
ATOM 5215 O O . LEU A 1 690 ? 28.882 -5.388 -13.353 1.00 94.94 690 LEU A O 1
ATOM 5219 N N . ALA A 1 691 ? 29.367 -6.842 -14.989 1.00 94.88 691 ALA A N 1
ATOM 5220 C CA . ALA A 1 691 ? 28.913 -8.044 -14.291 1.00 94.88 691 ALA A CA 1
ATOM 5221 C C . ALA A 1 691 ? 29.645 -8.311 -12.963 1.00 94.88 691 ALA A C 1
ATOM 5223 O O . ALA A 1 691 ? 29.154 -9.067 -12.130 1.00 94.88 691 ALA A O 1
ATOM 5224 N N . SER A 1 692 ? 30.810 -7.690 -12.742 1.00 91.88 692 SER A N 1
ATOM 5225 C CA . SER A 1 692 ? 31.533 -7.786 -11.469 1.00 91.88 692 SER A CA 1
ATOM 5226 C C . SER A 1 692 ? 31.052 -6.773 -10.422 1.00 91.88 692 SER A C 1
ATOM 5228 O O . SER A 1 692 ? 31.562 -6.779 -9.300 1.00 91.88 692 SER A O 1
ATOM 5230 N N . LYS A 1 693 ? 30.178 -5.828 -10.789 1.00 91.25 693 LYS A N 1
ATOM 5231 C CA . LYS A 1 693 ? 29.772 -4.713 -9.927 1.00 91.25 693 LYS A CA 1
ATOM 5232 C C . LYS A 1 693 ? 28.522 -5.086 -9.126 1.00 91.25 693 LYS A C 1
ATOM 5234 O O . LYS A 1 693 ? 27.616 -5.719 -9.663 1.00 91.25 693 LYS A O 1
ATOM 5239 N N . PRO A 1 694 ? 28.398 -4.624 -7.867 1.00 92.56 694 PRO A N 1
ATOM 5240 C CA . PRO A 1 694 ? 27.202 -4.866 -7.055 1.00 92.56 694 PRO A CA 1
ATOM 5241 C C . PRO A 1 694 ? 25.945 -4.182 -7.616 1.00 92.56 694 PRO A C 1
ATOM 5243 O O . PRO A 1 694 ? 24.832 -4.490 -7.198 1.00 92.56 694 PRO A O 1
ATOM 5246 N N . THR A 1 695 ? 26.109 -3.245 -8.551 1.00 95.00 695 THR A N 1
ATOM 5247 C CA . THR A 1 695 ? 25.023 -2.528 -9.223 1.00 95.00 695 THR A CA 1
ATOM 5248 C C . THR A 1 695 ? 24.445 -3.269 -10.433 1.00 95.00 695 THR A C 1
ATOM 5250 O O . THR A 1 695 ? 23.475 -2.788 -11.016 1.00 95.00 695 THR A O 1
ATOM 5253 N N . PHE A 1 696 ? 24.997 -4.429 -10.802 1.00 97.50 696 PHE A N 1
ATOM 5254 C CA . PHE A 1 696 ? 24.536 -5.233 -11.932 1.00 97.50 696 PHE A CA 1
ATOM 5255 C C . PHE A 1 696 ? 23.425 -6.214 -11.536 1.00 97.50 696 PHE A C 1
ATOM 5257 O O . PHE A 1 696 ? 23.497 -6.882 -10.501 1.00 97.50 696 PHE A O 1
ATOM 5264 N N . SER A 1 697 ? 22.400 -6.307 -12.379 1.00 98.50 697 SER A N 1
ATOM 5265 C CA . SER A 1 697 ? 21.332 -7.304 -12.310 1.00 98.50 697 SER A CA 1
ATOM 5266 C C . SER A 1 697 ? 21.586 -8.382 -13.356 1.00 98.50 697 SER A C 1
ATOM 5268 O O . SER A 1 697 ? 21.681 -8.097 -14.548 1.00 98.50 697 SER A O 1
ATOM 5270 N N . SER A 1 698 ? 21.725 -9.618 -12.888 1.00 96.88 698 SER A N 1
ATOM 5271 C CA . SER A 1 698 ? 22.083 -10.780 -13.711 1.00 96.88 698 SER A CA 1
ATOM 5272 C C . SER A 1 698 ? 20.913 -11.727 -13.949 1.00 96.88 698 SER A C 1
ATOM 5274 O O . SER A 1 698 ? 20.946 -12.504 -14.899 1.00 96.88 698 SER A O 1
ATOM 5276 N N . LYS A 1 699 ? 19.886 -11.672 -13.094 1.00 98.00 699 LYS A N 1
ATOM 5277 C CA . LYS A 1 699 ? 18.725 -12.567 -13.152 1.00 98.00 699 LYS A CA 1
ATOM 5278 C C . LYS A 1 699 ? 17.540 -11.923 -13.840 1.00 98.00 699 LYS A C 1
ATOM 5280 O O . LYS A 1 699 ? 16.662 -12.632 -14.319 1.00 98.00 699 LYS A O 1
ATOM 5285 N N . CYS A 1 700 ? 17.486 -10.602 -13.867 1.00 98.38 700 CYS A N 1
ATOM 5286 C CA . CYS A 1 700 ? 16.379 -9.875 -14.447 1.00 98.38 700 CYS A CA 1
ATOM 5287 C C . CYS A 1 700 ? 16.824 -8.911 -15.539 1.00 98.38 700 CYS A C 1
ATOM 5289 O O . CYS A 1 700 ? 17.914 -8.337 -15.482 1.00 98.38 700 CYS A O 1
ATOM 5291 N N . MET A 1 701 ? 15.953 -8.720 -16.528 1.00 98.38 701 MET A N 1
ATOM 5292 C CA . MET A 1 701 ? 16.219 -7.871 -17.688 1.00 98.38 701 MET A CA 1
ATOM 5293 C C . MET A 1 701 ? 14.996 -7.072 -18.128 1.00 98.38 701 MET A C 1
ATOM 5295 O O . MET A 1 701 ? 13.862 -7.412 -17.799 1.00 98.38 701 MET A O 1
ATOM 5299 N N . VAL A 1 702 ? 15.208 -6.060 -18.954 1.00 98.69 702 VAL A N 1
ATOM 5300 C CA . VAL A 1 702 ? 14.130 -5.403 -19.695 1.00 98.69 702 VAL A CA 1
ATOM 5301 C C . VAL A 1 702 ? 14.120 -5.970 -21.113 1.00 98.69 702 VAL A C 1
ATOM 5303 O O . VAL A 1 702 ? 15.167 -6.009 -21.753 1.00 98.69 702 VAL A O 1
ATOM 5306 N N . THR A 1 703 ? 12.981 -6.431 -21.629 1.00 97.56 703 THR A N 1
ATOM 5307 C CA . THR A 1 703 ? 12.906 -6.881 -23.031 1.00 97.56 703 THR A CA 1
ATOM 5308 C C . THR A 1 703 ? 12.749 -5.694 -23.987 1.00 97.56 703 THR A C 1
ATOM 5310 O O . THR A 1 703 ? 12.046 -4.737 -23.652 1.00 97.56 703 THR A O 1
ATOM 5313 N N . PRO A 1 704 ? 13.372 -5.736 -25.179 1.00 95.62 704 PRO A N 1
ATOM 5314 C CA . PRO A 1 704 ? 13.282 -4.665 -26.168 1.00 95.62 704 PRO A CA 1
ATOM 5315 C C . PRO A 1 704 ? 11.826 -4.474 -26.569 1.00 95.62 704 PRO A C 1
ATOM 5317 O O . PRO A 1 704 ? 11.128 -5.445 -26.875 1.00 95.62 704 PRO A O 1
ATOM 5320 N N . GLN A 1 705 ? 11.341 -3.236 -26.508 1.00 92.50 705 GLN A N 1
ATOM 5321 C CA . GLN A 1 705 ? 9.948 -2.884 -26.802 1.00 92.50 705 GLN A CA 1
ATOM 5322 C C . GLN A 1 705 ? 8.895 -3.697 -26.019 1.00 92.50 705 GLN A C 1
ATOM 5324 O O . GLN A 1 705 ? 7.762 -3.823 -26.485 1.00 92.50 705 GLN A O 1
ATOM 5329 N N . ILE A 1 706 ? 9.215 -4.269 -24.851 1.00 94.69 706 ILE A N 1
ATOM 5330 C CA . ILE A 1 706 ? 8.302 -5.160 -24.103 1.00 94.69 706 ILE A CA 1
ATOM 5331 C C . ILE A 1 706 ? 7.848 -6.359 -24.963 1.00 94.69 706 ILE A C 1
ATOM 5333 O O . ILE A 1 706 ? 6.668 -6.711 -25.010 1.00 94.69 706 ILE A O 1
ATOM 5337 N N . SER A 1 707 ? 8.778 -6.939 -25.722 1.00 94.69 707 SER A N 1
ATOM 5338 C CA . SER A 1 707 ? 8.518 -8.062 -26.628 1.00 94.69 707 SER A CA 1
ATOM 5339 C C . SER A 1 707 ? 8.889 -9.415 -26.011 1.00 94.69 707 SER A C 1
ATOM 5341 O O . SER A 1 707 ? 9.564 -9.499 -24.982 1.00 94.69 707 SER A O 1
ATOM 5343 N N . GLY A 1 708 ? 8.415 -10.498 -26.627 1.00 95.00 708 GLY A N 1
ATOM 5344 C CA . GLY A 1 708 ? 8.739 -11.883 -26.270 1.00 95.00 708 GLY A CA 1
ATOM 5345 C C . GLY A 1 708 ? 8.004 -12.428 -25.045 1.00 95.00 708 GLY A C 1
ATOM 5346 O O . GLY A 1 708 ? 8.136 -13.606 -24.725 1.00 95.00 708 GLY A O 1
ATOM 5347 N N . LEU A 1 709 ? 7.180 -11.615 -24.379 1.00 96.06 709 LEU A N 1
ATOM 5348 C CA . LEU A 1 709 ? 6.455 -12.007 -23.162 1.00 96.06 709 LEU A CA 1
ATOM 5349 C C . LEU A 1 709 ? 5.337 -13.022 -23.420 1.00 96.06 709 LEU A C 1
ATOM 5351 O O . LEU A 1 709 ? 4.904 -13.708 -22.497 1.00 96.06 709 LEU A O 1
ATOM 5355 N N . VAL A 1 710 ? 4.885 -13.142 -24.668 1.00 94.38 710 VAL A N 1
ATOM 5356 C CA . VAL A 1 710 ? 3.948 -14.180 -25.132 1.00 94.38 710 VAL A CA 1
ATOM 5357 C C . VAL A 1 710 ? 4.611 -15.173 -26.098 1.00 94.38 710 VAL A C 1
ATOM 5359 O O . VAL A 1 710 ? 3.937 -15.949 -26.766 1.00 94.38 710 VAL A O 1
ATOM 5362 N N . ASN A 1 711 ? 5.943 -15.177 -26.180 1.00 96.12 711 ASN A N 1
ATOM 5363 C CA . ASN A 1 711 ? 6.702 -16.105 -27.010 1.00 96.12 711 ASN A CA 1
ATOM 5364 C C . ASN A 1 711 ? 7.435 -17.123 -26.125 1.00 96.12 711 ASN A C 1
ATOM 5366 O O . ASN A 1 711 ? 8.469 -16.818 -25.529 1.00 96.12 711 ASN A O 1
ATOM 5370 N N . GLY A 1 712 ? 6.927 -18.355 -26.081 1.00 97.88 712 GLY A N 1
ATOM 5371 C CA . GLY A 1 712 ? 7.495 -19.405 -25.236 1.00 97.88 712 GLY A CA 1
ATOM 5372 C C . GLY A 1 712 ? 8.919 -19.804 -25.623 1.00 97.88 712 GLY A C 1
ATOM 5373 O O . GLY A 1 712 ? 9.729 -20.104 -24.744 1.00 97.88 712 GLY A O 1
ATOM 5374 N N . ASP A 1 713 ? 9.256 -19.726 -26.915 1.00 98.50 713 ASP A N 1
ATOM 5375 C CA . ASP A 1 713 ? 10.615 -19.973 -27.403 1.00 98.50 713 ASP A CA 1
ATOM 5376 C C . ASP A 1 713 ? 11.579 -18.900 -26.884 1.00 98.50 713 ASP A C 1
ATOM 5378 O O . ASP A 1 713 ? 12.672 -19.221 -26.409 1.00 98.50 713 ASP A O 1
ATOM 5382 N N . ALA A 1 714 ? 11.159 -17.629 -26.915 1.00 98.25 714 ALA A N 1
ATOM 5383 C CA . ALA A 1 714 ? 11.951 -16.531 -26.375 1.00 98.25 714 ALA A CA 1
ATOM 5384 C C . ALA A 1 714 ? 12.145 -16.689 -24.864 1.00 98.25 714 ALA A C 1
ATOM 5386 O O . ALA A 1 714 ? 13.283 -16.693 -24.401 1.00 98.25 714 ALA A O 1
ATOM 5387 N N . LEU A 1 715 ? 11.070 -16.906 -24.096 1.00 98.62 715 LEU A N 1
ATOM 5388 C CA . LEU A 1 715 ? 11.151 -17.111 -22.643 1.00 98.62 715 LEU A CA 1
ATOM 5389 C C . LEU A 1 715 ? 12.072 -18.287 -22.278 1.00 98.62 715 LEU A C 1
ATOM 5391 O O . LEU A 1 715 ? 12.898 -18.164 -21.371 1.00 98.62 715 LEU A O 1
ATOM 5395 N N . SER A 1 716 ? 12.002 -19.392 -23.025 1.00 98.56 716 SER A N 1
ATOM 5396 C CA . SER A 1 716 ? 12.917 -20.528 -22.871 1.00 98.56 716 SER A CA 1
ATOM 5397 C C . SER A 1 716 ? 14.370 -20.154 -23.195 1.00 98.56 716 SER A C 1
ATOM 5399 O O . SER A 1 716 ? 15.285 -20.509 -22.448 1.00 98.56 716 SER A O 1
ATOM 5401 N N . GLY A 1 717 ? 14.603 -19.417 -24.285 1.00 98.56 717 GLY A N 1
ATOM 5402 C CA . GLY A 1 717 ? 15.927 -18.932 -24.684 1.00 98.56 717 GLY A CA 1
ATOM 5403 C C . GLY A 1 717 ? 16.556 -18.027 -23.625 1.00 98.56 717 GLY A C 1
ATOM 5404 O O . GLY A 1 717 ? 17.684 -18.280 -23.195 1.00 98.56 717 GLY A O 1
ATOM 5405 N N . LEU A 1 718 ? 15.801 -17.048 -23.117 1.00 98.69 718 LEU A N 1
ATOM 5406 C CA . LEU A 1 718 ? 16.219 -16.170 -22.018 1.00 98.69 718 LEU A CA 1
ATOM 5407 C C . LEU A 1 718 ? 16.531 -16.977 -20.749 1.00 98.69 718 LEU A C 1
ATOM 5409 O O . LEU A 1 718 ? 17.585 -16.794 -20.132 1.00 98.69 718 LEU A O 1
ATOM 5413 N N . LYS A 1 719 ? 15.655 -17.925 -20.384 1.00 98.50 719 LYS A N 1
ATOM 5414 C CA . LYS A 1 719 ? 15.842 -18.781 -19.204 1.00 98.50 719 LYS A CA 1
ATOM 5415 C C . LYS A 1 719 ? 17.111 -19.620 -19.291 1.00 98.50 719 LYS A C 1
ATOM 5417 O O . LYS A 1 719 ? 17.810 -19.766 -18.287 1.00 98.50 719 LYS A O 1
ATOM 5422 N N . SER A 1 720 ? 17.441 -20.131 -20.479 1.00 98.44 720 SER A N 1
ATOM 5423 C CA . SER A 1 720 ? 18.661 -20.917 -20.712 1.00 98.44 720 SER A CA 1
ATOM 5424 C C . SER A 1 720 ? 19.950 -20.148 -20.396 1.00 98.44 720 SER A C 1
ATOM 5426 O O . SER A 1 720 ? 20.979 -20.763 -20.129 1.00 98.44 720 SER A O 1
ATOM 5428 N N . GLN A 1 721 ? 19.888 -18.811 -20.392 1.00 98.25 721 GLN A N 1
ATOM 5429 C CA . GLN A 1 721 ? 21.006 -17.918 -20.079 1.00 98.25 721 GLN A CA 1
ATOM 5430 C C . GLN A 1 721 ? 20.958 -17.354 -18.649 1.00 98.25 721 GLN A C 1
ATOM 5432 O O . GLN A 1 721 ? 21.717 -16.444 -18.322 1.00 98.25 721 GLN A O 1
ATOM 5437 N N . GLY A 1 722 ? 20.091 -17.895 -17.788 1.00 97.81 722 GLY A N 1
ATOM 5438 C CA . GLY A 1 722 ? 20.011 -17.532 -16.371 1.00 97.81 722 GLY A CA 1
ATOM 5439 C C . GLY A 1 722 ? 19.034 -16.402 -16.041 1.00 97.81 722 GLY A C 1
ATOM 5440 O O . GLY A 1 722 ? 18.924 -16.044 -14.870 1.00 97.81 722 GLY A O 1
ATOM 5441 N N . ILE A 1 723 ? 18.290 -15.874 -17.021 1.00 98.69 723 ILE A N 1
ATOM 5442 C CA . ILE A 1 723 ? 17.248 -14.877 -16.752 1.00 98.69 723 ILE A CA 1
ATOM 5443 C C . ILE A 1 723 ? 16.042 -15.565 -16.100 1.00 98.69 723 ILE A C 1
ATOM 5445 O O . ILE A 1 723 ? 15.491 -16.540 -16.608 1.00 98.69 723 ILE A O 1
ATOM 5449 N N . GLU A 1 724 ? 15.634 -15.068 -14.942 1.00 98.31 724 GLU A N 1
ATOM 5450 C CA . GLU A 1 724 ? 14.471 -15.517 -14.182 1.00 98.31 724 GLU A CA 1
ATOM 5451 C C . GLU A 1 724 ? 13.276 -14.574 -14.321 1.00 98.31 724 GLU A C 1
ATOM 5453 O O . GLU A 1 724 ? 12.136 -15.018 -14.152 1.00 98.31 724 GLU A O 1
ATOM 5458 N N . CYS A 1 725 ? 13.527 -13.289 -14.587 1.00 98.38 725 CYS A N 1
ATOM 5459 C CA . CYS A 1 725 ? 12.467 -12.300 -14.657 1.00 98.38 725 CYS A CA 1
ATOM 5460 C C . CYS A 1 725 ? 12.689 -11.211 -15.705 1.00 98.38 725 CYS A C 1
ATOM 5462 O O . CYS A 1 725 ? 13.806 -10.927 -16.139 1.00 98.38 725 CYS A O 1
ATOM 5464 N N . THR A 1 726 ? 11.594 -10.584 -16.110 1.00 98.19 726 THR A N 1
ATOM 5465 C CA . THR A 1 726 ? 11.608 -9.404 -16.969 1.00 98.19 726 THR A CA 1
ATOM 5466 C C . THR A 1 726 ? 10.555 -8.393 -16.531 1.00 98.19 726 THR A C 1
ATOM 5468 O O . THR A 1 726 ? 9.733 -8.698 -15.670 1.00 98.19 726 THR A O 1
ATOM 5471 N N . THR A 1 727 ? 10.599 -7.172 -17.051 1.00 97.94 727 THR A N 1
ATOM 5472 C CA . THR A 1 727 ? 9.554 -6.170 -16.847 1.00 97.94 727 THR A CA 1
ATOM 5473 C C . THR A 1 727 ? 8.419 -6.353 -17.855 1.00 97.94 727 THR A C 1
ATOM 5475 O O . THR A 1 727 ? 8.635 -6.695 -19.014 1.00 97.94 727 THR A O 1
ATOM 5478 N N . GLY A 1 728 ? 7.186 -6.144 -17.401 1.00 95.38 728 GLY A N 1
ATOM 5479 C CA . GLY A 1 728 ? 6.007 -6.032 -18.254 1.00 95.38 728 GLY A CA 1
ATOM 5480 C C . GLY A 1 728 ? 5.716 -4.580 -18.637 1.00 95.38 728 GLY A C 1
ATOM 5481 O O . GLY A 1 728 ? 6.589 -3.713 -18.587 1.00 95.38 728 GLY A O 1
ATOM 5482 N N . ASP A 1 729 ? 4.453 -4.310 -18.962 1.00 95.75 729 ASP A N 1
ATOM 5483 C CA . ASP A 1 729 ? 3.925 -2.960 -19.161 1.00 95.75 729 ASP A CA 1
ATOM 5484 C C . ASP A 1 729 ? 2.547 -2.844 -18.504 1.00 95.75 729 ASP A C 1
ATOM 5486 O O . ASP A 1 729 ? 1.610 -3.578 -18.830 1.00 95.75 729 ASP A O 1
ATOM 5490 N N . ASN A 1 730 ? 2.420 -1.905 -17.566 1.00 96.31 730 ASN A N 1
ATOM 5491 C CA . ASN A 1 730 ? 1.185 -1.681 -16.833 1.00 96.31 730 ASN A CA 1
ATOM 5492 C C . ASN A 1 730 ? 0.036 -1.140 -17.698 1.00 96.31 730 ASN A C 1
ATOM 5494 O O . ASN A 1 730 ? -1.104 -1.141 -17.217 1.00 96.31 730 ASN A O 1
ATOM 5498 N N . THR A 1 731 ? 0.298 -0.697 -18.932 1.00 92.81 731 THR A N 1
ATOM 5499 C CA . THR A 1 731 ? -0.743 -0.314 -19.897 1.00 92.81 731 THR A CA 1
ATOM 5500 C C . THR A 1 731 ? -1.483 -1.527 -20.472 1.00 92.81 731 THR A C 1
ATOM 5502 O O . THR A 1 731 ? -2.640 -1.395 -20.875 1.00 92.81 731 THR A O 1
ATOM 5505 N N . TRP A 1 732 ? -0.894 -2.731 -20.422 1.00 90.75 732 TRP A N 1
ATOM 5506 C CA . TRP A 1 732 ? -1.528 -3.962 -20.901 1.00 90.75 732 TRP A CA 1
ATOM 5507 C C . TRP A 1 732 ? -1.983 -4.861 -19.754 1.00 90.75 732 TRP A C 1
ATOM 5509 O O . TRP A 1 732 ? -1.211 -5.326 -18.915 1.00 90.75 732 TRP A O 1
ATOM 5519 N N . ALA A 1 733 ? -3.286 -5.148 -19.715 1.00 90.56 733 ALA A N 1
ATOM 5520 C CA . ALA A 1 733 ? -3.882 -5.928 -18.636 1.00 90.56 733 ALA A CA 1
ATOM 5521 C C . ALA A 1 733 ? -3.323 -7.358 -18.535 1.00 90.56 733 ALA A C 1
ATOM 5523 O O . ALA A 1 733 ? -3.187 -7.860 -17.421 1.00 90.56 733 ALA A O 1
ATOM 5524 N N . HIS A 1 734 ? -2.964 -7.991 -19.658 1.00 90.31 734 HIS A N 1
ATOM 5525 C CA . HIS A 1 734 ? -2.436 -9.361 -19.687 1.00 90.31 734 HIS A CA 1
ATOM 5526 C C . HIS A 1 734 ? -0.985 -9.486 -19.213 1.00 90.31 734 HIS A C 1
ATOM 5528 O O . HIS A 1 734 ? -0.541 -10.607 -18.988 1.00 90.31 734 HIS A O 1
ATOM 5534 N N . LEU A 1 735 ? -0.273 -8.371 -19.017 1.00 93.81 735 LEU A N 1
ATOM 5535 C CA . LEU A 1 735 ? 1.082 -8.341 -18.454 1.00 93.81 735 LEU A CA 1
ATOM 5536 C C . LEU A 1 735 ? 1.113 -7.965 -16.966 1.00 93.81 735 LEU A C 1
ATOM 5538 O O . LEU A 1 735 ? 2.181 -7.730 -16.402 1.00 93.81 735 LEU A O 1
ATOM 5542 N N . ARG A 1 736 ? -0.052 -7.910 -16.311 1.00 94.25 736 ARG A N 1
ATOM 5543 C CA . ARG A 1 736 ? -0.180 -7.581 -14.888 1.00 94.25 736 ARG A CA 1
ATOM 5544 C C . ARG A 1 736 ? -0.838 -8.704 -14.106 1.00 94.25 736 ARG A C 1
ATOM 5546 O O . ARG A 1 736 ? -1.737 -9.390 -14.590 1.00 94.25 736 ARG A O 1
ATOM 5553 N N . ASN A 1 737 ? -0.473 -8.811 -12.833 1.00 96.25 737 ASN A N 1
ATOM 5554 C CA . ASN A 1 737 ? -1.227 -9.610 -11.882 1.00 96.25 737 ASN A CA 1
ATOM 5555 C C . ASN A 1 737 ? -2.484 -8.839 -11.441 1.00 96.25 737 ASN A C 1
ATOM 5557 O O . ASN A 1 737 ? -2.443 -7.996 -10.545 1.00 96.25 737 ASN A O 1
ATOM 5561 N N . LEU A 1 738 ? -3.613 -9.119 -12.096 1.00 93.88 738 LEU A N 1
ATOM 5562 C CA . LEU A 1 738 ? -4.889 -8.451 -11.809 1.00 93.88 738 LEU A CA 1
ATOM 5563 C C . LEU A 1 738 ? -5.490 -8.856 -10.453 1.00 93.88 738 LEU A C 1
ATOM 5565 O O . LEU A 1 738 ? -6.265 -8.093 -9.881 1.00 93.88 738 LEU A O 1
ATOM 5569 N N . ALA A 1 739 ? -5.126 -10.026 -9.917 1.00 94.44 739 ALA A N 1
ATOM 5570 C CA . ALA A 1 739 ? -5.578 -10.464 -8.597 1.00 94.44 739 ALA A CA 1
ATOM 5571 C C . ALA A 1 739 ? -4.841 -9.710 -7.478 1.00 94.44 739 ALA A C 1
ATOM 5573 O O . ALA A 1 739 ? -5.439 -9.282 -6.480 1.00 94.44 739 ALA A O 1
ATOM 5574 N N . ASN A 1 740 ? -3.533 -9.502 -7.646 1.00 95.06 740 ASN A N 1
ATOM 5575 C CA . ASN A 1 740 ? -2.718 -8.777 -6.686 1.00 95.06 740 ASN A CA 1
ATOM 5576 C C . ASN A 1 740 ? -1.689 -7.860 -7.367 1.00 95.06 740 ASN A C 1
ATOM 5578 O O . ASN A 1 740 ? -0.623 -8.334 -7.752 1.00 95.06 740 ASN A O 1
ATOM 5582 N N . PRO A 1 741 ? -1.942 -6.536 -7.435 1.00 94.62 741 PRO A N 1
ATOM 5583 C CA . PRO A 1 741 ? -1.042 -5.591 -8.100 1.00 94.62 741 PRO A CA 1
ATOM 5584 C C . PRO A 1 741 ? 0.286 -5.372 -7.356 1.00 94.62 741 PRO A C 1
ATOM 5586 O O . PRO A 1 741 ? 1.150 -4.656 -7.846 1.00 94.62 741 PRO A O 1
ATOM 5589 N N . TYR A 1 742 ? 0.447 -5.958 -6.167 1.00 96.56 742 TYR A N 1
ATOM 5590 C CA . TYR A 1 742 ? 1.685 -5.929 -5.390 1.00 96.56 742 TYR A CA 1
ATOM 5591 C C . TYR A 1 742 ? 2.561 -7.174 -5.592 1.00 96.56 742 TYR A C 1
ATOM 5593 O O . TYR A 1 742 ? 3.566 -7.327 -4.904 1.00 96.56 742 TYR A O 1
ATOM 5601 N N . GLN A 1 743 ? 2.160 -8.088 -6.475 1.00 97.50 743 GLN A N 1
ATOM 5602 C CA . GLN A 1 743 ? 2.891 -9.310 -6.803 1.00 97.50 743 GLN A CA 1
ATOM 5603 C C . GLN A 1 743 ? 3.255 -9.319 -8.286 1.00 97.50 743 GLN A C 1
ATOM 5605 O O . GLN A 1 743 ? 2.685 -8.567 -9.082 1.00 97.50 743 GLN A O 1
ATOM 5610 N N . MET A 1 744 ? 4.193 -10.183 -8.660 1.00 98.00 744 MET A N 1
ATOM 5611 C CA . MET A 1 744 ? 4.528 -10.386 -10.065 1.00 98.00 744 MET A CA 1
ATOM 5612 C C . MET A 1 744 ? 3.425 -11.174 -10.771 1.00 98.00 744 MET A C 1
ATOM 5614 O O . MET A 1 744 ? 2.602 -11.854 -10.146 1.00 98.00 744 MET A O 1
ATOM 5618 N N . LEU A 1 745 ? 3.408 -11.083 -12.097 1.00 98.19 745 LEU A N 1
ATOM 5619 C CA . LEU A 1 745 ? 2.707 -12.049 -12.934 1.00 98.19 745 LEU A CA 1
ATOM 5620 C C . LEU A 1 745 ? 3.680 -13.179 -13.287 1.00 98.19 745 LEU A C 1
ATOM 5622 O O . LEU A 1 745 ? 4.853 -12.927 -13.535 1.00 98.19 745 LEU A O 1
ATOM 5626 N N . TYR A 1 746 ? 3.194 -14.415 -13.335 1.00 98.19 746 TYR A N 1
ATOM 5627 C CA . TYR A 1 746 ? 3.966 -15.551 -13.831 1.00 98.19 746 TYR A CA 1
ATOM 5628 C C . TYR A 1 746 ? 3.369 -16.028 -15.148 1.00 98.19 746 TYR A C 1
ATOM 5630 O O . TYR A 1 746 ? 2.149 -16.168 -15.270 1.00 98.19 746 TYR A O 1
ATOM 5638 N N . SER A 1 747 ? 4.238 -16.250 -16.129 1.00 97.62 747 SER A N 1
ATOM 5639 C CA . SER A 1 747 ? 3.870 -16.879 -17.398 1.00 97.62 747 SER A CA 1
ATOM 5640 C C . SER A 1 747 ? 3.316 -18.288 -17.186 1.00 97.62 747 SER A C 1
ATOM 5642 O O . SER A 1 747 ? 3.665 -18.959 -16.213 1.00 97.62 747 SER A O 1
ATOM 5644 N N . ASN A 1 748 ? 2.459 -18.722 -18.108 1.00 97.19 748 ASN A N 1
ATOM 5645 C CA . ASN A 1 748 ? 1.986 -20.099 -18.209 1.00 97.19 748 ASN A CA 1
ATOM 5646 C C . ASN A 1 748 ? 1.967 -20.572 -19.670 1.00 97.19 748 ASN A C 1
ATOM 5648 O O . ASN A 1 748 ? 1.994 -19.771 -20.609 1.00 97.19 748 ASN A O 1
ATOM 5652 N N . VAL A 1 749 ? 1.882 -21.889 -19.869 1.00 96.25 749 VAL A N 1
ATOM 5653 C CA . VAL A 1 749 ? 1.915 -22.501 -21.209 1.00 96.25 749 VAL A CA 1
ATOM 5654 C C . VAL A 1 749 ? 0.813 -21.958 -22.123 1.00 96.25 749 VAL A C 1
ATOM 5656 O O . VAL A 1 749 ? 1.080 -21.671 -23.284 1.00 96.25 749 VAL A O 1
ATOM 5659 N N . GLU A 1 750 ? -0.405 -21.779 -21.611 1.00 93.88 750 GLU A N 1
ATOM 5660 C CA . GLU A 1 750 ? -1.563 -21.378 -22.417 1.00 93.88 750 GLU A CA 1
ATOM 5661 C C . GLU A 1 750 ? -1.417 -19.964 -22.997 1.00 93.88 750 GLU A C 1
ATOM 5663 O O . GLU A 1 750 ? -1.669 -19.745 -24.181 1.00 93.88 750 GLU A O 1
ATOM 5668 N N . LYS A 1 751 ? -1.002 -18.997 -22.173 1.00 92.44 751 LYS A N 1
ATOM 5669 C CA . LYS A 1 751 ? -0.942 -17.577 -22.554 1.00 92.44 751 LYS A CA 1
ATOM 5670 C C . LYS A 1 751 ? 0.419 -17.135 -23.066 1.00 92.44 751 LYS A C 1
ATOM 5672 O O . LYS A 1 751 ? 0.507 -16.102 -23.721 1.00 92.44 751 LYS A O 1
ATOM 5677 N N . ASN A 1 752 ? 1.478 -17.863 -22.727 1.00 95.75 752 ASN A N 1
ATOM 5678 C CA . ASN A 1 752 ? 2.845 -17.424 -22.983 1.00 95.75 752 ASN A CA 1
ATOM 5679 C C . ASN A 1 752 ? 3.687 -18.473 -23.710 1.00 95.75 752 ASN A C 1
ATOM 5681 O O . ASN A 1 752 ? 4.787 -18.150 -24.138 1.00 95.75 752 ASN A O 1
ATOM 5685 N N . GLY A 1 753 ? 3.222 -19.720 -23.828 1.00 95.44 753 GLY A N 1
ATOM 5686 C CA . GLY A 1 753 ? 4.011 -20.826 -24.379 1.00 95.44 753 GLY A CA 1
ATOM 5687 C C . GLY A 1 753 ? 5.131 -21.326 -23.455 1.00 95.44 753 GLY A C 1
ATOM 5688 O O . GLY A 1 753 ? 5.897 -22.197 -23.855 1.00 95.44 753 GLY A O 1
ATOM 5689 N N . TYR A 1 754 ? 5.237 -20.796 -22.232 1.00 97.50 754 TYR A N 1
ATOM 5690 C CA . TYR A 1 754 ? 6.244 -21.155 -21.230 1.00 97.50 754 TYR A CA 1
ATOM 5691 C C . TYR A 1 754 ? 5.681 -20.935 -19.818 1.00 97.50 754 TYR A C 1
ATOM 5693 O O . TYR A 1 754 ? 4.922 -19.992 -19.610 1.00 97.50 754 TYR A O 1
ATOM 5701 N N . ASP A 1 755 ? 6.042 -21.785 -18.853 1.00 98.00 755 ASP A N 1
ATOM 5702 C CA . ASP A 1 755 ? 5.524 -21.731 -17.479 1.00 98.00 755 ASP A CA 1
ATOM 5703 C C . ASP A 1 755 ? 6.563 -21.238 -16.462 1.00 98.00 755 ASP A C 1
ATOM 5705 O O . ASP A 1 755 ? 7.720 -21.664 -16.462 1.00 98.00 755 ASP A O 1
ATOM 5709 N N . GLY A 1 756 ? 6.145 -20.348 -15.560 1.00 96.75 756 GLY A N 1
ATOM 5710 C CA . GLY A 1 756 ? 6.924 -19.960 -14.380 1.00 96.75 756 GLY A CA 1
ATOM 5711 C C . GLY A 1 756 ? 7.985 -18.869 -14.580 1.00 96.75 756 GLY A C 1
ATOM 5712 O O . GLY A 1 756 ? 8.728 -18.575 -13.643 1.00 96.75 756 GLY A O 1
ATOM 5713 N N . PHE A 1 757 ? 8.070 -18.229 -15.750 1.00 98.44 757 PHE A N 1
ATOM 5714 C CA . PHE A 1 757 ? 8.867 -17.003 -15.942 1.00 98.44 757 PHE A CA 1
ATOM 5715 C C . PHE A 1 757 ? 8.168 -15.801 -15.294 1.00 98.44 757 PHE A C 1
ATOM 5717 O O . PHE A 1 757 ? 6.962 -15.639 -15.488 1.00 98.44 757 PHE A O 1
ATOM 5724 N N . ALA A 1 758 ? 8.897 -14.969 -14.545 1.00 98.44 758 ALA A N 1
ATOM 5725 C CA . ALA A 1 758 ? 8.317 -13.866 -13.778 1.00 98.44 758 ALA A CA 1
ATOM 5726 C C . ALA A 1 758 ? 8.305 -12.538 -14.553 1.00 98.44 758 ALA A C 1
ATOM 5728 O O . ALA A 1 758 ? 9.304 -12.151 -15.161 1.00 98.44 758 ALA A O 1
ATOM 5729 N N . PHE A 1 759 ? 7.195 -11.808 -14.463 1.00 98.38 759 PHE A N 1
ATOM 5730 C CA . PHE A 1 759 ? 7.003 -10.477 -15.031 1.00 98.38 759 PHE A CA 1
ATOM 5731 C C . PHE A 1 759 ? 6.774 -9.459 -13.908 1.00 98.38 759 PHE A C 1
ATOM 5733 O O . PHE A 1 759 ? 5.750 -9.477 -13.215 1.00 98.38 759 PHE A O 1
ATOM 5740 N N . LEU A 1 760 ? 7.749 -8.571 -13.726 1.00 98.19 760 LEU A N 1
ATOM 5741 C CA . LEU A 1 760 ? 7.669 -7.412 -12.845 1.00 98.19 760 LEU A CA 1
ATOM 5742 C C . LEU A 1 760 ? 6.751 -6.359 -13.479 1.00 98.19 760 LEU A C 1
ATOM 5744 O O . LEU A 1 760 ? 6.979 -5.984 -14.630 1.00 98.19 760 LEU A O 1
ATOM 5748 N N . PRO A 1 761 ? 5.741 -5.839 -12.765 1.00 97.88 761 PRO A N 1
ATOM 5749 C CA . PRO A 1 761 ? 4.914 -4.762 -13.299 1.00 97.88 761 PRO A CA 1
ATOM 5750 C C . PRO A 1 761 ? 5.755 -3.486 -13.455 1.00 97.88 761 PRO A C 1
ATOM 5752 O O . PRO A 1 761 ? 6.622 -3.225 -12.625 1.00 97.88 761 PRO A O 1
ATOM 5755 N N . ARG A 1 762 ? 5.522 -2.691 -14.505 1.00 98.38 762 ARG A N 1
ATOM 5756 C CA . ARG A 1 762 ? 6.299 -1.475 -14.811 1.00 98.38 762 ARG A CA 1
ATOM 5757 C C . ARG A 1 762 ? 5.389 -0.369 -15.329 1.00 98.38 762 ARG A C 1
ATOM 5759 O O . ARG A 1 762 ? 4.571 -0.604 -16.214 1.00 98.38 762 ARG A O 1
ATOM 5766 N N . PHE A 1 763 ? 5.512 0.837 -14.783 1.00 98.56 763 PHE A N 1
ATOM 5767 C CA . PHE A 1 763 ? 4.721 1.990 -15.211 1.00 98.56 763 PHE A CA 1
ATOM 5768 C C . PHE A 1 763 ? 5.301 2.646 -16.466 1.00 98.56 763 PHE A C 1
ATOM 5770 O O . PHE A 1 763 ? 6.486 2.966 -16.508 1.00 98.56 763 PHE A O 1
ATOM 5777 N N . ALA A 1 764 ? 4.441 2.939 -17.442 1.00 97.50 764 ALA A N 1
ATOM 5778 C CA . ALA A 1 764 ? 4.737 3.923 -18.476 1.00 97.50 764 ALA A CA 1
ATOM 5779 C C . ALA A 1 764 ? 4.633 5.357 -17.920 1.00 97.50 764 ALA A C 1
ATOM 5781 O O . ALA A 1 764 ? 3.925 5.625 -16.934 1.00 97.50 764 ALA A O 1
ATOM 5782 N N . THR A 1 765 ? 5.344 6.281 -18.562 1.00 96.94 765 THR A N 1
ATOM 5783 C CA . THR A 1 765 ? 5.329 7.712 -18.239 1.00 96.94 765 THR A CA 1
ATOM 5784 C C . THR A 1 765 ? 4.947 8.525 -19.469 1.00 96.94 765 THR A C 1
ATOM 5786 O O . THR A 1 765 ? 5.087 8.054 -20.596 1.00 96.94 765 THR A O 1
ATOM 5789 N N . GLU A 1 766 ? 4.516 9.767 -19.260 1.00 95.69 766 GLU A N 1
ATOM 5790 C CA . GLU A 1 766 ? 4.321 10.738 -20.353 1.00 95.69 766 GLU A CA 1
ATOM 5791 C C . GLU A 1 766 ? 5.659 11.366 -20.809 1.00 95.69 766 GLU A C 1
ATOM 5793 O O . GLU A 1 766 ? 5.690 12.394 -21.484 1.00 95.69 766 GLU A O 1
ATOM 5798 N N . ILE A 1 767 ? 6.787 10.755 -20.419 1.00 95.56 767 ILE A N 1
ATOM 5799 C CA . ILE A 1 767 ? 8.125 11.029 -20.937 1.00 95.56 767 ILE A CA 1
ATOM 5800 C C . ILE A 1 767 ? 8.439 9.949 -21.976 1.00 95.56 767 ILE A C 1
ATOM 5802 O O . ILE A 1 767 ? 8.903 8.857 -21.651 1.00 95.56 767 ILE A O 1
ATOM 5806 N N . TYR A 1 768 ? 8.106 10.236 -23.235 1.00 93.62 768 TYR A N 1
ATOM 5807 C CA . TYR A 1 768 ? 8.102 9.229 -24.297 1.00 93.62 768 TYR A CA 1
ATOM 5808 C C . TYR A 1 768 ? 9.507 8.806 -24.745 1.00 93.62 768 TYR A C 1
ATOM 5810 O O . TYR A 1 768 ? 10.464 9.582 -24.705 1.00 93.62 768 TYR A O 1
ATOM 5818 N N . PHE A 1 769 ? 9.604 7.567 -25.230 1.00 91.69 769 PHE A N 1
ATOM 5819 C CA . PHE A 1 769 ? 10.863 6.895 -25.562 1.00 91.69 769 PHE A CA 1
ATOM 5820 C C . PHE A 1 769 ? 11.733 7.624 -26.596 1.00 91.69 769 PHE A C 1
ATOM 5822 O O . PHE A 1 769 ? 12.952 7.682 -26.468 1.00 91.69 769 PHE A O 1
ATOM 5829 N N . ASN A 1 770 ? 11.098 8.234 -27.594 1.00 87.38 770 ASN A N 1
ATOM 5830 C CA . ASN A 1 770 ? 11.740 8.926 -28.710 1.00 87.38 770 ASN A CA 1
ATOM 5831 C C . ASN A 1 770 ? 11.872 10.444 -28.488 1.00 87.38 770 ASN A C 1
ATOM 5833 O O . ASN A 1 770 ? 12.182 11.195 -29.418 1.00 87.38 770 ASN A O 1
ATOM 5837 N N . CYS A 1 771 ? 11.613 10.925 -27.269 1.00 90.50 771 CYS A N 1
ATOM 5838 C CA . CYS A 1 771 ? 11.678 12.341 -26.936 1.00 90.50 771 CYS A CA 1
ATOM 5839 C C . CYS A 1 771 ? 12.988 12.714 -26.232 1.00 90.50 771 CYS A C 1
ATOM 5841 O O . CYS A 1 771 ? 13.322 12.186 -25.175 1.00 90.50 771 CYS A O 1
ATOM 5843 N N . SER A 1 772 ? 13.694 13.698 -26.793 1.00 88.19 772 SER A N 1
ATOM 5844 C CA . SER A 1 772 ? 14.973 14.213 -26.284 1.00 88.19 772 SER A CA 1
ATOM 5845 C C . SER A 1 772 ? 14.910 15.655 -25.777 1.00 88.19 772 SER A C 1
ATOM 5847 O O . SER A 1 772 ? 15.868 16.144 -25.188 1.00 88.19 772 SER A O 1
ATOM 5849 N N . THR A 1 773 ? 13.815 16.376 -26.034 1.00 87.56 773 THR A N 1
ATOM 5850 C CA . THR A 1 773 ? 13.668 17.795 -25.677 1.00 87.56 773 THR A CA 1
ATOM 5851 C C . THR A 1 773 ? 12.276 18.085 -25.122 1.00 87.56 773 THR A C 1
ATOM 5853 O O . THR A 1 773 ? 11.314 17.376 -25.423 1.00 87.56 773 THR A O 1
ATOM 5856 N N . ALA A 1 774 ? 12.161 19.153 -24.326 1.00 90.81 774 ALA A N 1
ATOM 5857 C CA . ALA A 1 774 ? 10.880 19.621 -23.792 1.00 90.81 774 ALA A CA 1
ATOM 5858 C C . ALA A 1 774 ? 9.870 19.928 -24.911 1.00 90.81 774 ALA A C 1
ATOM 5860 O O . ALA A 1 774 ? 8.741 19.453 -24.858 1.00 90.81 774 ALA A O 1
ATOM 5861 N N . ALA A 1 775 ? 10.309 20.627 -25.962 1.00 89.62 775 ALA A N 1
ATOM 5862 C CA . ALA A 1 775 ? 9.466 20.962 -27.109 1.00 89.62 775 ALA A CA 1
ATOM 5863 C C . ALA A 1 775 ? 8.931 19.716 -27.839 1.00 89.62 775 ALA A C 1
ATOM 5865 O O . ALA A 1 775 ? 7.786 19.713 -28.290 1.00 89.62 775 ALA A O 1
ATOM 5866 N N . HIS A 1 776 ? 9.728 18.641 -27.925 1.00 88.19 776 HIS A N 1
ATOM 5867 C CA . HIS A 1 776 ? 9.257 17.388 -28.513 1.00 88.19 776 HIS A CA 1
ATOM 5868 C C . HIS A 1 776 ? 8.128 16.775 -27.673 1.00 88.19 776 HIS A C 1
ATOM 5870 O O . HIS A 1 776 ? 7.062 16.469 -28.206 1.00 88.19 776 HIS A O 1
ATOM 5876 N N . ILE A 1 777 ? 8.328 16.662 -26.354 1.00 92.06 777 ILE A N 1
ATOM 5877 C CA . ILE A 1 777 ? 7.293 16.151 -25.444 1.00 92.06 777 ILE A CA 1
ATOM 5878 C C . ILE A 1 777 ? 6.022 16.990 -25.530 1.00 92.06 777 ILE A C 1
ATOM 5880 O O . ILE A 1 777 ? 4.937 16.431 -25.652 1.00 92.06 777 ILE A O 1
ATOM 5884 N N . GLU A 1 778 ? 6.142 18.317 -25.506 1.00 94.19 778 GLU A N 1
ATOM 5885 C CA . GLU A 1 778 ? 5.000 19.223 -25.643 1.00 94.19 778 GLU A CA 1
ATOM 5886 C C . GLU A 1 778 ? 4.241 18.973 -26.951 1.00 94.19 778 GLU A C 1
ATOM 5888 O O . GLU A 1 778 ? 3.012 18.918 -26.946 1.00 94.19 778 GLU A O 1
ATOM 5893 N N . SER A 1 779 ? 4.944 18.778 -28.068 1.00 92.12 779 SER A N 1
ATOM 5894 C CA . SER A 1 779 ? 4.318 18.500 -29.364 1.00 92.12 779 SER A CA 1
ATOM 5895 C C . SER A 1 779 ? 3.533 17.183 -29.364 1.00 92.12 779 SER A C 1
ATOM 5897 O O . SER A 1 779 ? 2.353 17.170 -29.735 1.00 92.12 779 SER A O 1
ATOM 5899 N N . VAL A 1 780 ? 4.143 16.089 -28.897 1.00 91.56 780 VAL A N 1
ATOM 5900 C CA . VAL A 1 780 ? 3.491 14.768 -28.845 1.00 91.56 780 VAL A CA 1
ATOM 5901 C C . VAL A 1 780 ? 2.313 14.791 -27.873 1.00 91.56 780 VAL A C 1
ATOM 5903 O O . VAL A 1 780 ? 1.198 14.421 -28.237 1.00 91.56 780 VAL A O 1
ATOM 5906 N N . TYR A 1 781 ? 2.522 15.306 -26.662 1.00 94.50 781 TYR A N 1
ATOM 5907 C CA . TYR A 1 781 ? 1.493 15.361 -25.627 1.00 94.50 781 TYR A CA 1
ATOM 5908 C C . TYR A 1 781 ? 0.286 16.197 -26.064 1.00 94.50 781 TYR A C 1
ATOM 5910 O O . TYR A 1 781 ? -0.859 15.800 -25.857 1.00 94.50 781 TYR A O 1
ATOM 5918 N N . ASN A 1 782 ? 0.509 17.349 -26.704 1.00 95.62 782 ASN A N 1
ATOM 5919 C CA . ASN A 1 782 ? -0.589 18.185 -27.188 1.00 95.62 782 ASN A CA 1
ATOM 5920 C C . ASN A 1 782 ? -1.320 17.558 -28.379 1.00 95.62 782 ASN A C 1
ATOM 5922 O O . ASN A 1 782 ? -2.534 17.708 -28.476 1.00 95.62 782 ASN A O 1
ATOM 5926 N N . THR A 1 783 ? -0.639 16.779 -29.220 1.00 94.44 783 THR A N 1
ATOM 5927 C CA . THR A 1 783 ? -1.312 15.993 -30.269 1.00 94.44 783 THR A CA 1
ATOM 5928 C C . THR A 1 783 ? -2.317 15.005 -29.668 1.00 94.44 783 THR A C 1
ATOM 5930 O O . THR A 1 783 ? -3.405 14.824 -30.210 1.00 94.44 783 THR A O 1
ATOM 5933 N N . LEU A 1 784 ? -1.977 14.399 -28.528 1.00 92.44 784 LEU A N 1
ATOM 5934 C CA . LEU A 1 784 ? -2.827 13.419 -27.849 1.00 92.44 784 LEU A CA 1
ATOM 5935 C C . LEU A 1 784 ? -3.922 14.065 -26.990 1.00 92.44 784 LEU A C 1
ATOM 5937 O O . LEU A 1 784 ? -5.055 13.585 -26.969 1.00 92.44 784 LEU A O 1
ATOM 5941 N N . TYR A 1 785 ? -3.597 15.145 -26.273 1.00 96.12 785 TYR A N 1
ATOM 5942 C CA . TYR A 1 785 ? -4.407 15.607 -25.142 1.00 96.12 785 TYR A CA 1
ATOM 5943 C C . TYR A 1 785 ? -4.839 17.078 -25.190 1.00 96.12 785 TYR A C 1
ATOM 5945 O O . TYR A 1 785 ? -5.573 17.510 -24.298 1.00 96.12 785 TYR A O 1
ATOM 5953 N N . GLN A 1 786 ? -4.452 17.871 -26.197 1.00 95.06 786 GLN A N 1
ATOM 5954 C CA . GLN A 1 786 ? -4.863 19.284 -26.271 1.00 95.06 786 GLN A CA 1
ATOM 5955 C C . GLN A 1 786 ? -6.392 19.427 -26.275 1.00 95.06 786 GLN A C 1
ATOM 5957 O O . GLN A 1 786 ? -6.930 20.284 -25.576 1.00 95.06 786 GLN A O 1
ATOM 5962 N N . SER A 1 787 ? -7.100 18.578 -27.025 1.00 95.50 787 SER A N 1
ATOM 5963 C CA . SER A 1 787 ? -8.568 18.588 -27.085 1.00 95.50 787 SER A CA 1
ATOM 5964 C C . SER A 1 787 ? -9.209 18.266 -25.734 1.00 95.50 787 SER A C 1
ATOM 5966 O O . SER A 1 787 ? -10.220 18.865 -25.380 1.00 95.50 787 SER A O 1
ATOM 5968 N N . TYR A 1 788 ? -8.595 17.369 -24.959 1.00 95.25 788 TYR A N 1
ATOM 5969 C CA . TYR A 1 788 ? -9.050 16.996 -23.623 1.00 95.25 788 TYR A CA 1
ATOM 5970 C C . TYR A 1 788 ? -8.876 18.139 -22.613 1.00 95.25 788 TYR A C 1
ATOM 5972 O O . TYR A 1 788 ? -9.779 18.410 -21.825 1.00 95.25 788 TYR A O 1
ATOM 5980 N N . TYR A 1 789 ? -7.737 18.840 -22.646 1.00 93.75 789 TYR A N 1
ATOM 5981 C CA . TYR A 1 789 ? -7.458 19.948 -21.723 1.00 93.75 789 TYR A CA 1
ATOM 5982 C C . TYR A 1 789 ? -7.991 21.307 -22.197 1.00 93.75 789 TYR A C 1
ATOM 5984 O O . TYR A 1 789 ? -7.995 22.263 -21.424 1.00 93.75 789 TYR A O 1
ATOM 5992 N N . GLY A 1 790 ? -8.413 21.420 -23.458 1.00 95.06 790 GLY A N 1
ATOM 5993 C CA . GLY A 1 790 ? -8.881 22.669 -24.066 1.00 95.06 790 GLY A CA 1
ATOM 5994 C C . GLY A 1 790 ? -7.789 23.729 -24.266 1.00 95.06 790 GLY A C 1
ATOM 5995 O O . GLY A 1 790 ? -8.103 24.861 -24.629 1.00 95.06 790 GLY A O 1
ATOM 5996 N N . ALA A 1 791 ? -6.519 23.391 -24.029 1.00 95.75 791 ALA A N 1
ATOM 5997 C CA . ALA A 1 791 ? -5.376 24.291 -24.142 1.00 95.75 791 ALA A CA 1
ATOM 5998 C C . ALA A 1 791 ? -4.081 23.512 -24.417 1.00 95.75 791 ALA A C 1
ATOM 6000 O O . ALA A 1 791 ? -3.973 22.324 -24.103 1.00 95.75 791 ALA A O 1
ATOM 6001 N N . TYR A 1 792 ? -3.085 24.204 -24.978 1.00 96.62 792 TYR A N 1
ATOM 6002 C CA . TYR A 1 792 ? -1.729 23.668 -25.085 1.00 96.62 792 TYR A CA 1
ATOM 6003 C C . TYR A 1 792 ? -1.097 23.553 -23.694 1.00 96.62 792 TYR A C 1
ATOM 6005 O O . TYR A 1 792 ? -1.152 24.489 -22.899 1.00 96.62 792 TYR A O 1
ATOM 6013 N N . SER A 1 793 ? -0.500 22.400 -23.413 1.00 97.06 793 SER A N 1
ATOM 6014 C CA . SER A 1 793 ? 0.246 22.100 -22.193 1.00 97.06 793 SER A CA 1
ATOM 6015 C C . SER A 1 793 ? 1.737 22.318 -22.420 1.00 97.06 793 SER A C 1
ATOM 6017 O O . SER A 1 793 ? 2.284 21.833 -23.412 1.00 97.06 793 SER A O 1
ATOM 6019 N N . THR A 1 794 ? 2.379 23.017 -21.490 1.00 97.06 794 THR A N 1
ATOM 6020 C CA . THR A 1 794 ? 3.841 23.173 -21.434 1.00 97.06 794 THR A CA 1
ATOM 6021 C C . THR A 1 794 ? 4.497 21.967 -20.760 1.00 97.06 794 THR A C 1
ATOM 6023 O O . THR A 1 794 ? 3.822 21.169 -20.105 1.00 97.06 794 THR A O 1
ATOM 6026 N N . ILE A 1 795 ? 5.823 21.844 -20.848 1.00 94.94 795 ILE A N 1
ATOM 6027 C CA . ILE A 1 795 ? 6.578 20.801 -20.146 1.00 94.94 795 ILE A CA 1
ATOM 6028 C C . ILE A 1 795 ? 6.326 20.832 -18.636 1.00 94.94 795 ILE A C 1
ATOM 6030 O O . ILE A 1 795 ? 6.192 19.773 -18.027 1.00 94.94 795 ILE A O 1
ATOM 6034 N N . ASP A 1 796 ? 6.189 22.020 -18.042 1.00 96.25 796 ASP A N 1
ATOM 6035 C CA . ASP A 1 796 ? 5.921 22.179 -16.611 1.00 96.25 796 ASP A CA 1
ATOM 6036 C C . ASP A 1 796 ? 4.513 21.683 -16.245 1.00 96.25 796 ASP A C 1
ATOM 6038 O O . ASP A 1 796 ? 4.342 21.008 -15.225 1.00 96.25 796 ASP A O 1
ATOM 6042 N N . ASP A 1 797 ? 3.511 21.932 -17.097 1.00 97.31 797 ASP A N 1
ATOM 6043 C CA . ASP A 1 797 ? 2.164 21.378 -16.916 1.00 97.31 797 ASP A CA 1
ATOM 6044 C C . ASP A 1 797 ? 2.174 19.848 -16.987 1.00 97.31 797 ASP A C 1
ATOM 6046 O O . ASP A 1 797 ? 1.537 19.178 -16.168 1.00 97.31 797 ASP A O 1
ATOM 6050 N N . ILE A 1 798 ? 2.909 19.296 -17.956 1.00 97.62 798 ILE A N 1
ATOM 6051 C CA . ILE A 1 798 ? 2.998 17.855 -18.206 1.00 97.62 798 ILE A CA 1
ATOM 6052 C C . ILE A 1 798 ? 3.659 17.154 -17.018 1.00 97.62 798 ILE A C 1
ATOM 6054 O O . ILE A 1 798 ? 3.050 16.259 -16.426 1.00 97.62 798 ILE A O 1
ATOM 6058 N N . VAL A 1 799 ? 4.857 17.586 -16.597 1.00 98.00 799 VAL A N 1
ATOM 6059 C CA . VAL A 1 799 ? 5.557 16.943 -15.469 1.00 98.00 799 VAL A CA 1
ATOM 6060 C C . VAL A 1 799 ? 4.818 17.133 -14.147 1.00 98.00 799 VAL A C 1
ATOM 6062 O O . VAL A 1 799 ? 4.878 16.251 -13.294 1.00 98.00 799 VAL A O 1
ATOM 6065 N N . LYS A 1 800 ? 4.075 18.233 -13.967 1.00 97.00 800 LYS A N 1
ATOM 6066 C CA . LYS A 1 800 ? 3.233 18.436 -12.781 1.00 97.00 800 LYS A CA 1
ATOM 6067 C C . LYS A 1 800 ? 2.075 17.440 -12.729 1.00 97.00 800 LYS A C 1
ATOM 6069 O O . LYS A 1 800 ? 1.829 16.854 -11.676 1.00 97.00 800 LYS A O 1
ATOM 6074 N N . ARG A 1 801 ? 1.366 17.221 -13.841 1.00 96.12 801 ARG A N 1
ATOM 6075 C CA . ARG A 1 801 ? 0.284 16.217 -13.901 1.00 96.12 801 ARG A CA 1
ATOM 6076 C C . ARG A 1 801 ? 0.827 14.803 -13.714 1.00 96.12 801 ARG A C 1
ATOM 6078 O O . ARG A 1 801 ? 0.235 14.026 -12.964 1.00 96.12 801 ARG A O 1
ATOM 6085 N N . GLU A 1 802 ? 1.974 14.502 -14.322 1.00 97.38 802 GLU A N 1
ATOM 6086 C CA . GLU A 1 802 ? 2.673 13.233 -14.109 1.00 97.38 802 GLU A CA 1
ATOM 6087 C C . GLU A 1 802 ? 3.067 13.038 -12.646 1.00 97.38 802 GLU A C 1
ATOM 6089 O O . GLU A 1 802 ? 2.798 11.978 -12.088 1.00 97.38 802 GLU A O 1
ATOM 6094 N N . ALA A 1 803 ? 3.625 14.056 -11.988 1.00 98.12 803 ALA A N 1
ATOM 6095 C CA . ALA A 1 803 ? 3.995 13.979 -10.579 1.00 98.12 803 ALA A CA 1
ATOM 6096 C C . ALA A 1 803 ? 2.797 13.623 -9.689 1.00 98.12 803 ALA A C 1
ATOM 6098 O O . ALA A 1 803 ? 2.894 12.704 -8.877 1.00 98.12 803 ALA A O 1
ATOM 6099 N N . VAL A 1 804 ? 1.643 14.268 -9.895 1.00 96.56 804 VAL A N 1
ATOM 6100 C CA . VAL A 1 804 ? 0.407 13.952 -9.158 1.00 96.56 804 VAL A CA 1
ATOM 6101 C C . VAL A 1 804 ? -0.030 12.501 -9.397 1.00 96.56 804 VAL A C 1
ATOM 6103 O O . VAL A 1 804 ? -0.389 11.803 -8.444 1.00 96.56 804 VAL A O 1
ATOM 6106 N N . ARG A 1 805 ? 0.021 12.019 -10.648 1.00 96.81 805 ARG A N 1
ATOM 6107 C CA . ARG A 1 805 ? -0.333 10.632 -11.001 1.00 96.81 805 ARG A CA 1
ATOM 6108 C C . ARG A 1 805 ? 0.612 9.624 -10.343 1.00 96.81 805 ARG A C 1
ATOM 6110 O O . ARG A 1 805 ? 0.143 8.690 -9.698 1.00 96.81 805 ARG A O 1
ATOM 6117 N N . VAL A 1 806 ? 1.921 9.837 -10.458 1.00 98.06 806 VAL A N 1
ATOM 6118 C CA . VAL A 1 806 ? 2.988 8.981 -9.908 1.00 98.06 806 VAL A CA 1
ATOM 6119 C C . VAL A 1 806 ? 2.917 8.920 -8.385 1.00 98.06 806 VAL A C 1
ATOM 6121 O O . VAL A 1 806 ? 3.007 7.844 -7.793 1.00 98.06 806 VAL A O 1
ATOM 6124 N N . VAL A 1 807 ? 2.690 10.060 -7.734 1.00 97.75 807 VAL A N 1
ATOM 6125 C CA . VAL A 1 807 ? 2.520 10.123 -6.280 1.00 97.75 807 VAL A CA 1
ATOM 6126 C C . VAL A 1 807 ? 1.275 9.361 -5.841 1.00 97.75 807 VAL A C 1
ATOM 6128 O O . VAL A 1 807 ? 1.353 8.581 -4.894 1.00 97.75 807 VAL A O 1
ATOM 6131 N N . ARG A 1 808 ? 0.143 9.520 -6.533 1.00 96.62 808 ARG A N 1
ATOM 6132 C CA . ARG A 1 808 ? -1.112 8.838 -6.187 1.00 96.62 808 ARG A CA 1
ATOM 6133 C C . ARG A 1 808 ? -1.066 7.329 -6.433 1.00 96.62 808 ARG A C 1
ATOM 6135 O O . ARG A 1 808 ? -1.453 6.557 -5.560 1.00 96.62 808 ARG A O 1
ATOM 6142 N N . GLU A 1 809 ? -0.680 6.913 -7.634 1.00 95.56 809 GLU A N 1
ATOM 6143 C CA . GLU A 1 809 ? -0.814 5.525 -8.108 1.00 95.56 809 GLU A CA 1
ATOM 6144 C C . GLU A 1 809 ? 0.421 4.672 -7.842 1.00 95.56 809 GLU A C 1
ATOM 6146 O O . GLU A 1 809 ? 0.314 3.448 -7.773 1.00 95.56 809 GLU A O 1
ATOM 6151 N N . GLY A 1 810 ? 1.573 5.318 -7.683 1.00 97.00 810 GLY A N 1
ATOM 6152 C CA . GLY A 1 810 ? 2.844 4.691 -7.376 1.00 97.00 810 GLY A CA 1
ATOM 6153 C C . GLY A 1 810 ? 3.174 4.788 -5.894 1.00 97.00 810 GLY A C 1
ATOM 6154 O O . GLY A 1 810 ? 3.014 3.827 -5.142 1.00 97.00 810 GLY A O 1
ATOM 6155 N N . LEU A 1 811 ? 3.630 5.969 -5.473 1.00 97.94 811 LEU A N 1
ATOM 6156 C CA . LEU A 1 811 ? 4.324 6.146 -4.194 1.00 97.94 811 LEU A CA 1
ATOM 6157 C C . LEU A 1 811 ? 3.396 6.041 -2.971 1.00 97.94 811 LEU A C 1
ATOM 6159 O O . LEU A 1 811 ? 3.672 5.243 -2.077 1.00 97.94 811 LEU A O 1
ATOM 6163 N N . LEU A 1 812 ? 2.270 6.764 -2.930 1.00 97.50 812 LEU A N 1
ATOM 6164 C CA . LEU A 1 812 ? 1.285 6.650 -1.838 1.00 97.50 812 LEU A CA 1
ATOM 6165 C C . LEU A 1 812 ? 0.560 5.299 -1.865 1.00 97.50 812 LEU A C 1
ATOM 6167 O O . LEU A 1 812 ? 0.257 4.728 -0.823 1.00 97.50 812 LEU A O 1
ATOM 6171 N N . ALA A 1 813 ? 0.348 4.726 -3.050 1.00 96.81 813 ALA A N 1
ATOM 6172 C CA . ALA A 1 813 ? -0.163 3.363 -3.178 1.00 96.81 813 ALA A CA 1
ATOM 6173 C C . ALA A 1 813 ? 0.870 2.283 -2.796 1.00 96.81 813 ALA A C 1
ATOM 6175 O O . ALA A 1 813 ? 0.515 1.102 -2.779 1.00 96.81 813 ALA A O 1
ATOM 6176 N N . MET A 1 814 ? 2.120 2.677 -2.509 1.00 97.12 814 MET A N 1
ATOM 6177 C CA . MET A 1 814 ? 3.289 1.836 -2.216 1.00 97.12 814 MET A CA 1
ATOM 6178 C C . MET A 1 814 ? 3.492 0.705 -3.229 1.00 97.12 814 MET A C 1
ATOM 6180 O O . MET A 1 814 ? 3.787 -0.438 -2.875 1.00 97.12 814 MET A O 1
ATOM 6184 N N . ARG A 1 815 ? 3.306 1.029 -4.509 1.00 97.62 815 ARG A N 1
ATOM 6185 C CA . ARG A 1 815 ? 3.672 0.168 -5.633 1.00 97.62 815 ARG A CA 1
ATOM 6186 C C . ARG A 1 815 ? 5.188 0.184 -5.797 1.00 97.62 815 ARG A C 1
ATOM 6188 O O . ARG A 1 815 ? 5.814 1.236 -5.699 1.00 97.62 815 ARG A O 1
ATOM 6195 N N . HIS A 1 816 ? 5.775 -0.994 -5.991 1.00 97.69 816 HIS A N 1
ATOM 6196 C CA . HIS A 1 816 ? 7.233 -1.187 -6.112 1.00 97.69 816 HIS A CA 1
ATOM 6197 C C . HIS A 1 816 ? 7.691 -1.327 -7.567 1.00 97.69 816 HIS A C 1
ATOM 6199 O O . HIS A 1 816 ? 8.852 -1.614 -7.840 1.00 97.69 816 HIS A O 1
ATOM 6205 N N . ASP A 1 817 ? 6.762 -1.112 -8.486 1.00 98.31 817 ASP A N 1
ATOM 6206 C CA . ASP A 1 817 ? 6.936 -1.078 -9.925 1.00 98.31 817 ASP A CA 1
ATOM 6207 C C . ASP A 1 817 ? 7.979 -0.012 -10.335 1.00 98.31 817 ASP A C 1
ATOM 6209 O O . ASP A 1 817 ? 7.874 1.141 -9.898 1.00 98.31 817 ASP A O 1
ATOM 6213 N N . PRO A 1 818 ? 8.966 -0.339 -11.191 1.00 98.25 818 PRO A N 1
ATOM 6214 C CA . PRO A 1 818 ? 9.804 0.670 -11.828 1.00 98.25 818 PRO A CA 1
ATOM 6215 C C . PRO A 1 818 ? 9.019 1.511 -12.850 1.00 98.25 818 PRO A C 1
ATOM 6217 O O . PRO A 1 818 ? 7.898 1.175 -13.242 1.00 98.25 818 PRO A O 1
ATOM 6220 N N . TYR A 1 819 ? 9.640 2.597 -13.311 1.00 98.69 819 TYR A N 1
ATOM 6221 C CA . TYR A 1 819 ? 9.123 3.500 -14.340 1.00 98.69 819 TYR A CA 1
ATOM 6222 C C . TYR A 1 819 ? 9.969 3.398 -15.606 1.00 98.69 819 TYR A C 1
ATOM 6224 O O . TYR A 1 819 ? 11.196 3.474 -15.545 1.00 98.69 819 TYR A O 1
ATOM 6232 N N . MET A 1 820 ? 9.294 3.230 -16.740 1.00 98.56 820 MET A N 1
ATOM 6233 C CA . MET A 1 820 ? 9.891 3.136 -18.066 1.00 98.56 820 MET A CA 1
ATOM 6234 C C . MET A 1 820 ? 10.241 4.526 -18.607 1.00 98.56 820 MET A C 1
ATOM 6236 O O . MET A 1 820 ? 9.369 5.393 -18.722 1.00 98.56 820 MET A O 1
ATOM 6240 N N . MET A 1 821 ? 11.507 4.696 -18.969 1.00 97.94 821 MET A N 1
ATOM 6241 C CA . MET A 1 821 ? 12.083 5.799 -19.736 1.00 97.94 821 MET A CA 1
ATOM 6242 C C . MET A 1 821 ? 13.183 5.231 -20.645 1.00 97.94 821 MET A C 1
ATOM 6244 O O . MET A 1 821 ? 13.422 4.027 -20.660 1.00 97.94 821 MET A O 1
ATOM 6248 N N . HIS A 1 822 ? 13.812 6.079 -21.452 1.00 97.25 822 HIS A N 1
ATOM 6249 C CA . HIS A 1 822 ? 14.807 5.664 -22.440 1.00 97.25 822 HIS A CA 1
ATOM 6250 C C . HIS A 1 822 ? 16.006 6.609 -22.417 1.00 97.25 822 HIS A C 1
ATOM 6252 O O . HIS A 1 822 ? 15.913 7.746 -21.944 1.00 97.25 822 HIS A O 1
ATOM 6258 N N . GLN A 1 823 ? 17.138 6.166 -22.961 1.00 95.38 823 GLN A N 1
ATOM 6259 C CA . GLN A 1 823 ? 18.391 6.929 -22.984 1.00 95.38 823 GLN A CA 1
ATOM 6260 C C . GLN A 1 823 ? 18.227 8.360 -23.534 1.00 95.38 823 GLN A C 1
ATOM 6262 O O . GLN A 1 823 ? 18.841 9.296 -23.018 1.00 95.38 823 GLN A O 1
ATOM 6267 N N . ALA A 1 824 ? 17.334 8.564 -24.513 1.00 93.31 824 ALA A N 1
ATOM 6268 C CA . ALA A 1 824 ? 17.069 9.876 -25.101 1.00 93.31 824 ALA A CA 1
ATOM 6269 C C . ALA A 1 824 ? 16.497 10.871 -24.076 1.00 93.31 824 ALA A C 1
ATOM 6271 O O . ALA A 1 824 ? 16.672 12.079 -24.206 1.00 93.31 824 ALA A O 1
ATOM 6272 N N . ASN A 1 825 ? 15.870 10.396 -23.001 1.00 94.88 825 ASN A N 1
ATOM 6273 C CA . ASN A 1 825 ? 15.329 11.255 -21.952 1.00 94.88 825 ASN A CA 1
ATOM 6274 C C . ASN A 1 825 ? 16.418 11.824 -21.019 1.00 94.88 825 ASN A C 1
ATOM 6276 O O . ASN A 1 825 ? 16.124 12.710 -20.210 1.00 94.88 825 ASN A O 1
ATOM 6280 N N . MET A 1 826 ? 17.665 11.340 -21.124 1.00 94.88 826 MET A N 1
ATOM 6281 C CA . MET A 1 826 ? 18.817 11.815 -20.347 1.00 94.88 826 MET A CA 1
ATOM 6282 C C . MET A 1 826 ? 19.493 13.053 -20.945 1.00 94.88 826 MET A C 1
ATOM 6284 O O . MET A 1 826 ? 20.308 13.660 -20.248 1.00 94.88 826 MET A O 1
ATOM 6288 N N . VAL A 1 827 ? 19.149 13.427 -22.184 1.00 91.00 827 VAL A N 1
ATOM 6289 C CA . VAL A 1 827 ? 19.713 14.585 -22.900 1.00 91.00 827 VAL A CA 1
ATOM 6290 C C . VAL A 1 827 ? 19.592 15.838 -22.053 1.00 91.00 827 VAL A C 1
ATOM 6292 O O . VAL A 1 827 ? 18.492 16.197 -21.633 1.00 91.00 827 VAL A O 1
ATOM 6295 N N . VAL A 1 828 ? 20.704 16.533 -21.845 1.00 88.75 828 VAL A N 1
ATOM 6296 C CA . VAL A 1 828 ? 20.716 17.820 -21.147 1.00 88.75 828 VAL A CA 1
ATOM 6297 C C . VAL A 1 828 ? 20.472 18.966 -22.129 1.00 88.75 828 VAL A C 1
ATOM 6299 O O . VAL A 1 828 ? 21.228 19.159 -23.080 1.00 88.75 828 VAL A O 1
ATOM 6302 N N . ASP A 1 829 ? 19.422 19.750 -21.889 1.00 86.38 829 ASP A N 1
ATOM 6303 C CA . ASP A 1 829 ? 19.109 20.952 -22.663 1.00 86.38 829 ASP A CA 1
ATOM 6304 C C . ASP A 1 829 ? 19.932 22.180 -22.215 1.00 86.38 829 ASP A C 1
ATOM 6306 O O . ASP A 1 829 ? 20.721 22.136 -21.266 1.00 86.38 829 ASP A O 1
ATOM 6310 N N . SER A 1 830 ? 19.734 23.322 -22.880 1.00 84.81 830 SER A N 1
ATOM 6311 C CA . SER A 1 830 ? 20.452 24.572 -22.582 1.00 84.81 830 SER A CA 1
ATOM 6312 C C . SER A 1 830 ? 20.201 25.135 -21.177 1.00 84.81 830 SER A C 1
ATOM 6314 O O . SER A 1 830 ? 20.923 26.029 -20.743 1.00 84.81 830 SER A O 1
ATOM 6316 N N . THR A 1 831 ? 19.187 24.647 -20.457 1.00 86.69 831 THR A N 1
ATOM 6317 C CA . THR A 1 831 ? 18.916 25.013 -19.056 1.00 86.69 831 THR A CA 1
ATOM 6318 C C . THR A 1 831 ? 19.696 24.150 -18.061 1.00 86.69 831 THR A C 1
ATOM 6320 O O . THR A 1 831 ? 19.589 24.356 -16.851 1.00 86.69 831 THR A O 1
ATOM 6323 N N . GLY A 1 832 ? 20.475 23.180 -18.550 1.00 87.56 832 GLY A N 1
ATOM 6324 C CA . GLY A 1 832 ? 21.195 22.217 -17.724 1.00 87.56 832 GLY A CA 1
ATOM 6325 C C . GLY A 1 832 ? 20.302 21.099 -17.181 1.00 87.56 832 GLY A C 1
ATOM 6326 O O . GLY A 1 832 ? 20.720 20.389 -16.269 1.00 87.56 832 GLY A O 1
ATOM 6327 N N . GLN A 1 833 ? 19.085 20.934 -17.712 1.00 91.06 833 GLN A N 1
ATOM 6328 C CA . GLN A 1 833 ? 18.145 19.896 -17.290 1.00 91.06 833 GLN A CA 1
ATOM 6329 C C . GLN A 1 833 ? 17.866 18.912 -18.421 1.00 91.06 833 GLN A C 1
ATOM 6331 O O . GLN A 1 833 ? 17.789 19.269 -19.589 1.00 91.06 833 GLN A O 1
ATOM 6336 N N . SER A 1 834 ? 17.665 17.662 -18.038 1.00 94.56 834 SER A N 1
ATOM 6337 C CA . SER A 1 834 ? 17.115 16.607 -18.887 1.00 94.56 834 SER A CA 1
ATOM 6338 C C . SER A 1 834 ? 15.642 16.356 -18.588 1.00 94.56 834 SER A C 1
ATOM 6340 O O . SER A 1 834 ? 15.149 16.741 -17.519 1.00 94.56 834 SER A O 1
ATOM 6342 N N . LEU A 1 835 ? 14.947 15.659 -19.487 1.00 95.75 835 LEU A N 1
ATOM 6343 C CA . LEU A 1 835 ? 13.551 15.267 -19.284 1.00 95.75 835 LEU A CA 1
ATOM 6344 C C . LEU A 1 835 ? 13.381 14.406 -18.027 1.00 95.75 835 LEU A C 1
ATOM 6346 O O . LEU A 1 835 ? 12.501 14.692 -17.212 1.00 95.75 835 LEU A O 1
ATOM 6350 N N . VAL A 1 836 ? 14.276 13.436 -17.799 1.00 97.00 836 VAL A N 1
ATOM 6351 C CA . VAL A 1 836 ? 14.257 12.647 -16.556 1.00 97.00 836 VAL A CA 1
ATOM 6352 C C . VAL A 1 836 ? 14.470 13.523 -15.325 1.00 97.00 836 VAL A C 1
ATOM 6354 O O . VAL A 1 836 ? 13.754 13.372 -14.337 1.00 97.00 836 VAL A O 1
ATOM 6357 N N . SER A 1 837 ? 15.413 14.468 -15.363 1.00 96.25 837 SER A N 1
ATOM 6358 C CA . SER A 1 837 ? 15.676 15.319 -14.198 1.00 96.25 837 SER A CA 1
ATOM 6359 C C . SER A 1 837 ? 14.495 16.245 -13.891 1.00 96.25 837 SER A C 1
ATOM 6361 O O . SER A 1 837 ? 14.169 16.429 -12.721 1.00 96.25 837 SER A O 1
ATOM 6363 N N . ARG A 1 838 ? 13.791 16.760 -14.915 1.00 96.81 838 ARG A N 1
ATOM 6364 C CA . ARG A 1 838 ? 12.548 17.541 -14.763 1.00 96.81 838 ARG A CA 1
ATOM 6365 C C . ARG A 1 838 ? 11.443 16.701 -14.129 1.00 96.81 838 ARG A C 1
ATOM 6367 O O . ARG A 1 838 ? 10.799 17.151 -13.183 1.00 96.81 838 ARG A O 1
ATOM 6374 N N . TRP A 1 839 ? 11.263 15.473 -14.609 1.00 97.94 839 TRP A N 1
ATOM 6375 C CA . TRP A 1 839 ? 10.261 14.550 -14.086 1.00 97.94 839 TRP A CA 1
ATOM 6376 C C . TRP A 1 839 ? 10.557 14.135 -12.639 1.00 97.94 839 TRP A C 1
ATOM 6378 O O . TRP A 1 839 ? 9.703 14.301 -11.772 1.00 97.94 839 TRP A O 1
ATOM 6388 N N . LEU A 1 840 ? 11.785 13.692 -12.336 1.00 97.19 840 LEU A N 1
ATOM 6389 C CA . LEU A 1 840 ? 12.201 13.317 -10.977 1.00 97.19 840 LEU A CA 1
ATOM 6390 C C . LEU A 1 840 ? 12.049 14.489 -10.009 1.00 97.19 840 LEU A C 1
ATOM 6392 O O . LEU A 1 840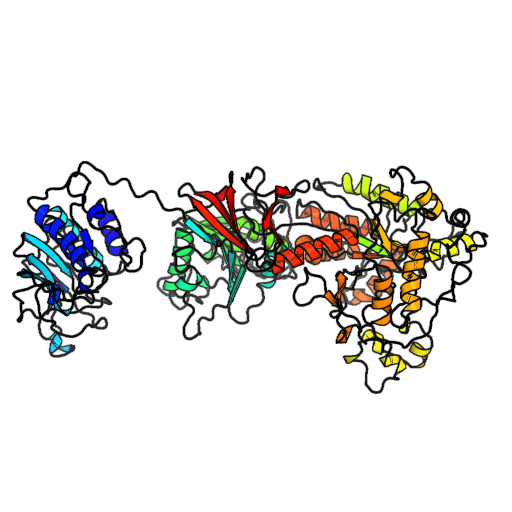 ? 11.547 14.321 -8.900 1.00 97.19 840 LEU A O 1
ATOM 6396 N N . LYS A 1 841 ? 12.443 15.689 -10.444 1.00 95.94 841 LYS A N 1
ATOM 6397 C CA . LYS A 1 841 ? 12.270 16.930 -9.691 1.00 95.94 841 LYS A CA 1
ATOM 6398 C C . LYS A 1 841 ? 10.803 17.169 -9.339 1.00 95.94 841 LYS A C 1
ATOM 6400 O O . LYS A 1 841 ? 10.503 17.423 -8.174 1.00 95.94 841 LYS A O 1
ATOM 6405 N N . ALA A 1 842 ? 9.898 17.065 -10.311 1.00 97.06 842 ALA A N 1
ATOM 6406 C CA . ALA A 1 842 ? 8.467 17.255 -10.091 1.00 97.06 842 ALA A CA 1
ATOM 6407 C C . ALA A 1 842 ? 7.884 16.186 -9.150 1.00 97.06 842 ALA A C 1
ATOM 6409 O O . ALA A 1 842 ? 7.224 16.536 -8.173 1.00 97.06 842 ALA A O 1
ATOM 6410 N N . VAL A 1 843 ? 8.194 14.905 -9.379 1.00 97.69 843 VAL A N 1
ATOM 6411 C CA . VAL A 1 843 ? 7.722 13.775 -8.556 1.00 97.69 843 VAL A CA 1
ATOM 6412 C C . VAL A 1 843 ? 8.185 13.903 -7.108 1.00 97.69 843 VAL A C 1
ATOM 6414 O O . VAL A 1 843 ? 7.368 13.810 -6.195 1.00 97.69 843 VAL A O 1
ATOM 6417 N N . LEU A 1 844 ? 9.480 14.142 -6.875 1.00 96.56 844 LEU A N 1
ATOM 6418 C CA . LEU A 1 844 ? 10.028 14.268 -5.522 1.00 96.56 844 LEU A CA 1
ATOM 6419 C C . LEU A 1 844 ? 9.515 15.526 -4.816 1.00 96.56 844 LEU A C 1
ATOM 6421 O O . LEU A 1 844 ? 9.273 15.482 -3.612 1.00 96.56 844 LEU A O 1
ATOM 6425 N N . THR A 1 845 ? 9.309 16.626 -5.548 1.00 95.81 845 THR A N 1
ATOM 6426 C CA . THR A 1 845 ? 8.700 17.846 -4.994 1.00 95.81 845 THR A CA 1
ATOM 6427 C C . THR A 1 845 ? 7.278 17.575 -4.524 1.00 95.81 845 THR A C 1
ATOM 6429 O O . THR A 1 845 ? 6.951 17.882 -3.380 1.00 95.81 845 THR A O 1
ATOM 6432 N N . GLU A 1 846 ? 6.452 16.969 -5.377 1.00 96.19 846 GLU A N 1
ATOM 6433 C CA . GLU A 1 846 ? 5.067 16.632 -5.047 1.00 96.19 846 GLU A CA 1
ATOM 6434 C C . GLU A 1 846 ? 5.020 15.663 -3.859 1.00 96.19 846 GLU A C 1
ATOM 6436 O O . GLU A 1 846 ? 4.364 15.937 -2.855 1.00 96.19 846 GLU A O 1
ATOM 6441 N N . PHE A 1 847 ? 5.791 14.574 -3.912 1.00 96.62 847 PHE A N 1
ATOM 6442 C CA . PHE A 1 847 ? 5.796 13.546 -2.874 1.00 96.62 847 PHE A CA 1
ATOM 6443 C C . PHE A 1 847 ? 6.265 14.082 -1.518 1.00 96.62 847 PHE A C 1
ATOM 6445 O O . PHE A 1 847 ? 5.580 13.932 -0.504 1.00 96.62 847 PHE A O 1
ATOM 6452 N N . HIS A 1 848 ? 7.411 14.765 -1.484 1.00 95.25 848 HIS A N 1
ATOM 6453 C CA . HIS A 1 848 ? 7.956 15.302 -0.240 1.00 95.25 848 HIS A CA 1
ATOM 6454 C C . HIS A 1 848 ? 7.210 16.543 0.261 1.00 95.25 848 HIS A C 1
ATOM 6456 O O . HIS A 1 848 ? 7.443 16.949 1.399 1.00 95.25 848 HIS A O 1
ATOM 6462 N N . SER A 1 849 ? 6.296 17.131 -0.521 1.00 94.69 849 SER A N 1
ATOM 6463 C CA . SER A 1 849 ? 5.385 18.168 -0.018 1.00 94.69 849 SER A CA 1
ATOM 6464 C C . SER A 1 849 ? 4.325 17.600 0.933 1.00 94.69 849 SER A C 1
ATOM 6466 O O . SER A 1 849 ? 3.909 18.283 1.871 1.00 94.69 849 SER A O 1
ATOM 6468 N N . VAL A 1 850 ? 3.938 16.331 0.748 1.00 95.44 850 VAL A N 1
ATOM 6469 C CA . VAL A 1 850 ? 2.851 15.693 1.505 1.00 95.44 850 VAL A CA 1
ATOM 6470 C C . VAL A 1 850 ? 3.331 14.691 2.553 1.00 95.44 850 VAL A C 1
ATOM 6472 O O . VAL A 1 850 ? 2.658 14.517 3.571 1.00 95.44 850 VAL A O 1
ATOM 6475 N N . VAL A 1 851 ? 4.500 14.069 2.367 1.00 96.19 851 VAL A N 1
ATOM 6476 C CA . VAL A 1 851 ? 5.058 13.082 3.310 1.00 96.19 851 VAL A CA 1
ATOM 6477 C C . VAL A 1 851 ? 6.545 13.302 3.602 1.00 96.19 851 VAL A C 1
ATOM 6479 O O . VAL A 1 851 ? 7.259 13.995 2.877 1.00 96.19 851 VAL A O 1
ATOM 6482 N N . ASN A 1 852 ? 7.027 12.712 4.695 1.00 94.94 852 ASN A N 1
ATOM 6483 C CA . ASN A 1 852 ? 8.438 12.672 5.085 1.00 94.94 852 ASN A CA 1
ATOM 6484 C C . ASN A 1 852 ? 9.090 11.298 4.841 1.00 94.94 852 ASN A C 1
ATOM 6486 O O . ASN A 1 852 ? 10.056 10.953 5.518 1.00 94.94 852 ASN A O 1
ATOM 6490 N N . TRP A 1 853 ? 8.562 10.511 3.902 1.00 96.19 853 TRP A N 1
ATOM 6491 C CA . TRP A 1 853 ? 9.052 9.158 3.646 1.00 96.19 853 TRP A CA 1
ATOM 6492 C C . TRP A 1 853 ? 10.305 9.196 2.765 1.00 96.19 853 TRP A C 1
ATOM 6494 O O . TRP A 1 853 ? 10.284 9.873 1.736 1.00 96.19 853 TRP A O 1
ATOM 6504 N N . PRO A 1 854 ? 11.375 8.464 3.110 1.00 95.62 854 PRO A N 1
ATOM 6505 C CA . PRO A 1 854 ? 12.493 8.268 2.204 1.00 95.62 854 PRO A CA 1
ATOM 6506 C C . PRO A 1 854 ? 12.048 7.529 0.942 1.00 95.62 854 PRO A C 1
ATOM 6508 O O . PRO A 1 854 ? 11.154 6.677 0.973 1.00 95.62 854 PRO A O 1
ATOM 6511 N N . VAL A 1 855 ? 12.725 7.827 -0.163 1.00 95.88 855 VAL A N 1
ATOM 6512 C CA . VAL A 1 855 ? 12.511 7.166 -1.453 1.00 95.88 855 VAL A CA 1
ATOM 6513 C C . VAL A 1 855 ? 13.798 6.489 -1.898 1.00 95.88 855 VAL A C 1
ATOM 6515 O O . VAL A 1 855 ? 14.852 7.120 -1.911 1.00 95.88 855 VAL A O 1
ATOM 6518 N N . GLN A 1 856 ? 13.727 5.212 -2.275 1.00 96.94 856 GLN A N 1
ATOM 6519 C CA . GLN A 1 856 ? 14.900 4.459 -2.727 1.00 96.94 856 GLN A CA 1
ATOM 6520 C C . GLN A 1 856 ? 14.721 3.904 -4.137 1.00 96.94 856 GLN A C 1
ATOM 6522 O O . GLN A 1 856 ? 13.688 3.314 -4.452 1.00 96.94 856 GLN A O 1
ATOM 6527 N N . SER A 1 857 ? 15.754 4.006 -4.965 1.00 98.00 857 SER A N 1
ATOM 6528 C CA . SER A 1 857 ? 15.870 3.192 -6.177 1.00 98.00 857 SER A CA 1
ATOM 6529 C C . SER A 1 857 ? 16.493 1.832 -5.843 1.00 98.00 857 SER A C 1
ATOM 6531 O O . SER A 1 857 ? 17.329 1.712 -4.944 1.00 98.00 857 SER A O 1
ATOM 6533 N N . LYS A 1 858 ? 16.097 0.788 -6.570 1.00 97.94 858 LYS A N 1
ATOM 6534 C CA . LYS A 1 858 ? 16.627 -0.579 -6.434 1.00 97.94 858 LYS A CA 1
ATOM 6535 C C . LYS A 1 858 ? 16.942 -1.141 -7.813 1.00 97.94 858 LYS A C 1
ATOM 6537 O O . LYS A 1 858 ? 16.140 -0.955 -8.725 1.00 97.94 858 LYS A O 1
ATOM 6542 N N . LYS A 1 859 ? 18.066 -1.855 -7.945 1.00 97.88 859 LYS A N 1
ATOM 6543 C CA . LYS A 1 859 ? 18.373 -2.606 -9.169 1.00 97.88 859 LYS A CA 1
ATOM 6544 C C . LYS A 1 859 ? 17.346 -3.714 -9.386 1.00 97.88 859 LYS A C 1
ATOM 6546 O O . LYS A 1 859 ? 16.732 -4.190 -8.428 1.00 97.88 859 LYS A O 1
ATOM 6551 N N . LEU A 1 860 ? 17.186 -4.146 -10.630 1.00 97.69 860 LEU A N 1
ATOM 6552 C CA . LEU A 1 860 ? 16.115 -5.055 -11.024 1.00 97.69 860 LEU A CA 1
ATOM 6553 C C . LEU A 1 860 ? 16.101 -6.392 -10.260 1.00 97.69 860 LEU A C 1
ATOM 6555 O O . LEU A 1 860 ? 15.038 -6.835 -9.830 1.00 97.69 860 LEU A O 1
ATOM 6559 N N . ASP A 1 861 ? 17.269 -6.985 -9.996 1.00 98.62 861 ASP A N 1
ATOM 6560 C CA . ASP A 1 861 ? 17.376 -8.208 -9.178 1.00 98.62 861 ASP A CA 1
ATOM 6561 C C . ASP A 1 861 ? 16.907 -7.990 -7.720 1.00 98.62 861 ASP A C 1
ATOM 6563 O O . ASP A 1 861 ? 16.347 -8.894 -7.100 1.00 98.62 861 ASP A O 1
ATOM 6567 N N . ASP A 1 862 ? 17.110 -6.791 -7.164 1.00 98.56 862 ASP A N 1
ATOM 6568 C CA . ASP A 1 862 ? 16.679 -6.465 -5.798 1.00 98.56 862 ASP A CA 1
ATOM 6569 C C . ASP A 1 862 ? 15.175 -6.183 -5.757 1.00 98.56 862 ASP A C 1
ATOM 6571 O O . ASP A 1 862 ? 14.504 -6.574 -4.804 1.00 98.56 862 ASP A O 1
ATOM 6575 N N . LEU A 1 863 ? 14.621 -5.555 -6.803 1.00 98.25 863 LEU A N 1
ATOM 6576 C CA . LEU A 1 863 ? 13.169 -5.437 -6.969 1.00 98.25 863 LEU A CA 1
ATOM 6577 C C . LEU A 1 863 ? 12.526 -6.823 -7.034 1.00 98.25 863 LEU A C 1
ATOM 6579 O O . LEU A 1 863 ? 11.587 -7.086 -6.288 1.00 98.25 863 LEU A O 1
ATOM 6583 N N . TYR A 1 864 ? 13.073 -7.732 -7.843 1.00 98.44 864 TYR A N 1
ATOM 6584 C CA . TYR A 1 864 ? 12.622 -9.123 -7.907 1.00 98.44 864 TYR A CA 1
ATOM 6585 C C . TYR A 1 864 ? 12.616 -9.796 -6.528 1.00 98.44 864 TYR A C 1
ATOM 6587 O O . TYR A 1 864 ? 11.607 -10.384 -6.133 1.00 98.44 864 TYR A O 1
ATOM 6595 N N . ALA A 1 865 ? 13.687 -9.639 -5.746 1.00 98.31 865 ALA A N 1
ATOM 6596 C CA . ALA A 1 865 ? 13.749 -10.160 -4.381 1.00 98.31 865 ALA A CA 1
ATOM 6597 C C . ALA A 1 865 ? 12.686 -9.540 -3.452 1.00 98.31 865 ALA A C 1
ATOM 6599 O O . ALA A 1 865 ? 12.072 -10.258 -2.663 1.00 98.31 865 ALA A O 1
ATOM 6600 N N . ILE A 1 866 ? 12.420 -8.236 -3.565 1.00 97.56 866 ILE A N 1
ATOM 6601 C CA . ILE A 1 866 ? 11.388 -7.538 -2.778 1.00 97.56 866 ILE A CA 1
ATOM 6602 C C . ILE A 1 866 ? 9.981 -8.034 -3.140 1.00 97.56 866 ILE A C 1
ATOM 6604 O O . ILE A 1 866 ? 9.167 -8.272 -2.245 1.00 97.56 866 ILE A O 1
ATOM 6608 N N . PHE A 1 867 ? 9.687 -8.247 -4.425 1.00 98.12 867 PHE A N 1
ATOM 6609 C CA . PHE A 1 867 ? 8.417 -8.844 -4.849 1.00 98.12 867 PHE A CA 1
ATOM 6610 C C . PHE A 1 867 ? 8.275 -10.289 -4.344 1.00 98.12 867 PHE A C 1
ATOM 6612 O O . PHE A 1 867 ? 7.208 -10.657 -3.856 1.00 98.12 867 PHE A O 1
ATOM 6619 N N . LYS A 1 868 ? 9.347 -11.091 -4.360 1.00 97.94 868 LYS A N 1
ATOM 6620 C CA . LYS A 1 868 ? 9.348 -12.440 -3.763 1.00 97.94 868 LYS A CA 1
ATOM 6621 C C . LYS A 1 868 ? 9.129 -12.413 -2.245 1.00 97.94 868 LYS A C 1
ATOM 6623 O O . LYS A 1 868 ? 8.366 -13.230 -1.733 1.00 97.94 868 LYS A O 1
ATOM 6628 N N . GLU A 1 869 ? 9.743 -11.472 -1.520 1.00 96.75 869 GLU A N 1
ATOM 6629 C CA . GLU A 1 869 ? 9.498 -11.263 -0.079 1.00 96.75 869 GLU A CA 1
ATOM 6630 C C . GLU A 1 869 ? 8.015 -10.955 0.168 1.00 96.75 869 GLU A C 1
ATOM 6632 O O . GLU A 1 869 ? 7.382 -11.536 1.054 1.00 96.75 869 GLU A O 1
ATOM 6637 N N . ARG A 1 870 ? 7.438 -10.077 -0.658 1.00 96.75 870 ARG A N 1
ATOM 6638 C CA . ARG A 1 870 ? 6.020 -9.721 -0.618 1.00 96.75 870 ARG A CA 1
ATOM 6639 C C . ARG A 1 870 ? 5.110 -10.923 -0.890 1.00 96.75 870 ARG A C 1
ATOM 6641 O O . ARG A 1 870 ? 4.141 -11.119 -0.159 1.00 96.75 870 ARG A O 1
ATOM 6648 N N . GLU A 1 871 ? 5.415 -11.736 -1.894 1.00 97.38 871 GLU A N 1
ATOM 6649 C CA . GLU A 1 871 ? 4.665 -12.957 -2.214 1.00 97.38 871 GLU A CA 1
ATOM 6650 C C . GLU A 1 871 ? 4.720 -13.979 -1.074 1.00 97.38 871 GLU A C 1
ATOM 6652 O O . GLU A 1 871 ? 3.675 -14.484 -0.662 1.00 97.38 871 GLU A O 1
ATOM 6657 N N . ALA A 1 872 ? 5.904 -14.231 -0.504 1.00 96.88 872 ALA A N 1
ATOM 6658 C CA . ALA A 1 872 ? 6.068 -15.134 0.638 1.00 96.88 872 ALA A CA 1
ATOM 6659 C C . ALA A 1 872 ? 5.277 -14.652 1.864 1.00 96.88 872 ALA A C 1
ATOM 6661 O O . ALA A 1 872 ? 4.589 -15.434 2.522 1.00 96.88 872 ALA A O 1
ATOM 6662 N N . ARG A 1 873 ? 5.317 -13.345 2.144 1.00 96.19 873 ARG A N 1
ATOM 6663 C CA . ARG A 1 873 ? 4.553 -12.720 3.231 1.00 96.19 873 ARG A CA 1
ATOM 6664 C C . ARG A 1 873 ? 3.045 -12.844 3.025 1.00 96.19 873 ARG A C 1
ATOM 6666 O O . ARG A 1 873 ? 2.328 -13.180 3.963 1.00 96.19 873 ARG A O 1
ATOM 6673 N N . ASP A 1 874 ? 2.547 -12.579 1.822 1.00 95.81 874 ASP A N 1
ATOM 6674 C CA . ASP A 1 874 ? 1.116 -12.713 1.532 1.00 95.81 874 ASP A CA 1
ATOM 6675 C C . ASP A 1 874 ? 0.682 -14.198 1.614 1.00 95.81 874 ASP A C 1
ATOM 6677 O O . ASP A 1 874 ? -0.385 -14.503 2.150 1.00 95.81 874 ASP A O 1
ATOM 6681 N N . ALA A 1 875 ? 1.534 -15.138 1.180 1.00 95.50 875 ALA A N 1
ATOM 6682 C CA . ALA A 1 875 ? 1.300 -16.584 1.282 1.00 95.50 875 ALA A CA 1
ATOM 6683 C C . ALA A 1 875 ? 1.318 -17.126 2.726 1.00 95.50 875 ALA A C 1
ATOM 6685 O O . ALA A 1 875 ? 0.710 -18.164 2.999 1.00 95.50 875 ALA A O 1
ATOM 6686 N N . CYS A 1 876 ? 1.969 -16.431 3.665 1.00 96.31 876 CYS A N 1
ATOM 6687 C CA . CYS A 1 876 ? 1.905 -16.748 5.096 1.00 96.31 876 CYS A CA 1
ATOM 6688 C C . CYS A 1 876 ? 0.520 -16.550 5.708 1.00 96.31 876 CYS A C 1
ATOM 6690 O O . CYS A 1 876 ? 0.244 -17.141 6.749 1.00 96.31 876 CYS A O 1
ATOM 6692 N N . LYS A 1 877 ? -0.340 -15.708 5.111 1.00 96.12 877 LYS A N 1
ATOM 6693 C CA . LYS A 1 877 ? -1.646 -15.344 5.691 1.00 96.12 877 LYS A CA 1
ATOM 6694 C C . LYS A 1 877 ? -1.506 -14.909 7.158 1.00 96.12 877 LYS A C 1
ATOM 6696 O O . LYS A 1 877 ? -2.116 -15.490 8.050 1.00 96.12 877 LYS A O 1
ATOM 6701 N N . LEU A 1 878 ? -0.624 -13.936 7.389 1.00 97.69 878 LEU A N 1
ATOM 6702 C CA . LEU A 1 878 ? -0.225 -13.512 8.729 1.00 97.69 878 LEU A CA 1
ATOM 6703 C C . LEU A 1 878 ? -1.417 -13.044 9.573 1.00 97.69 878 LEU A C 1
ATOM 6705 O O . LEU A 1 878 ? -2.243 -12.253 9.113 1.00 97.69 878 LEU A O 1
ATOM 6709 N N . SER A 1 879 ? -1.439 -13.466 10.834 1.00 97.75 879 SER A N 1
ATOM 6710 C CA . SER A 1 879 ? -2.326 -12.945 11.874 1.00 97.75 879 SER A CA 1
ATOM 6711 C C . SER A 1 879 ? -1.512 -12.399 13.036 1.00 97.75 879 SER A C 1
ATOM 6713 O O . SER A 1 879 ? -0.459 -12.934 13.377 1.00 97.75 879 SER A O 1
ATOM 6715 N N . TYR A 1 880 ? -2.019 -11.343 13.658 1.00 98.50 880 TYR A N 1
ATOM 6716 C CA . TYR A 1 880 ? -1.378 -10.655 14.770 1.00 98.50 880 TYR A CA 1
ATOM 6717 C C . TYR A 1 880 ? -2.368 -10.608 15.927 1.00 98.50 880 TYR A C 1
ATOM 6719 O O . TYR A 1 880 ? -3.562 -10.444 15.697 1.00 98.50 880 TYR A O 1
ATOM 6727 N N . ARG A 1 881 ? -1.887 -10.720 17.160 1.00 98.12 881 ARG A N 1
ATOM 6728 C CA . ARG A 1 881 ? -2.694 -10.634 18.378 1.00 98.12 881 ARG A CA 1
ATOM 6729 C C . ARG A 1 881 ? -1.967 -9.804 19.422 1.00 98.12 881 ARG A C 1
ATOM 6731 O O . ARG A 1 881 ? -0.765 -9.975 19.618 1.00 98.12 881 ARG A O 1
ATOM 6738 N N . LEU A 1 882 ? -2.697 -8.902 20.066 1.00 98.25 882 LEU A N 1
ATOM 6739 C CA . LEU A 1 882 ? -2.202 -8.026 21.122 1.00 98.25 882 LEU A CA 1
ATOM 6740 C C . LEU A 1 882 ? -2.733 -8.494 22.473 1.00 98.25 882 LEU A C 1
ATOM 6742 O O . LEU A 1 882 ? -3.912 -8.827 22.600 1.00 98.25 882 LEU A O 1
ATOM 6746 N N . GLU A 1 883 ? -1.869 -8.450 23.479 1.00 97.06 883 GLU A N 1
ATOM 6747 C CA . GLU A 1 883 ? -2.239 -8.522 24.890 1.00 97.06 883 GLU A CA 1
ATOM 6748 C C . GLU A 1 883 ? -1.986 -7.152 25.525 1.00 97.06 883 GLU A C 1
ATOM 6750 O O . GLU A 1 883 ? -0.842 -6.689 25.612 1.00 97.06 883 GLU A O 1
ATOM 6755 N N . VAL A 1 884 ? -3.065 -6.496 25.943 1.00 96.62 884 VAL A N 1
ATOM 6756 C CA . VAL A 1 884 ? -3.054 -5.154 26.523 1.00 96.62 884 VAL A CA 1
ATOM 6757 C C . VAL A 1 884 ? -3.362 -5.239 28.007 1.00 96.62 884 VAL A C 1
ATOM 6759 O O . VAL A 1 884 ? -4.371 -5.807 28.419 1.00 96.62 884 VAL A O 1
ATOM 6762 N N . THR A 1 885 ? -2.502 -4.659 28.826 1.00 93.44 885 THR A N 1
ATOM 6763 C CA . THR A 1 885 ? -2.662 -4.631 30.277 1.00 93.44 885 THR A CA 1
ATOM 6764 C C . THR A 1 885 ? -3.614 -3.512 30.722 1.00 93.44 885 THR A C 1
ATOM 6766 O O . THR A 1 885 ? -3.811 -2.531 29.997 1.00 93.44 885 THR A O 1
ATOM 6769 N N . PRO A 1 886 ? -4.197 -3.600 31.932 1.00 87.69 886 PRO A N 1
ATOM 6770 C CA . PRO A 1 886 ? -5.110 -2.578 32.457 1.00 87.69 886 PRO A CA 1
ATOM 6771 C C . PRO A 1 886 ? -4.522 -1.165 32.553 1.00 87.69 886 PRO A C 1
ATOM 6773 O O . PRO A 1 886 ? -5.260 -0.184 32.501 1.00 87.69 886 PRO A O 1
ATOM 6776 N N . ASP A 1 887 ? -3.199 -1.040 32.671 1.00 89.69 887 ASP A N 1
ATOM 6777 C CA . ASP A 1 887 ? -2.458 0.227 32.635 1.00 89.69 887 ASP A CA 1
ATOM 6778 C C . ASP A 1 887 ? -2.209 0.741 31.204 1.00 89.69 887 ASP A C 1
ATOM 6780 O O . ASP A 1 887 ? -1.399 1.648 30.998 1.00 89.69 887 ASP A O 1
ATOM 6784 N N . LYS A 1 888 ? -2.952 0.216 30.218 1.00 94.31 888 LYS A N 1
ATOM 6785 C CA . LYS A 1 888 ? -2.994 0.710 28.832 1.00 94.31 888 LYS A CA 1
ATOM 6786 C C . LYS A 1 888 ? -1.681 0.485 28.080 1.00 94.31 888 LYS A C 1
ATOM 6788 O O . LYS A 1 888 ? -1.325 1.266 27.193 1.00 94.31 888 LYS A O 1
ATOM 6793 N N . LYS A 1 889 ? -0.940 -0.573 28.423 1.00 95.94 889 LYS A N 1
ATOM 6794 C CA . LYS A 1 889 ? 0.308 -0.969 27.755 1.00 95.94 889 LYS A CA 1
ATOM 6795 C C . LYS A 1 889 ? 0.098 -2.219 26.925 1.00 95.94 889 LYS A C 1
ATOM 6797 O O . LYS A 1 889 ? -0.594 -3.140 27.338 1.00 95.94 889 LYS A O 1
ATOM 6802 N N . VAL A 1 890 ? 0.711 -2.258 25.746 1.00 97.56 890 VAL A N 1
ATOM 6803 C CA . VAL A 1 890 ? 0.806 -3.513 24.994 1.00 97.56 890 VAL A CA 1
ATOM 6804 C C . VAL A 1 890 ? 1.967 -4.284 25.593 1.00 97.56 890 VAL A C 1
ATOM 6806 O O . VAL A 1 890 ? 3.095 -3.801 25.565 1.00 97.56 890 VAL A O 1
ATOM 6809 N N . LYS A 1 891 ? 1.680 -5.444 26.177 1.00 95.19 891 LYS A N 1
ATOM 6810 C CA . LYS A 1 891 ? 2.669 -6.278 26.864 1.00 95.19 891 LYS A CA 1
ATOM 6811 C C . LYS A 1 891 ? 3.275 -7.305 25.920 1.00 95.19 891 LYS A C 1
ATOM 6813 O O . LYS A 1 891 ? 4.493 -7.463 25.873 1.00 95.19 891 LYS A O 1
ATOM 6818 N N . THR A 1 892 ? 2.419 -7.981 25.161 1.00 97.31 892 THR A N 1
ATOM 6819 C CA . THR A 1 892 ? 2.813 -9.081 24.283 1.00 97.31 892 THR A CA 1
ATOM 6820 C C . THR A 1 892 ? 2.172 -8.908 22.918 1.00 97.31 892 THR A C 1
ATOM 6822 O O . THR A 1 892 ? 0.997 -8.549 22.804 1.00 97.31 892 THR A O 1
ATOM 6825 N N . VAL A 1 893 ? 2.957 -9.185 21.879 1.00 98.50 893 VAL A N 1
ATOM 6826 C CA . VAL A 1 893 ? 2.467 -9.368 20.514 1.00 98.50 893 VAL A CA 1
ATOM 6827 C C . VAL A 1 893 ? 2.707 -10.818 20.130 1.00 98.50 893 VAL A C 1
ATOM 6829 O O . VAL A 1 893 ? 3.797 -11.353 20.324 1.00 98.50 893 VAL A O 1
ATOM 6832 N N . THR A 1 894 ? 1.678 -11.461 19.593 1.00 98.38 894 THR A N 1
ATOM 6833 C CA . THR A 1 894 ? 1.792 -12.778 18.968 1.00 98.38 894 THR A CA 1
ATOM 6834 C C . THR A 1 894 ? 1.571 -12.634 17.478 1.00 98.38 894 THR A C 1
ATOM 6836 O O . THR A 1 894 ? 0.604 -12.000 17.060 1.00 98.38 894 THR A O 1
ATOM 6839 N N . VAL A 1 895 ? 2.458 -13.216 16.680 1.00 98.38 895 VAL A N 1
ATOM 6840 C CA . VAL A 1 895 ? 2.340 -13.247 15.223 1.00 98.38 895 VAL A CA 1
ATOM 6841 C C . VAL A 1 895 ? 2.390 -14.688 14.757 1.00 98.38 895 VAL A C 1
ATOM 6843 O O . VAL A 1 895 ? 3.278 -15.438 15.160 1.00 98.38 895 VAL A O 1
ATOM 6846 N N . SER A 1 896 ? 1.445 -15.073 13.907 1.00 98.00 896 SER A N 1
ATOM 6847 C CA . SER A 1 896 ? 1.296 -16.448 13.435 1.00 98.00 896 SER A CA 1
ATOM 6848 C C . SER A 1 896 ? 1.197 -16.495 11.915 1.00 98.00 896 SER A C 1
ATOM 6850 O O . SER A 1 896 ? 0.611 -15.608 11.290 1.00 98.00 896 SER A O 1
ATOM 6852 N N . SER A 1 897 ? 1.767 -17.542 11.323 1.00 97.62 897 SER A N 1
ATOM 6853 C CA . SER A 1 897 ? 1.563 -17.900 9.923 1.00 97.62 897 SER A CA 1
ATOM 6854 C C . SER A 1 897 ? 0.446 -18.935 9.825 1.00 97.62 897 SER A C 1
ATOM 6856 O O . SER A 1 897 ? 0.542 -20.013 10.407 1.00 97.62 897 SER A O 1
ATOM 6858 N N . GLY A 1 898 ? -0.600 -18.630 9.058 1.00 95.69 898 GLY A N 1
ATOM 6859 C CA . GLY A 1 898 ? -1.629 -19.593 8.654 1.00 95.69 898 GLY A CA 1
ATOM 6860 C C . GLY A 1 898 ? -1.289 -20.337 7.356 1.00 95.69 898 GLY A C 1
ATOM 6861 O O . GLY A 1 898 ? -2.155 -21.004 6.788 1.00 95.69 898 GLY A O 1
ATOM 6862 N N . GLY A 1 899 ? -0.070 -20.175 6.834 1.00 94.25 899 GLY A N 1
ATOM 6863 C CA . GLY A 1 899 ? 0.348 -20.686 5.532 1.00 94.25 899 GLY A CA 1
ATOM 6864 C C . GLY A 1 899 ? 1.850 -20.955 5.458 1.00 94.25 899 GLY A C 1
ATOM 6865 O O . GLY A 1 899 ? 2.391 -21.713 6.262 1.00 94.25 899 GLY A O 1
ATOM 6866 N N . GLY A 1 900 ? 2.515 -20.372 4.455 1.00 94.06 900 GLY A N 1
ATOM 6867 C CA . GLY A 1 900 ? 3.946 -20.576 4.189 1.00 94.06 900 GLY A CA 1
ATOM 6868 C C . GLY A 1 900 ? 4.889 -20.028 5.270 1.00 94.06 900 GLY A C 1
ATOM 6869 O O . GLY A 1 900 ? 4.457 -19.487 6.282 1.00 94.06 900 GLY A O 1
ATOM 6870 N N . ALA A 1 901 ? 6.198 -20.171 5.061 1.00 95.88 901 ALA A N 1
ATOM 6871 C CA . ALA A 1 901 ? 7.214 -19.501 5.876 1.00 95.88 901 ALA A CA 1
ATOM 6872 C C . ALA A 1 901 ? 7.489 -18.087 5.334 1.00 95.88 901 ALA A C 1
ATOM 6874 O O . ALA A 1 901 ? 7.463 -17.876 4.120 1.00 95.88 901 ALA A O 1
ATOM 6875 N N . CYS A 1 902 ? 7.772 -17.128 6.214 1.00 97.25 902 CYS A N 1
ATOM 6876 C CA . CYS A 1 902 ? 8.097 -15.747 5.838 1.00 97.25 902 CYS A CA 1
ATOM 6877 C C . CYS A 1 902 ? 8.677 -14.967 7.022 1.00 97.25 902 CYS A C 1
ATOM 6879 O O . CYS A 1 902 ? 8.810 -15.477 8.132 1.00 97.25 902 CYS A O 1
ATOM 6881 N N . THR A 1 903 ? 8.961 -13.690 6.784 1.00 97.38 903 THR A N 1
ATOM 6882 C CA . THR A 1 903 ? 9.271 -12.712 7.824 1.00 97.38 903 THR A CA 1
ATOM 6883 C C . THR A 1 903 ? 8.078 -11.783 8.007 1.00 97.38 903 THR A C 1
ATOM 6885 O O . THR A 1 903 ? 7.705 -11.057 7.085 1.00 97.38 903 THR A O 1
ATOM 6888 N N . ALA A 1 904 ? 7.473 -11.799 9.191 1.00 98.00 904 ALA A N 1
ATOM 6889 C CA . ALA A 1 904 ? 6.332 -10.968 9.525 1.00 98.00 904 ALA A CA 1
ATOM 6890 C C . ALA A 1 904 ? 6.774 -9.554 9.944 1.00 98.00 904 ALA A C 1
ATOM 6892 O O . ALA A 1 904 ? 7.569 -9.420 10.879 1.00 98.00 904 ALA A O 1
ATOM 6893 N N . PRO A 1 905 ? 6.286 -8.494 9.276 1.00 98.00 905 PRO A N 1
ATOM 6894 C CA . PRO A 1 905 ? 6.625 -7.120 9.628 1.00 98.00 905 PRO A CA 1
ATOM 6895 C C . PRO A 1 905 ? 5.630 -6.501 10.623 1.00 98.00 905 PRO A C 1
ATOM 6897 O O . PRO A 1 905 ? 4.418 -6.687 10.501 1.00 98.00 905 PRO A O 1
ATOM 6900 N N . LEU A 1 906 ? 6.126 -5.726 11.583 1.00 98.38 906 LEU A N 1
ATOM 6901 C CA . LEU A 1 906 ? 5.324 -4.912 12.498 1.00 98.38 906 LEU A CA 1
ATOM 6902 C C . LEU A 1 906 ? 5.941 -3.511 12.596 1.00 98.38 906 LEU A C 1
ATOM 6904 O O . LEU A 1 906 ? 6.982 -3.338 13.228 1.00 98.38 906 LEU A O 1
ATOM 6908 N N . THR A 1 907 ? 5.328 -2.510 11.967 1.00 98.31 907 THR A N 1
ATOM 6909 C CA . THR A 1 907 ? 5.783 -1.115 12.065 1.00 98.31 907 THR A CA 1
ATOM 6910 C C . THR A 1 907 ? 5.329 -0.493 13.384 1.00 98.31 907 THR A C 1
ATOM 6912 O O . THR A 1 907 ? 4.155 -0.566 13.746 1.00 98.31 907 THR A O 1
ATOM 6915 N N . THR A 1 908 ? 6.254 0.147 14.096 1.00 97.69 908 THR A N 1
ATOM 6916 C CA . THR A 1 908 ? 6.039 0.695 15.443 1.00 97.69 908 THR A CA 1
ATOM 6917 C C . THR A 1 908 ? 6.638 2.099 15.581 1.00 97.69 908 THR A C 1
ATOM 6919 O O . THR A 1 908 ? 7.451 2.509 14.747 1.00 97.69 908 THR A O 1
ATOM 6922 N N . PRO A 1 909 ? 6.309 2.862 16.640 1.00 96.62 909 PRO A N 1
ATOM 6923 C CA . PRO A 1 909 ? 6.985 4.122 16.925 1.00 96.62 909 PRO A CA 1
ATOM 6924 C C . PRO A 1 909 ? 8.489 3.932 17.191 1.00 96.62 909 PRO A C 1
ATOM 6926 O O . PRO A 1 909 ? 8.894 2.887 17.718 1.00 96.62 909 PRO A O 1
ATOM 6929 N N . PRO A 1 910 ? 9.325 4.944 16.893 1.00 94.56 910 PRO A N 1
ATOM 6930 C CA . PRO A 1 910 ? 10.715 4.971 17.338 1.00 94.56 910 PRO A CA 1
ATOM 6931 C C . PRO A 1 910 ? 10.840 4.760 18.853 1.00 94.56 910 PRO A C 1
ATOM 6933 O O . PRO A 1 910 ? 10.033 5.276 19.623 1.00 94.56 910 PRO A O 1
ATOM 6936 N N . GLY A 1 911 ? 11.857 4.007 19.280 1.00 94.88 911 GLY A N 1
ATOM 6937 C CA . GLY A 1 911 ? 12.090 3.680 20.694 1.00 94.88 911 GLY A CA 1
ATOM 6938 C C . GLY A 1 911 ? 11.324 2.458 21.215 1.00 94.88 911 GLY A C 1
ATOM 6939 O O . GLY A 1 911 ? 11.510 2.087 22.371 1.00 94.88 911 GLY A O 1
ATOM 6940 N N . THR A 1 912 ? 10.505 1.812 20.378 1.00 97.06 912 THR A N 1
ATOM 6941 C CA . THR A 1 912 ? 9.902 0.510 20.704 1.00 97.06 912 THR A CA 1
ATOM 6942 C C . THR A 1 912 ? 10.990 -0.548 20.880 1.00 97.06 912 THR A C 1
ATOM 6944 O O . THR A 1 912 ? 11.923 -0.619 20.080 1.00 97.06 912 THR A O 1
ATOM 6947 N N . THR A 1 913 ? 10.861 -1.389 21.904 1.00 97.50 913 THR A N 1
ATOM 6948 C CA . THR A 1 913 ? 11.744 -2.541 22.137 1.00 97.50 913 THR A CA 1
ATOM 6949 C C . THR A 1 913 ? 10.971 -3.848 21.992 1.00 97.50 913 THR A C 1
ATOM 6951 O O . THR A 1 913 ? 9.763 -3.884 22.223 1.00 97.50 913 THR A O 1
ATOM 6954 N N . ALA A 1 914 ? 11.664 -4.918 21.604 1.00 97.56 914 ALA A N 1
ATOM 6955 C CA . ALA A 1 914 ? 11.121 -6.271 21.530 1.00 97.56 914 ALA A CA 1
ATOM 6956 C C . ALA A 1 914 ? 12.197 -7.285 21.944 1.00 97.56 914 ALA A C 1
ATOM 6958 O O . ALA A 1 914 ? 13.379 -7.059 21.674 1.00 97.56 914 ALA A O 1
ATOM 6959 N N . ASP A 1 915 ? 11.805 -8.380 22.596 1.00 97.31 915 ASP A N 1
ATOM 6960 C CA . ASP A 1 915 ? 12.721 -9.461 22.999 1.00 97.31 915 ASP A CA 1
ATOM 6961 C C . ASP A 1 915 ? 12.988 -10.494 21.881 1.00 97.31 915 ASP A C 1
ATOM 6963 O O . ASP A 1 915 ? 13.843 -11.365 22.038 1.00 97.31 915 ASP A O 1
ATOM 6967 N N . GLN A 1 916 ? 12.312 -10.368 20.732 1.00 96.50 916 GLN A N 1
ATOM 6968 C CA . GLN A 1 916 ? 12.530 -11.169 19.522 1.00 96.50 916 GLN A CA 1
ATOM 6969 C C . GLN A 1 916 ? 12.408 -10.321 18.248 1.00 96.50 916 GLN A C 1
ATOM 6971 O O . GLN A 1 916 ? 11.745 -9.286 18.236 1.00 96.50 916 GLN A O 1
ATOM 6976 N N . GLY A 1 917 ? 12.996 -10.812 17.151 1.00 96.62 917 GLY A N 1
ATOM 6977 C CA . GLY A 1 917 ? 13.004 -10.147 15.845 1.00 96.62 917 GLY A CA 1
ATOM 6978 C C . GLY A 1 917 ? 14.094 -9.079 15.706 1.00 96.62 917 GLY A C 1
ATOM 6979 O O . GLY A 1 917 ? 14.869 -8.820 16.624 1.00 96.62 917 GLY A O 1
ATOM 6980 N N . THR A 1 918 ? 14.176 -8.467 14.525 1.00 97.62 918 THR A N 1
ATOM 6981 C CA . THR A 1 918 ? 15.158 -7.412 14.217 1.00 97.62 918 THR A CA 1
ATOM 6982 C C . THR A 1 918 ? 14.468 -6.173 13.670 1.00 97.62 918 THR A C 1
ATOM 6984 O O . THR A 1 918 ? 13.643 -6.284 12.766 1.00 97.62 918 THR A O 1
ATOM 6987 N N . PHE A 1 919 ? 14.814 -4.991 14.175 1.00 96.94 919 PHE A N 1
ATOM 6988 C CA . PHE A 1 919 ? 14.293 -3.739 13.630 1.00 96.94 919 PHE A CA 1
ATOM 6989 C C . PHE A 1 919 ? 15.027 -3.337 12.348 1.00 96.94 919 PHE A C 1
ATOM 6991 O O . PHE A 1 919 ? 16.255 -3.282 12.311 1.00 96.94 919 PHE A O 1
ATOM 6998 N N . GLU A 1 920 ? 14.258 -3.001 11.317 1.00 94.75 920 GLU A N 1
ATOM 6999 C CA . GLU A 1 920 ? 14.712 -2.331 10.099 1.00 94.75 920 GLU A CA 1
ATOM 7000 C C . GLU A 1 920 ? 14.136 -0.908 10.077 1.00 94.75 920 GLU A C 1
ATOM 7002 O O . GLU A 1 920 ? 12.942 -0.711 10.310 1.00 94.75 920 GLU A O 1
ATOM 7007 N N . ALA A 1 921 ? 14.969 0.090 9.783 1.00 90.44 921 ALA A N 1
ATOM 7008 C CA . ALA A 1 921 ? 14.531 1.461 9.543 1.00 90.44 921 ALA A CA 1
ATOM 7009 C C . ALA A 1 921 ? 15.391 2.092 8.445 1.00 90.44 921 ALA A C 1
ATOM 7011 O O . ALA A 1 921 ? 16.617 1.973 8.458 1.00 90.44 921 ALA A O 1
ATOM 7012 N N . VAL A 1 922 ? 14.749 2.780 7.503 1.00 90.62 922 VAL A N 1
ATOM 7013 C CA . VAL A 1 922 ? 15.431 3.555 6.465 1.00 90.62 922 VAL A CA 1
ATOM 7014 C C . VAL A 1 922 ? 15.282 5.025 6.821 1.00 90.62 922 VAL A C 1
ATOM 7016 O O . VAL A 1 922 ? 14.190 5.572 6.751 1.00 90.62 922 VAL A O 1
ATOM 7019 N N . GLY A 1 923 ? 16.376 5.674 7.218 1.00 89.44 923 GLY A N 1
ATOM 7020 C CA . GLY A 1 923 ? 16.391 7.110 7.489 1.00 89.44 923 GLY A CA 1
ATOM 7021 C C . GLY A 1 923 ? 15.268 7.585 8.421 1.00 89.44 923 GLY A C 1
ATOM 7022 O O . GLY A 1 923 ? 15.280 7.245 9.599 1.00 89.44 923 GLY A O 1
ATOM 7023 N N . ALA A 1 924 ? 14.329 8.391 7.909 1.00 86.25 924 ALA A N 1
ATOM 7024 C CA . ALA A 1 924 ? 13.217 8.953 8.692 1.00 86.25 924 ALA A CA 1
ATOM 7025 C C . ALA A 1 924 ? 11.951 8.071 8.775 1.00 86.25 924 ALA A C 1
ATOM 7027 O O . ALA A 1 924 ? 10.960 8.496 9.375 1.00 86.25 924 ALA A O 1
ATOM 7028 N N . ASP A 1 925 ? 11.946 6.874 8.180 1.00 90.75 925 ASP A N 1
ATOM 7029 C CA . ASP A 1 925 ? 10.800 5.967 8.275 1.00 90.75 925 ASP A CA 1
ATOM 7030 C C . ASP A 1 925 ? 10.596 5.412 9.691 1.00 90.75 925 ASP A C 1
ATOM 7032 O O . ASP A 1 925 ? 11.530 5.250 10.480 1.00 90.75 925 ASP A O 1
ATOM 7036 N N . ALA A 1 926 ? 9.340 5.076 9.998 1.00 94.50 926 ALA A N 1
ATOM 7037 C CA . ALA A 1 926 ? 9.000 4.392 11.236 1.00 94.50 926 ALA A CA 1
ATOM 7038 C C . ALA A 1 926 ? 9.656 2.994 11.267 1.00 94.50 926 ALA A C 1
ATOM 7040 O O . ALA A 1 926 ? 9.544 2.257 10.279 1.00 94.50 926 ALA A O 1
ATOM 7041 N N . PRO A 1 927 ? 10.319 2.601 12.374 1.00 96.38 927 PRO A N 1
ATOM 7042 C CA . PRO A 1 927 ? 10.956 1.294 12.471 1.00 96.38 927 PRO A CA 1
ATOM 7043 C C . PRO A 1 927 ? 9.969 0.147 12.265 1.00 96.38 927 PRO A C 1
ATOM 7045 O O . PRO A 1 927 ? 8.842 0.179 12.760 1.00 96.38 927 PRO A O 1
ATOM 7048 N N . THR A 1 928 ? 10.410 -0.889 11.559 1.00 97.94 928 THR A N 1
ATOM 7049 C CA . THR A 1 928 ? 9.650 -2.121 11.339 1.00 97.94 928 THR A CA 1
ATOM 7050 C C . THR A 1 928 ? 10.372 -3.289 11.986 1.00 97.94 928 THR A C 1
ATOM 7052 O O . THR A 1 928 ? 11.489 -3.627 11.599 1.00 97.94 928 THR A O 1
ATOM 7055 N N . LEU A 1 929 ? 9.730 -3.926 12.961 1.00 98.38 929 LEU A N 1
ATOM 7056 C CA . LEU A 1 929 ? 10.196 -5.180 13.532 1.00 98.38 929 LEU A CA 1
ATOM 7057 C C . LEU A 1 929 ? 9.951 -6.317 12.536 1.00 98.38 929 LEU A C 1
ATOM 7059 O O . LEU A 1 929 ? 8.832 -6.506 12.062 1.00 98.38 929 LEU A O 1
ATOM 7063 N N . LYS A 1 930 ? 10.997 -7.077 12.227 1.00 97.94 930 LYS A N 1
ATOM 7064 C CA . LYS A 1 930 ? 10.981 -8.237 11.334 1.00 97.94 930 LYS A CA 1
ATOM 7065 C C . LYS A 1 930 ? 11.069 -9.515 12.164 1.00 97.94 930 LYS A C 1
ATOM 7067 O O . LYS A 1 930 ? 12.088 -9.753 12.813 1.00 97.94 930 LYS A O 1
ATOM 7072 N N . VAL A 1 931 ? 10.018 -10.333 12.139 1.00 98.12 931 VAL A N 1
ATOM 7073 C CA . VAL A 1 931 ? 9.918 -11.572 12.929 1.00 98.12 931 VAL A CA 1
ATOM 7074 C C . VAL A 1 931 ? 9.884 -12.783 11.991 1.00 98.12 931 VAL A C 1
ATOM 7076 O O . VAL A 1 931 ? 8.907 -12.945 11.260 1.00 98.12 931 VAL A O 1
ATOM 7079 N N . PRO A 1 932 ? 10.925 -13.631 11.953 1.00 97.50 932 PRO A N 1
ATOM 7080 C CA . PRO A 1 932 ? 10.924 -14.821 11.108 1.00 97.50 932 PRO A CA 1
ATOM 7081 C C . PRO A 1 932 ? 9.932 -15.867 11.633 1.00 97.50 932 PRO A C 1
ATOM 7083 O O . PRO A 1 932 ? 9.881 -16.139 12.830 1.00 97.50 932 PRO A O 1
ATOM 7086 N N . LEU A 1 933 ? 9.170 -16.482 10.729 1.00 97.62 933 LEU A N 1
ATOM 7087 C CA . LEU A 1 933 ? 8.189 -17.524 11.028 1.00 97.62 933 LEU A CA 1
ATOM 7088 C C . LEU A 1 933 ? 8.377 -18.725 10.099 1.00 97.62 933 LEU A C 1
ATOM 7090 O O . LEU A 1 933 ? 8.499 -18.586 8.879 1.00 97.62 933 LEU A O 1
ATOM 7094 N N . ALA A 1 934 ? 8.339 -19.921 10.685 1.00 96.06 934 ALA A N 1
ATOM 7095 C CA . ALA A 1 934 ? 8.179 -21.159 9.932 1.00 96.06 934 ALA A CA 1
ATOM 7096 C C . ALA A 1 934 ? 6.742 -21.289 9.391 1.00 96.06 934 ALA A C 1
ATOM 7098 O O . ALA A 1 934 ? 5.821 -20.628 9.876 1.00 96.06 934 ALA A O 1
ATOM 7099 N N . ALA A 1 935 ? 6.540 -22.167 8.405 1.00 95.25 935 ALA A N 1
ATOM 7100 C CA . ALA A 1 935 ? 5.207 -22.480 7.894 1.00 95.25 935 ALA A CA 1
ATOM 7101 C C . ALA A 1 935 ? 4.315 -23.036 9.017 1.00 95.25 935 ALA A C 1
ATOM 7103 O O . ALA A 1 935 ? 4.730 -23.946 9.734 1.00 95.25 935 ALA A O 1
ATOM 7104 N N . GLY A 1 936 ? 3.124 -22.459 9.201 1.00 93.94 936 GLY A N 1
ATOM 7105 C CA . GLY A 1 936 ? 2.230 -22.785 10.323 1.00 93.94 936 GLY A CA 1
ATOM 7106 C C . GLY A 1 936 ? 2.738 -22.365 11.714 1.00 93.94 936 GLY A C 1
ATOM 7107 O O . GLY A 1 936 ? 2.115 -22.703 12.718 1.00 93.94 936 GLY A O 1
ATOM 7108 N N . GLY A 1 937 ? 3.885 -21.683 11.800 1.00 95.38 937 GLY A N 1
ATOM 7109 C CA . GLY A 1 937 ? 4.522 -21.305 13.060 1.00 95.38 937 GLY A CA 1
ATOM 7110 C C . GLY A 1 937 ? 3.917 -20.055 13.699 1.00 95.38 937 GLY A C 1
ATOM 7111 O O . GLY A 1 937 ? 3.267 -19.244 13.039 1.00 95.38 937 GLY A O 1
ATOM 7112 N N . SER A 1 938 ? 4.186 -19.868 14.991 1.00 97.50 938 SER A N 1
ATOM 7113 C CA . SER A 1 938 ? 3.803 -18.676 15.751 1.00 97.50 938 SER A CA 1
ATOM 7114 C C . SER A 1 938 ? 4.954 -18.212 16.637 1.00 97.50 938 SER A C 1
ATOM 7116 O O . SER A 1 938 ? 5.689 -19.039 17.175 1.00 97.50 938 SER A O 1
ATOM 7118 N N . ALA A 1 939 ? 5.089 -16.900 16.809 1.00 97.62 939 ALA A N 1
ATOM 7119 C CA . ALA A 1 939 ? 6.035 -16.271 17.723 1.00 97.62 939 ALA A CA 1
ATOM 7120 C C . ALA A 1 939 ? 5.290 -15.298 18.642 1.00 97.62 939 ALA A C 1
ATOM 7122 O O . ALA A 1 939 ? 4.595 -14.401 18.164 1.00 97.62 939 ALA A O 1
ATOM 7123 N N . SER A 1 940 ? 5.450 -15.472 19.952 1.00 97.69 940 SER A N 1
ATOM 7124 C CA . SER A 1 940 ? 4.945 -14.561 20.983 1.00 97.69 940 SER A CA 1
ATOM 7125 C C . SER A 1 940 ? 6.129 -13.893 21.666 1.00 97.69 940 SER A C 1
ATOM 7127 O O . SER A 1 940 ? 7.039 -14.585 22.126 1.00 97.69 940 SER A O 1
ATOM 7129 N N . PHE A 1 941 ? 6.128 -12.564 21.713 1.00 97.31 941 PHE A N 1
ATOM 7130 C CA . PHE A 1 941 ? 7.259 -11.772 22.190 1.00 97.31 941 PHE A CA 1
ATOM 7131 C C . PHE A 1 941 ? 6.793 -10.558 22.993 1.00 97.31 941 PHE A C 1
ATOM 7133 O O . PHE A 1 941 ? 5.709 -10.005 22.761 1.00 97.31 941 PHE A O 1
ATOM 7140 N N . SER A 1 942 ? 7.604 -10.164 23.969 1.00 97.00 942 SER A N 1
ATOM 7141 C CA . SER A 1 942 ? 7.332 -9.009 24.823 1.00 97.00 942 SER A CA 1
ATOM 7142 C C . SER A 1 942 ? 7.725 -7.732 24.095 1.00 97.00 942 SER A C 1
ATOM 7144 O O . SER A 1 942 ? 8.758 -7.688 23.423 1.00 97.00 942 SER A O 1
ATOM 7146 N N . VAL A 1 943 ? 6.929 -6.676 24.254 1.00 96.81 943 VAL A N 1
ATOM 7147 C CA . VAL A 1 943 ? 7.195 -5.365 23.647 1.00 96.81 943 VAL A CA 1
ATOM 7148 C C . VAL A 1 943 ? 7.213 -4.261 24.698 1.00 96.81 943 VAL A C 1
ATOM 7150 O O . VAL A 1 943 ? 6.461 -4.287 25.669 1.00 96.81 943 VAL A O 1
ATOM 7153 N N . GLY A 1 944 ? 8.090 -3.278 24.506 1.00 96.06 944 GLY A N 1
ATOM 7154 C CA . GLY A 1 944 ? 8.218 -2.101 25.363 1.00 96.06 944 GLY A CA 1
ATOM 7155 C C . GLY A 1 944 ? 7.963 -0.806 24.596 1.00 96.06 944 GLY A C 1
ATOM 7156 O O . GLY A 1 944 ? 8.216 -0.719 23.398 1.00 96.06 944 GLY A O 1
ATOM 7157 N N . GLY A 1 945 ? 7.459 0.219 25.289 1.00 93.94 945 GLY A N 1
ATOM 7158 C CA . GLY A 1 945 ? 7.221 1.551 24.711 1.00 93.94 945 GLY A CA 1
ATOM 7159 C C . GLY A 1 945 ? 5.895 1.712 23.956 1.00 93.94 945 GLY A C 1
ATOM 7160 O O . GLY A 1 945 ? 5.568 2.817 23.531 1.00 93.94 945 GLY A O 1
ATOM 7161 N N . LEU A 1 946 ? 5.092 0.650 23.844 1.00 96.75 946 LEU A N 1
ATOM 7162 C CA . LEU A 1 946 ? 3.788 0.676 23.180 1.00 96.75 946 LEU A CA 1
ATOM 7163 C C . LEU A 1 946 ? 2.650 0.918 24.178 1.00 96.75 946 LEU A C 1
ATOM 7165 O O . LEU A 1 946 ? 2.648 0.400 25.295 1.00 96.75 946 LEU A O 1
ATOM 7169 N N . SER A 1 947 ? 1.669 1.723 23.774 1.00 95.12 947 SER A N 1
ATOM 7170 C CA . SER A 1 947 ? 0.470 2.015 24.568 1.00 95.12 947 SER A CA 1
ATOM 7171 C C . SER A 1 947 ? -0.783 1.787 23.733 1.00 95.12 947 SER A C 1
ATOM 7173 O O . SER A 1 947 ? -0.739 1.893 22.509 1.00 95.12 947 SER A O 1
ATOM 7175 N N . TRP A 1 948 ? -1.889 1.489 24.405 1.00 96.88 948 TRP A N 1
ATOM 7176 C CA . TRP A 1 948 ? -3.179 1.227 23.786 1.00 96.88 948 TRP A CA 1
ATOM 7177 C C . TRP A 1 948 ? -4.294 1.894 24.588 1.00 96.88 948 TRP A C 1
ATOM 7179 O O . TRP A 1 948 ? -4.415 1.686 25.790 1.00 96.88 948 TRP A O 1
ATOM 7189 N N . SER A 1 949 ? -5.103 2.714 23.930 1.00 93.06 949 SER A N 1
ATOM 7190 C CA . SER A 1 949 ? -6.269 3.374 24.508 1.00 93.06 949 SER A CA 1
ATOM 7191 C C . SER A 1 949 ? -7.232 2.325 25.055 1.00 93.06 949 SER A C 1
ATOM 7193 O O . SER A 1 949 ? -7.598 1.412 24.331 1.00 93.06 949 SER A O 1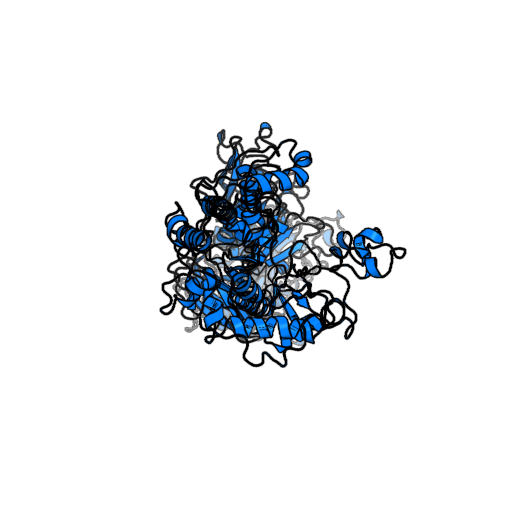
ATOM 7195 N N . LEU A 1 950 ? -7.637 2.454 26.316 1.00 88.56 950 LEU A N 1
ATOM 7196 C CA . LEU A 1 950 ? -8.740 1.708 26.923 1.00 88.56 950 LEU A CA 1
ATOM 7197 C C . LEU A 1 950 ? -9.631 2.737 27.639 1.00 88.56 950 LEU A C 1
ATOM 7199 O O . LEU A 1 950 ? -9.074 3.539 28.401 1.00 88.56 950 LEU A O 1
ATOM 7203 N N . PRO A 1 951 ? -10.939 2.794 27.343 1.00 79.56 951 PRO A N 1
ATOM 7204 C CA . PRO A 1 951 ? -11.892 3.707 27.978 1.00 79.56 951 PRO A CA 1
ATOM 7205 C C . PRO A 1 951 ? -11.945 3.643 29.505 1.00 79.56 951 PRO A C 1
ATOM 7207 O O . PRO A 1 951 ? -11.746 2.547 30.076 1.00 79.56 951 PRO A O 1
#

Secondary structure (DSSP, 8-state):
--HHHHHHHHHTT---------TT-SSPP-HHHHHB-TTS-B--SEEEESS-HHHHT-S-HHHHHHHHHHHHHH--EEEESS--GGGGTEEESS---SS---EEEE-TT---TTS---TT--EE-TT--B--EEEEEE-SB--B--GGGTTT-B--BEEEEEEEEEPP-GGG-GGGSS-EEEEEEEEETTS-EEEEESB---TT-HHHHHHHHHHHHHHHT-TT--B--S-----PPPPPEEEE--EEEEE-TT--TTHHHHHHHHHHT--EEEEE--TT-SSPP-HHHHHB-TTS-BS-SEEEESS-TTTTTSS-HHHHHHHHHHHHHH--EEEESS--GGGGT--B-GGG-B----EEEE-TT---GGG-B-TT-EEE-TT--B--B-GGG---SB--B--GGGTTT-B--BEEEEEEEEETTEEEEEEEEETTS-EEEEESB---TT-HHHHHHHHHHHHHHTTT-EEB---EE--EEEETBTSPEE-TTPPBPTTSPBPSEE---HHHHHHHHHIIIIIIHHSTTPPTT-B---EEEE-HHHHHHHHHHTT------------GGGSHHHHHTT--HHHH-TTTS-TTS-HHHHH--TTSPPPTT-S---SPP-TT-TT---GGGGGG-HHHHHHHT-SSSSSSGGGSEEEE--SS----SS--HHHHHHHHHHHHHHHSTTTT--TTSTTEEEEEEPPGGG-STT-HHHHHHHHHTT--EEE--TTSGGGS-SS-TTS-EE--HHHHSSSS-EEE--B--SS-TT--SHHHHHHHHHHHHHHHHTSPPPHHHHHHHHHHHHIIIIITTT----EEEEGGGG---TTS--HHHHHHHHHHHHHHHHB---EE---HHHHHHHHHHHHHHHHTTEEEEEEE-TTSBEEEEEEEESSS-EEEEEE--TT-EESSSEEE--TTSPPEEEEEE-TT-EEEEEEES-B----